Protein 8Q5X (pdb70)

Solvent-accessible surface area: 39820 Å² total; per-residue (Å²): 68,61,29,0,0,4,1,1,15,9,35,2,13,10,25,30,2,2,4,1,2,0,0,0,0,16,85,55,43,130,59,112,2,0,0,0,0,0,18,41,49,28,28,0,1,25,22,0,14,85,15,144,102,16,92,17,4,34,47,8,47,163,125,121,22,29,33,75,8,12,14,111,80,2,36,86,95,21,33,46,48,0,54,0,0,1,0,8,22,39,99,20,3,58,27,34,12,1,49,0,2,41,40,0,0,31,17,0,25,20,19,2,16,3,55,35,68,20,59,5,0,2,0,0,0,10,2,33,9,9,16,22,0,4,0,18,0,0,59,68,29,42,2,63,10,0,0,0,0,0,0,0,16,14,35,0,0,32,6,0,4,18,0,0,72,0,0,89,118,44,0,138,141,26,42,0,64,0,0,0,0,1,0,11,7,4,120,15,117,28,3,79,89,0,0,69,30,0,0,92,113,0,44,14,51,30,14,16,71,0,34,89,42,119,41,15,23,99,0,58,123,81,87,62,1,2,2,33,60,52,51,101,21,93,2,0,81,41,1,81,55,0,0,83,61,2,38,110,20,162,67,65,38,58,3,93,34,9,77,58,114,81,1,77,123,5,4,55,134,46,47,2,111,19,25,35,1,14,109,61,72,60,29,0,0,4,0,0,12,10,33,0,15,10,26,32,3,2,4,1,2,0,0,0,0,16,80,58,43,127,60,114,2,0,0,0,0,0,18,47,46,16,31,0,1,58,21,1,18,95,21,99,118,6,86,15,4,15,73,8,7,85,122,78,0,128,67,101,3,43,16,110,115,3,37,49,94,21,37,45,48,0,50,0,0,2,1,8,32,29,90,22,0,33,15,17,14,1,32,0,2,35,30,0,0,44,18,0,61,142,98,32,13,4,121,85,98,18,56,7,0,1,0,0,0,13,1,32,6,8,16,25,0,4,4,22,0,0,102,74,25,43,2,61,9,0,0,1,0,0,0,0,18,15,30,0,0,23,3,0,1,14,2,2,62,0,0,74,121,36,0,124,152,24,41,0,69,2,0,0,0,1,0,13,8,9,118,17,126,19,3,54,77,0,0,76,32,0,2,106,113,1,44,16,53,37,12,14,74,1,34,84,44,96,20,14,31,94,0,61,167,93,112,65,0,1,2,29,85,50,52,103,22,95,2,0,83,41,2,79,59,0,0,85,60,2,36,105,16,158,71,61,35,63,4,90,40,9,78,40,73,84,0,74,126,5,4,38,133,53,34,4,81,16,30,44,1,30,105,63,76,62,24,0,0,4,0,1,11,9,34,2,14,10,28,32,4,2,5,1,3,0,0,0,0,14,83,56,44,128,56,106,2,0,0,0,0,0,17,41,44,16,37,1,1,60,25,1,18,92,33,101,118,10,80,18,5,40,51,10,63,177,135,92,28,143,136,92,3,40,9,120,115,0,38,42,92,22,36,43,46,0,46,0,0,2,0,4,25,44,104,23,0,72,26,58,13,1,103,0,2,47,36,0,0,48,25,0,58,137,99,29,12,2,118,83,90,21,58,7,0,2,0,0,0,12,1,30,7,8,17,34,0,4,4,14,0,0,102,77,35,43,2,63,8,0,0,1,0,0,0,0,10,25,31,0,0,29,5,1,3,15,2,2,67,0,0,79,116,32,0,129,153,21,40,0,68,1,0,0,1,1,0,14,7,4,104,12,139,28,3,78,86,0,0,76,32,0,0,95,101,1,47,14,56,24,13,17,66,0,36,64,47,110,32,12,30,113,0,61,171,90,114,70,1,1,2,30,73,50,55,102,23,93,2,0,84,39,3,80,57,0,0,93,62,1,35,108,18,159,71,64,32,63,4,90,34,8,83,40,67,73,1,58,122,4,5,41,135,65,48,9,79,18,28,40,4,8,152,70,62,31,0,0,4,2,1,14,9,34,2,14,8,25,32,3,2,4,1,2,0,0,0,0,15,84,54,42,129,56,73,1,0,0,0,0,1,17,47,39,26,28,1,2,41,18,0,4,92,12,108,130,13,96,18,7,50,53,5,48,154,141,101,24,134,121,88,1,38,21,108,82,2,36,65,96,20,34,40,24,0,38,0,0,0,1,10,21,14,101,22,3,51,16,23,12,0,116,2,2,70,54,1,0,48,19,0,60,140,91,34,11,3,115,86,102,18,58,6,0,1,0,0,0,11,4,35,10,10,13,5,0,4,0,18,0,0,54,75,29,38,2,62,9,0,0,0,0,0,0,0,20,13,35,0,0,39,6,0,4,19,1,0,60,0,0,61,112,24,0,138,101,32,45,0,56,0,0,0,0,1,0,11,4,11,112,26,137,30,3,80,85,0,0,72,40,0,0,94,88,0,42,15,52,31,12,14,71,0,36,67,45,121,32,14,21,97,0,59,120,82,88,62,1,2,2,33,59,51,51,105,20,95,2,0,82,42,2,80,59,0,0,98,60,2,29,111,22,158,64,69,33,64,4,85,46,6,77,55,113,68,1,75,128,5,4,50,137,49,59,20,110,22,27,42,0,72

Structure (mmCIF, N/CA/C/O backbone):
data_8Q5X
#
_entry.id   8Q5X
#
_cell.length_a   68.546
_cell.length_b   111.094
_cell.length_c   78.820
_cell.angle_alpha   90.00
_cell.angle_beta   90.01
_cell.angle_gamma   90.00
#
_symmetry.space_group_name_H-M   'P 1 21 1'
#
loop_
_entity.id
_entity.type
_entity.pdbx_description
1 polymer 'Nitrogenase iron protein'
2 non-polymer "ADENOSINE-5'-DIPHOSPHATE"
3 non-polymer 'MAGNESIUM ION'
4 non-polymer 'IRON/SULFUR CLUSTER'
5 non-polymer 'ACETATE ION'
6 non-polymer 1,2-ETHANEDIOL
7 non-polymer 'CALCIUM ION'
8 non-polymer GLYCEROL
9 non-polymer DI(HYDROXYETHYL)ETHER
10 water water
#
loop_
_atom_site.group_PDB
_atom_site.id
_atom_site.type_symbol
_atom_site.label_atom_id
_atom_site.label_alt_id
_atom_site.label_comp_id
_atom_site.label_asym_id
_atom_site.label_entity_id
_atom_site.label_seq_id
_atom_site.pdbx_PDB_ins_code
_atom_site.Cartn_x
_atom_site.Cartn_y
_atom_site.Cartn_z
_atom_site.occupancy
_atom_site.B_iso_or_equiv
_atom_site.auth_seq_id
_atom_site.auth_comp_id
_atom_site.auth_asym_id
_atom_site.auth_atom_id
_atom_site.pdbx_PDB_model_num
ATOM 1 N N . VAL A 1 2 ? 27.817 29.575 47.829 1.00 17.44 2 VAL A N 1
ATOM 2 C CA . VAL A 1 2 ? 28.064 30.914 48.368 1.00 19.78 2 VAL A CA 1
ATOM 3 C C . VAL A 1 2 ? 28.886 31.723 47.360 1.00 19.51 2 VAL A C 1
ATOM 4 O O . VAL A 1 2 ? 29.746 31.180 46.670 1.00 17.45 2 VAL A O 1
ATOM 8 N N . ARG A 1 3 ? 28.607 33.016 47.266 1.00 15.45 3 ARG A N 1
ATOM 9 C CA . ARG A 1 3 ? 29.373 33.939 46.437 1.00 13.44 3 ARG A CA 1
ATOM 10 C C . ARG A 1 3 ? 30.241 34.811 47.337 1.00 11.10 3 ARG A C 1
ATOM 11 O O . ARG A 1 3 ? 29.734 35.510 48.219 1.00 13.43 3 ARG A O 1
ATOM 19 N N . LYS A 1 4 ? 31.546 34.763 47.112 1.00 11.40 4 LYS A N 1
ATOM 20 C CA . LYS A 1 4 ? 32.520 35.486 47.916 1.00 10.21 4 LYS A CA 1
ATOM 21 C C . LYS A 1 4 ? 32.919 36.742 47.164 1.00 10.72 4 LYS A C 1
ATOM 22 O O . LYS A 1 4 ? 33.429 36.661 46.046 1.00 13.83 4 LYS A O 1
ATOM 28 N N . ILE A 1 5 ? 32.656 37.898 47.763 1.00 13.66 5 ILE A N 1
ATOM 29 C CA . ILE A 1 5 ? 32.801 39.178 47.089 1.00 11.06 5 ILE A CA 1
ATOM 30 C C . ILE A 1 5 ? 33.795 40.017 47.873 1.00 8.48 5 ILE A C 1
ATOM 31 O O . ILE A 1 5 ? 33.643 40.194 49.087 1.00 10.78 5 ILE A O 1
ATOM 36 N N . ALA A 1 6 ? 34.815 40.518 47.188 1.00 7.41 6 ALA A N 1
ATOM 37 C CA . ALA A 1 6 ? 35.787 41.421 47.785 1.00 10.68 6 ALA A CA 1
ATOM 38 C C . ALA A 1 6 ? 35.502 42.843 47.312 1.00 10.81 6 ALA A C 1
ATOM 39 O O . ALA A 1 6 ? 35.286 43.084 46.120 1.00 11.20 6 ALA A O 1
ATOM 41 N N . ILE A 1 7 ? 35.524 43.786 48.243 1.00 10.93 7 ILE A N 1
ATOM 42 C CA . ILE A 1 7 ? 35.295 45.197 47.948 1.00 10.20 7 ILE A CA 1
ATOM 43 C C . ILE A 1 7 ? 36.600 45.948 48.142 1.00 11.69 7 ILE A C 1
ATOM 44 O O . ILE A 1 7 ? 37.178 45.929 49.235 1.00 8.48 7 ILE A O 1
ATOM 49 N N . TYR A 1 8 ? 37.061 46.606 47.086 1.00 11.07 8 TYR A N 1
ATOM 50 C CA . TYR A 1 8 ? 38.323 47.337 47.105 1.00 11.44 8 TYR A CA 1
ATOM 51 C C . TYR A 1 8 ? 38.055 48.809 46.845 1.00 9.31 8 TYR A C 1
ATOM 52 O O . TYR A 1 8 ? 36.923 49.216 46.590 1.00 9.37 8 TYR A O 1
ATOM 61 N N . GLY A 1 9 ? 39.115 49.595 46.889 1.00 11.43 9 GLY A N 1
ATOM 62 C CA . GLY A 1 9 ? 39.045 51.032 46.699 1.00 9.47 9 GLY A CA 1
ATOM 63 C C . GLY A 1 9 ? 40.023 51.729 47.622 1.00 11.38 9 GLY A C 1
ATOM 64 O O . GLY A 1 9 ? 40.479 51.172 48.614 1.00 12.64 9 GLY A O 1
ATOM 65 N N . LYS A 1 10 ? 40.335 52.984 47.289 1.00 10.40 10 LYS A N 1
ATOM 66 C CA . LYS A 1 10 ? 41.237 53.793 48.097 1.00 12.58 10 LYS A CA 1
ATOM 67 C C . LYS A 1 10 ? 40.633 54.094 49.471 1.00 12.72 10 LYS A C 1
ATOM 68 O O . LYS A 1 10 ? 39.419 54.100 49.668 1.00 14.68 10 LYS A O 1
ATOM 74 N N . GLY A 1 11 ? 41.515 54.344 50.433 1.00 14.35 11 GLY A N 1
ATOM 75 C CA . GLY A 1 11 ? 41.059 54.649 51.778 1.00 15.78 11 GLY A CA 1
ATOM 76 C C . GLY A 1 11 ? 40.150 55.866 51.799 1.00 12.94 11 GLY A C 1
ATOM 77 O O . GLY A 1 11 ? 40.399 56.863 51.125 1.00 15.01 11 GLY A O 1
ATOM 78 N N . GLY A 1 12 ? 39.083 55.776 52.581 1.00 14.44 12 GLY A N 1
ATOM 79 C CA . GLY A 1 12 ? 38.145 56.871 52.692 1.00 13.00 12 GLY A CA 1
ATOM 80 C C . GLY A 1 12 ? 37.196 56.999 51.528 1.00 11.06 12 GLY A C 1
ATOM 81 O O . GLY A 1 12 ? 36.430 57.965 51.487 1.00 13.65 12 GLY A O 1
ATOM 82 N N . ILE A 1 13 ? 37.211 56.046 50.591 1.00 10.14 13 ILE A N 1
ATOM 83 C CA . ILE A 1 13 ? 36.379 56.159 49.397 1.00 11.10 13 ILE A CA 1
ATOM 84 C C . ILE A 1 13 ? 34.934 55.774 49.654 1.00 9.51 13 ILE A C 1
ATOM 85 O O . ILE A 1 13 ? 34.056 56.227 48.917 1.00 11.57 13 ILE A O 1
ATOM 90 N N . GLY A 1 14 ? 34.666 54.985 50.687 1.00 10.03 14 GLY A N 1
ATOM 91 C CA . GLY A 1 14 ? 33.332 54.543 50.994 1.00 9.96 14 GLY A CA 1
ATOM 92 C C . GLY A 1 14 ? 33.174 53.038 50.991 1.00 10.15 14 GLY A C 1
ATOM 93 O O . GLY A 1 14 ? 32.055 52.557 50.822 1.00 9.98 14 GLY A O 1
ATOM 94 N N . LYS A 1 15 ? 34.264 52.290 51.194 1.00 8.31 15 LYS A N 1
ATOM 95 C CA . LYS A 1 15 ? 34.196 50.830 51.154 1.00 9.48 15 LYS A CA 1
ATOM 96 C C . LYS A 1 15 ? 33.286 50.291 52.252 1.00 9.83 15 LYS A C 1
ATOM 97 O O . LYS A 1 15 ? 32.370 49.502 51.998 1.00 9.89 15 LYS A O 1
ATOM 103 N N . SER A 1 16 ? 33.495 50.741 53.482 1.00 13.74 16 SER A N 1
ATOM 104 C CA . SER A 1 16 ? 32.712 50.208 54.592 1.00 11.44 16 SER A CA 1
ATOM 105 C C . SER A 1 16 ? 31.282 50.725 54.597 1.00 10.30 16 SER A C 1
ATOM 106 O O . SER A 1 16 ? 30.360 49.995 54.981 1.00 15.16 16 SER A O 1
ATOM 109 N N . THR A 1 17 ? 31.072 51.958 54.151 1.00 11.57 17 THR A N 1
ATOM 110 C CA . THR A 1 17 ? 29.711 52.465 53.996 1.00 10.91 17 THR A CA 1
ATOM 111 C C . THR A 1 17 ? 28.948 51.658 52.955 1.00 9.40 17 THR A C 1
ATOM 112 O O . THR A 1 17 ? 27.821 51.213 53.210 1.00 8.85 17 THR A O 1
ATOM 116 N N . THR A 1 18 ? 29.554 51.450 51.777 1.00 8.02 18 THR A N 1
ATOM 117 C CA . THR A 1 18 ? 28.870 50.737 50.702 1.00 8.76 18 THR A CA 1
ATOM 118 C C . THR A 1 18 ? 28.665 49.272 51.062 1.00 10.24 18 THR A C 1
ATOM 119 O O . THR A 1 18 ? 27.624 48.689 50.745 1.00 12.04 18 THR A O 1
ATOM 123 N N . THR A 1 19 ? 29.648 48.665 51.715 1.00 8.85 19 THR A N 1
ATOM 124 C CA . THR A 1 19 ? 29.555 47.255 52.067 1.00 11.09 19 THR A CA 1
ATOM 125 C C . THR A 1 19 ? 28.477 47.019 53.106 1.00 8.07 19 THR A C 1
ATOM 126 O O . THR A 1 19 ? 27.606 46.168 52.911 1.00 8.72 19 THR A O 1
ATOM 130 N N . GLN A 1 20 ? 28.505 47.781 54.205 1.00 7.07 20 GLN A N 1
ATOM 131 C CA . GLN A 1 20 ? 27.553 47.553 55.286 1.00 10.15 20 GLN A CA 1
ATOM 132 C C . GLN A 1 20 ? 26.118 47.823 54.841 1.00 13.25 20 GLN A C 1
ATOM 133 O O . GLN A 1 20 ? 25.200 47.085 55.211 1.00 15.60 20 GLN A O 1
ATOM 139 N N . ASN A 1 21 ? 25.906 48.890 54.073 1.00 8.01 21 ASN A N 1
ATOM 140 C CA . ASN A 1 21 ? 24.576 49.245 53.613 1.00 8.87 21 ASN A CA 1
ATOM 141 C C . ASN A 1 21 ? 24.084 48.326 52.514 1.00 7.52 21 ASN A C 1
ATOM 142 O O . ASN A 1 21 ? 22.907 47.980 52.505 1.00 12.21 21 ASN A O 1
ATOM 147 N N . THR A 1 22 ? 24.952 47.919 51.583 1.00 11.63 22 THR A N 1
ATOM 148 C CA . THR A 1 22 ? 24.561 46.920 50.593 1.00 9.57 22 THR A CA 1
ATOM 149 C C . THR A 1 22 ? 24.259 45.593 51.260 1.00 10.71 22 THR A C 1
ATOM 150 O O . THR A 1 22 ? 23.281 44.933 50.909 1.00 11.16 22 THR A O 1
ATOM 154 N N . VAL A 1 23 ? 25.095 45.180 52.218 1.00 13.57 23 VAL A N 1
ATOM 155 C CA . VAL A 1 23 ? 24.852 43.929 52.929 1.00 9.63 23 VAL A CA 1
ATOM 156 C C . VAL A 1 23 ? 23.568 44.042 53.737 1.00 10.73 23 VAL A C 1
ATOM 157 O O . VAL A 1 23 ? 22.742 43.114 53.773 1.00 9.92 23 VAL A O 1
ATOM 161 N N . ALA A 1 24 ? 23.400 45.177 54.431 1.00 9.53 24 ALA A N 1
ATOM 162 C CA . ALA A 1 24 ? 22.170 45.406 55.175 1.00 8.32 24 ALA A CA 1
ATOM 163 C C . ALA A 1 24 ? 20.962 45.280 54.265 1.00 8.74 24 ALA A C 1
ATOM 164 O O . ALA A 1 24 ? 19.953 44.683 54.642 1.00 9.61 24 ALA A O 1
ATOM 166 N N . ALA A 1 25 ? 21.053 45.817 53.053 1.00 10.94 25 ALA A N 1
ATOM 167 C CA . ALA A 1 25 ? 19.934 45.735 52.124 1.00 10.67 25 ALA A CA 1
ATOM 168 C C . ALA A 1 25 ? 19.704 44.306 51.670 1.00 10.34 25 ALA A C 1
ATOM 169 O O . ALA A 1 25 ? 18.562 43.866 51.577 1.00 11.40 25 ALA A O 1
ATOM 171 N N . MET A 1 26 ? 20.769 43.559 51.396 1.00 13.68 26 MET A N 1
ATOM 172 C CA . MET A 1 26 ? 20.595 42.164 51.006 1.00 14.03 26 MET A CA 1
ATOM 173 C C . MET A 1 26 ? 19.852 41.377 52.079 1.00 13.09 26 MET A C 1
ATOM 174 O O . MET A 1 26 ? 19.027 40.505 51.770 1.00 10.83 26 MET A O 1
ATOM 179 N N . ALA A 1 27 ? 20.167 41.636 53.345 1.00 10.41 27 ALA A N 1
ATOM 180 C CA . ALA A 1 27 ? 19.540 40.871 54.413 1.00 11.35 27 ALA A CA 1
ATOM 181 C C . ALA A 1 27 ? 18.115 41.335 54.668 1.00 12.29 27 ALA A C 1
ATOM 182 O O . ALA A 1 27 ? 17.224 40.514 54.896 1.00 18.68 27 ALA A O 1
ATOM 184 N N . HIS A 1 28 ? 17.877 42.643 54.608 1.00 14.42 28 HIS A N 1
ATOM 185 C CA . HIS A 1 28 ? 16.587 43.210 54.970 1.00 10.84 28 HIS A CA 1
ATOM 186 C C . HIS A 1 28 ? 15.593 43.192 53.821 1.00 12.83 28 HIS A C 1
ATOM 187 O O . HIS A 1 28 ? 14.440 42.827 54.029 1.00 15.25 28 HIS A O 1
ATOM 194 N N . PHE A 1 29 ? 16.020 43.507 52.608 1.00 13.49 29 PHE A N 1
ATOM 195 C CA . PHE A 1 29 ? 15.110 43.595 51.482 1.00 14.89 29 PHE A CA 1
ATOM 196 C C . PHE A 1 29 ? 15.072 42.321 50.661 1.00 18.47 29 PHE A C 1
ATOM 197 O O . PHE A 1 29 ? 14.033 42.020 50.064 1.00 16.82 29 PHE A O 1
ATOM 205 N N . HIS A 1 30 ? 16.194 41.600 50.570 1.00 13.73 30 HIS A N 1
ATOM 206 C CA . HIS A 1 30 ? 16.323 40.485 49.641 1.00 17.33 30 HIS A CA 1
ATOM 207 C C . HIS A 1 30 ? 16.452 39.132 50.335 1.00 16.37 30 HIS A C 1
ATOM 208 O O . HIS A 1 30 ? 16.681 38.122 49.666 1.00 15.14 30 HIS A O 1
ATOM 215 N N . ASP A 1 31 ? 16.287 39.087 51.651 1.00 14.16 31 ASP A N 1
ATOM 216 C CA . ASP A 1 31 ? 16.218 37.835 52.398 1.00 16.78 31 ASP A CA 1
ATOM 217 C C . ASP A 1 31 ? 17.466 36.985 52.177 1.00 16.89 31 ASP A C 1
ATOM 218 O O . ASP A 1 31 ? 17.383 35.773 51.984 1.00 18.87 31 ASP A O 1
ATOM 223 N N . LYS A 1 32 ? 18.634 37.618 52.226 1.00 13.90 32 LYS A N 1
ATOM 224 C CA . LYS A 1 32 ? 19.907 36.932 52.037 1.00 14.70 32 LYS A CA 1
ATOM 225 C C . LYS A 1 32 ? 20.603 36.753 53.377 1.00 11.20 32 LYS A C 1
ATOM 226 O O . LYS A 1 32 ? 20.495 37.596 54.262 1.00 15.64 32 LYS A O 1
ATOM 232 N N . LYS A 1 33 ? 21.333 35.657 53.512 1.00 11.74 33 LYS A N 1
ATOM 233 C CA . LYS A 1 33 ? 22.191 35.411 54.664 1.00 11.23 33 LYS A CA 1
ATOM 234 C C . LYS A 1 33 ? 23.620 35.789 54.283 1.00 13.30 33 LYS A C 1
ATOM 235 O O . LYS A 1 33 ? 24.203 35.184 53.379 1.00 13.35 33 LYS A O 1
ATOM 241 N N . VAL A 1 34 ? 24.193 36.758 54.996 1.00 14.55 34 VAL A N 1
ATOM 242 C CA . VAL A 1 34 ? 25.409 37.440 54.575 1.00 10.40 34 VAL A CA 1
ATOM 243 C C . VAL A 1 34 ? 26.404 37.487 55.728 1.00 9.74 34 VAL A C 1
ATOM 244 O O . VAL A 1 34 ? 26.044 37.432 56.905 1.00 11.71 34 VAL A O 1
ATOM 248 N N . PHE A 1 35 ? 27.678 37.574 55.361 1.00 10.99 35 PHE A N 1
ATOM 249 C CA . PHE A 1 35 ? 28.817 37.578 56.267 1.00 11.57 35 PHE A CA 1
ATOM 250 C C . PHE A 1 35 ? 29.756 38.685 55.801 1.00 13.56 35 PHE A C 1
ATOM 251 O O . PHE A 1 35 ? 30.100 38.752 54.617 1.00 11.77 35 PHE A O 1
ATOM 259 N N . ILE A 1 36 ? 30.159 39.562 56.718 1.00 12.24 36 ILE A N 1
ATOM 260 C CA . ILE A 1 36 ? 31.162 40.583 56.439 1.00 8.74 36 ILE A CA 1
ATOM 261 C C . ILE A 1 36 ? 32.458 40.212 57.148 1.00 8.18 36 ILE A C 1
ATOM 262 O O . ILE A 1 36 ? 32.478 40.005 58.365 1.00 9.84 36 ILE A O 1
ATOM 267 N N . HIS A 1 37 ? 33.533 40.144 56.391 1.00 8.33 37 HIS A N 1
ATOM 268 C CA . HIS A 1 37 ? 34.873 39.943 56.928 1.00 10.71 37 HIS A CA 1
ATOM 269 C C . HIS A 1 37 ? 35.652 41.238 56.701 1.00 7.24 37 HIS A C 1
ATOM 270 O O . HIS A 1 37 ? 35.991 41.573 55.559 1.00 7.90 37 HIS A O 1
ATOM 277 N N . GLY A 1 38 ? 35.895 41.974 57.782 1.00 10.06 38 GLY A N 1
ATOM 278 C CA . GLY A 1 38 ? 36.682 43.194 57.708 1.00 9.96 38 GLY A CA 1
ATOM 279 C C . GLY A 1 38 ? 38.135 42.864 57.441 1.00 9.00 38 GLY A C 1
ATOM 280 O O . GLY A 1 38 ? 38.741 42.082 58.189 1.00 8.65 38 GLY A O 1
ATOM 281 N N . CYS A 1 39 ? 38.708 43.431 56.376 1.00 9.11 39 CYS A N 1
ATOM 282 C CA . CYS A 1 39 ? 40.076 43.163 55.947 1.00 10.63 39 CYS A CA 1
ATOM 283 C C . CYS A 1 39 ? 40.834 44.474 55.760 1.00 10.36 39 CYS A C 1
ATOM 284 O O . CYS A 1 39 ? 41.632 44.629 54.832 1.00 8.81 39 CYS A O 1
ATOM 287 N N . ASP A 1 40 ? 40.550 45.449 56.623 1.00 10.46 40 ASP A N 1
ATOM 288 C CA . ASP A 1 40 ? 41.134 46.783 56.611 1.00 9.96 40 ASP A CA 1
ATOM 289 C C . ASP A 1 40 ? 41.624 47.036 58.031 1.00 15.61 40 ASP A C 1
ATOM 290 O O . ASP A 1 40 ? 40.843 46.855 58.995 1.00 14.31 40 ASP A O 1
ATOM 295 N N . PRO A 1 41 ? 42.897 47.418 58.215 1.00 13.74 41 PRO A N 1
ATOM 296 C CA . PRO A 1 41 ? 43.403 47.658 59.583 1.00 14.45 41 PRO A CA 1
ATOM 297 C C . PRO A 1 41 ? 42.628 48.703 60.356 1.00 13.46 41 PRO A C 1
ATOM 298 O O . PRO A 1 41 ? 42.726 48.716 61.584 1.00 13.11 41 PRO A O 1
ATOM 302 N N . LYS A 1 42 ? 41.883 49.587 59.687 1.00 16.34 42 LYS A N 1
ATOM 303 C CA . LYS A 1 42 ? 41.054 50.561 60.398 1.00 14.27 42 LYS A CA 1
ATOM 304 C C . LYS A 1 42 ? 40.079 49.855 61.337 1.00 18.33 42 LYS A C 1
ATOM 305 O O . LYS A 1 42 ? 39.770 50.348 62.424 1.00 24.69 42 LYS A O 1
ATOM 311 N N . ALA A 1 43 ? 39.575 48.704 60.925 1.00 17.72 43 ALA A N 1
ATOM 312 C CA . ALA A 1 43 ? 38.840 47.788 61.794 1.00 18.75 43 ALA A CA 1
ATOM 313 C C . ALA A 1 43 ? 37.518 48.363 62.293 1.00 17.25 43 ALA A C 1
ATOM 314 O O . ALA A 1 43 ? 37.086 48.059 63.409 1.00 20.01 43 ALA A O 1
ATOM 316 N N . ASP A 1 44 ? 36.855 49.177 61.471 1.00 14.19 44 ASP A N 1
ATOM 317 C CA . ASP A 1 44 ? 35.498 49.624 61.754 1.00 15.21 44 ASP A CA 1
ATOM 318 C C . ASP A 1 44 ? 34.516 49.189 60.676 1.00 12.84 44 ASP A C 1
ATOM 319 O O . ASP A 1 44 ? 33.444 49.770 60.546 1.00 17.51 44 ASP A O 1
ATOM 324 N N . SER A 1 45 ? 34.855 48.153 59.919 1.00 9.79 45 SER A N 1
ATOM 325 C CA . SER A 1 45 ? 34.057 47.719 58.782 1.00 14.67 45 SER A CA 1
ATOM 326 C C . SER A 1 45 ? 32.751 47.066 59.195 1.00 12.80 45 SER A C 1
ATOM 327 O O . SER A 1 45 ? 31.915 46.810 58.330 1.00 13.86 45 SER A O 1
ATOM 330 N N . THR A 1 46 ? 32.548 46.790 60.481 1.00 11.90 46 THR A N 1
ATOM 331 C CA . THR A 1 46 ? 31.350 46.097 60.940 1.00 14.74 46 THR A CA 1
ATOM 332 C C . THR A 1 46 ? 30.626 46.868 62.039 1.00 9.30 46 THR A C 1
ATOM 333 O O . THR A 1 46 ? 29.630 46.381 62.582 1.00 15.60 46 THR A O 1
ATOM 337 N N . ARG A 1 47 ? 31.095 48.058 62.388 1.00 14.91 47 ARG A N 1
ATOM 338 C CA . ARG A 1 47 ? 30.585 48.725 63.583 1.00 14.69 47 ARG A CA 1
ATOM 339 C C . ARG A 1 47 ? 29.113 49.126 63.441 1.00 12.85 47 ARG A C 1
ATOM 340 O O . ARG A 1 47 ? 28.388 49.206 64.438 1.00 13.56 47 ARG A O 1
ATOM 348 N N . LEU A 1 48 ? 28.653 49.424 62.229 1.00 12.74 48 LEU A N 1
ATOM 349 C CA . LEU A 1 48 ? 27.261 49.844 62.075 1.00 12.93 48 LEU A CA 1
ATOM 350 C C . LEU A 1 48 ? 26.314 48.654 62.084 1.00 11.78 48 LEU A C 1
ATOM 351 O O . LEU A 1 48 ? 25.250 48.719 62.706 1.00 12.73 48 LEU A O 1
ATOM 356 N N . ILE A 1 49 ? 26.693 47.555 61.424 1.00 11.04 49 ILE A N 1
ATOM 357 C CA . ILE A 1 49 ? 25.908 46.332 61.518 1.00 13.58 49 ILE A CA 1
ATOM 358 C C . ILE A 1 49 ? 25.793 45.914 62.973 1.00 12.11 49 ILE A C 1
ATOM 359 O O . ILE A 1 49 ? 24.773 45.354 63.392 1.00 14.11 49 ILE A O 1
ATOM 364 N N . LEU A 1 50 ? 26.835 46.164 63.761 1.00 15.29 50 LEU A N 1
ATOM 365 C CA . LEU A 1 50 ? 26.902 45.752 65.157 1.00 14.77 50 LEU A CA 1
ATOM 366 C C . LEU A 1 50 ? 26.512 46.868 66.113 1.00 14.55 50 LEU A C 1
ATOM 367 O O . LEU A 1 50 ? 26.783 46.772 67.311 1.00 14.68 50 LEU A O 1
ATOM 372 N N . HIS A 1 51 ? 25.917 47.935 65.593 1.00 14.78 51 HIS A N 1
ATOM 373 C CA . HIS A 1 51 ? 25.330 49.007 66.392 1.00 15.04 51 HIS A CA 1
ATOM 374 C C . HIS A 1 51 ? 26.351 49.618 67.339 1.00 16.36 51 HIS A C 1
ATOM 375 O O . HIS A 1 51 ? 26.054 49.908 68.498 1.00 15.67 51 HIS A O 1
ATOM 382 N N . GLY A 1 52 ? 27.536 49.929 66.808 1.00 14.36 52 GLY A N 1
ATOM 383 C CA . GLY A 1 52 ? 28.538 50.652 67.617 1.00 17.21 52 GLY A CA 1
ATOM 384 C C . GLY A 1 52 ? 29.605 49.760 68.221 1.00 18.39 52 GLY A C 1
ATOM 385 O O . GLY A 1 52 ? 30.706 50.272 68.483 1.00 15.58 52 GLY A O 1
ATOM 386 N N . LYS A 1 53 ? 29.302 48.480 68.420 1.00 14.11 53 LYS A N 1
ATOM 387 C CA . LYS A 1 53 ? 30.267 47.588 69.114 1.00 15.78 53 LYS A CA 1
ATOM 388 C C . LYS A 1 53 ? 31.574 47.493 68.315 1.00 18.49 53 LYS A C 1
ATOM 389 O O . LYS A 1 53 ? 31.508 47.186 67.113 1.00 21.45 53 LYS A O 1
ATOM 395 N N . GLN A 1 54 ? 32.702 47.824 68.953 1.00 26.23 54 GLN A N 1
ATOM 396 C CA . GLN A 1 54 ? 34.035 47.707 68.298 1.00 22.68 54 GLN A CA 1
ATOM 397 C C . GLN A 1 54 ? 34.476 46.253 68.453 1.00 19.40 54 GLN A C 1
ATOM 398 O O . GLN A 1 54 ? 35.026 45.908 69.511 1.00 22.48 54 GLN A O 1
ATOM 404 N N . GLN A 1 55 ? 34.183 45.414 67.452 1.00 18.33 55 GLN A N 1
ATOM 405 C CA . GLN A 1 55 ? 34.445 43.952 67.528 1.00 14.27 55 GLN A CA 1
ATOM 406 C C . GLN A 1 55 ? 35.891 43.615 67.896 1.00 16.31 55 GLN A C 1
ATOM 407 O O . GLN A 1 55 ? 36.799 44.212 67.300 1.00 21.37 55 GLN A O 1
ATOM 413 N N . VAL A 1 56 ? 36.086 42.677 68.827 1.00 17.34 56 VAL A N 1
ATOM 414 C CA . VAL A 1 56 ? 37.460 42.191 69.131 1.00 22.31 56 VAL A CA 1
ATOM 415 C C . VAL A 1 56 ? 37.965 41.548 67.836 1.00 20.45 56 VAL A C 1
ATOM 416 O O . VAL A 1 56 ? 37.212 40.753 67.242 1.00 16.60 56 VAL A O 1
ATOM 420 N N . THR A 1 57 ? 39.165 41.912 67.396 1.00 16.93 57 THR A N 1
ATOM 421 C CA . THR A 1 57 ? 39.720 41.410 66.147 1.00 13.89 57 THR A CA 1
ATOM 422 C C . THR A 1 57 ? 40.201 39.968 66.331 1.00 17.38 57 THR A C 1
ATOM 423 O O . THR A 1 57 ? 40.437 39.495 67.446 1.00 19.55 57 THR A O 1
ATOM 427 N N . MET A 1 58 ? 40.361 39.267 65.210 1.00 12.91 58 MET A N 1
ATOM 428 C CA . MET A 1 58 ? 40.858 37.869 65.271 1.00 17.27 58 MET A CA 1
ATOM 429 C C . MET A 1 58 ? 42.304 37.871 65.775 1.00 17.56 58 MET A C 1
ATOM 430 O O . MET A 1 58 ? 42.577 37.126 66.730 1.00 20.04 58 MET A O 1
ATOM 435 N N A MET A 1 59 ? 43.071 38.899 65.399 0.65 16.05 59 MET A N 1
ATOM 436 N N B MET A 1 59 ? 43.076 38.891 65.389 0.35 16.10 59 MET A N 1
ATOM 437 C CA A MET A 1 59 ? 44.500 38.971 65.812 0.65 17.66 59 MET A CA 1
ATOM 438 C CA B MET A 1 59 ? 44.502 38.977 65.812 0.35 17.69 59 MET A CA 1
ATOM 439 C C A MET A 1 59 ? 44.588 39.232 67.319 0.65 19.57 59 MET A C 1
ATOM 440 C C B MET A 1 59 ? 44.578 39.220 67.322 0.35 19.55 59 MET A C 1
ATOM 441 O O A MET A 1 59 ? 45.297 38.472 68.003 0.65 18.18 59 MET A O 1
ATOM 442 O O B MET A 1 59 ? 45.239 38.416 68.006 0.35 18.25 59 MET A O 1
ATOM 451 N N . ASP A 1 60 ? 43.703 40.088 67.837 1.00 18.04 60 ASP A N 1
ATOM 452 C CA . ASP A 1 60 ? 43.700 40.397 69.292 1.00 18.56 60 ASP A CA 1
ATOM 453 C C . ASP A 1 60 ? 43.305 39.133 70.063 1.00 20.66 60 ASP A C 1
ATOM 454 O O . ASP A 1 60 ? 43.903 38.881 71.122 1.00 19.78 60 ASP A O 1
ATOM 459 N N . THR A 1 61 ? 42.344 38.367 69.537 1.00 13.82 61 THR A N 1
ATOM 460 C CA . THR A 1 61 ? 41.954 37.130 70.198 1.00 20.48 61 THR A CA 1
ATOM 461 C C . THR A 1 61 ? 43.103 36.132 70.189 1.00 18.16 61 THR A C 1
ATOM 462 O O . THR A 1 61 ? 43.352 35.451 71.186 1.00 18.01 61 THR A O 1
ATOM 466 N N . LEU A 1 62 ? 43.803 36.015 69.061 1.00 18.68 62 LEU A N 1
ATOM 467 C CA . LEU A 1 62 ? 44.977 35.152 69.012 1.00 19.50 62 LEU A CA 1
ATOM 468 C C . LEU A 1 62 ? 46.000 35.565 70.058 1.00 21.13 62 LEU A C 1
ATOM 469 O O . LEU A 1 62 ? 46.567 34.718 70.753 1.00 17.02 62 LEU A O 1
ATOM 474 N N . ARG A 1 63 ? 46.234 36.869 70.196 1.00 19.85 63 ARG A N 1
ATOM 475 C CA . ARG A 1 63 ? 47.226 37.360 71.150 1.00 25.44 63 ARG A CA 1
ATOM 476 C C . ARG A 1 63 ? 46.810 37.051 72.585 1.00 21.21 63 ARG A C 1
ATOM 477 O O . ARG A 1 63 ? 47.594 36.509 73.372 1.00 22.51 63 ARG A O 1
ATOM 485 N N . GLU A 1 64 ? 45.580 37.408 72.949 1.00 21.66 64 GLU A N 1
ATOM 486 C CA . GLU A 1 64 ? 45.171 37.311 74.343 1.00 22.75 64 GLU A CA 1
ATOM 487 C C . GLU A 1 64 ? 44.819 35.889 74.744 1.00 20.99 64 GLU A C 1
ATOM 488 O O . GLU A 1 64 ? 45.145 35.459 75.853 1.00 24.08 64 GLU A O 1
ATOM 494 N N . LYS A 1 65 ? 44.180 35.138 73.858 1.00 21.23 65 LYS A N 1
ATOM 495 C CA . LYS A 1 65 ? 43.641 33.830 74.205 1.00 20.09 65 LYS A CA 1
ATOM 496 C C . LYS A 1 65 ? 44.553 32.668 73.830 1.00 20.03 65 LYS A C 1
ATOM 497 O O . LYS A 1 65 ? 44.501 31.611 74.474 1.00 25.08 65 LYS A O 1
ATOM 503 N N . GLY A 1 66 ? 45.393 32.847 72.829 1.00 16.32 66 GLY A N 1
ATOM 504 C CA . GLY A 1 66 ? 46.336 31.833 72.424 1.00 15.40 66 GLY A CA 1
ATOM 505 C C . GLY A 1 66 ? 45.889 31.088 71.175 1.00 19.27 66 GLY A C 1
ATOM 506 O O . GLY A 1 66 ? 44.712 31.056 70.813 1.00 12.98 66 GLY A O 1
ATOM 507 N N . GLU A 1 67 ? 46.868 30.497 70.490 1.00 17.44 67 GLU A N 1
ATOM 508 C CA . GLU A 1 67 ? 46.564 29.681 69.320 1.00 18.40 67 GLU A CA 1
ATOM 509 C C . GLU A 1 67 ? 45.688 28.489 69.685 1.00 16.84 67 GLU A C 1
ATOM 510 O O . GLU A 1 67 ? 44.833 28.076 68.897 1.00 16.14 67 GLU A O 1
ATOM 516 N N . ASP A 1 68 ? 45.864 27.943 70.883 1.00 15.13 68 ASP A N 1
ATOM 517 C CA . ASP A 1 68 ? 45.094 26.775 71.291 1.00 13.86 68 ASP A CA 1
ATOM 518 C C . ASP A 1 68 ? 43.623 27.096 71.536 1.00 17.66 68 ASP A C 1
ATOM 519 O O . ASP A 1 68 ? 42.788 26.180 71.560 1.00 14.88 68 ASP A O 1
ATOM 524 N N . GLU A 1 69 ? 43.277 28.370 71.701 1.00 17.16 69 GLU A N 1
ATOM 525 C CA . GLU A 1 69 ? 41.918 28.740 72.070 1.00 23.94 69 GLU A CA 1
ATOM 526 C C . GLU A 1 69 ? 41.242 29.666 71.061 1.00 22.02 69 GLU A C 1
ATOM 527 O O . GLU A 1 69 ? 40.110 30.095 71.294 1.00 22.25 69 GLU A O 1
ATOM 533 N N . CYS A 1 70 ? 41.886 29.986 69.949 1.00 19.21 70 CYS A N 1
ATOM 534 C CA . CYS A 1 70 ? 41.315 30.898 68.963 1.00 23.44 70 CYS A CA 1
ATOM 535 C C . CYS A 1 70 ? 40.423 30.117 68.002 1.00 23.00 70 CYS A C 1
ATOM 536 O O . CYS A 1 70 ? 40.920 29.346 67.174 1.00 26.77 70 CYS A O 1
ATOM 539 N N . THR A 1 71 ? 39.112 30.305 68.118 1.00 21.51 71 THR A N 1
ATOM 540 C CA . THR A 1 71 ? 38.129 29.614 67.301 1.00 18.60 71 THR A CA 1
ATOM 541 C C . THR A 1 71 ? 37.201 30.637 66.674 1.00 18.03 71 THR A C 1
ATOM 542 O O . THR A 1 71 ? 37.071 31.764 67.169 1.00 16.11 71 THR A O 1
ATOM 546 N N . PRO A 1 72 ? 36.522 30.265 65.590 1.00 16.09 72 PRO A N 1
ATOM 547 C CA . PRO A 1 72 ? 35.645 31.241 64.914 1.00 17.39 72 PRO A CA 1
ATOM 548 C C . PRO A 1 72 ? 34.537 31.798 65.797 1.00 18.98 72 PRO A C 1
ATOM 549 O O . PRO A 1 72 ? 34.184 32.981 65.684 1.00 16.73 72 PRO A O 1
ATOM 553 N N . ASP A 1 73 ? 33.985 30.975 66.686 1.00 14.28 73 ASP A N 1
ATOM 554 C CA . ASP A 1 73 ? 32.895 31.415 67.540 1.00 18.67 73 ASP A CA 1
ATOM 555 C C . ASP A 1 73 ? 33.320 32.525 68.485 1.00 18.10 73 ASP A C 1
ATOM 556 O O . ASP A 1 73 ? 32.465 33.276 68.956 1.00 25.63 73 ASP A O 1
ATOM 561 N N . LYS A 1 74 ? 34.611 32.653 68.770 1.00 21.37 74 LYS A N 1
ATOM 562 C CA . LYS A 1 74 ? 35.092 33.724 69.629 1.00 24.72 74 LYS A CA 1
ATOM 563 C C . LYS A 1 74 ? 35.359 35.024 68.885 1.00 21.66 74 LYS A C 1
ATOM 564 O O . LYS A 1 74 ? 35.675 36.033 69.530 1.00 23.31 74 LYS A O 1
ATOM 570 N N . VAL A 1 75 ? 35.246 35.029 67.558 1.00 15.50 75 VAL A N 1
ATOM 571 C CA . VAL A 1 75 ? 35.513 36.225 66.764 1.00 20.86 75 VAL A CA 1
ATOM 572 C C . VAL A 1 75 ? 34.344 36.632 65.883 1.00 17.73 75 VAL A C 1
ATOM 573 O O . VAL A 1 75 ? 34.384 37.726 65.294 1.00 16.96 75 VAL A O 1
ATOM 577 N N . ILE A 1 76 ? 33.321 35.807 65.753 1.00 12.75 76 ILE A N 1
ATOM 578 C CA . ILE A 1 76 ? 32.162 36.151 64.946 1.00 13.89 76 ILE A CA 1
ATOM 579 C C . ILE A 1 76 ? 31.106 36.785 65.844 1.00 17.21 76 ILE A C 1
ATOM 580 O O . ILE A 1 76 ? 30.770 36.249 66.906 1.00 19.65 76 ILE A O 1
ATOM 585 N N . GLU A 1 77 ? 30.569 37.916 65.410 1.00 15.07 77 GLU A N 1
ATOM 586 C CA . GLU A 1 77 ? 29.430 38.555 66.055 1.00 15.10 77 GLU A CA 1
ATOM 587 C C . GLU A 1 77 ? 28.302 38.711 65.041 1.00 15.77 77 GLU A C 1
ATOM 588 O O . GLU A 1 77 ? 28.543 38.886 63.846 1.00 13.47 77 GLU A O 1
ATOM 594 N N . VAL A 1 78 ? 27.067 38.639 65.522 1.00 15.71 78 VAL A N 1
ATOM 595 C CA . VAL A 1 78 ? 25.881 38.757 64.684 1.00 15.45 78 VAL A CA 1
ATOM 596 C C . VAL A 1 78 ? 25.225 40.094 64.981 1.00 16.47 78 VAL A C 1
ATOM 597 O O . VAL A 1 78 ? 25.109 40.489 66.144 1.00 18.24 78 VAL A O 1
ATOM 601 N N . GLY A 1 79 ? 24.768 40.774 63.940 1.00 17.05 79 GLY A N 1
ATOM 602 C CA . GLY A 1 79 ? 24.148 42.068 64.112 1.00 16.78 79 GLY A CA 1
ATOM 603 C C . GLY A 1 79 ? 22.897 42.233 63.276 1.00 16.41 79 GLY A C 1
ATOM 604 O O . GLY A 1 79 ? 22.127 41.282 63.097 1.00 16.22 79 GLY A O 1
ATOM 605 N N . PHE A 1 80 ? 22.694 43.445 62.760 1.00 16.70 80 PHE A N 1
ATOM 606 C CA . PHE A 1 80 ? 21.492 43.759 61.999 1.00 19.53 80 PHE A CA 1
ATOM 607 C C . PHE A 1 80 ? 21.230 42.724 60.918 1.00 19.16 80 PHE A C 1
ATOM 608 O O . PHE A 1 80 ? 22.155 42.250 60.250 1.00 16.57 80 PHE A O 1
ATOM 616 N N . GLY A 1 81 ? 19.951 42.382 60.753 1.00 17.57 81 GLY A N 1
ATOM 617 C CA . GLY A 1 81 ? 19.541 41.460 59.711 1.00 18.10 81 GLY A CA 1
ATOM 618 C C . GLY A 1 81 ? 20.122 40.071 59.822 1.00 15.01 81 GLY A C 1
ATOM 619 O O . GLY A 1 81 ? 20.118 39.319 58.839 1.00 16.42 81 GLY A O 1
ATOM 620 N N . GLY A 1 82 ? 20.662 39.724 60.981 1.00 12.69 82 GLY A N 1
ATOM 621 C CA . GLY A 1 82 ? 21.325 38.465 61.145 1.00 13.30 82 GLY A CA 1
ATOM 622 C C . GLY A 1 82 ? 22.683 38.389 60.515 1.00 14.04 82 GLY A C 1
ATOM 623 O O . GLY A 1 82 ? 23.229 37.290 60.410 1.00 13.77 82 GLY A O 1
ATOM 624 N N . VAL A 1 83 ? 23.243 39.524 60.101 1.00 11.13 83 VAL A N 1
ATOM 625 C CA . VAL A 1 83 ? 24.527 39.535 59.418 1.00 10.65 83 VAL A CA 1
ATOM 626 C C . VAL A 1 83 ? 25.626 39.169 60.397 1.00 13.55 83 VAL A C 1
ATOM 627 O O . VAL A 1 83 ? 25.712 39.729 61.496 1.00 10.75 83 VAL A O 1
ATOM 631 N N . LYS A 1 84 ? 26.458 38.212 60.005 1.00 10.40 84 LYS A N 1
ATOM 632 C CA . LYS A 1 84 ? 27.595 37.782 60.801 1.00 10.55 84 LYS A CA 1
ATOM 633 C C . LYS A 1 84 ? 28.791 38.639 60.426 1.00 10.01 84 LYS A C 1
ATOM 634 O O . LYS A 1 84 ? 28.989 38.960 59.246 1.00 12.05 84 LYS A O 1
ATOM 640 N N . CYS A 1 85 ? 29.607 38.971 61.431 1.00 16.72 85 CYS A N 1
ATOM 641 C CA . CYS A 1 85 ? 30.712 39.899 61.274 1.00 10.67 85 CYS A CA 1
ATOM 642 C C . CYS A 1 85 ? 31.980 39.371 61.936 1.00 11.67 85 CYS A C 1
ATOM 643 O O . CYS A 1 85 ? 31.946 38.722 62.988 1.00 11.49 85 CYS A O 1
ATOM 646 N N A VAL A 1 86 ? 33.107 39.672 61.301 0.25 11.60 86 VAL A N 1
ATOM 647 N N B VAL A 1 86 ? 33.103 39.669 61.298 0.75 11.59 86 VAL A N 1
ATOM 648 C CA A VAL A 1 86 ? 34.419 39.415 61.880 0.25 12.65 86 VAL A CA 1
ATOM 649 C CA B VAL A 1 86 ? 34.430 39.396 61.832 0.75 12.70 86 VAL A CA 1
ATOM 650 C C A VAL A 1 86 ? 35.362 40.522 61.425 0.25 11.56 86 VAL A C 1
ATOM 651 C C B VAL A 1 86 ? 35.349 40.541 61.421 0.75 11.55 86 VAL A C 1
ATOM 652 O O A VAL A 1 86 ? 35.256 41.023 60.304 0.25 11.11 86 VAL A O 1
ATOM 653 O O B VAL A 1 86 ? 35.214 41.088 60.323 0.75 11.10 86 VAL A O 1
ATOM 660 N N . GLU A 1 87 ? 36.278 40.909 62.305 1.00 10.07 87 GLU A N 1
ATOM 661 C CA . GLU A 1 87 ? 37.309 41.905 62.018 1.00 11.26 87 GLU A CA 1
ATOM 662 C C . GLU A 1 87 ? 38.653 41.200 62.085 1.00 12.97 87 GLU A C 1
ATOM 663 O O . GLU A 1 87 ? 38.954 40.533 63.082 1.00 10.49 87 GLU A O 1
ATOM 669 N N . SER A 1 88 ? 39.441 41.317 61.013 1.00 11.50 88 SER A N 1
ATOM 670 C CA . SER A 1 88 ? 40.726 40.625 60.953 1.00 12.66 88 SER A CA 1
ATOM 671 C C . SER A 1 88 ? 41.714 41.221 61.953 1.00 13.12 88 SER A C 1
ATOM 672 O O . SER A 1 88 ? 42.411 40.484 62.666 1.00 12.31 88 SER A O 1
ATOM 675 N N . GLY A 1 89 ? 41.785 42.578 62.020 1.00 12.35 89 GLY A N 1
ATOM 676 C CA . GLY A 1 89 ? 42.812 43.219 62.791 1.00 11.30 89 GLY A CA 1
ATOM 677 C C . GLY A 1 89 ? 44.176 43.014 62.156 1.00 15.99 89 GLY A C 1
ATOM 678 O O . GLY A 1 89 ? 44.315 42.554 61.019 1.00 15.65 89 GLY A O 1
ATOM 679 N N . GLY A 1 90 ? 45.203 43.390 62.917 1.00 15.19 90 GLY A N 1
ATOM 680 C CA . GLY A 1 90 ? 46.560 43.264 62.446 1.00 16.31 90 GLY A CA 1
ATOM 681 C C . GLY A 1 90 ? 47.570 43.975 63.321 1.00 18.39 90 GLY A C 1
ATOM 682 O O . GLY A 1 90 ? 47.238 44.532 64.374 1.00 19.56 90 GLY A O 1
ATOM 683 N N . PRO A 1 91 ? 48.840 43.945 62.914 1.00 15.13 91 PRO A N 1
ATOM 684 C CA . PRO A 1 91 ? 49.874 44.590 63.729 1.00 19.45 91 PRO A CA 1
ATOM 685 C C . PRO A 1 91 ? 49.639 46.092 63.830 1.00 18.29 91 PRO A C 1
ATOM 686 O O . PRO A 1 91 ? 49.040 46.722 62.952 1.00 20.29 91 PRO A O 1
ATOM 690 N N . GLU A 1 92 ? 50.123 46.669 64.920 1.00 20.10 92 GLU A N 1
ATOM 691 C CA . GLU A 1 92 ? 50.073 48.110 65.056 1.00 21.44 92 GLU A CA 1
ATOM 692 C C . GLU A 1 92 ? 51.039 48.751 64.057 1.00 17.49 92 GLU A C 1
ATOM 693 O O . GLU A 1 92 ? 51.884 48.071 63.474 1.00 14.01 92 GLU A O 1
ATOM 699 N N . PRO A 1 93 ? 50.912 50.052 63.817 1.00 20.36 93 PRO A N 1
ATOM 700 C CA . PRO A 1 93 ? 51.769 50.694 62.804 1.00 17.72 93 PRO A CA 1
ATOM 701 C C . PRO A 1 93 ? 53.248 50.443 63.072 1.00 18.46 93 PRO A C 1
ATOM 702 O O . PRO A 1 93 ? 53.763 50.696 64.170 1.00 18.46 93 PRO A O 1
ATOM 706 N N . GLY A 1 94 ? 53.939 49.939 62.048 1.00 15.19 94 GLY A N 1
ATOM 707 C CA . GLY A 1 94 ? 55.358 49.700 62.131 1.00 16.27 94 GLY A CA 1
ATOM 708 C C . GLY A 1 94 ? 55.771 48.395 62.759 1.00 18.82 94 GLY A C 1
ATOM 709 O O . GLY A 1 94 ? 56.923 47.984 62.583 1.00 22.46 94 GLY A O 1
ATOM 710 N N . VAL A 1 95 ? 54.861 47.721 63.461 1.00 19.20 95 VAL A N 1
ATOM 711 C CA . VAL A 1 95 ? 55.218 46.503 64.174 1.00 21.30 95 VAL A CA 1
ATOM 712 C C . VAL A 1 95 ? 55.419 45.349 63.211 1.00 25.65 95 VAL A C 1
ATOM 713 O O . VAL A 1 95 ? 56.266 44.479 63.442 1.00 31.95 95 VAL A O 1
ATOM 717 N N . GLY A 1 96 ? 54.663 45.308 62.127 1.00 20.11 96 GLY A N 1
ATOM 718 C CA . GLY A 1 96 ? 54.812 44.214 61.192 1.00 22.42 96 GLY A CA 1
ATOM 719 C C . GLY A 1 96 ? 53.919 44.436 59.995 1.00 20.80 96 GLY A C 1
ATOM 720 O O . GLY A 1 96 ? 53.342 45.512 59.819 1.00 24.18 96 GLY A O 1
ATOM 721 N N . CYS A 1 97 ? 53.799 43.392 59.179 1.00 19.61 97 CYS A N 1
ATOM 722 C CA . CYS A 1 97 ? 53.047 43.481 57.930 1.00 13.22 97 CYS A CA 1
ATOM 723 C C . CYS A 1 97 ? 51.601 43.843 58.218 1.00 16.04 97 CYS A C 1
ATOM 724 O O . CYS A 1 97 ? 50.911 43.117 58.940 1.00 14.79 97 CYS A O 1
ATOM 727 N N . ALA A 1 98 ? 51.151 44.975 57.657 1.00 13.58 98 ALA A N 1
ATOM 728 C CA . ALA A 1 98 ? 49.804 45.464 57.925 1.00 11.84 98 ALA A CA 1
ATOM 729 C C . ALA A 1 98 ? 48.739 44.425 57.585 1.00 15.86 98 ALA A C 1
ATOM 730 O O . ALA A 1 98 ? 47.682 44.389 58.225 1.00 11.23 98 ALA A O 1
ATOM 732 N N . GLY A 1 99 ? 48.999 43.568 56.607 1.00 11.40 99 GLY A N 1
ATOM 733 C CA . GLY A 1 99 ? 48.030 42.617 56.125 1.00 11.06 99 GLY A CA 1
ATOM 734 C C . GLY A 1 99 ? 48.127 41.250 56.740 1.00 11.57 99 GLY A C 1
ATOM 735 O O . GLY A 1 99 ? 47.383 40.359 56.323 1.00 11.23 99 GLY A O 1
ATOM 736 N N . ARG A 1 100 ? 49.026 41.067 57.710 1.00 15.27 100 ARG A N 1
ATOM 737 C CA . ARG A 1 100 ? 49.255 39.732 58.326 1.00 17.46 100 ARG A CA 1
ATOM 738 C C . ARG A 1 100 ? 47.965 39.211 58.964 1.00 17.03 100 ARG A C 1
ATOM 739 O O . ARG A 1 100 ? 47.683 38.008 58.826 1.00 15.84 100 ARG A O 1
ATOM 747 N N . GLY A 1 101 ? 47.232 40.092 59.647 1.00 15.96 101 GLY A N 1
ATOM 748 C CA . GLY A 1 101 ? 46.001 39.666 60.299 1.00 19.37 101 GLY A CA 1
ATOM 749 C C . GLY A 1 101 ? 44.946 39.143 59.342 1.00 16.08 101 GLY A C 1
ATOM 750 O O . GLY A 1 101 ? 44.190 38.221 59.680 1.00 13.53 101 GLY A O 1
ATOM 751 N N . VAL A 1 102 ? 44.871 39.727 58.145 1.00 15.64 102 VAL A N 1
ATOM 752 C CA . VAL A 1 102 ? 43.937 39.250 57.137 1.00 12.95 102 VAL A CA 1
ATOM 753 C C . VAL A 1 102 ? 44.262 37.818 56.756 1.00 11.31 102 VAL A C 1
ATOM 754 O O . VAL A 1 102 ? 43.368 36.977 56.645 1.00 13.77 102 VAL A O 1
ATOM 758 N N . ILE A 1 103 ? 45.544 37.513 56.549 1.00 13.89 103 ILE A N 1
ATOM 759 C CA . ILE A 1 103 ? 45.932 36.149 56.197 1.00 12.13 103 ILE A CA 1
ATOM 760 C C . ILE A 1 103 ? 45.484 35.169 57.278 1.00 11.80 103 ILE A C 1
ATOM 761 O O . ILE A 1 103 ? 44.863 34.137 56.994 1.00 15.43 103 ILE A O 1
ATOM 766 N N . THR A 1 104 ? 45.832 35.473 58.525 1.00 12.73 104 THR A N 1
ATOM 767 C CA . THR A 1 104 ? 45.510 34.532 59.628 1.00 12.11 104 THR A CA 1
ATOM 768 C C . THR A 1 104 ? 43.990 34.389 59.765 1.00 12.66 104 THR A C 1
ATOM 769 O O . THR A 1 104 ? 43.532 33.259 59.994 1.00 14.11 104 THR A O 1
ATOM 773 N N . ALA A 1 105 ? 43.242 35.481 59.589 1.00 13.23 105 ALA A N 1
ATOM 774 C CA . ALA A 1 105 ? 41.798 35.457 59.784 1.00 12.54 105 ALA A CA 1
ATOM 775 C C . ALA A 1 105 ? 41.095 34.646 58.697 1.00 12.49 105 ALA A C 1
ATOM 776 O O . ALA A 1 105 ? 40.238 33.813 59.002 1.00 11.34 105 ALA A O 1
ATOM 778 N N . ILE A 1 106 ? 41.419 34.890 57.422 1.00 10.82 106 ILE A N 1
ATOM 779 C CA . ILE A 1 106 ? 40.801 34.117 56.338 1.00 10.79 106 ILE A CA 1
ATOM 780 C C . ILE A 1 106 ? 41.143 32.634 56.475 1.00 10.94 106 ILE A C 1
ATOM 781 O O . ILE A 1 106 ? 40.303 31.749 56.256 1.00 13.23 106 ILE A O 1
ATOM 786 N N . THR A 1 107 ? 42.385 32.332 56.834 1.00 11.67 107 THR A N 1
ATOM 787 C CA . THR A 1 107 ? 42.767 30.929 56.982 1.00 11.79 107 THR A CA 1
ATOM 788 C C . THR A 1 107 ? 41.905 30.219 58.027 1.00 12.81 107 THR A C 1
ATOM 789 O O . THR A 1 107 ? 41.399 29.108 57.793 1.00 13.90 107 THR A O 1
ATOM 793 N N . LEU A 1 108 ? 41.740 30.843 59.197 1.00 17.20 108 LEU A N 1
ATOM 794 C CA . LEU A 1 108 ? 40.917 30.247 60.243 1.00 12.76 108 LEU A CA 1
ATOM 795 C C . LEU A 1 108 ? 39.471 30.109 59.790 1.00 11.71 108 LEU A C 1
ATOM 796 O O . LEU A 1 108 ? 38.842 29.069 60.010 1.00 13.62 108 LEU A O 1
ATOM 801 N N . MET A 1 109 ? 38.924 31.154 59.164 1.00 11.11 109 MET A N 1
ATOM 802 C CA . MET A 1 109 ? 37.562 31.088 58.638 1.00 10.95 109 MET A CA 1
ATOM 803 C C . MET A 1 109 ? 37.419 29.931 57.661 1.00 11.26 109 MET A C 1
ATOM 804 O O . MET A 1 109 ? 36.418 29.203 57.691 1.00 11.88 109 MET A O 1
ATOM 809 N N . GLU A 1 110 ? 38.420 29.743 56.790 1.00 11.42 110 GLU A N 1
ATOM 810 C CA . GLU A 1 110 ? 38.351 28.690 55.784 1.00 11.81 110 GLU A CA 1
ATOM 811 C C . GLU A 1 110 ? 38.489 27.323 56.422 1.00 13.38 110 GLU A C 1
ATOM 812 O O . GLU A 1 110 ? 37.766 26.390 56.063 1.00 14.67 110 GLU A O 1
ATOM 818 N N . GLN A 1 111 ? 39.405 27.185 57.381 1.00 16.19 111 GLN A N 1
ATOM 819 C CA . GLN A 1 111 ? 39.610 25.887 58.025 1.00 17.00 111 GLN A CA 1
ATOM 820 C C . GLN A 1 111 ? 38.330 25.359 58.643 1.00 14.23 111 GLN A C 1
ATOM 821 O O . GLN A 1 111 ? 38.111 24.148 58.668 1.00 15.16 111 GLN A O 1
ATOM 827 N N . HIS A 1 112 ? 37.469 26.238 59.139 1.00 12.63 112 HIS A N 1
ATOM 828 C CA . HIS A 1 112 ? 36.266 25.831 59.845 1.00 13.12 112 HIS A CA 1
ATOM 829 C C . HIS A 1 112 ? 35.016 25.998 59.009 1.00 14.82 112 HIS A C 1
ATOM 830 O O . HIS A 1 112 ? 33.914 25.918 59.554 1.00 12.77 112 HIS A O 1
ATOM 837 N N . GLY A 1 113 ? 35.162 26.200 57.703 1.00 12.60 113 GLY A N 1
ATOM 838 C CA . GLY A 1 113 ? 34.015 26.243 56.825 1.00 14.59 113 GLY A CA 1
ATOM 839 C C . GLY A 1 113 ? 33.057 27.376 57.060 1.00 13.15 113 GLY A C 1
ATOM 840 O O . GLY A 1 113 ? 31.927 27.306 56.579 1.00 13.13 113 GLY A O 1
ATOM 841 N N . VAL A 1 114 ? 33.480 28.427 57.765 1.00 11.60 114 VAL A N 1
ATOM 842 C CA . VAL A 1 114 ? 32.572 29.510 58.128 1.00 14.25 114 VAL A CA 1
ATOM 843 C C . VAL A 1 114 ? 31.877 30.069 56.885 1.00 13.44 114 VAL A C 1
ATOM 844 O O . VAL A 1 114 ? 30.661 30.289 56.875 1.00 13.67 114 VAL A O 1
ATOM 848 N N . TYR A 1 115 ? 32.644 30.352 55.832 1.00 10.96 115 TYR A N 1
ATOM 849 C CA . TYR A 1 115 ? 32.036 30.920 54.634 1.00 11.21 115 TYR A CA 1
ATOM 850 C C . TYR A 1 115 ? 31.010 30.002 53.993 1.00 13.56 115 TYR A C 1
ATOM 851 O O . TYR A 1 115 ? 30.168 30.485 53.224 1.00 16.08 115 TYR A O 1
ATOM 860 N N . GLU A 1 116 ? 31.074 28.702 54.287 1.00 12.97 116 GLU A N 1
ATOM 861 C CA . GLU A 1 116 ? 30.221 27.675 53.701 1.00 15.82 116 GLU A CA 1
ATOM 862 C C . GLU A 1 116 ? 29.047 27.320 54.601 1.00 17.62 116 GLU A C 1
ATOM 863 O O . GLU A 1 116 ? 28.314 26.379 54.301 1.00 16.83 116 GLU A O 1
ATOM 869 N N . ASP A 1 117 ? 28.854 28.040 55.702 1.00 15.58 117 ASP A N 1
ATOM 870 C CA . ASP A 1 117 ? 27.854 27.678 56.704 1.00 17.99 117 ASP A CA 1
ATOM 871 C C . ASP A 1 117 ? 26.589 28.513 56.520 1.00 19.48 117 ASP A C 1
ATOM 872 O O . ASP A 1 117 ? 26.372 29.521 57.197 1.00 21.15 117 ASP A O 1
ATOM 877 N N . ASP A 1 118 ? 25.739 28.071 55.586 1.00 16.23 118 ASP A N 1
ATOM 878 C CA . ASP A 1 118 ? 24.404 28.647 55.395 1.00 26.74 118 ASP A CA 1
ATOM 879 C C . ASP A 1 118 ? 24.467 30.134 55.047 1.00 20.93 118 ASP A C 1
ATOM 880 O O . ASP A 1 118 ? 23.787 30.968 55.652 1.00 23.25 118 ASP A O 1
ATOM 885 N N . LEU A 1 119 ? 25.272 30.464 54.042 1.00 17.22 119 LEU A N 1
ATOM 886 C CA . LEU A 1 119 ? 25.443 31.842 53.607 1.00 12.19 119 LEU A CA 1
ATOM 887 C C . LEU A 1 119 ? 25.206 31.950 52.114 1.00 12.89 119 LEU A C 1
ATOM 888 O O . LEU A 1 119 ? 25.595 31.069 51.345 1.00 16.39 119 LEU A O 1
ATOM 893 N N . ASP A 1 120 ? 24.556 33.032 51.715 1.00 12.33 120 ASP A N 1
ATOM 894 C CA . ASP A 1 120 ? 24.434 33.369 50.313 1.00 12.81 120 ASP A CA 1
ATOM 895 C C . ASP A 1 120 ? 25.616 34.179 49.821 1.00 11.77 120 ASP A C 1
ATOM 896 O O . ASP A 1 120 ? 26.033 33.984 48.679 1.00 13.16 120 ASP A O 1
ATOM 901 N N . PHE A 1 121 ? 26.165 35.062 50.668 1.00 12.69 121 PHE A N 1
ATOM 902 C CA . PHE A 1 121 ? 27.211 36.007 50.292 1.00 10.99 121 PHE A CA 1
ATOM 903 C C . PHE A 1 121 ? 28.203 36.178 51.438 1.00 10.66 121 PHE A C 1
ATOM 904 O O . PHE A 1 121 ? 27.828 36.180 52.617 1.00 9.91 121 PHE A O 1
ATOM 912 N N . VAL A 1 122 ? 29.475 36.295 51.078 1.00 11.53 122 VAL A N 1
ATOM 913 C CA . VAL A 1 122 ? 30.538 36.739 51.971 1.00 10.35 122 VAL A CA 1
ATOM 914 C C . VAL A 1 122 ? 31.127 37.993 51.350 1.00 10.78 122 VAL A C 1
ATOM 915 O O . VAL A 1 122 ? 31.444 37.995 50.152 1.00 10.61 122 VAL A O 1
ATOM 919 N N . PHE A 1 123 ? 31.241 39.059 52.146 1.00 9.03 123 PHE A N 1
ATOM 920 C CA . PHE A 1 123 ? 31.850 40.306 51.702 1.00 12.99 123 PHE A CA 1
ATOM 921 C C . PHE A 1 123 ? 33.134 40.546 52.471 1.00 12.13 123 PHE A C 1
ATOM 922 O O . PHE A 1 123 ? 33.099 40.611 53.702 1.00 10.46 123 PHE A O 1
ATOM 930 N N . PHE A 1 124 ? 34.250 40.680 51.743 1.00 10.44 124 PHE A N 1
ATOM 931 C CA . PHE A 1 124 ? 35.512 41.137 52.294 1.00 8.68 124 PHE A CA 1
ATOM 932 C C . PHE A 1 124 ? 35.620 42.637 52.039 1.00 10.35 124 PHE A C 1
ATOM 933 O O . PHE A 1 124 ? 35.456 43.094 50.900 1.00 8.53 124 PHE A O 1
ATOM 941 N N . ASP A 1 125 ? 35.896 43.399 53.098 1.00 8.54 125 ASP A N 1
ATOM 942 C CA . ASP A 1 125 ? 36.095 44.848 53.028 1.00 11.03 125 ASP A CA 1
ATOM 943 C C . ASP A 1 125 ? 37.596 45.087 53.197 1.00 9.86 125 ASP A C 1
ATOM 944 O O . ASP A 1 125 ? 38.119 45.023 54.315 1.00 9.36 125 ASP A O 1
ATOM 949 N N . VAL A 1 126 ? 38.293 45.325 52.083 1.00 8.96 126 VAL A N 1
ATOM 950 C CA . VAL A 1 126 ? 39.744 45.178 52.015 1.00 11.50 126 VAL A CA 1
ATOM 951 C C . VAL A 1 126 ? 40.404 46.518 51.727 1.00 14.38 126 VAL A C 1
ATOM 952 O O . VAL A 1 126 ? 39.920 47.302 50.902 1.00 15.96 126 VAL A O 1
ATOM 956 N N . LEU A 1 127 ? 41.516 46.774 52.416 1.00 14.75 127 LEU A N 1
ATOM 957 C CA . LEU A 1 127 ? 42.359 47.913 52.088 1.00 10.96 127 LEU A CA 1
ATOM 958 C C . LEU A 1 127 ? 42.954 47.751 50.696 1.00 14.58 127 LEU A C 1
ATOM 959 O O . LEU A 1 127 ? 43.457 46.680 50.334 1.00 14.44 127 LEU A O 1
ATOM 964 N N . GLY A 1 128 ? 42.911 48.827 49.922 1.00 16.92 128 GLY A N 1
ATOM 965 C CA . GLY A 1 128 ? 43.357 48.757 48.549 1.00 16.36 128 GLY A CA 1
ATOM 966 C C . GLY A 1 128 ? 44.457 49.704 48.147 1.00 16.69 128 GLY A C 1
ATOM 967 O O . GLY A 1 128 ? 44.830 49.732 46.969 1.00 17.30 128 GLY A O 1
ATOM 968 N N . ASP A 1 129 ? 44.983 50.468 49.108 1.00 16.14 129 ASP A N 1
ATOM 969 C CA . ASP A 1 129 ? 46.084 51.380 48.827 1.00 15.08 129 ASP A CA 1
ATOM 970 C C . ASP A 1 129 ? 47.401 50.658 48.561 1.00 15.19 129 ASP A C 1
ATOM 971 O O . ASP A 1 129 ? 48.295 51.235 47.940 1.00 17.92 129 ASP A O 1
ATOM 976 N N . VAL A 1 130 ? 47.547 49.419 49.009 1.00 16.79 130 VAL A N 1
ATOM 977 C CA . VAL A 1 130 ? 48.615 48.536 48.555 1.00 15.58 130 VAL A CA 1
ATOM 978 C C . VAL A 1 130 ? 47.996 47.168 48.263 1.00 17.82 130 VAL A C 1
ATOM 979 O O . VAL A 1 130 ? 47.062 46.724 48.948 1.00 18.06 130 VAL A O 1
ATOM 983 N N . VAL A 1 131 ? 48.531 46.489 47.251 1.00 15.18 131 VAL A N 1
ATOM 984 C CA . VAL A 1 131 ? 48.049 45.156 46.898 1.00 17.72 131 VAL A CA 1
ATOM 985 C C . VAL A 1 131 ? 49.130 44.120 47.187 1.00 20.08 131 VAL A C 1
ATOM 986 O O . VAL A 1 131 ? 49.866 43.691 46.287 1.00 20.09 131 VAL A O 1
ATOM 990 N N . CYS A 1 132 ? 49.249 43.732 48.452 1.00 21.75 132 CYS A N 1
ATOM 991 C CA . CYS A 1 132 ? 50.279 42.799 48.879 1.00 15.00 132 CYS A CA 1
ATOM 992 C C . CYS A 1 132 ? 49.796 42.139 50.159 1.00 15.70 132 CYS A C 1
ATOM 993 O O . CYS A 1 132 ? 48.792 42.539 50.754 1.00 20.72 132 CYS A O 1
ATOM 996 N N . GLY A 1 133 ? 50.538 41.135 50.590 1.00 16.71 133 GLY A N 1
ATOM 997 C CA . GLY A 1 133 ? 50.183 40.499 51.826 1.00 20.33 133 GLY A CA 1
ATOM 998 C C . GLY A 1 133 ? 48.751 40.019 51.816 1.00 15.27 133 GLY A C 1
ATOM 999 O O . GLY A 1 133 ? 48.197 39.626 50.787 1.00 13.43 133 GLY A O 1
ATOM 1000 N N . GLY A 1 134 ? 48.134 40.056 52.994 1.00 14.86 134 GLY A N 1
ATOM 1001 C CA . GLY A 1 134 ? 46.767 39.595 53.103 1.00 16.80 134 GLY A CA 1
ATOM 1002 C C . GLY A 1 134 ? 45.815 40.351 52.209 1.00 14.56 134 GLY A C 1
ATOM 1003 O O . GLY A 1 134 ? 44.796 39.805 51.787 1.00 14.84 134 GLY A O 1
ATOM 1004 N N . PHE A 1 135 ? 46.133 41.605 51.902 1.00 13.59 135 PHE A N 1
ATOM 1005 C CA . PHE A 1 135 ? 45.257 42.431 51.086 1.00 14.03 135 PHE A CA 1
ATOM 1006 C C . PHE A 1 135 ? 45.190 41.956 49.645 1.00 14.10 135 PHE A C 1
ATOM 1007 O O . PHE A 1 135 ? 44.236 42.285 48.936 1.00 17.10 135 PHE A O 1
ATOM 1015 N N . ALA A 1 136 ? 46.158 41.170 49.205 1.00 13.72 136 ALA A N 1
ATOM 1016 C CA . ALA A 1 136 ? 46.127 40.598 47.869 1.00 16.57 136 ALA A CA 1
ATOM 1017 C C . ALA A 1 136 ? 45.540 39.189 47.821 1.00 18.10 136 ALA A C 1
ATOM 1018 O O . ALA A 1 136 ? 45.296 38.678 46.724 1.00 15.34 136 ALA A O 1
ATOM 1020 N N . MET A 1 137 ? 45.289 38.591 48.982 1.00 16.45 137 MET A N 1
ATOM 1021 C CA . MET A 1 137 ? 44.741 37.213 49.013 1.00 15.93 137 MET A CA 1
ATOM 1022 C C . MET A 1 137 ? 43.482 37.138 48.138 1.00 16.68 137 MET A C 1
ATOM 1023 O O . MET A 1 137 ? 43.390 36.191 47.338 1.00 20.33 137 MET A O 1
ATOM 1028 N N . PRO A 1 138 ? 42.491 38.048 48.273 1.00 14.07 138 PRO A N 1
ATOM 1029 C CA . PRO A 1 138 ? 41.262 37.931 47.466 1.00 22.62 138 PRO A CA 1
ATOM 1030 C C . PRO A 1 138 ? 41.498 37.935 45.966 1.00 22.18 138 PRO A C 1
ATOM 1031 O O . PRO A 1 138 ? 40.714 37.332 45.225 1.00 26.73 138 PRO A O 1
ATOM 1035 N N A VAL A 1 139 ? 42.552 38.589 45.491 0.21 21.46 139 VAL A N 1
ATOM 1036 N N B VAL A 1 139 ? 42.563 38.565 45.490 0.79 21.52 139 VAL A N 1
ATOM 1037 C CA A VAL A 1 139 ? 42.824 38.604 44.058 0.21 21.27 139 VAL A CA 1
ATOM 1038 C CA B VAL A 1 139 ? 42.833 38.616 44.063 0.79 21.26 139 VAL A CA 1
ATOM 1039 C C A VAL A 1 139 ? 43.789 37.497 43.661 0.21 22.48 139 VAL A C 1
ATOM 1040 C C B VAL A 1 139 ? 43.779 37.492 43.667 0.79 22.53 139 VAL A C 1
ATOM 1041 O O A VAL A 1 139 ? 43.595 36.833 42.638 0.21 24.83 139 VAL A O 1
ATOM 1042 O O B VAL A 1 139 ? 43.610 36.849 42.631 0.79 25.00 139 VAL A O 1
ATOM 1049 N N . ARG A 1 140 ? 44.820 37.268 44.468 1.00 20.63 140 ARG A N 1
ATOM 1050 C CA . ARG A 1 140 ? 45.906 36.384 44.069 1.00 23.08 140 ARG A CA 1
ATOM 1051 C C . ARG A 1 140 ? 45.637 34.926 44.397 1.00 19.22 140 ARG A C 1
ATOM 1052 O O . ARG A 1 140 ? 45.946 34.049 43.577 1.00 19.30 140 ARG A O 1
ATOM 1060 N N . ASP A 1 141 ? 45.099 34.645 45.581 1.00 14.82 141 ASP A N 1
ATOM 1061 C CA . ASP A 1 141 ? 44.977 33.273 46.052 1.00 19.32 141 ASP A CA 1
ATOM 1062 C C . ASP A 1 141 ? 43.575 32.719 45.902 1.00 24.35 141 ASP A C 1
ATOM 1063 O O . ASP A 1 141 ? 43.289 31.632 46.412 1.00 24.53 141 ASP A O 1
ATOM 1068 N N . GLY A 1 142 ? 42.689 33.446 45.233 1.00 26.49 142 GLY A N 1
ATOM 1069 C CA . GLY A 1 142 ? 41.376 32.906 44.941 1.00 27.19 142 GLY A CA 1
ATOM 1070 C C . GLY A 1 142 ? 40.436 32.835 46.119 1.00 27.59 142 GLY A C 1
ATOM 1071 O O . GLY A 1 142 ? 39.490 32.032 46.112 1.00 24.93 142 GLY A O 1
ATOM 1072 N N . LYS A 1 143 ? 40.664 33.661 47.135 1.00 18.21 143 LYS A N 1
ATOM 1073 C CA . LYS A 1 143 ? 39.799 33.662 48.304 1.00 19.33 143 LYS A CA 1
ATOM 1074 C C . LYS A 1 143 ? 38.461 34.348 48.051 1.00 16.79 143 LYS A C 1
ATOM 1075 O O . LYS A 1 143 ? 37.557 34.247 48.887 1.00 17.01 143 LYS A O 1
ATOM 1081 N N . ALA A 1 144 ? 38.315 35.047 46.934 1.00 16.98 144 ALA A N 1
ATOM 1082 C CA . ALA A 1 144 ? 37.060 35.674 46.548 1.00 13.59 144 ALA A CA 1
ATOM 1083 C C . ALA A 1 144 ? 36.718 35.263 45.126 1.00 16.53 144 ALA A C 1
ATOM 1084 O O . ALA A 1 144 ? 37.611 35.027 44.311 1.00 16.88 144 ALA A O 1
ATOM 1086 N N . ASP A 1 145 ? 35.417 35.174 44.836 1.00 13.00 145 ASP A N 1
ATOM 1087 C CA . ASP A 1 145 ? 34.960 34.887 43.483 1.00 14.33 145 ASP A CA 1
ATOM 1088 C C . ASP A 1 145 ? 34.845 36.156 42.654 1.00 14.24 145 ASP A C 1
ATOM 1089 O O . ASP A 1 145 ? 35.219 36.166 41.479 1.00 13.40 145 ASP A O 1
ATOM 1094 N N . GLU A 1 146 ? 34.328 37.229 43.236 1.00 12.05 146 GLU A N 1
ATOM 1095 C CA . GLU A 1 146 ? 34.018 38.438 42.497 1.00 13.40 146 GLU A CA 1
ATOM 1096 C C . GLU A 1 146 ? 34.615 39.614 43.243 1.00 11.90 146 GLU A C 1
ATOM 1097 O O . GLU A 1 146 ? 34.837 39.568 44.454 1.00 11.11 146 GLU A O 1
ATOM 1103 N N . ILE A 1 147 ? 34.883 40.671 42.499 1.00 11.99 147 ILE A N 1
ATOM 1104 C CA . ILE A 1 147 ? 35.427 41.899 43.054 1.00 9.57 147 ILE A CA 1
ATOM 1105 C C . ILE A 1 147 ? 34.613 43.062 42.519 1.00 9.47 147 ILE A C 1
ATOM 1106 O O . ILE A 1 147 ? 34.259 43.093 41.337 1.00 9.72 147 ILE A O 1
ATOM 1111 N N . TYR A 1 148 ? 34.289 43.995 43.394 1.00 10.68 148 TYR A N 1
ATOM 1112 C CA . TYR A 1 148 ? 33.742 45.291 43.024 1.00 11.67 148 TYR A CA 1
ATOM 1113 C C . TYR A 1 148 ? 34.643 46.336 43.655 1.00 13.18 148 TYR A C 1
ATOM 1114 O O . TYR A 1 148 ? 35.157 46.124 44.759 1.00 12.05 148 TYR A O 1
ATOM 1123 N N . VAL A 1 149 ? 34.875 47.431 42.937 1.00 11.12 149 VAL A N 1
ATOM 1124 C CA . VAL A 1 149 ? 35.729 48.509 43.411 1.00 10.32 149 VAL A CA 1
ATOM 1125 C C . VAL A 1 149 ? 34.880 49.748 43.572 1.00 9.43 149 VAL A C 1
ATOM 1126 O O . VAL A 1 149 ? 34.180 50.135 42.634 1.00 12.25 149 VAL A O 1
ATOM 1130 N N . VAL A 1 150 ? 34.951 50.362 44.752 1.00 8.78 150 VAL A N 1
ATOM 1131 C CA . VAL A 1 150 ? 34.311 51.642 45.027 1.00 9.84 150 VAL A CA 1
ATOM 1132 C C . VAL A 1 150 ? 35.258 52.743 44.579 1.00 9.01 150 VAL A C 1
ATOM 1133 O O . VAL A 1 150 ? 36.434 52.740 44.951 1.00 9.25 150 VAL A O 1
ATOM 1137 N N . ALA A 1 151 ? 34.771 53.663 43.750 1.00 10.05 151 ALA A N 1
ATOM 1138 C CA . ALA A 1 151 ? 35.642 54.682 43.184 1.00 11.09 151 ALA A CA 1
ATOM 1139 C C . ALA A 1 151 ? 34.917 56.016 43.084 1.00 12.45 151 ALA A C 1
ATOM 1140 O O . ALA A 1 151 ? 33.740 56.145 43.410 1.00 14.17 151 ALA A O 1
ATOM 1142 N N . SER A 1 152 ? 35.672 57.030 42.690 1.00 11.52 152 SER A N 1
ATOM 1143 C CA . SER A 1 152 ? 35.169 58.376 42.515 1.00 13.91 152 SER A CA 1
ATOM 1144 C C . SER A 1 152 ? 35.991 59.021 41.406 1.00 16.12 152 SER A C 1
ATOM 1145 O O . SER A 1 152 ? 36.806 58.357 40.753 1.00 15.05 152 SER A O 1
ATOM 1148 N N . GLY A 1 153 ? 35.807 60.335 41.210 1.00 10.62 153 GLY A N 1
ATOM 1149 C CA . GLY A 1 153 ? 36.632 61.034 40.237 1.00 13.96 153 GLY A CA 1
ATOM 1150 C C . GLY A 1 153 ? 38.070 61.296 40.655 1.00 12.52 153 GLY A C 1
ATOM 1151 O O . GLY A 1 153 ? 38.848 61.831 39.861 1.00 12.93 153 GLY A O 1
ATOM 1152 N N . GLU A 1 154 ? 38.442 60.949 41.880 1.00 14.44 154 GLU A N 1
ATOM 1153 C CA . GLU A 1 154 ? 39.776 61.234 42.377 1.00 11.08 154 GLU A CA 1
ATOM 1154 C C . GLU A 1 154 ? 40.808 60.353 41.681 1.00 15.21 154 GLU A C 1
ATOM 1155 O O . GLU A 1 154 ? 40.571 59.165 41.427 1.00 13.23 154 GLU A O 1
ATOM 1161 N N . MET A 1 155 ? 41.969 60.943 41.395 1.00 14.55 155 MET A N 1
ATOM 1162 C CA . MET A 1 155 ? 43.032 60.207 40.726 1.00 13.09 155 MET A CA 1
ATOM 1163 C C . MET A 1 155 ? 43.411 58.969 41.513 1.00 15.17 155 MET A C 1
ATOM 1164 O O . MET A 1 155 ? 43.537 57.882 40.945 1.00 15.67 155 MET A O 1
ATOM 1169 N N . MET A 1 156 ? 43.603 59.117 42.829 1.00 13.70 156 MET A N 1
ATOM 1170 C CA . MET A 1 156 ? 44.030 57.990 43.647 1.00 14.67 156 MET A CA 1
ATOM 1171 C C . MET A 1 156 ? 42.954 56.919 43.711 1.00 14.88 156 MET A C 1
ATOM 1172 O O . MET A 1 156 ? 43.268 55.740 43.921 1.00 10.51 156 MET A O 1
ATOM 1177 N N . ALA A 1 157 ? 41.683 57.309 43.544 1.00 15.36 157 ALA A N 1
ATOM 1178 C CA . ALA A 1 157 ? 40.605 56.325 43.484 1.00 11.44 157 ALA A CA 1
ATOM 1179 C C . ALA A 1 157 ? 40.683 55.509 42.200 1.00 15.27 157 ALA A C 1
ATOM 1180 O O . ALA A 1 157 ? 40.521 54.282 42.225 1.00 13.79 157 ALA A O 1
ATOM 1182 N N . LEU A 1 158 ? 40.941 56.174 41.073 1.00 15.67 158 LEU A N 1
ATOM 1183 C CA . LEU A 1 158 ? 41.189 55.467 39.821 1.00 11.25 158 LEU A CA 1
ATOM 1184 C C . LEU A 1 158 ? 42.473 54.653 39.886 1.00 13.47 158 LEU A C 1
ATOM 1185 O O . LEU A 1 158 ? 42.520 53.516 39.404 1.00 12.48 158 LEU A O 1
ATOM 1190 N N . TYR A 1 159 ? 43.519 55.224 40.490 1.00 12.64 159 TYR A N 1
ATOM 1191 C CA . TYR A 1 159 ? 44.787 54.520 40.662 1.00 14.14 159 TYR A CA 1
ATOM 1192 C C . TYR A 1 159 ? 44.584 53.233 41.454 1.00 13.74 159 TYR A C 1
ATOM 1193 O O . TYR A 1 159 ? 45.007 52.153 41.022 1.00 12.67 159 TYR A O 1
ATOM 1202 N N . ALA A 1 160 ? 43.859 53.317 42.572 1.00 11.95 160 ALA A N 1
ATOM 1203 C CA . ALA A 1 160 ? 43.586 52.132 43.375 1.00 10.16 160 ALA A CA 1
ATOM 1204 C C . ALA A 1 160 ? 42.822 51.089 42.572 1.00 12.52 160 ALA A C 1
ATOM 1205 O O . ALA A 1 160 ? 43.146 49.897 42.617 1.00 11.94 160 ALA A O 1
ATOM 1207 N N . ALA A 1 161 ? 41.799 51.519 41.829 1.00 12.45 161 ALA A N 1
ATOM 1208 C CA . ALA A 1 161 ? 41.035 50.574 41.019 1.00 15.53 161 ALA A CA 1
ATOM 1209 C C . ALA A 1 161 ? 41.899 49.954 39.933 1.00 11.58 161 ALA A C 1
ATOM 1210 O O . ALA A 1 161 ? 41.828 48.747 39.679 1.00 13.36 161 ALA A O 1
ATOM 1212 N N . ASN A 1 162 ? 42.723 50.765 39.281 1.00 10.67 162 ASN A N 1
ATOM 1213 C CA . ASN A 1 162 ? 43.566 50.264 38.204 1.00 13.32 162 ASN A CA 1
ATOM 1214 C C . ASN A 1 162 ? 44.605 49.282 38.727 1.00 15.50 162 ASN A C 1
ATOM 1215 O O . ASN A 1 162 ? 44.989 48.356 38.011 1.00 13.11 162 ASN A O 1
ATOM 1220 N N . ASN A 1 163 ? 45.062 49.454 39.971 1.00 14.28 163 ASN A N 1
ATOM 1221 C CA . ASN A 1 163 ? 46.067 48.545 40.523 1.00 11.84 163 ASN A CA 1
ATOM 1222 C C . ASN A 1 163 ? 45.473 47.172 40.845 1.00 17.39 163 ASN A C 1
ATOM 1223 O O . ASN A 1 163 ? 46.136 46.137 40.690 1.00 13.00 163 ASN A O 1
ATOM 1228 N N . ILE A 1 164 ? 44.226 47.136 41.300 1.00 18.38 164 ILE A N 1
ATOM 1229 C CA . ILE A 1 164 ? 43.557 45.853 41.479 1.00 16.38 164 ILE A CA 1
ATOM 1230 C C . ILE A 1 164 ? 43.358 45.155 40.137 1.00 16.59 164 ILE A C 1
ATOM 1231 O O . ILE A 1 164 ? 43.469 43.928 40.034 1.00 19.84 164 ILE A O 1
ATOM 1236 N N . CYS A 1 165 ? 43.048 45.918 39.092 1.00 19.11 165 CYS A N 1
ATOM 1237 C CA . CYS A 1 165 ? 42.971 45.343 37.753 1.00 19.57 165 CYS A CA 1
ATOM 1238 C C . CYS A 1 165 ? 44.307 44.747 37.338 1.00 19.25 165 CYS A C 1
ATOM 1239 O O . CYS A 1 165 ? 44.354 43.679 36.719 1.00 19.12 165 CYS A O 1
ATOM 1242 N N . LYS A 1 166 ? 45.405 45.427 37.661 1.00 17.60 166 LYS A N 1
ATOM 1243 C CA . LYS A 1 166 ? 46.724 44.889 37.343 1.00 18.12 166 LYS A CA 1
ATOM 1244 C C . LYS A 1 166 ? 46.952 43.566 38.061 1.00 16.68 166 LYS A C 1
ATOM 1245 O O . LYS A 1 166 ? 47.409 42.587 37.459 1.00 20.15 166 LYS A O 1
ATOM 1251 N N . GLY A 1 167 ? 46.608 43.510 39.347 1.00 16.12 167 GLY A N 1
ATOM 1252 C CA . GLY A 1 167 ? 46.719 42.258 40.071 1.00 15.03 167 GLY A CA 1
ATOM 1253 C C . GLY A 1 167 ? 45.889 41.160 39.450 1.00 21.95 167 GLY A C 1
ATOM 1254 O O . GLY A 1 167 ? 46.238 39.985 39.555 1.00 21.87 167 GLY A O 1
ATOM 1255 N N . MET A 1 168 ? 44.787 41.525 38.787 1.00 21.59 168 MET A N 1
ATOM 1256 C CA . MET A 1 168 ? 43.913 40.535 38.173 1.00 18.68 168 MET A CA 1
ATOM 1257 C C . MET A 1 168 ? 44.468 40.031 36.852 1.00 22.66 168 MET A C 1
ATOM 1258 O O . MET A 1 168 ? 44.378 38.830 36.567 1.00 22.40 168 MET A O 1
ATOM 1263 N N . VAL A 1 169 ? 45.018 40.926 36.023 1.00 19.39 169 VAL A N 1
ATOM 1264 C CA . VAL A 1 169 ? 45.660 40.466 34.794 1.00 26.77 169 VAL A CA 1
ATOM 1265 C C . VAL A 1 169 ? 46.664 39.365 35.105 1.00 22.64 169 VAL A C 1
ATOM 1266 O O . VAL A 1 169 ? 46.880 38.459 34.291 1.00 22.70 169 VAL A O 1
ATOM 1270 N N . LYS A 1 170 ? 47.301 39.431 36.278 1.00 24.52 170 LYS A N 1
ATOM 1271 C CA . LYS A 1 170 ? 48.422 38.556 36.594 1.00 21.57 170 LYS A CA 1
ATOM 1272 C C . LYS A 1 170 ? 47.955 37.211 37.125 1.00 19.91 170 LYS A C 1
ATOM 1273 O O . LYS A 1 170 ? 48.573 36.187 36.823 1.00 21.62 170 LYS A O 1
ATOM 1279 N N . TYR A 1 171 ? 46.873 37.186 37.908 1.00 20.33 171 TYR A N 1
ATOM 1280 C CA . TYR A 1 171 ? 46.526 35.999 38.668 1.00 24.39 171 TYR A CA 1
ATOM 1281 C C . TYR A 1 171 ? 45.131 35.453 38.425 1.00 20.03 171 TYR A C 1
ATOM 1282 O O . TYR A 1 171 ? 44.843 34.345 38.884 1.00 27.66 171 TYR A O 1
ATOM 1291 N N . ALA A 1 172 ? 44.265 36.169 37.721 1.00 26.91 172 ALA A N 1
ATOM 1292 C CA . ALA A 1 172 ? 42.856 35.790 37.701 1.00 22.33 172 ALA A CA 1
ATOM 1293 C C . ALA A 1 172 ? 42.614 34.495 36.934 1.00 23.98 172 ALA A C 1
ATOM 1294 O O . ALA A 1 172 ? 41.722 33.717 37.292 1.00 20.34 172 ALA A O 1
ATOM 1296 N N . GLU A 1 173 ? 43.376 34.244 35.875 1.00 29.20 173 GLU A N 1
ATOM 1297 C CA . GLU A 1 173 ? 43.166 33.009 35.127 1.00 26.11 173 GLU A CA 1
ATOM 1298 C C . GLU A 1 173 ? 43.439 31.780 35.985 1.00 28.50 173 GLU A C 1
ATOM 1299 O O . GLU A 1 173 ? 42.811 30.731 35.793 1.00 29.07 173 GLU A O 1
ATOM 1305 N N . GLN A 1 174 ? 44.319 31.929 36.971 1.00 23.84 174 GLN A N 1
ATOM 1306 C CA . GLN A 1 174 ? 44.672 30.785 37.847 1.00 23.62 174 GLN A CA 1
ATOM 1307 C C . GLN A 1 174 ? 43.802 30.801 39.109 1.00 29.49 174 GLN A C 1
ATOM 1308 O O . GLN A 1 174 ? 43.511 29.709 39.626 1.00 31.95 174 GLN A O 1
ATOM 1314 N N . SER A 1 175 ? 43.371 31.980 39.562 1.00 29.60 175 SER A N 1
ATOM 1315 C CA . SER A 1 175 ? 42.635 32.085 40.814 1.00 26.55 175 SER A CA 1
ATOM 1316 C C . SER A 1 175 ? 41.128 32.077 40.629 1.00 23.66 175 SER A C 1
ATOM 1317 O O . SER A 1 175 ? 40.401 31.790 41.588 1.00 24.37 175 SER A O 1
ATOM 1320 N N . GLY A 1 176 ? 40.642 32.379 39.432 1.00 23.00 176 GLY A N 1
ATOM 1321 C CA . GLY A 1 176 ? 39.218 32.374 39.157 1.00 21.54 176 GLY A CA 1
ATOM 1322 C C . GLY A 1 176 ? 38.462 33.634 39.527 1.00 20.99 176 GLY A C 1
ATOM 1323 O O . GLY A 1 176 ? 37.261 33.726 39.234 1.00 16.53 176 GLY A O 1
ATOM 1324 N N . VAL A 1 177 ? 39.118 34.609 40.148 1.00 17.07 177 VAL A N 1
ATOM 1325 C CA . VAL A 1 177 ? 38.436 35.835 40.523 1.00 18.12 177 VAL A CA 1
ATOM 1326 C C . VAL A 1 177 ? 38.098 36.644 39.271 1.00 15.59 177 VAL A C 1
ATOM 1327 O O . VAL A 1 177 ? 38.859 36.677 38.290 1.00 15.43 177 VAL A O 1
ATOM 1331 N N . ARG A 1 178 ? 36.944 37.310 39.303 1.00 13.57 178 ARG A N 1
ATOM 1332 C CA . ARG A 1 178 ? 36.506 38.155 38.200 1.00 15.06 178 ARG A CA 1
ATOM 1333 C C . ARG A 1 178 ? 36.023 39.514 38.719 1.00 14.94 178 ARG A C 1
ATOM 1334 O O . ARG A 1 178 ? 35.691 39.688 39.893 1.00 14.16 178 ARG A O 1
ATOM 1342 N N . LEU A 1 179 ? 35.998 40.493 37.826 1.00 13.67 179 LEU A N 1
ATOM 1343 C CA . LEU A 1 179 ? 35.597 41.854 38.156 1.00 14.81 179 LEU A CA 1
ATOM 1344 C C . LEU A 1 179 ? 34.128 42.028 37.812 1.00 13.88 179 LEU A C 1
ATOM 1345 O O . LEU A 1 179 ? 33.738 41.873 36.652 1.00 13.78 179 LEU A O 1
ATOM 1350 N N . GLY A 1 180 ? 33.325 42.361 38.812 1.00 15.59 180 GLY A N 1
ATOM 1351 C CA . GLY A 1 180 ? 31.900 42.540 38.617 1.00 15.02 180 GLY A CA 1
ATOM 1352 C C . GLY A 1 180 ? 31.523 43.966 38.245 1.00 15.47 180 GLY A C 1
ATOM 1353 O O . GLY A 1 180 ? 30.430 44.228 37.745 1.00 14.60 180 GLY A O 1
ATOM 1354 N N . GLY A 1 181 ? 32.415 44.909 38.499 1.00 12.43 181 GLY A N 1
ATOM 1355 C CA . GLY A 1 181 ? 32.170 46.277 38.107 1.00 12.23 181 GLY A CA 1
ATOM 1356 C C . GLY A 1 181 ? 32.684 47.318 39.078 1.00 9.90 181 GLY A C 1
ATOM 1357 O O . GLY A 1 181 ? 33.212 47.001 40.143 1.00 10.62 181 GLY A O 1
ATOM 1358 N N . ILE A 1 182 ? 32.516 48.576 38.714 1.00 11.05 182 ILE A N 1
ATOM 1359 C CA . ILE A 1 182 ? 32.920 49.711 39.531 1.00 9.60 182 ILE A CA 1
ATOM 1360 C C . ILE A 1 182 ? 31.669 50.351 40.113 1.00 11.60 182 ILE A C 1
ATOM 1361 O O . ILE A 1 182 ? 30.659 50.500 39.416 1.00 10.67 182 ILE A O 1
ATOM 1366 N N . ILE A 1 183 ? 31.746 50.763 41.376 1.00 11.81 183 ILE A N 1
ATOM 1367 C CA . ILE A 1 183 ? 30.676 51.501 42.039 1.00 9.31 183 ILE A CA 1
ATOM 1368 C C . ILE A 1 183 ? 31.134 52.954 42.166 1.00 14.53 183 ILE A C 1
ATOM 1369 O O . ILE A 1 183 ? 32.175 53.248 42.774 1.00 12.97 183 ILE A O 1
ATOM 1374 N N . CYS A 1 184 ? 30.371 53.866 41.591 1.00 11.40 184 CYS A N 1
ATOM 1375 C CA . CYS A 1 184 ? 30.604 55.285 41.815 1.00 12.36 184 CYS A CA 1
ATOM 1376 C C . CYS A 1 184 ? 29.947 55.706 43.122 1.00 12.18 184 CYS A C 1
ATOM 1377 O O . CYS A 1 184 ? 28.726 55.821 43.189 1.00 14.95 184 CYS A O 1
ATOM 1380 N N . ASN A 1 185 ? 30.745 55.957 44.153 1.00 13.41 185 ASN A N 1
ATOM 1381 C CA . ASN A 1 185 ? 30.269 56.521 45.420 1.00 14.65 185 ASN A CA 1
ATOM 1382 C C . ASN A 1 185 ? 30.418 58.033 45.315 1.00 12.19 185 ASN A C 1
ATOM 1383 O O . ASN A 1 185 ? 31.513 58.583 45.498 1.00 14.71 185 ASN A O 1
ATOM 1388 N N . SER A 1 186 ? 29.314 58.698 44.996 1.00 10.37 186 SER A N 1
ATOM 1389 C CA . SER A 1 186 ? 29.361 60.102 44.625 1.00 10.75 186 SER A CA 1
ATOM 1390 C C . SER A 1 186 ? 29.865 61.008 45.744 1.00 10.96 186 SER A C 1
ATOM 1391 O O . SER A 1 186 ? 29.495 60.875 46.913 1.00 11.30 186 SER A O 1
ATOM 1394 N N . ARG A 1 187 ? 30.704 61.963 45.359 1.00 13.85 187 ARG A N 1
ATOM 1395 C CA . ARG A 1 187 ? 31.082 63.080 46.210 1.00 12.50 187 ARG A CA 1
ATOM 1396 C C . ARG A 1 187 ? 30.355 64.358 45.810 1.00 14.79 187 ARG A C 1
ATOM 1397 O O . ARG A 1 187 ? 30.699 65.437 46.293 1.00 20.04 187 ARG A O 1
ATOM 1405 N N . ASN A 1 188 ? 29.368 64.257 44.920 1.00 18.59 188 ASN A N 1
ATOM 1406 C CA . ASN A 1 188 ? 28.609 65.412 44.430 1.00 18.98 188 ASN A CA 1
ATOM 1407 C C . ASN A 1 188 ? 29.504 66.383 43.663 1.00 21.46 188 ASN A C 1
ATOM 1408 O O . ASN A 1 188 ? 29.356 67.603 43.762 1.00 21.42 188 ASN A O 1
ATOM 1413 N N . VAL A 1 189 ? 30.441 65.841 42.888 1.00 24.79 189 VAL A N 1
ATOM 1414 C CA . VAL A 1 189 ? 31.334 66.641 42.054 1.00 19.20 189 VAL A CA 1
ATOM 1415 C C . VAL A 1 189 ? 30.977 66.366 40.604 1.00 19.78 189 VAL A C 1
ATOM 1416 O O . VAL A 1 189 ? 30.917 65.202 40.196 1.00 16.68 189 VAL A O 1
ATOM 1420 N N . ASP A 1 190 ? 30.749 67.434 39.828 1.00 20.30 190 ASP A N 1
ATOM 1421 C CA . ASP A 1 190 ? 30.265 67.287 38.459 1.00 20.88 190 ASP A CA 1
ATOM 1422 C C . ASP A 1 190 ? 31.258 66.502 37.627 1.00 20.07 190 ASP A C 1
ATOM 1423 O O . ASP A 1 190 ? 32.456 66.782 37.665 1.00 20.87 190 ASP A O 1
ATOM 1428 N N . GLY A 1 191 ? 30.752 65.520 36.872 1.00 21.37 191 GLY A N 1
ATOM 1429 C CA . GLY A 1 191 ? 31.557 64.754 35.944 1.00 17.39 191 GLY A CA 1
ATOM 1430 C C . GLY A 1 191 ? 32.095 63.457 36.486 1.00 19.42 191 GLY A C 1
ATOM 1431 O O . GLY A 1 191 ? 32.758 62.729 35.743 1.00 16.62 191 GLY A O 1
ATOM 1432 N N . GLU A 1 192 ? 31.810 63.132 37.746 1.00 12.53 192 GLU A N 1
ATOM 1433 C CA . GLU A 1 192 ? 32.318 61.900 38.343 1.00 16.24 192 GLU A CA 1
ATOM 1434 C C . GLU A 1 192 ? 31.711 60.670 37.676 1.00 14.08 192 GLU A C 1
ATOM 1435 O O . GLU A 1 192 ? 32.409 59.678 37.432 1.00 12.49 192 GLU A O 1
ATOM 1441 N N . LEU A 1 193 ? 30.407 60.705 37.398 1.00 14.91 193 LEU A N 1
ATOM 1442 C CA . LEU A 1 193 ? 29.752 59.570 36.757 1.00 12.01 193 LEU A CA 1
ATOM 1443 C C . LEU A 1 193 ? 30.271 59.373 35.346 1.00 14.00 193 LEU A C 1
ATOM 1444 O O . LEU A 1 193 ? 30.645 58.260 34.967 1.00 13.06 193 LEU A O 1
ATOM 1449 N N . ASP A 1 194 ? 30.313 60.450 34.560 1.00 11.92 194 ASP A N 1
ATOM 1450 C CA . ASP A 1 194 ? 30.798 60.353 33.188 1.00 12.21 194 ASP A CA 1
ATOM 1451 C C . ASP A 1 194 ? 32.224 59.818 33.136 1.00 14.23 194 ASP A C 1
ATOM 1452 O O . ASP A 1 194 ? 32.555 58.996 32.269 1.00 13.21 194 ASP A O 1
ATOM 1457 N N . LEU A 1 195 ? 33.081 60.290 34.044 1.00 12.21 195 LEU A N 1
ATOM 1458 C CA . LEU A 1 195 ? 34.465 59.833 34.099 1.00 12.60 195 LEU A CA 1
ATOM 1459 C C . LEU A 1 195 ? 34.556 58.342 34.389 1.00 11.43 195 LEU A C 1
ATOM 1460 O O . LEU A 1 195 ? 35.311 57.617 33.732 1.00 12.44 195 LEU A O 1
ATOM 1465 N N . LEU A 1 196 ? 33.800 57.864 35.375 1.00 11.90 196 LEU A N 1
ATOM 1466 C CA . LEU A 1 196 ? 33.908 56.464 35.767 1.00 10.83 196 LEU A CA 1
ATOM 1467 C C . LEU A 1 196 ? 33.243 55.556 34.750 1.00 13.11 196 LEU A C 1
ATOM 1468 O O . LEU A 1 196 ? 33.683 54.417 34.558 1.00 11.77 196 LEU A O 1
ATOM 1473 N N . GLN A 1 197 ? 32.179 56.031 34.098 1.00 14.20 197 GLN A N 1
ATOM 1474 C CA . GLN A 1 197 ? 31.629 55.281 32.980 1.00 15.61 197 GLN A CA 1
ATOM 1475 C C . GLN A 1 197 ? 32.683 55.115 31.895 1.00 15.37 197 GLN A C 1
ATOM 1476 O O . GLN A 1 197 ? 32.859 54.018 31.359 1.00 12.44 197 GLN A O 1
ATOM 1482 N N . GLU A 1 198 ? 33.400 56.195 31.565 1.00 12.06 198 GLU A N 1
ATOM 1483 C CA . GLU A 1 198 ? 34.467 56.095 30.578 1.00 14.04 198 GLU A CA 1
ATOM 1484 C C . GLU A 1 198 ? 35.576 55.176 31.071 1.00 15.04 198 GLU A C 1
ATOM 1485 O O . GLU A 1 198 ? 36.106 54.373 30.301 1.00 16.30 198 GLU A O 1
ATOM 1491 N N . PHE A 1 199 ? 35.957 55.298 32.346 1.00 16.67 199 PHE A N 1
ATOM 1492 C CA . PHE A 1 199 ? 36.970 54.415 32.926 1.00 11.65 199 PHE A CA 1
ATOM 1493 C C . PHE A 1 199 ? 36.561 52.950 32.797 1.00 14.81 199 PHE A C 1
ATOM 1494 O O . PHE A 1 199 ? 37.347 52.095 32.357 1.00 11.88 199 PHE A O 1
ATOM 1502 N N . CYS A 1 200 ? 35.311 52.657 33.129 1.00 11.43 200 CYS A N 1
ATOM 1503 C CA . CYS A 1 200 ? 34.823 51.288 33.039 1.00 17.31 200 CYS A CA 1
ATOM 1504 C C . CYS A 1 200 ? 34.915 50.759 31.611 1.00 16.55 200 CYS A C 1
ATOM 1505 O O . CYS A 1 200 ? 35.230 49.581 31.384 1.00 15.86 200 CYS A O 1
ATOM 1508 N N . ASP A 1 201 ? 34.629 51.611 30.636 1.00 15.63 201 ASP A N 1
ATOM 1509 C CA . ASP A 1 201 ? 34.636 51.161 29.251 1.00 15.56 201 ASP A CA 1
ATOM 1510 C C . ASP A 1 201 ? 36.049 50.882 28.765 1.00 16.34 201 ASP A C 1
ATOM 1511 O O . ASP A 1 201 ? 36.260 49.952 27.982 1.00 28.40 201 ASP A O 1
ATOM 1516 N N . LYS A 1 202 ? 37.029 51.671 29.212 1.00 14.60 202 LYS A N 1
ATOM 1517 C CA . LYS A 1 202 ? 38.412 51.442 28.803 1.00 17.91 202 LYS A CA 1
ATOM 1518 C C . LYS A 1 202 ? 38.952 50.139 29.382 1.00 16.93 202 LYS A C 1
ATOM 1519 O O . LYS A 1 202 ? 39.674 49.399 28.701 1.00 17.30 202 LYS A O 1
ATOM 1525 N N . ILE A 1 203 ? 38.603 49.822 30.634 1.00 15.79 203 ILE A N 1
ATOM 1526 C CA . ILE A 1 203 ? 39.148 48.615 31.262 1.00 16.38 203 ILE A CA 1
ATOM 1527 C C . ILE A 1 203 ? 38.292 47.385 31.001 1.00 20.28 203 ILE A C 1
ATOM 1528 O O . ILE A 1 203 ? 38.697 46.273 31.372 1.00 19.46 203 ILE A O 1
ATOM 1533 N N . GLY A 1 204 ? 37.135 47.545 30.368 1.00 19.87 204 GLY A N 1
ATOM 1534 C CA . GLY A 1 204 ? 36.341 46.410 29.950 1.00 14.49 204 GLY A CA 1
ATOM 1535 C C . GLY A 1 204 ? 35.342 45.916 30.966 1.00 16.39 204 GLY A C 1
ATOM 1536 O O . GLY A 1 204 ? 34.977 44.737 30.941 1.00 13.96 204 GLY A O 1
ATOM 1537 N N . THR A 1 205 ? 34.899 46.770 31.873 1.00 14.57 205 THR A N 1
ATOM 1538 C CA . THR A 1 205 ? 33.913 46.370 32.865 1.00 15.30 205 THR A CA 1
ATOM 1539 C C . THR A 1 205 ? 32.666 47.233 32.746 1.00 11.71 205 THR A C 1
ATOM 1540 O O . THR A 1 205 ? 32.449 47.888 31.719 1.00 16.65 205 THR A O 1
ATOM 1544 N N . GLN A 1 206 ? 31.833 47.222 33.784 1.00 13.89 206 GLN A N 1
ATOM 1545 C CA . GLN A 1 206 ? 30.619 48.020 33.832 1.00 13.56 206 GLN A CA 1
ATOM 1546 C C . GLN A 1 206 ? 30.657 48.958 35.035 1.00 13.40 206 GLN A C 1
ATOM 1547 O O . GLN A 1 206 ? 31.319 48.693 36.042 1.00 11.95 206 GLN A O 1
ATOM 1553 N N . LEU A 1 207 ? 29.944 50.069 34.921 1.00 15.83 207 LEU A N 1
ATOM 1554 C CA . LEU A 1 207 ? 29.671 50.938 36.062 1.00 12.93 207 LEU A CA 1
ATOM 1555 C C . LEU A 1 207 ? 28.358 50.453 36.642 1.00 13.54 207 LEU A C 1
ATOM 1556 O O . LEU A 1 207 ? 27.291 50.783 36.134 1.00 14.38 207 LEU A O 1
ATOM 1561 N N . ILE A 1 208 ? 28.430 49.662 37.708 1.00 12.21 208 ILE A N 1
ATOM 1562 C CA . ILE A 1 208 ? 27.258 48.897 38.121 1.00 13.60 208 ILE A CA 1
ATOM 1563 C C . ILE A 1 208 ? 26.219 49.795 38.773 1.00 12.81 208 ILE A C 1
ATOM 1564 O O . ILE A 1 208 ? 25.018 49.600 38.565 1.00 11.32 208 ILE A O 1
ATOM 1569 N N . HIS A 1 209 ? 26.645 50.788 39.558 1.00 10.49 209 HIS A N 1
ATOM 1570 C CA . HIS A 1 209 ? 25.678 51.665 40.208 1.00 11.26 209 HIS A CA 1
ATOM 1571 C C . HIS A 1 209 ? 26.299 52.999 40.596 1.00 10.16 209 HIS A C 1
ATOM 1572 O O . HIS A 1 209 ? 27.492 53.097 40.875 1.00 14.11 209 HIS A O 1
ATOM 1579 N N . PHE A 1 210 ? 25.449 54.011 40.641 1.00 11.99 210 PHE A N 1
ATOM 1580 C CA . PHE A 1 210 ? 25.782 55.357 41.096 1.00 12.59 210 PHE A CA 1
ATOM 1581 C C . PHE A 1 210 ? 25.152 55.541 42.468 1.00 13.44 210 PHE A C 1
ATOM 1582 O O . PHE A 1 210 ? 23.931 55.679 42.578 1.00 13.27 210 PHE A O 1
ATOM 1590 N N . VAL A 1 211 ? 25.970 55.502 43.514 1.00 11.97 211 VAL A N 1
ATOM 1591 C CA . VAL A 1 211 ? 25.502 55.737 44.879 1.00 12.28 211 VAL A CA 1
ATOM 1592 C C . VAL A 1 211 ? 25.560 57.238 45.138 1.00 10.24 211 VAL A C 1
ATOM 1593 O O . VAL A 1 211 ? 26.663 57.809 45.155 1.00 11.26 211 VAL A O 1
ATOM 1597 N N . PRO A 1 212 ? 24.435 57.907 45.359 1.00 12.28 212 PRO A N 1
ATOM 1598 C CA . PRO A 1 212 ? 24.488 59.355 45.592 1.00 12.35 212 PRO A CA 1
ATOM 1599 C C . PRO A 1 212 ? 25.117 59.721 46.935 1.00 16.34 212 PRO A C 1
ATOM 1600 O O . PRO A 1 212 ? 25.164 58.934 47.887 1.00 13.30 212 PRO A O 1
ATOM 1604 N N . ARG A 1 213 ? 25.545 60.979 47.023 1.00 9.95 213 ARG A N 1
ATOM 1605 C CA . ARG A 1 213 ? 25.966 61.544 48.298 1.00 14.52 213 ARG A CA 1
ATOM 1606 C C . ARG A 1 213 ? 24.732 61.960 49.082 1.00 13.88 213 ARG A C 1
ATOM 1607 O O . ARG A 1 213 ? 23.939 62.754 48.589 1.00 12.28 213 ARG A O 1
ATOM 1615 N N . ASP A 1 214 ? 24.576 61.453 50.299 1.00 12.46 214 ASP A N 1
ATOM 1616 C CA . ASP A 1 214 ? 23.399 61.729 51.112 1.00 13.05 214 ASP A CA 1
ATOM 1617 C C . ASP A 1 214 ? 23.828 61.799 52.562 1.00 11.10 214 ASP A C 1
ATOM 1618 O O . ASP A 1 214 ? 24.328 60.819 53.110 1.00 9.76 214 ASP A O 1
ATOM 1623 N N . ASN A 1 215 ? 23.645 62.956 53.178 1.00 11.65 215 ASN A N 1
ATOM 1624 C CA . ASN A 1 215 ? 24.056 63.113 54.564 1.00 16.26 215 ASN A CA 1
ATOM 1625 C C . ASN A 1 215 ? 23.177 62.343 55.529 1.00 11.45 215 ASN A C 1
ATOM 1626 O O . ASN A 1 215 ? 23.440 62.379 56.734 1.00 12.47 215 ASN A O 1
ATOM 1631 N N . ILE A 1 216 ? 22.156 61.637 55.041 1.00 10.21 216 ILE A N 1
ATOM 1632 C CA . ILE A 1 216 ? 21.478 60.668 55.891 1.00 12.46 216 ILE A CA 1
ATOM 1633 C C . ILE A 1 216 ? 22.464 59.607 56.375 1.00 10.99 216 ILE A C 1
ATOM 1634 O O . ILE A 1 216 ? 22.259 58.980 57.419 1.00 11.81 216 ILE A O 1
ATOM 1639 N N . VAL A 1 217 ? 23.520 59.356 55.609 1.00 12.74 217 VAL A N 1
ATOM 1640 C CA . VAL A 1 217 ? 24.537 58.400 56.036 1.00 10.72 217 VAL A CA 1
ATOM 1641 C C . VAL A 1 217 ? 25.091 58.798 57.401 1.00 10.16 217 VAL A C 1
ATOM 1642 O O . VAL A 1 217 ? 25.252 57.965 58.300 1.00 10.75 217 VAL A O 1
ATOM 1646 N N . GLN A 1 218 ? 25.392 60.081 57.579 1.00 10.82 218 GLN A N 1
ATOM 1647 C CA . GLN A 1 218 ? 25.928 60.530 58.862 1.00 14.39 218 GLN A CA 1
ATOM 1648 C C . GLN A 1 218 ? 24.844 60.593 59.936 1.00 13.89 218 GLN A C 1
ATOM 1649 O O . GLN A 1 218 ? 25.111 60.356 61.121 1.00 11.67 218 GLN A O 1
ATOM 1655 N N . LYS A 1 219 ? 23.617 60.908 59.551 1.00 14.55 219 LYS A N 1
ATOM 1656 C CA . LYS A 1 219 ? 22.533 60.864 60.521 1.00 15.60 219 LYS A CA 1
ATOM 1657 C C . LYS A 1 219 ? 22.410 59.463 61.121 1.00 14.26 219 LYS A C 1
ATOM 1658 O O . LYS A 1 219 ? 22.274 59.298 62.340 1.00 15.27 219 LYS A O 1
ATOM 1664 N N . ALA A 1 220 ? 22.427 58.437 60.271 1.00 15.23 220 ALA A N 1
ATOM 1665 C CA . ALA A 1 220 ? 22.352 57.066 60.760 1.00 10.22 220 ALA A CA 1
ATOM 1666 C C . ALA A 1 220 ? 23.599 56.707 61.551 1.00 10.93 220 ALA A C 1
ATOM 1667 O O . ALA A 1 220 ? 23.507 56.054 62.590 1.00 11.05 220 ALA A O 1
ATOM 1669 N N . GLU A 1 221 ? 24.773 57.137 61.089 1.00 12.20 221 GLU A N 1
ATOM 1670 C CA . GLU A 1 221 ? 25.995 56.873 61.839 1.00 12.74 221 GLU A CA 1
ATOM 1671 C C . GLU A 1 221 ? 25.908 57.441 63.248 1.00 13.08 221 GLU A C 1
ATOM 1672 O O . GLU A 1 221 ? 26.369 56.814 64.205 1.00 13.23 221 GLU A O 1
ATOM 1678 N N . PHE A 1 222 ? 25.361 58.647 63.392 1.00 13.66 222 PHE A N 1
ATOM 1679 C CA . PHE A 1 222 ? 25.193 59.240 64.713 1.00 13.18 222 PHE A CA 1
ATOM 1680 C C . PHE A 1 222 ? 24.306 58.399 65.614 1.00 13.47 222 PHE A C 1
ATOM 1681 O O . PHE A 1 222 ? 24.389 58.527 66.835 1.00 16.62 222 PHE A O 1
ATOM 1689 N N . GLN A 1 223 ? 23.501 57.510 65.022 1.00 13.00 223 GLN A N 1
ATOM 1690 C CA . GLN A 1 223 ? 22.616 56.601 65.805 1.00 14.73 223 GLN A CA 1
ATOM 1691 C C . GLN A 1 223 ? 23.158 55.168 65.756 1.00 13.44 223 GLN A C 1
ATOM 1692 O O . GLN A 1 223 ? 22.404 54.244 66.106 1.00 13.85 223 GLN A O 1
ATOM 1698 N N . LYS A 1 224 ? 24.400 54.991 65.311 1.00 14.76 224 LYS A N 1
ATOM 1699 C CA . LYS A 1 224 ? 25.049 53.689 65.290 1.00 14.25 224 LYS A CA 1
ATOM 1700 C C . LYS A 1 224 ? 24.265 52.690 64.442 1.00 14.55 224 LYS A C 1
ATOM 1701 O O . LYS A 1 224 ? 24.028 51.538 64.830 1.00 15.88 224 LYS A O 1
ATOM 1707 N N . LYS A 1 225 ? 23.866 53.134 63.259 1.00 11.62 225 LYS A N 1
ATOM 1708 C CA . LYS A 1 225 ? 23.066 52.296 62.381 1.00 10.61 225 LYS A CA 1
ATOM 1709 C C . LYS A 1 225 ? 23.492 52.492 60.941 1.00 11.82 225 LYS A C 1
ATOM 1710 O O . LYS A 1 225 ? 23.881 53.592 60.547 1.00 11.86 225 LYS A O 1
ATOM 1716 N N . ALA A 1 226 ? 23.413 51.412 60.161 1.00 9.96 226 ALA A N 1
ATOM 1717 C CA . ALA A 1 226 ? 23.422 51.530 58.710 1.00 13.10 226 ALA A CA 1
ATOM 1718 C C . ALA A 1 226 ? 22.149 52.241 58.240 1.00 11.94 226 ALA A C 1
ATOM 1719 O O . ALA A 1 226 ? 21.120 52.251 58.929 1.00 11.00 226 ALA A O 1
ATOM 1721 N N . VAL A 1 227 ? 22.242 52.879 57.064 1.00 11.36 227 VAL A N 1
ATOM 1722 C CA . VAL A 1 227 ? 21.107 53.632 56.526 1.00 8.74 227 VAL A CA 1
ATOM 1723 C C . VAL A 1 227 ? 19.877 52.742 56.435 1.00 14.85 227 VAL A C 1
ATOM 1724 O O . VAL A 1 227 ? 18.760 53.163 56.764 1.00 11.96 227 VAL A O 1
ATOM 1728 N N . VAL A 1 228 ? 20.061 51.501 55.971 1.00 14.60 228 VAL A N 1
ATOM 1729 C CA . VAL A 1 228 ? 18.933 50.601 55.781 1.00 12.83 228 VAL A CA 1
ATOM 1730 C C . VAL A 1 228 ? 18.308 50.264 57.123 1.00 14.50 228 VAL A C 1
ATOM 1731 O O . VAL A 1 228 ? 17.091 50.070 57.217 1.00 14.33 228 VAL A O 1
ATOM 1735 N N . ASP A 1 229 ? 19.127 50.185 58.176 1.00 11.55 229 ASP A N 1
ATOM 1736 C CA . ASP A 1 229 ? 18.616 49.989 59.524 1.00 12.23 229 ASP A CA 1
ATOM 1737 C C . ASP A 1 229 ? 17.924 51.238 60.033 1.00 10.99 229 ASP A C 1
ATOM 1738 O O . ASP A 1 229 ? 16.834 51.144 60.597 1.00 14.25 229 ASP A O 1
ATOM 1743 N N . TYR A 1 230 ? 18.530 52.412 59.812 1.00 9.67 230 TYR A N 1
ATOM 1744 C CA . TYR A 1 230 ? 18.014 53.663 60.355 1.00 13.85 230 TYR A CA 1
ATOM 1745 C C . TYR A 1 230 ? 16.645 53.990 59.779 1.00 15.00 230 TYR A C 1
ATOM 1746 O O . TYR A 1 230 ? 15.698 54.235 60.526 1.00 17.67 230 TYR A O 1
ATOM 1755 N N . ASP A 1 231 ? 16.523 54.019 58.454 1.00 14.24 231 ASP A N 1
ATOM 1756 C CA . ASP A 1 231 ? 15.243 54.290 57.795 1.00 13.82 231 ASP A CA 1
ATOM 1757 C C . ASP A 1 231 ? 15.226 53.514 56.483 1.00 13.51 231 ASP A C 1
ATOM 1758 O O . ASP A 1 231 ? 15.873 53.930 55.517 1.00 13.82 231 ASP A O 1
ATOM 1763 N N . ASP A 1 232 ? 14.482 52.404 56.449 1.00 16.90 232 ASP A N 1
ATOM 1764 C CA . ASP A 1 232 ? 14.460 51.540 55.272 1.00 17.88 232 ASP A CA 1
ATOM 1765 C C . ASP A 1 232 ? 13.546 52.055 54.166 1.00 14.68 232 ASP A C 1
ATOM 1766 O O . ASP A 1 232 ? 13.399 51.380 53.131 1.00 12.13 232 ASP A O 1
ATOM 1771 N N . THR A 1 233 ? 12.959 53.236 54.349 1.00 14.84 233 THR A N 1
ATOM 1772 C CA . THR A 1 233 ? 12.126 53.846 53.321 1.00 16.87 233 THR A CA 1
ATOM 1773 C C . THR A 1 233 ? 12.728 55.109 52.718 1.00 13.72 233 THR A C 1
ATOM 1774 O O . THR A 1 233 ? 12.140 55.671 51.787 1.00 13.04 233 THR A O 1
ATOM 1778 N N . CYS A 1 234 ? 13.876 55.567 53.211 1.00 12.89 234 CYS A N 1
ATOM 1779 C CA . CYS A 1 234 ? 14.508 56.777 52.695 1.00 18.83 234 CYS A CA 1
ATOM 1780 C C . CYS A 1 234 ? 15.186 56.495 51.358 1.00 16.32 234 CYS A C 1
ATOM 1781 O O . CYS A 1 234 ? 15.455 55.348 50.997 1.00 13.01 234 CYS A O 1
ATOM 1784 N N . ASN A 1 235 ? 15.437 57.567 50.607 1.00 14.81 235 ASN A N 1
ATOM 1785 C CA . ASN A 1 235 ? 15.965 57.406 49.257 1.00 10.74 235 ASN A CA 1
ATOM 1786 C C . ASN A 1 235 ? 17.250 56.601 49.261 1.00 9.23 235 ASN A C 1
ATOM 1787 O O . ASN A 1 235 ? 17.406 55.669 48.472 1.00 11.96 235 ASN A O 1
ATOM 1792 N N . GLN A 1 236 ? 18.177 56.929 50.163 1.00 12.07 236 GLN A N 1
ATOM 1793 C CA . GLN A 1 236 ? 19.478 56.260 50.168 1.00 9.29 236 GLN A CA 1
ATOM 1794 C C . GLN A 1 236 ? 19.333 54.772 50.445 1.00 12.39 236 GLN A C 1
ATOM 1795 O O . GLN A 1 236 ? 20.031 53.954 49.841 1.00 11.01 236 GLN A O 1
ATOM 1801 N N . ALA A 1 237 ? 18.422 54.399 51.344 1.00 10.89 237 ALA A N 1
ATOM 1802 C CA . ALA A 1 237 ? 18.200 52.985 51.614 1.00 11.40 237 ALA A CA 1
ATOM 1803 C C . ALA A 1 237 ? 17.695 52.267 50.373 1.00 11.09 237 ALA A C 1
ATOM 1804 O O . ALA A 1 237 ? 18.061 51.118 50.118 1.00 9.41 237 ALA A O 1
ATOM 1806 N N . LEU A 1 238 ? 16.869 52.934 49.572 1.00 14.24 238 LEU A N 1
ATOM 1807 C CA . LEU A 1 238 ? 16.381 52.323 48.335 1.00 14.50 238 LEU A CA 1
ATOM 1808 C C . LEU A 1 238 ? 17.466 52.292 47.259 1.00 13.38 238 LEU A C 1
ATOM 1809 O O . LEU A 1 238 ? 17.469 51.408 46.391 1.00 11.78 238 LEU A O 1
ATOM 1814 N N . GLU A 1 239 ? 18.385 53.257 47.290 1.00 12.05 239 GLU A N 1
ATOM 1815 C CA . GLU A 1 239 ? 19.564 53.183 46.428 1.00 13.06 239 GLU A CA 1
ATOM 1816 C C . GLU A 1 239 ? 20.401 51.942 46.738 1.00 10.66 239 GLU A C 1
ATOM 1817 O O . GLU A 1 239 ? 20.833 51.233 45.823 1.00 13.78 239 GLU A O 1
ATOM 1823 N N . TYR A 1 240 ? 20.614 51.642 48.024 1.00 9.55 240 TYR A N 1
ATOM 1824 C CA . TYR A 1 240 ? 21.335 50.425 48.399 1.00 6.71 240 TYR A CA 1
ATOM 1825 C C . TYR A 1 240 ? 20.518 49.163 48.117 1.00 10.64 240 TYR A C 1
ATOM 1826 O O . TYR A 1 240 ? 21.084 48.087 47.859 1.00 7.13 240 TYR A O 1
ATOM 1835 N N . LYS A 1 241 ? 19.192 49.264 48.188 1.00 10.17 241 LYS A N 1
ATOM 1836 C CA . LYS A 1 241 ? 18.351 48.143 47.788 1.00 12.45 241 LYS A CA 1
ATOM 1837 C C . LYS A 1 241 ? 18.575 47.780 46.321 1.00 10.91 241 LYS A C 1
ATOM 1838 O O . LYS A 1 241 ? 18.622 46.597 45.961 1.00 9.08 241 LYS A O 1
ATOM 1844 N N . GLU A 1 242 ? 18.739 48.791 45.467 1.00 12.60 242 GLU A N 1
ATOM 1845 C CA . GLU A 1 242 ? 18.979 48.568 44.045 1.00 11.52 242 GLU A CA 1
ATOM 1846 C C . GLU A 1 242 ? 20.397 48.060 43.809 1.00 10.70 242 GLU A C 1
ATOM 1847 O O . GLU A 1 242 ? 20.604 47.097 43.069 1.00 12.77 242 GLU A O 1
ATOM 1853 N N . LEU A 1 243 ? 21.389 48.672 44.458 1.00 11.27 243 LEU A N 1
ATOM 1854 C CA . LEU A 1 243 ? 22.760 48.176 44.327 1.00 12.10 243 LEU A CA 1
ATOM 1855 C C . LEU A 1 243 ? 22.852 46.709 44.760 1.00 8.42 243 LEU A C 1
ATOM 1856 O O . LEU A 1 243 ? 23.508 45.896 44.101 1.00 9.92 243 LEU A O 1
ATOM 1861 N N . ALA A 1 244 ? 22.167 46.342 45.845 1.00 9.86 244 ALA A N 1
ATOM 1862 C CA . ALA A 1 244 ? 22.147 44.941 46.272 1.00 9.77 244 ALA A CA 1
ATOM 1863 C C . ALA A 1 244 ? 21.485 44.048 45.224 1.00 10.55 244 ALA A C 1
ATOM 1864 O O . ALA A 1 244 ? 21.979 42.952 44.920 1.00 12.51 244 ALA A O 1
ATOM 1866 N N . ARG A 1 245 ? 20.366 44.500 44.657 1.00 9.86 245 ARG A N 1
ATOM 1867 C CA . ARG A 1 245 ? 19.711 43.726 43.610 1.00 9.11 245 ARG A CA 1
ATOM 1868 C C . ARG A 1 245 ? 20.635 43.536 42.411 1.00 10.07 245 ARG A C 1
ATOM 1869 O O . ARG A 1 245 ? 20.694 42.455 41.829 1.00 10.06 245 ARG A O 1
ATOM 1877 N N . LYS A 1 246 ? 21.345 44.580 42.011 1.00 11.61 246 LYS A N 1
ATOM 1878 C CA . LYS A 1 246 ? 22.238 44.467 40.865 1.00 10.40 246 LYS A CA 1
ATOM 1879 C C . LYS A 1 246 ? 23.361 43.476 41.125 1.00 15.04 246 LYS A C 1
ATOM 1880 O O . LYS A 1 246 ? 23.701 42.671 40.254 1.00 12.91 246 LYS A O 1
ATOM 1886 N N . ILE A 1 247 ? 23.945 43.503 42.318 1.00 11.02 247 ILE A N 1
ATOM 1887 C CA . ILE A 1 247 ? 24.975 42.520 42.630 1.00 13.75 247 ILE A CA 1
ATOM 1888 C C . ILE A 1 247 ? 24.388 41.112 42.596 1.00 13.38 247 ILE A C 1
ATOM 1889 O O . ILE A 1 247 ? 24.955 40.197 41.984 1.00 14.74 247 ILE A O 1
ATOM 1894 N N . ILE A 1 248 ? 23.235 40.919 43.245 1.00 11.90 248 ILE A N 1
ATOM 1895 C CA . ILE A 1 248 ? 22.619 39.600 43.285 1.00 13.68 248 ILE A CA 1
ATOM 1896 C C . ILE A 1 248 ? 22.383 39.078 41.881 1.00 14.36 248 ILE A C 1
ATOM 1897 O O . ILE A 1 248 ? 22.610 37.896 41.605 1.00 13.60 248 ILE A O 1
ATOM 1902 N N . GLU A 1 249 ? 21.926 39.948 40.978 1.00 17.10 249 GLU A N 1
ATOM 1903 C CA . GLU A 1 249 ? 21.547 39.590 39.621 1.00 17.67 249 GLU A CA 1
ATOM 1904 C C . GLU A 1 249 ? 22.696 39.690 38.636 1.00 17.05 249 GLU A C 1
ATOM 1905 O O . GLU A 1 249 ? 22.493 39.414 37.449 1.00 23.07 249 GLU A O 1
ATOM 1911 N N . ASN A 1 250 ? 23.895 40.038 39.101 1.00 14.91 250 ASN A N 1
ATOM 1912 C CA . ASN A 1 250 ? 24.979 40.347 38.183 1.00 14.43 250 ASN A CA 1
ATOM 1913 C C . ASN A 1 250 ? 25.543 39.082 37.565 1.00 18.64 250 ASN A C 1
ATOM 1914 O O . ASN A 1 250 ? 25.910 38.143 38.276 1.00 13.91 250 ASN A O 1
ATOM 1919 N N . GLU A 1 251 ? 25.655 39.084 36.239 1.00 19.63 251 GLU A N 1
ATOM 1920 C CA . GLU A 1 251 ? 26.336 38.031 35.502 1.00 24.85 251 GLU A CA 1
ATOM 1921 C C . GLU A 1 251 ? 27.540 38.550 34.726 1.00 23.87 251 GLU A C 1
ATOM 1922 O O . GLU A 1 251 ? 28.215 37.757 34.064 1.00 27.28 251 GLU A O 1
ATOM 1928 N N . ASN A 1 252 ? 27.831 39.850 34.789 1.00 19.96 252 ASN A N 1
ATOM 1929 C CA . ASN A 1 252 ? 28.941 40.455 34.051 1.00 20.98 252 ASN A CA 1
ATOM 1930 C C . ASN A 1 252 ? 30.205 40.366 34.895 1.00 18.80 252 ASN A C 1
ATOM 1931 O O . ASN A 1 252 ? 30.376 41.109 35.862 1.00 15.72 252 ASN A O 1
ATOM 1936 N N . LEU A 1 253 ? 31.095 39.453 34.526 1.00 15.31 253 LEU A N 1
ATOM 1937 C CA . LEU A 1 253 ? 32.295 39.165 35.300 1.00 16.03 253 LEU A CA 1
ATOM 1938 C C . LEU A 1 253 ? 33.437 38.969 34.324 1.00 15.42 253 LEU A C 1
ATOM 1939 O O . LEU A 1 253 ? 33.386 38.075 33.476 1.00 18.16 253 LEU A O 1
ATOM 1944 N N . VAL A 1 254 ? 34.471 39.790 34.445 1.00 15.06 254 VAL A N 1
ATOM 1945 C CA . VAL A 1 254 ? 35.483 39.892 33.407 1.00 13.87 254 VAL A CA 1
ATOM 1946 C C . VAL A 1 254 ? 36.862 39.850 34.039 1.00 13.37 254 VAL A C 1
ATOM 1947 O O . VAL A 1 254 ? 37.025 40.030 35.243 1.00 12.03 254 VAL A O 1
ATOM 1951 N N . ILE A 1 255 ? 37.862 39.656 33.190 1.00 18.39 255 ILE A N 1
ATOM 1952 C CA . ILE A 1 255 ? 39.251 39.982 33.498 1.00 17.88 255 ILE A CA 1
ATOM 1953 C C . ILE A 1 255 ? 39.547 41.321 32.831 1.00 16.03 255 ILE A C 1
ATOM 1954 O O . ILE A 1 255 ? 39.485 41.410 31.593 1.00 14.45 255 ILE A O 1
ATOM 1959 N N . PRO A 1 256 ? 39.850 42.369 33.585 1.00 18.16 256 PRO A N 1
ATOM 1960 C CA . PRO A 1 256 ? 39.931 43.705 32.986 1.00 19.67 256 PRO A CA 1
ATOM 1961 C C . PRO A 1 256 ? 41.250 43.926 32.251 1.00 15.95 256 PRO A C 1
ATOM 1962 O O . PRO A 1 256 ? 42.204 43.167 32.380 1.00 18.27 256 PRO A O 1
ATOM 1966 N N . THR A 1 257 ? 41.284 45.010 31.477 1.00 16.41 257 THR A N 1
ATOM 1967 C CA . THR A 1 257 ? 42.479 45.471 30.777 1.00 15.99 257 THR A CA 1
ATOM 1968 C C . THR A 1 257 ? 42.921 46.800 31.375 1.00 19.80 257 THR A C 1
ATOM 1969 O O . THR A 1 257 ? 42.384 47.850 31.003 1.00 16.21 257 THR A O 1
ATOM 1973 N N . PRO A 1 258 ? 43.896 46.822 32.284 1.00 21.55 258 PRO A N 1
ATOM 1974 C CA . PRO A 1 258 ? 44.226 48.081 32.971 1.00 14.94 258 PRO A CA 1
ATOM 1975 C C . PRO A 1 258 ? 44.641 49.189 32.005 1.00 16.02 258 PRO A C 1
ATOM 1976 O O . PRO A 1 258 ? 45.005 48.967 30.848 1.00 18.35 258 PRO A O 1
ATOM 1980 N N . MET A 1 259 ? 44.586 50.406 32.535 1.00 17.31 259 MET A N 1
ATOM 1981 C CA . MET A 1 259 ? 45.035 51.563 31.733 1.00 15.79 259 MET A CA 1
ATOM 1982 C C . MET A 1 259 ? 46.446 51.932 32.176 1.00 21.40 259 MET A C 1
ATOM 1983 O O . MET A 1 259 ? 46.874 51.477 33.253 1.00 19.39 259 MET A O 1
ATOM 1988 N N . THR A 1 260 ? 47.152 52.680 31.344 1.00 25.49 260 THR A N 1
ATOM 1989 C CA . THR A 1 260 ? 48.459 53.199 31.702 1.00 20.88 260 THR A CA 1
ATOM 1990 C C . THR A 1 260 ? 48.283 54.443 32.564 1.00 23.18 260 THR A C 1
ATOM 1991 O O . THR A 1 260 ? 47.213 55.066 32.587 1.00 21.85 260 THR A O 1
ATOM 1995 N N . MET A 1 261 ? 49.348 54.812 33.280 1.00 23.55 261 MET A N 1
ATOM 1996 C CA . MET A 1 261 ? 49.294 56.038 34.075 1.00 21.48 261 MET A CA 1
ATOM 1997 C C . MET A 1 261 ? 49.027 57.250 33.183 1.00 19.61 261 MET A C 1
ATOM 1998 O O . MET A 1 261 ? 48.186 58.099 33.496 1.00 27.22 261 MET A O 1
ATOM 2003 N N . ASP A 1 262 ? 49.727 57.342 32.051 1.00 26.71 262 ASP A N 1
ATOM 2004 C CA . ASP A 1 262 ? 49.449 58.418 31.103 1.00 24.29 262 ASP A CA 1
ATOM 2005 C C . ASP A 1 262 ? 47.966 58.455 30.730 1.00 25.31 262 ASP A C 1
ATOM 2006 O O . ASP A 1 262 ? 47.345 59.527 30.686 1.00 22.29 262 ASP A O 1
ATOM 2011 N N . GLU A 1 263 ? 47.373 57.286 30.479 1.00 23.82 263 GLU A N 1
ATOM 2012 C CA . GLU A 1 263 ? 45.954 57.247 30.148 1.00 20.86 263 GLU A CA 1
ATOM 2013 C C . GLU A 1 263 ? 45.136 57.765 31.325 1.00 25.09 263 GLU A C 1
ATOM 2014 O O . GLU A 1 263 ? 44.176 58.517 31.129 1.00 21.52 263 GLU A O 1
ATOM 2020 N N . LEU A 1 264 ? 45.516 57.401 32.555 1.00 20.64 264 LEU A N 1
ATOM 2021 C CA . LEU A 1 264 ? 44.810 57.904 33.732 1.00 18.72 264 LEU A CA 1
ATOM 2022 C C . LEU A 1 264 ? 44.899 59.419 33.888 1.00 21.37 264 LEU A C 1
ATOM 2023 O O . LEU A 1 264 ? 43.895 60.070 34.194 1.00 20.40 264 LEU A O 1
ATOM 2028 N N A GLU A 1 265 ? 46.090 59.998 33.684 0.58 21.80 265 GLU A N 1
ATOM 2029 N N B GLU A 1 265 ? 46.190 59.998 33.684 0.42 21.85 265 GLU A N 1
ATOM 2030 C CA A GLU A 1 265 ? 46.232 61.453 33.720 0.58 23.63 265 GLU A CA 1
ATOM 2031 C CA B GLU A 1 265 ? 46.332 61.453 33.720 0.42 23.68 265 GLU A CA 1
ATOM 2032 C C A GLU A 1 265 ? 45.361 62.108 32.656 0.58 20.58 265 GLU A C 1
ATOM 2033 C C B GLU A 1 265 ? 45.461 62.108 32.656 0.42 20.62 265 GLU A C 1
ATOM 2034 O O A GLU A 1 265 ? 44.679 63.098 32.920 0.58 20.48 265 GLU A O 1
ATOM 2035 O O B GLU A 1 265 ? 44.779 63.098 32.920 0.42 20.49 265 GLU A O 1
ATOM 2046 N N . GLU A 1 266 ? 45.383 61.574 31.435 1.00 22.22 266 GLU A N 1
ATOM 2047 C CA . GLU A 1 266 ? 44.558 62.124 30.363 1.00 23.48 266 GLU A CA 1
ATOM 2048 C C . GLU A 1 266 ? 43.080 62.108 30.728 1.00 24.59 266 GLU A C 1
ATOM 2049 O O . GLU A 1 266 ? 42.360 63.073 30.450 1.00 21.51 266 GLU A O 1
ATOM 2055 N N . LEU A 1 267 ? 42.616 61.033 31.374 1.00 20.20 267 LEU A N 1
ATOM 2056 C CA . LEU A 1 267 ? 41.199 60.900 31.710 1.00 18.39 267 LEU A CA 1
ATOM 2057 C C . LEU A 1 267 ? 40.774 61.914 32.767 1.00 20.01 267 LEU A C 1
ATOM 2058 O O . LEU A 1 267 ? 39.709 62.526 32.652 1.00 20.38 267 LEU A O 1
ATOM 2063 N N . THR A 1 268 ? 41.591 62.123 33.799 1.00 19.41 268 THR A N 1
ATOM 2064 C CA . THR A 1 268 ? 41.236 63.111 34.819 1.00 16.90 268 THR A CA 1
ATOM 2065 C C . THR A 1 268 ? 41.347 64.541 34.288 1.00 20.98 268 THR A C 1
ATOM 2066 O O . THR A 1 268 ? 40.536 65.410 34.644 1.00 19.09 268 THR A O 1
ATOM 2070 N N . SER A 1 269 ? 42.358 64.809 33.463 1.00 16.87 269 SER A N 1
ATOM 2071 C CA . SER A 1 269 ? 42.470 66.123 32.845 1.00 20.07 269 SER A CA 1
ATOM 2072 C C . SER A 1 269 ? 41.276 66.403 31.939 1.00 22.12 269 SER A C 1
ATOM 2073 O O . SER A 1 269 ? 40.792 67.536 31.877 1.00 24.38 269 SER A O 1
ATOM 2076 N N . LYS A 1 270 ? 40.765 65.375 31.254 1.00 24.58 270 LYS A N 1
ATOM 2077 C CA . LYS A 1 270 ? 39.627 65.559 30.355 1.00 22.94 270 LYS A CA 1
ATOM 2078 C C . LYS A 1 270 ? 38.417 66.130 31.092 1.00 22.75 270 LYS A C 1
ATOM 2079 O O . LYS A 1 270 ? 37.653 66.923 30.532 1.00 20.48 270 LYS A O 1
ATOM 2085 N N . TYR A 1 271 ? 38.214 65.727 32.341 1.00 25.33 271 TYR A N 1
ATOM 2086 C CA . TYR A 1 271 ? 37.023 66.095 33.091 1.00 26.91 271 TYR A CA 1
ATOM 2087 C C . TYR A 1 271 ? 37.270 67.224 34.074 1.00 20.15 271 TYR A C 1
ATOM 2088 O O . TYR A 1 271 ? 36.421 67.471 34.933 1.00 24.14 271 TYR A O 1
ATOM 2097 N N . GLY A 1 272 ? 38.402 67.918 33.961 1.00 24.87 272 GLY A N 1
ATOM 2098 C CA . GLY A 1 272 ? 38.680 69.087 34.767 1.00 19.54 272 GLY A CA 1
ATOM 2099 C C . GLY A 1 272 ? 39.370 68.809 36.078 1.00 18.92 272 GLY A C 1
ATOM 2100 O O . GLY A 1 272 ? 39.486 69.723 36.904 1.00 22.84 272 GLY A O 1
ATOM 2101 N N . PHE A 1 273 ? 39.850 67.580 36.254 1.00 22.82 273 PHE A N 1
ATOM 2102 C CA . PHE A 1 273 ? 40.508 67.195 37.528 1.00 18.30 273 PHE A CA 1
ATOM 2103 C C . PHE A 1 273 ? 42.028 67.247 37.352 1.00 16.29 273 PHE A C 1
ATOM 2104 O O . PHE A 1 273 ? 42.693 66.250 37.673 1.00 21.14 273 PHE A O 1
ATOM 2112 N N . LEU A 1 274 ? 42.550 68.371 36.849 1.00 22.78 274 LEU A N 1
ATOM 2113 C CA . LEU A 1 274 ? 44.025 68.534 36.754 1.00 21.92 274 LEU A CA 1
ATOM 2114 C C . LEU A 1 274 ? 44.547 68.370 38.179 1.00 18.46 274 LEU A C 1
ATOM 2115 O O . LEU A 1 274 ? 45.580 67.702 38.360 1.00 20.42 274 LEU A O 1
ATOM 2120 N N . ASP A 1 275 ? 43.850 68.969 39.145 1.00 17.66 275 ASP A N 1
ATOM 2121 C CA . ASP A 1 275 ? 44.195 68.731 40.569 1.00 18.37 275 ASP A CA 1
ATOM 2122 C C . ASP A 1 275 ? 43.577 67.369 40.894 1.00 21.44 275 ASP A C 1
ATOM 2123 O O . ASP A 1 275 ? 42.346 67.321 41.066 1.00 18.02 275 ASP A O 1
ATOM 2128 N N . GLY A 1 276 ? 44.383 66.306 40.905 1.00 16.97 276 GLY A N 1
ATOM 2129 C CA . GLY A 1 276 ? 43.873 64.935 41.107 1.00 14.81 276 GLY A CA 1
ATOM 2130 C C . GLY A 1 276 ? 42.846 64.810 42.217 1.00 16.09 276 GLY A C 1
ATOM 2131 O O . GLY A 1 276 ? 42.057 63.852 42.168 1.00 13.56 276 GLY A O 1
ATOM 2132 N N . ARG A 1 277 ? 42.869 65.713 43.201 1.00 16.10 277 ARG A N 1
ATOM 2133 C CA . ARG A 1 277 ? 41.934 65.552 44.308 1.00 14.86 277 ARG A CA 1
ATOM 2134 C C . ARG A 1 277 ? 40.480 65.729 43.886 1.00 15.56 277 ARG A C 1
ATOM 2135 O O . ARG A 1 277 ? 39.583 65.354 44.653 1.00 16.64 277 ARG A O 1
ATOM 2143 N N . ALA A 1 278 ? 40.231 66.256 42.685 1.00 15.21 278 ALA A N 1
ATOM 2144 C CA . ALA A 1 278 ? 38.886 66.381 42.124 1.00 21.00 278 ALA A CA 1
ATOM 2145 C C . ALA A 1 278 ? 37.924 67.063 43.102 1.00 20.44 278 ALA A C 1
ATOM 2146 O O . ALA A 1 278 ? 36.893 66.516 43.507 1.00 18.87 278 ALA A O 1
ATOM 2148 N N . ILE A 1 279 ? 38.264 68.299 43.455 1.00 23.37 279 ILE A N 1
ATOM 2149 C CA . ILE A 1 279 ? 37.441 69.024 44.406 1.00 18.03 279 ILE A CA 1
ATOM 2150 C C . ILE A 1 279 ? 36.293 69.751 43.715 1.00 20.86 279 ILE A C 1
ATOM 2151 O O . ILE A 1 279 ? 35.244 69.959 44.325 1.00 31.29 279 ILE A O 1
ATOM 2156 N N . GLU A 1 280 ? 36.502 70.124 42.454 1.00 30.49 280 GLU A N 1
ATOM 2157 C CA . GLU A 1 280 ? 35.449 70.842 41.692 1.00 26.53 280 GLU A CA 1
ATOM 2158 C C . GLU A 1 280 ? 35.433 70.321 40.253 1.00 25.85 280 GLU A C 1
ATOM 2159 O O . GLU A 1 280 ? 36.524 70.139 39.680 1.00 29.23 280 GLU A O 1
ATOM 2165 N N . GLY A 1 281 ? 34.242 70.080 39.704 1.00 31.45 281 GLY A N 1
ATOM 2166 C CA . GLY A 1 281 ? 34.123 69.616 38.332 1.00 31.74 281 GLY A CA 1
ATOM 2167 C C . GLY A 1 281 ? 34.217 70.722 37.298 1.00 38.33 281 GLY A C 1
ATOM 2168 O O . GLY A 1 281 ? 33.812 71.855 37.560 1.00 31.32 281 GLY A O 1
ATOM 2169 N N . VAL B 1 2 ? 28.840 1.599 76.091 1.00 27.85 2 VAL B N 1
ATOM 2170 C CA . VAL B 1 2 ? 30.008 1.706 75.218 1.00 19.22 2 VAL B CA 1
ATOM 2171 C C . VAL B 1 2 ? 31.247 2.013 76.054 1.00 16.48 2 VAL B C 1
ATOM 2172 O O . VAL B 1 2 ? 31.184 2.799 77.000 1.00 20.20 2 VAL B O 1
ATOM 2176 N N . ARG B 1 3 ? 32.370 1.390 75.709 1.00 17.93 3 ARG B N 1
ATOM 2177 C CA . ARG B 1 3 ? 33.650 1.656 76.354 1.00 15.08 3 ARG B CA 1
ATOM 2178 C C . ARG B 1 3 ? 34.504 2.483 75.404 1.00 10.46 3 ARG B C 1
ATOM 2179 O O . ARG B 1 3 ? 34.823 2.032 74.303 1.00 13.52 3 ARG B O 1
ATOM 2187 N N . LYS B 1 4 ? 34.867 3.681 75.839 1.00 10.04 4 LYS B N 1
ATOM 2188 C CA . LYS B 1 4 ? 35.659 4.620 75.059 1.00 13.26 4 LYS B CA 1
ATOM 2189 C C . LYS B 1 4 ? 37.121 4.482 75.475 1.00 11.66 4 LYS B C 1
ATOM 2190 O O . LYS B 1 4 ? 37.484 4.828 76.608 1.00 12.78 4 LYS B O 1
ATOM 2196 N N . ILE B 1 5 ? 37.956 4.008 74.550 1.00 10.22 5 ILE B N 1
ATOM 2197 C CA . ILE B 1 5 ? 39.363 3.722 74.804 1.00 10.59 5 ILE B CA 1
ATOM 2198 C C . ILE B 1 5 ? 40.230 4.672 73.976 1.00 10.73 5 ILE B C 1
ATOM 2199 O O . ILE B 1 5 ? 40.006 4.840 72.775 1.00 12.21 5 ILE B O 1
ATOM 2204 N N . ALA B 1 6 ? 41.235 5.268 74.611 1.00 8.85 6 ALA B N 1
ATOM 2205 C CA . ALA B 1 6 ? 42.230 6.096 73.936 1.00 7.58 6 ALA B CA 1
ATOM 2206 C C . ALA B 1 6 ? 43.566 5.368 73.922 1.00 9.37 6 ALA B C 1
ATOM 2207 O O . ALA B 1 6 ? 44.007 4.842 74.947 1.00 13.21 6 ALA B O 1
ATOM 2209 N N . ILE B 1 7 ? 44.188 5.309 72.751 1.00 12.95 7 ILE B N 1
ATOM 2210 C CA . ILE B 1 7 ? 45.491 4.682 72.567 1.00 9.95 7 ILE B CA 1
ATOM 2211 C C . ILE B 1 7 ? 46.513 5.795 72.374 1.00 13.27 7 ILE B C 1
ATOM 2212 O O . ILE B 1 7 ? 46.442 6.545 71.393 1.00 11.74 7 ILE B O 1
ATOM 2217 N N . TYR B 1 8 ? 47.463 5.889 73.294 1.00 9.03 8 TYR B N 1
ATOM 2218 C CA . TYR B 1 8 ? 48.501 6.905 73.308 1.00 10.87 8 TYR B CA 1
ATOM 2219 C C . TYR B 1 8 ? 49.855 6.255 73.059 1.00 9.49 8 TYR B C 1
ATOM 2220 O O . TYR B 1 8 ? 49.986 5.034 73.008 1.00 13.37 8 TYR B O 1
ATOM 2229 N N . GLY B 1 9 ? 50.866 7.090 72.913 1.00 14.88 9 GLY B N 1
ATOM 2230 C CA . GLY B 1 9 ? 52.222 6.649 72.632 1.00 13.95 9 GLY B CA 1
ATOM 2231 C C . GLY B 1 9 ? 52.940 7.583 71.666 1.00 12.13 9 GLY B C 1
ATOM 2232 O O . GLY B 1 9 ? 52.334 8.340 70.907 1.00 12.32 9 GLY B O 1
ATOM 2233 N N . LYS B 1 10 ? 54.273 7.511 71.674 1.00 11.98 10 LYS B N 1
ATOM 2234 C CA . LYS B 1 10 ? 55.053 8.420 70.842 1.00 15.89 10 LYS B CA 1
ATOM 2235 C C . LYS B 1 10 ? 54.836 8.102 69.363 1.00 16.93 10 LYS B C 1
ATOM 2236 O O . LYS B 1 10 ? 54.355 7.025 68.989 1.00 11.12 10 LYS B O 1
ATOM 2242 N N . GLY B 1 11 ? 55.177 9.070 68.518 1.00 13.45 11 GLY B N 1
ATOM 2243 C CA . GLY B 1 11 ? 54.984 8.879 67.094 1.00 12.98 11 GLY B CA 1
ATOM 2244 C C . GLY B 1 11 ? 55.864 7.762 66.572 1.00 10.73 11 GLY B C 1
ATOM 2245 O O . GLY B 1 11 ? 57.033 7.645 66.932 1.00 11.88 11 GLY B O 1
ATOM 2246 N N . GLY B 1 12 ? 55.301 6.952 65.691 1.00 11.82 12 GLY B N 1
ATOM 2247 C CA . GLY B 1 12 ? 56.033 5.850 65.114 1.00 10.78 12 GLY B CA 1
ATOM 2248 C C . GLY B 1 12 ? 56.136 4.628 65.995 1.00 14.44 12 GLY B C 1
ATOM 2249 O O . GLY B 1 12 ? 56.844 3.678 65.636 1.00 14.50 12 GLY B O 1
ATOM 2250 N N . ILE B 1 13 ? 55.466 4.629 67.147 1.00 11.55 13 ILE B N 1
ATOM 2251 C CA . ILE B 1 13 ? 55.592 3.523 68.087 1.00 13.93 13 ILE B CA 1
ATOM 2252 C C . ILE B 1 13 ? 54.753 2.327 67.675 1.00 11.71 13 ILE B C 1
ATOM 2253 O O . ILE B 1 13 ? 55.065 1.203 68.076 1.00 10.98 13 ILE B O 1
ATOM 2258 N N . GLY B 1 14 ? 53.701 2.542 66.894 1.00 9.65 14 GLY B N 1
ATOM 2259 C CA . GLY B 1 14 ? 52.815 1.484 66.461 1.00 12.78 14 GLY B CA 1
ATOM 2260 C C . GLY B 1 14 ? 51.368 1.637 66.901 1.00 11.80 14 GLY B C 1
ATOM 2261 O O . GLY B 1 14 ? 50.631 0.650 66.945 1.00 10.71 14 GLY B O 1
ATOM 2262 N N . LYS B 1 15 ? 50.931 2.865 67.190 1.00 11.48 15 LYS B N 1
ATOM 2263 C CA . LYS B 1 15 ? 49.564 3.080 67.659 1.00 12.09 15 LYS B CA 1
ATOM 2264 C C . LYS B 1 15 ? 48.545 2.673 66.598 1.00 11.01 15 LYS B C 1
ATOM 2265 O O . LYS B 1 15 ? 47.586 1.948 66.889 1.00 11.91 15 LYS B O 1
ATOM 2271 N N . SER B 1 16 ? 48.710 3.168 65.366 1.00 11.34 16 SER B N 1
ATOM 2272 C CA . SER B 1 16 ? 47.722 2.881 64.329 1.00 9.33 16 SER B CA 1
ATOM 2273 C C . SER B 1 16 ? 47.745 1.411 63.911 1.00 9.68 16 SER B C 1
ATOM 2274 O O . SER B 1 16 ? 46.696 0.823 63.639 1.00 9.43 16 SER B O 1
ATOM 2277 N N . THR B 1 17 ? 48.924 0.797 63.861 1.00 11.72 17 THR B N 1
ATOM 2278 C CA . THR B 1 17 ? 48.998 -0.634 63.574 1.00 10.63 17 THR B CA 1
ATOM 2279 C C . THR B 1 17 ? 48.302 -1.448 64.656 1.00 8.97 17 THR B C 1
ATOM 2280 O O . THR B 1 17 ? 47.441 -2.281 64.364 1.00 12.59 17 THR B O 1
ATOM 2284 N N . THR B 1 18 ? 48.672 -1.222 65.914 1.00 13.58 18 THR B N 1
ATOM 2285 C CA . THR B 1 18 ? 48.063 -1.957 67.020 1.00 11.37 18 THR B CA 1
ATOM 2286 C C . THR B 1 18 ? 46.572 -1.707 67.104 1.00 11.12 18 THR B C 1
ATOM 2287 O O . THR B 1 18 ? 45.790 -2.657 67.254 1.00 10.57 18 THR B O 1
ATOM 2291 N N . THR B 1 19 ? 46.151 -0.444 66.969 1.00 9.51 19 THR B N 1
ATOM 2292 C CA . THR B 1 19 ? 44.728 -0.128 67.070 1.00 10.64 19 THR B CA 1
ATOM 2293 C C . THR B 1 19 ? 43.933 -0.797 65.949 1.00 9.97 19 THR B C 1
ATOM 2294 O O . THR B 1 19 ? 42.962 -1.516 66.202 1.00 10.96 19 THR B O 1
ATOM 2298 N N . GLN B 1 20 ? 44.341 -0.600 64.696 1.00 8.86 20 GLN B N 1
ATOM 2299 C CA . GLN B 1 20 ? 43.564 -1.174 63.602 1.00 9.55 20 GLN B CA 1
ATOM 2300 C C . GLN B 1 20 ? 43.540 -2.697 63.685 1.00 12.72 20 GLN B C 1
ATOM 2301 O O . GLN B 1 20 ? 42.527 -3.327 63.371 1.00 13.56 20 GLN B O 1
ATOM 2307 N N . ASN B 1 21 ? 44.643 -3.309 64.105 1.00 9.51 21 ASN B N 1
ATOM 2308 C CA . ASN B 1 21 ? 44.690 -4.766 64.148 1.00 12.54 21 ASN B CA 1
ATOM 2309 C C . ASN B 1 21 ? 43.958 -5.345 65.350 1.00 14.47 21 ASN B C 1
ATOM 2310 O O . ASN B 1 21 ? 43.411 -6.458 65.262 1.00 10.78 21 ASN B O 1
ATOM 2315 N N . THR B 1 22 ? 43.984 -4.640 66.485 1.00 14.73 22 THR B N 1
ATOM 2316 C CA . THR B 1 22 ? 43.212 -5.089 67.636 1.00 15.02 22 THR B CA 1
ATOM 2317 C C . THR B 1 22 ? 41.723 -4.909 67.393 1.00 12.68 22 THR B C 1
ATOM 2318 O O . THR B 1 22 ? 40.928 -5.801 67.695 1.00 14.72 22 THR B O 1
ATOM 2322 N N . VAL B 1 23 ? 41.328 -3.762 66.848 1.00 13.20 23 VAL B N 1
ATOM 2323 C CA . VAL B 1 23 ? 39.924 -3.522 66.531 1.00 11.71 23 VAL B CA 1
ATOM 2324 C C . VAL B 1 23 ? 39.431 -4.532 65.504 1.00 11.81 23 VAL B C 1
ATOM 2325 O O . VAL B 1 23 ? 38.343 -5.101 65.644 1.00 9.98 23 VAL B O 1
ATOM 2329 N N . ALA B 1 24 ? 40.215 -4.751 64.444 1.00 14.21 24 ALA B N 1
ATOM 2330 C CA . ALA B 1 24 ? 39.864 -5.765 63.459 1.00 14.32 24 ALA B CA 1
ATOM 2331 C C . ALA B 1 24 ? 39.642 -7.114 64.122 1.00 16.11 24 ALA B C 1
ATOM 2332 O O . ALA B 1 24 ? 38.716 -7.842 63.753 1.00 13.13 24 ALA B O 1
ATOM 2334 N N . ALA B 1 25 ? 40.479 -7.462 65.105 1.00 16.95 25 ALA B N 1
ATOM 2335 C CA . ALA B 1 25 ? 40.307 -8.729 65.809 1.00 13.10 25 ALA B CA 1
ATOM 2336 C C . ALA B 1 25 ? 39.034 -8.731 66.645 1.00 14.70 25 ALA B C 1
ATOM 2337 O O . ALA B 1 25 ? 38.327 -9.740 66.703 1.00 14.83 25 ALA B O 1
ATOM 2339 N N . MET B 1 26 ? 38.733 -7.618 67.320 1.00 17.60 26 MET B N 1
ATOM 2340 C CA . MET B 1 26 ? 37.490 -7.543 68.085 1.00 14.90 26 MET B CA 1
ATOM 2341 C C . MET B 1 26 ? 36.277 -7.768 67.190 1.00 14.13 26 MET B C 1
ATOM 2342 O O . MET B 1 26 ? 35.344 -8.476 67.575 1.00 13.97 26 MET B O 1
ATOM 2347 N N . ALA B 1 27 ? 36.252 -7.137 66.012 1.00 15.29 27 ALA B N 1
ATOM 2348 C CA . ALA B 1 27 ? 35.118 -7.296 65.100 1.00 15.55 27 ALA B CA 1
ATOM 2349 C C . ALA B 1 27 ? 35.075 -8.689 64.475 1.00 14.02 27 ALA B C 1
ATOM 2350 O O . ALA B 1 27 ? 33.994 -9.247 64.256 1.00 16.13 27 ALA B O 1
ATOM 2352 N N . HIS B 1 28 ? 36.234 -9.262 64.175 1.00 16.54 28 HIS B N 1
ATOM 2353 C CA . HIS B 1 28 ? 36.300 -10.515 63.435 1.00 15.10 28 HIS B CA 1
ATOM 2354 C C . HIS B 1 28 ? 36.196 -11.741 64.335 1.00 14.53 28 HIS B C 1
ATOM 2355 O O . HIS B 1 28 ? 35.394 -12.642 64.070 1.00 17.80 28 HIS B O 1
ATOM 2362 N N . PHE B 1 29 ? 36.982 -11.785 65.406 1.00 14.17 29 PHE B N 1
ATOM 2363 C CA . PHE B 1 29 ? 36.980 -12.942 66.287 1.00 14.93 29 PHE B CA 1
ATOM 2364 C C . PHE B 1 29 ? 35.999 -12.819 67.432 1.00 16.91 29 PHE B C 1
ATOM 2365 O O . PHE B 1 29 ? 35.547 -13.844 67.939 1.00 18.24 29 PHE B O 1
ATOM 2373 N N . HIS B 1 30 ? 35.704 -11.597 67.890 1.00 17.23 30 HIS B N 1
ATOM 2374 C CA . HIS B 1 30 ? 34.957 -11.375 69.125 1.00 20.15 30 HIS B CA 1
ATOM 2375 C C . HIS B 1 30 ? 33.602 -10.719 68.900 1.00 19.86 30 HIS B C 1
ATOM 2376 O O . HIS B 1 30 ? 32.887 -10.454 69.868 1.00 18.93 30 HIS B O 1
ATOM 2383 N N . ASP B 1 31 ? 33.225 -10.464 67.655 1.00 17.99 31 ASP B N 1
ATOM 2384 C CA . ASP B 1 31 ? 31.871 -10.035 67.313 1.00 21.39 31 ASP B CA 1
ATOM 2385 C C . ASP B 1 31 ? 31.514 -8.730 68.022 1.00 18.63 31 ASP B C 1
ATOM 2386 O O . ASP B 1 31 ? 30.388 -8.536 68.476 1.00 18.54 31 ASP B O 1
ATOM 2391 N N . LYS B 1 32 ? 32.474 -7.820 68.102 1.00 13.86 32 LYS B N 1
ATOM 2392 C CA . LYS B 1 32 ? 32.253 -6.508 68.694 1.00 13.21 32 LYS B CA 1
ATOM 2393 C C . LYS B 1 32 ? 32.027 -5.467 67.605 1.00 15.31 32 LYS B C 1
ATOM 2394 O O . LYS B 1 32 ? 32.681 -5.502 66.555 1.00 14.68 32 LYS B O 1
ATOM 2400 N N . LYS B 1 33 ? 31.121 -4.522 67.885 1.00 12.69 33 LYS B N 1
ATOM 2401 C CA . LYS B 1 33 ? 30.884 -3.360 67.029 1.00 14.16 33 LYS B CA 1
ATOM 2402 C C . LYS B 1 33 ? 31.785 -2.217 67.491 1.00 13.13 33 LYS B C 1
ATOM 2403 O O . LYS B 1 33 ? 31.674 -1.748 68.630 1.00 11.19 33 LYS B O 1
ATOM 2409 N N . VAL B 1 34 ? 32.705 -1.797 66.627 1.00 11.57 34 VAL B N 1
ATOM 2410 C CA . VAL B 1 34 ? 33.766 -0.887 67.025 1.00 10.32 34 VAL B CA 1
ATOM 2411 C C . VAL B 1 34 ? 33.796 0.333 66.111 1.00 9.85 34 VAL B C 1
ATOM 2412 O O . VAL B 1 34 ? 33.305 0.319 64.983 1.00 11.61 34 VAL B O 1
ATOM 2416 N N . PHE B 1 35 ? 34.359 1.410 66.650 1.00 13.33 35 PHE B N 1
ATOM 2417 C CA . PHE B 1 35 ? 34.489 2.708 66.005 1.00 10.78 35 PHE B CA 1
ATOM 2418 C C . PHE B 1 35 ? 35.933 3.149 66.238 1.00 8.86 35 PHE B C 1
ATOM 2419 O O . PHE B 1 35 ? 36.427 3.121 67.376 1.00 8.73 35 PHE B O 1
ATOM 2427 N N . ILE B 1 36 ? 36.620 3.514 65.162 1.00 7.94 36 ILE B N 1
ATOM 2428 C CA . ILE B 1 36 ? 37.950 4.099 65.247 1.00 10.07 36 ILE B CA 1
ATOM 2429 C C . ILE B 1 36 ? 37.851 5.591 64.907 1.00 8.08 36 ILE B C 1
ATOM 2430 O O . ILE B 1 36 ? 37.377 5.985 63.828 1.00 8.54 36 ILE B O 1
ATOM 2435 N N . HIS B 1 37 ? 38.352 6.417 65.810 1.00 9.67 37 HIS B N 1
ATOM 2436 C CA . HIS B 1 37 ? 38.394 7.869 65.641 1.00 11.63 37 HIS B CA 1
ATOM 2437 C C . HIS B 1 37 ? 39.858 8.303 65.628 1.00 7.69 37 HIS B C 1
ATOM 2438 O O . HIS B 1 37 ? 40.529 8.291 66.665 1.00 11.21 37 HIS B O 1
ATOM 2445 N N . GLY B 1 38 ? 40.381 8.601 64.443 1.00 9.82 38 GLY B N 1
ATOM 2446 C CA . GLY B 1 38 ? 41.764 9.018 64.321 1.00 7.62 38 GLY B CA 1
ATOM 2447 C C . GLY B 1 38 ? 41.947 10.397 64.901 1.00 9.41 38 GLY B C 1
ATOM 2448 O O . GLY B 1 38 ? 41.251 11.340 64.496 1.00 9.60 38 GLY B O 1
ATOM 2449 N N . CYS B 1 39 ? 42.862 10.536 65.855 1.00 8.45 39 CYS B N 1
ATOM 2450 C CA . CYS B 1 39 ? 43.178 11.796 66.521 1.00 6.91 39 CYS B CA 1
ATOM 2451 C C . CYS B 1 39 ? 44.669 12.108 66.416 1.00 8.58 39 CYS B C 1
ATOM 2452 O O . CYS B 1 39 ? 45.303 12.547 67.373 1.00 11.82 39 CYS B O 1
ATOM 2455 N N . ASP B 1 40 ? 45.236 11.881 65.239 1.00 10.17 40 ASP B N 1
ATOM 2456 C CA . ASP B 1 40 ? 46.644 12.047 64.957 1.00 9.58 40 ASP B CA 1
ATOM 2457 C C . ASP B 1 40 ? 46.735 12.814 63.646 1.00 11.97 40 ASP B C 1
ATOM 2458 O O . ASP B 1 40 ? 46.113 12.402 62.647 1.00 14.19 40 ASP B O 1
ATOM 2463 N N . PRO B 1 41 ? 47.471 13.929 63.606 1.00 15.20 41 PRO B N 1
ATOM 2464 C CA . PRO B 1 41 ? 47.540 14.713 62.360 1.00 14.74 41 PRO B CA 1
ATOM 2465 C C . PRO B 1 41 ? 48.021 13.922 61.153 1.00 18.29 41 PRO B C 1
ATOM 2466 O O . PRO B 1 41 ? 47.696 14.284 60.012 1.00 15.00 41 PRO B O 1
ATOM 2470 N N . LYS B 1 42 ? 48.808 12.865 61.362 1.00 14.84 42 LYS B N 1
ATOM 2471 C CA . LYS B 1 42 ? 49.276 12.061 60.235 1.00 15.66 42 LYS B CA 1
ATOM 2472 C C . LYS B 1 42 ? 48.111 11.443 59.463 1.00 14.35 42 LYS B C 1
ATOM 2473 O O . LYS B 1 42 ? 48.212 11.217 58.261 1.00 22.04 42 LYS B O 1
ATOM 2479 N N . ALA B 1 43 ? 46.994 11.197 60.127 1.00 14.36 43 ALA B N 1
ATOM 2480 C CA . ALA B 1 43 ? 45.713 10.902 59.482 1.00 14.81 43 ALA B CA 1
ATOM 2481 C C . ALA B 1 43 ? 45.765 9.689 58.555 1.00 12.91 43 ALA B C 1
ATOM 2482 O O . ALA B 1 43 ? 45.217 9.705 57.458 1.00 21.69 43 ALA B O 1
ATOM 2484 N N . ASP B 1 44 ? 46.340 8.591 59.053 1.00 12.01 44 ASP B N 1
ATOM 2485 C CA . ASP B 1 44 ? 46.320 7.304 58.301 1.00 16.02 44 ASP B CA 1
ATOM 2486 C C . ASP B 1 44 ? 45.925 6.222 59.308 1.00 13.50 44 ASP B C 1
ATOM 2487 O O . ASP B 1 44 ? 46.329 5.067 59.115 1.00 20.07 44 ASP B O 1
ATOM 2492 N N . SER B 1 45 ? 45.146 6.587 60.332 1.00 10.86 45 SER B N 1
ATOM 2493 C CA . SER B 1 45 ? 44.803 5.676 61.413 1.00 12.17 45 SER B CA 1
ATOM 2494 C C . SER B 1 45 ? 43.726 4.687 61.020 1.00 10.79 45 SER B C 1
ATOM 2495 O O . SER B 1 45 ? 43.495 3.721 61.751 1.00 11.47 45 SER B O 1
ATOM 2498 N N . THR B 1 46 ? 43.110 4.872 59.848 1.00 12.04 46 THR B N 1
ATOM 2499 C CA . THR B 1 46 ? 41.984 3.991 59.431 1.00 12.56 46 THR B CA 1
ATOM 2500 C C . THR B 1 46 ? 42.179 3.454 58.004 1.00 16.44 46 THR B C 1
ATOM 2501 O O . THR B 1 46 ? 41.256 2.778 57.516 1.00 9.69 46 THR B O 1
ATOM 2505 N N . ARG B 1 47 ? 43.329 3.709 57.374 1.00 10.18 47 ARG B N 1
ATOM 2506 C CA . ARG B 1 47 ? 43.523 3.326 55.945 1.00 11.35 47 ARG B CA 1
ATOM 2507 C C . ARG B 1 47 ? 43.350 1.817 55.719 1.00 15.78 47 ARG B C 1
ATOM 2508 O O . ARG B 1 47 ? 42.731 1.452 54.704 1.00 17.24 47 ARG B O 1
ATOM 2516 N N . LEU B 1 48 ? 43.888 0.972 56.601 1.00 14.51 48 LEU B N 1
ATOM 2517 C CA . LEU B 1 48 ? 43.833 -0.499 56.373 1.00 13.62 48 LEU B CA 1
ATOM 2518 C C . LEU B 1 48 ? 42.394 -0.998 56.556 1.00 11.61 48 LEU B C 1
ATOM 2519 O O . LEU B 1 48 ? 41.941 -1.787 55.714 1.00 12.13 48 LEU B O 1
ATOM 2524 N N . ILE B 1 49 ? 41.715 -0.569 57.623 1.00 13.16 49 ILE B N 1
ATOM 2525 C CA . ILE B 1 49 ? 40.311 -0.934 57.797 1.00 15.60 49 ILE B CA 1
ATOM 2526 C C . ILE B 1 49 ? 39.529 -0.600 56.549 1.00 12.29 49 ILE B C 1
ATOM 2527 O O . ILE B 1 49 ? 38.656 -1.367 56.124 1.00 10.93 49 ILE B O 1
ATOM 2532 N N . LEU B 1 50 ? 39.834 0.550 55.943 1.00 11.25 50 LEU B N 1
ATOM 2533 C CA . LEU B 1 50 ? 39.169 1.025 54.738 1.00 15.03 50 LEU B CA 1
ATOM 2534 C C . LEU B 1 50 ? 39.840 0.546 53.446 1.00 14.94 50 LEU B C 1
ATOM 2535 O O . LEU B 1 50 ? 39.532 1.068 52.372 1.00 13.04 50 LEU B O 1
ATOM 2540 N N . HIS B 1 51 ? 40.756 -0.419 53.533 1.00 16.85 51 HIS B N 1
ATOM 2541 C CA . HIS B 1 51 ? 41.364 -1.062 52.364 1.00 15.66 51 HIS B CA 1
ATOM 2542 C C . HIS B 1 51 ? 42.115 -0.057 51.494 1.00 16.81 51 HIS B C 1
ATOM 2543 O O . HIS B 1 51 ? 42.027 -0.081 50.269 1.00 13.48 51 HIS B O 1
ATOM 2550 N N . GLY B 1 52 ? 42.898 0.802 52.140 1.00 16.91 52 GLY B N 1
ATOM 2551 C CA . GLY B 1 52 ? 43.766 1.721 51.442 1.00 16.80 52 GLY B CA 1
ATOM 2552 C C . GLY B 1 52 ? 43.159 3.071 51.149 1.00 19.80 52 GLY B C 1
ATOM 2553 O O . GLY B 1 52 ? 43.889 3.981 50.750 1.00 20.93 52 GLY B O 1
ATOM 2554 N N . LYS B 1 53 ? 41.849 3.221 51.308 1.00 17.30 53 LYS B N 1
ATOM 2555 C CA . LYS B 1 53 ? 41.194 4.503 51.093 1.00 20.08 53 LYS B CA 1
ATOM 2556 C C . LYS B 1 53 ? 41.794 5.560 52.016 1.00 17.61 53 LYS B C 1
ATOM 2557 O O . LYS B 1 53 ? 41.878 5.371 53.233 1.00 13.96 53 LYS B O 1
ATOM 2563 N N . GLN B 1 54 ? 42.212 6.679 51.431 1.00 21.92 54 GLN B N 1
ATOM 2564 C CA . GLN B 1 54 ? 42.640 7.841 52.205 1.00 22.12 54 GLN B CA 1
ATOM 2565 C C . GLN B 1 54 ? 41.385 8.615 52.598 1.00 21.52 54 GLN B C 1
ATOM 2566 O O . GLN B 1 54 ? 40.767 9.281 51.762 1.00 17.91 54 GLN B O 1
ATOM 2572 N N . GLN B 1 55 ? 40.999 8.524 53.864 1.00 19.05 55 GLN B N 1
ATOM 2573 C CA . GLN B 1 55 ? 39.712 9.050 54.297 1.00 19.38 55 GLN B CA 1
ATOM 2574 C C . GLN B 1 55 ? 39.752 10.567 54.351 1.00 18.28 55 GLN B C 1
ATOM 2575 O O . GLN B 1 55 ? 40.691 11.153 54.903 1.00 22.85 55 GLN B O 1
ATOM 2581 N N . VAL B 1 56 ? 38.732 11.203 53.771 1.00 16.55 56 VAL B N 1
ATOM 2582 C CA . VAL B 1 56 ? 38.598 12.646 53.909 1.00 16.47 56 VAL B CA 1
ATOM 2583 C C . VAL B 1 56 ? 38.319 12.965 55.368 1.00 17.57 56 VAL B C 1
ATOM 2584 O O . VAL B 1 56 ? 37.411 12.385 55.984 1.00 13.50 56 VAL B O 1
ATOM 2588 N N . THR B 1 57 ? 39.091 13.897 55.922 1.00 13.43 57 THR B N 1
ATOM 2589 C CA . THR B 1 57 ? 39.009 14.179 57.343 1.00 13.36 57 THR B CA 1
ATOM 2590 C C . THR B 1 57 ? 37.748 14.980 57.662 1.00 13.90 57 THR B C 1
ATOM 2591 O O . THR B 1 57 ? 37.158 15.651 56.809 1.00 14.41 57 THR B O 1
ATOM 2595 N N . MET B 1 58 ? 37.364 14.935 58.937 1.00 9.37 58 MET B N 1
ATOM 2596 C CA . MET B 1 58 ? 36.204 15.746 59.383 1.00 12.82 58 MET B CA 1
ATOM 2597 C C . MET B 1 58 ? 36.508 17.225 59.114 1.00 11.40 58 MET B C 1
ATOM 2598 O O . MET B 1 58 ? 35.589 17.935 58.683 1.00 11.35 58 MET B O 1
ATOM 2603 N N . MET B 1 59 ? 37.754 17.662 59.342 1.00 13.49 59 MET B N 1
ATOM 2604 C CA . MET B 1 59 ? 38.060 19.079 59.157 1.00 9.18 59 MET B CA 1
ATOM 2605 C C . MET B 1 59 ? 38.027 19.480 57.689 1.00 13.63 59 MET B C 1
ATOM 2606 O O . MET B 1 59 ? 37.637 20.605 57.344 1.00 13.80 59 MET B O 1
ATOM 2611 N N . ASP B 1 60 ? 38.471 18.594 56.814 1.00 9.84 60 ASP B N 1
ATOM 2612 C CA . ASP B 1 60 ? 38.380 18.877 55.388 1.00 13.76 60 ASP B CA 1
ATOM 2613 C C . ASP B 1 60 ? 36.934 18.871 54.905 1.00 10.66 60 ASP B C 1
ATOM 2614 O O . ASP B 1 60 ? 36.589 19.627 53.993 1.00 14.18 60 ASP B O 1
ATOM 2619 N N . THR B 1 61 ? 36.082 18.027 55.494 1.00 11.27 61 THR B N 1
ATOM 2620 C CA . THR B 1 61 ? 34.657 18.052 55.164 1.00 10.99 61 THR B CA 1
ATOM 2621 C C . THR B 1 61 ? 33.996 19.313 55.702 1.00 10.58 61 THR B C 1
ATOM 2622 O O . THR B 1 61 ? 33.093 19.869 55.069 1.00 12.78 61 THR B O 1
ATOM 2626 N N . LEU B 1 62 ? 34.411 19.760 56.889 1.00 11.54 62 LEU B N 1
ATOM 2627 C CA . LEU B 1 62 ? 33.894 21.013 57.424 1.00 12.31 62 LEU B CA 1
ATOM 2628 C C . LEU B 1 62 ? 34.295 22.179 56.531 1.00 11.07 62 LEU B C 1
ATOM 2629 O O . LEU B 1 62 ? 33.487 23.070 56.252 1.00 15.78 62 LEU B O 1
ATOM 2634 N N A ARG B 1 63 ? 35.535 22.185 56.051 0.63 14.18 63 ARG B N 1
ATOM 2635 N N B ARG B 1 63 ? 35.524 22.141 56.015 0.37 14.19 63 ARG B N 1
ATOM 2636 C CA A ARG B 1 63 ? 35.995 23.283 55.209 0.63 15.18 63 ARG B CA 1
ATOM 2637 C CA B ARG B 1 63 ? 36.034 23.274 55.197 0.37 15.23 63 ARG B CA 1
ATOM 2638 C C A ARG B 1 63 ? 35.122 23.426 53.964 0.63 15.67 63 ARG B C 1
ATOM 2639 C C B ARG B 1 63 ? 35.200 23.428 53.920 0.37 15.73 63 ARG B C 1
ATOM 2640 O O A ARG B 1 63 ? 34.765 24.540 53.567 0.63 17.74 63 ARG B O 1
ATOM 2641 O O B ARG B 1 63 ? 34.703 24.546 53.701 0.37 17.88 63 ARG B O 1
ATOM 2656 N N . GLU B 1 64 ? 34.773 22.312 53.325 1.00 18.84 64 GLU B N 1
ATOM 2657 C CA . GLU B 1 64 ? 34.055 22.379 52.061 1.00 17.14 64 GLU B CA 1
ATOM 2658 C C . GLU B 1 64 ? 32.551 22.487 52.216 1.00 15.64 64 GLU B C 1
ATOM 2659 O O . GLU B 1 64 ? 31.892 23.116 51.386 1.00 21.06 64 GLU B O 1
ATOM 2665 N N . LYS B 1 65 ? 31.982 21.923 53.264 1.00 14.28 65 LYS B N 1
ATOM 2666 C CA . LYS B 1 65 ? 30.533 21.874 53.396 1.00 16.42 65 LYS B CA 1
ATOM 2667 C C . LYS B 1 65 ? 29.981 22.858 54.417 1.00 16.27 65 LYS B C 1
ATOM 2668 O O . LYS B 1 65 ? 28.828 23.277 54.287 1.00 15.41 65 LYS B O 1
ATOM 2674 N N . GLY B 1 66 ? 30.766 23.266 55.407 1.00 18.31 66 GLY B N 1
ATOM 2675 C CA . GLY B 1 66 ? 30.271 24.136 56.454 1.00 18.37 66 GLY B CA 1
ATOM 2676 C C . GLY B 1 66 ? 29.638 23.355 57.595 1.00 17.67 66 GLY B C 1
ATOM 2677 O O . GLY B 1 66 ? 29.315 22.173 57.477 1.00 16.19 66 GLY B O 1
ATOM 2678 N N . GLU B 1 67 ? 29.476 24.034 58.739 1.00 17.79 67 GLU B N 1
ATOM 2679 C CA . GLU B 1 67 ? 28.937 23.355 59.919 1.00 18.97 67 GLU B CA 1
ATOM 2680 C C . GLU B 1 67 ? 27.517 22.849 59.677 1.00 16.92 67 GLU B C 1
ATOM 2681 O O . GLU B 1 67 ? 27.138 21.770 60.151 1.00 17.18 67 GLU B O 1
ATOM 2687 N N . ASP B 1 68 ? 26.728 23.596 58.911 1.00 17.30 68 ASP B N 1
ATOM 2688 C CA . ASP B 1 68 ? 25.347 23.203 58.685 1.00 22.77 68 ASP B CA 1
ATOM 2689 C C . ASP B 1 68 ? 25.267 21.843 58.012 1.00 17.44 68 ASP B C 1
ATOM 2690 O O . ASP B 1 68 ? 24.325 21.089 58.263 1.00 22.06 68 ASP B O 1
ATOM 2695 N N . GLU B 1 69 ? 26.231 21.515 57.147 1.00 16.17 69 GLU B N 1
ATOM 2696 C CA . GLU B 1 69 ? 26.177 20.311 56.320 1.00 19.21 69 GLU B CA 1
ATOM 2697 C C . GLU B 1 69 ? 27.259 19.294 56.647 1.00 19.48 69 GLU B C 1
ATOM 2698 O O . GLU B 1 69 ? 27.290 18.220 56.033 1.00 15.29 69 GLU B O 1
ATOM 2704 N N . CYS B 1 70 ? 28.152 19.600 57.587 1.00 16.67 70 CYS B N 1
ATOM 2705 C CA . CYS B 1 70 ? 29.174 18.645 58.016 1.00 18.73 70 CYS B CA 1
ATOM 2706 C C . CYS B 1 70 ? 28.576 17.780 59.123 1.00 15.45 70 CYS B C 1
ATOM 2707 O O . CYS B 1 70 ? 28.753 18.028 60.318 1.00 18.39 70 CYS B O 1
ATOM 2710 N N . THR B 1 71 ? 27.838 16.764 58.711 1.00 13.78 71 THR B N 1
ATOM 2711 C CA . THR B 1 71 ? 27.187 15.838 59.620 1.00 17.02 71 THR B CA 1
ATOM 2712 C C . THR B 1 71 ? 27.962 14.537 59.703 1.00 15.27 71 THR B C 1
ATOM 2713 O O . THR B 1 71 ? 28.789 14.242 58.840 1.00 14.70 71 THR B O 1
ATOM 2717 N N . PRO B 1 72 ? 27.733 13.738 60.752 1.00 17.15 72 PRO B N 1
ATOM 2718 C CA . PRO B 1 72 ? 28.549 12.518 60.931 1.00 19.25 72 PRO B CA 1
ATOM 2719 C C . PRO B 1 72 ? 28.502 11.556 59.755 1.00 15.58 72 PRO B C 1
ATOM 2720 O O . PRO B 1 72 ? 29.503 10.905 59.449 1.00 16.73 72 PRO B O 1
ATOM 2724 N N . ASP B 1 73 ? 27.366 11.432 59.083 1.00 15.27 73 ASP B N 1
ATOM 2725 C CA . ASP B 1 73 ? 27.283 10.485 57.982 1.00 22.37 73 ASP B CA 1
ATOM 2726 C C . ASP B 1 73 ? 28.065 10.933 56.761 1.00 19.57 73 ASP B C 1
ATOM 2727 O O . ASP B 1 73 ? 28.303 10.114 55.869 1.00 21.86 73 ASP B O 1
ATOM 2732 N N . LYS B 1 74 ? 28.495 12.193 56.706 1.00 18.39 74 LYS B N 1
ATOM 2733 C CA . LYS B 1 74 ? 29.391 12.633 55.640 1.00 20.46 74 LYS B CA 1
ATOM 2734 C C . LYS B 1 74 ? 30.859 12.332 55.949 1.00 20.58 74 LYS B C 1
ATOM 2735 O O . LYS B 1 74 ? 31.700 12.419 55.051 1.00 19.27 74 LYS B O 1
ATOM 2741 N N . VAL B 1 75 ? 31.198 11.975 57.186 1.00 22.10 75 VAL B N 1
ATOM 2742 C CA . VAL B 1 75 ? 32.593 11.784 57.567 1.00 18.35 75 VAL B CA 1
ATOM 2743 C C . VAL B 1 75 ? 32.891 10.389 58.083 1.00 17.41 75 VAL B C 1
ATOM 2744 O O . VAL B 1 75 ? 34.073 10.025 58.164 1.00 16.73 75 VAL B O 1
ATOM 2748 N N . ILE B 1 76 ? 31.893 9.603 58.447 1.00 14.74 76 ILE B N 1
ATOM 2749 C CA . ILE B 1 76 ? 32.099 8.233 58.895 1.00 16.47 76 ILE B CA 1
ATOM 2750 C C . ILE B 1 76 ? 32.058 7.308 57.685 1.00 19.18 76 ILE B C 1
ATOM 2751 O O . ILE B 1 76 ? 31.189 7.444 56.817 1.00 16.84 76 ILE B O 1
ATOM 2756 N N . GLU B 1 77 ? 33.001 6.373 57.624 1.00 14.06 77 GLU B N 1
ATOM 2757 C CA . GLU B 1 77 ? 33.027 5.337 56.606 1.00 16.91 77 GLU B CA 1
ATOM 2758 C C . GLU B 1 77 ? 33.172 3.987 57.288 1.00 11.74 77 GLU B C 1
ATOM 2759 O O . GLU B 1 77 ? 33.771 3.878 58.352 1.00 13.81 77 GLU B O 1
ATOM 2765 N N . VAL B 1 78 ? 32.582 2.973 56.689 1.00 16.83 78 VAL B N 1
ATOM 2766 C CA . VAL B 1 78 ? 32.606 1.623 57.224 1.00 12.41 78 VAL B CA 1
ATOM 2767 C C . VAL B 1 78 ? 33.619 0.828 56.442 1.00 15.86 78 VAL B C 1
ATOM 2768 O O . VAL B 1 78 ? 33.729 0.974 55.212 1.00 12.82 78 VAL B O 1
ATOM 2772 N N . GLY B 1 79 ? 34.361 -0.016 57.153 1.00 10.69 79 GLY B N 1
ATOM 2773 C CA . GLY B 1 79 ? 35.307 -0.887 56.491 1.00 12.37 79 GLY B CA 1
ATOM 2774 C C . GLY B 1 79 ? 35.313 -2.309 57.004 1.00 14.58 79 GLY B C 1
ATOM 2775 O O . GLY B 1 79 ? 34.254 -2.822 57.355 1.00 13.75 79 GLY B O 1
ATOM 2776 N N . PHE B 1 80 ? 36.481 -2.945 57.056 1.00 12.44 80 PHE B N 1
ATOM 2777 C CA . PHE B 1 80 ? 36.557 -4.340 57.443 1.00 15.91 80 PHE B CA 1
ATOM 2778 C C . PHE B 1 80 ? 35.828 -4.573 58.756 1.00 19.58 80 PHE B C 1
ATOM 2779 O O . PHE B 1 80 ? 35.882 -3.748 59.676 1.00 14.41 80 PHE B O 1
ATOM 2787 N N . GLY B 1 81 ? 35.121 -5.703 58.813 1.00 13.55 81 GLY B N 1
ATOM 2788 C CA . GLY B 1 81 ? 34.430 -6.115 60.017 1.00 16.94 81 GLY B CA 1
ATOM 2789 C C . GLY B 1 81 ? 33.269 -5.241 60.416 1.00 17.43 81 GLY B C 1
ATOM 2790 O O . GLY B 1 81 ? 32.795 -5.335 61.545 1.00 19.18 81 GLY B O 1
ATOM 2791 N N . GLY B 1 82 ? 32.808 -4.372 59.531 1.00 17.08 82 GLY B N 1
ATOM 2792 C CA . GLY B 1 82 ? 31.804 -3.397 59.910 1.00 16.82 82 GLY B CA 1
ATOM 2793 C C . GLY B 1 82 ? 32.297 -2.277 60.785 1.00 14.66 82 GLY B C 1
ATOM 2794 O O . GLY B 1 82 ? 31.486 -1.525 61.328 1.00 16.78 82 GLY B O 1
ATOM 2795 N N . VAL B 1 83 ? 33.607 -2.149 60.941 1.00 14.80 83 VAL B N 1
ATOM 2796 C CA . VAL B 1 83 ? 34.176 -1.114 61.787 1.00 12.01 83 VAL B CA 1
ATOM 2797 C C . VAL B 1 83 ? 33.933 0.242 61.154 1.00 13.42 83 VAL B C 1
ATOM 2798 O O . VAL B 1 83 ? 34.131 0.419 59.943 1.00 13.07 83 VAL B O 1
ATOM 2802 N N . LYS B 1 84 ? 33.491 1.193 61.977 1.00 10.56 84 LYS B N 1
ATOM 2803 C CA . LYS B 1 84 ? 33.258 2.562 61.567 1.00 11.41 84 LYS B CA 1
ATOM 2804 C C . LYS B 1 84 ? 34.515 3.368 61.821 1.00 14.39 84 LYS B C 1
ATOM 2805 O O . LYS B 1 84 ? 35.211 3.139 62.814 1.00 15.43 84 LYS B O 1
ATOM 2811 N N . CYS B 1 85 ? 34.823 4.283 60.904 1.00 9.48 85 CYS B N 1
ATOM 2812 C CA . CYS B 1 85 ? 36.071 5.025 60.951 1.00 11.71 85 CYS B CA 1
ATOM 2813 C C . CYS B 1 85 ? 35.812 6.498 60.701 1.00 10.62 85 CYS B C 1
ATOM 2814 O O . CYS B 1 85 ? 34.974 6.857 59.861 1.00 13.23 85 CYS B O 1
ATOM 2817 N N . VAL B 1 86 ? 36.553 7.340 61.427 1.00 9.85 86 VAL B N 1
ATOM 2818 C CA . VAL B 1 86 ? 36.604 8.779 61.183 1.00 8.08 86 VAL B CA 1
ATOM 2819 C C . VAL B 1 86 ? 38.041 9.246 61.378 1.00 7.82 86 VAL B C 1
ATOM 2820 O O . VAL B 1 86 ? 38.765 8.725 62.227 1.00 8.82 86 VAL B O 1
ATOM 2824 N N . GLU B 1 87 ? 38.457 10.246 60.601 1.00 11.33 87 GLU B N 1
ATOM 2825 C CA . GLU B 1 87 ? 39.734 10.930 60.797 1.00 8.59 87 GLU B CA 1
ATOM 2826 C C . GLU B 1 87 ? 39.441 12.382 61.163 1.00 10.17 87 GLU B C 1
ATOM 2827 O O . GLU B 1 87 ? 38.752 13.085 60.415 1.00 11.06 87 GLU B O 1
ATOM 2833 N N . SER B 1 88 ? 39.980 12.830 62.299 1.00 8.21 88 SER B N 1
ATOM 2834 C CA . SER B 1 88 ? 39.730 14.184 62.775 1.00 11.45 88 SER B CA 1
ATOM 2835 C C . SER B 1 88 ? 40.240 15.211 61.779 1.00 12.09 88 SER B C 1
ATOM 2836 O O . SER B 1 88 ? 39.502 16.105 61.360 1.00 7.28 88 SER B O 1
ATOM 2839 N N . GLY B 1 89 ? 41.494 15.088 61.379 1.00 11.63 89 GLY B N 1
ATOM 2840 C CA . GLY B 1 89 ? 42.130 16.111 60.596 1.00 10.27 89 GLY B CA 1
ATOM 2841 C C . GLY B 1 89 ? 42.674 17.212 61.479 1.00 15.52 89 GLY B C 1
ATOM 2842 O O . GLY B 1 89 ? 42.772 17.083 62.701 1.00 12.27 89 GLY B O 1
ATOM 2843 N N . GLY B 1 90 ? 42.991 18.335 60.838 1.00 12.99 90 GLY B N 1
ATOM 2844 C CA . GLY B 1 90 ? 43.502 19.477 61.542 1.00 12.42 90 GLY B CA 1
ATOM 2845 C C . GLY B 1 90 ? 44.309 20.369 60.630 1.00 14.66 90 GLY B C 1
ATOM 2846 O O . GLY B 1 90 ? 44.368 20.171 59.415 1.00 18.82 90 GLY B O 1
ATOM 2847 N N . PRO B 1 91 ? 44.952 21.377 61.203 1.00 17.84 91 PRO B N 1
ATOM 2848 C CA . PRO B 1 91 ? 45.638 22.377 60.377 1.00 14.41 91 PRO B CA 1
ATOM 2849 C C . PRO B 1 91 ? 46.962 21.860 59.822 1.00 14.80 91 PRO B C 1
ATOM 2850 O O . PRO B 1 91 ? 47.581 20.939 60.350 1.00 15.17 91 PRO B O 1
ATOM 2854 N N . GLU B 1 92 ? 47.400 22.482 58.729 1.00 17.25 92 GLU B N 1
ATOM 2855 C CA . GLU B 1 92 ? 48.728 22.230 58.201 1.00 19.06 92 GLU B CA 1
ATOM 2856 C C . GLU B 1 92 ? 49.764 22.746 59.192 1.00 16.52 92 GLU B C 1
ATOM 2857 O O . GLU B 1 92 ? 49.428 23.477 60.130 1.00 14.26 92 GLU B O 1
ATOM 2863 N N . PRO B 1 93 ? 51.028 22.352 59.030 1.00 12.38 93 PRO B N 1
ATOM 2864 C CA . PRO B 1 93 ? 52.062 22.808 59.965 1.00 14.16 93 PRO B CA 1
ATOM 2865 C C . PRO B 1 93 ? 52.161 24.323 59.956 1.00 10.84 93 PRO B C 1
ATOM 2866 O O . PRO B 1 93 ? 52.198 24.941 58.895 1.00 11.41 93 PRO B O 1
ATOM 2870 N N . GLY B 1 94 ? 52.185 24.933 61.146 1.00 10.75 94 GLY B N 1
ATOM 2871 C CA . GLY B 1 94 ? 52.409 26.389 61.242 1.00 13.10 94 GLY B CA 1
ATOM 2872 C C . GLY B 1 94 ? 51.167 27.246 61.066 1.00 15.51 94 GLY B C 1
ATOM 2873 O O . GLY B 1 94 ? 51.288 28.471 61.229 1.00 16.99 94 GLY B O 1
ATOM 2874 N N . VAL B 1 95 ? 50.016 26.646 60.756 1.00 13.89 95 VAL B N 1
ATOM 2875 C CA . VAL B 1 95 ? 48.819 27.500 60.487 1.00 13.34 95 VAL B CA 1
ATOM 2876 C C . VAL B 1 95 ? 47.687 27.154 61.461 1.00 20.16 95 VAL B C 1
ATOM 2877 O O . VAL B 1 95 ? 46.519 27.355 61.085 1.00 14.35 95 VAL B O 1
ATOM 2881 N N . GLY B 1 96 ? 48.010 26.629 62.647 1.00 13.29 96 GLY B N 1
ATOM 2882 C CA . GLY B 1 96 ? 46.972 26.439 63.640 1.00 14.19 96 GLY B CA 1
ATOM 2883 C C . GLY B 1 96 ? 47.371 25.418 64.678 1.00 14.93 96 GLY B C 1
ATOM 2884 O O . GLY B 1 96 ? 48.352 24.687 64.529 1.00 9.13 96 GLY B O 1
ATOM 2885 N N . CYS B 1 97 ? 46.576 25.385 65.752 1.00 12.15 97 CYS B N 1
ATOM 2886 C CA . CYS B 1 97 ? 46.753 24.402 66.813 1.00 9.24 97 CYS B CA 1
ATOM 2887 C C . CYS B 1 97 ? 46.528 23.009 66.249 1.00 11.02 97 CYS B C 1
ATOM 2888 O O . CYS B 1 97 ? 45.477 22.733 65.670 1.00 9.17 97 CYS B O 1
ATOM 2891 N N . ALA B 1 98 ? 47.537 22.147 66.383 1.00 7.99 98 ALA B N 1
ATOM 2892 C CA . ALA B 1 98 ? 47.511 20.841 65.745 1.00 9.87 98 ALA B CA 1
ATOM 2893 C C . ALA B 1 98 ? 46.409 19.959 66.300 1.00 8.00 98 ALA B C 1
ATOM 2894 O O . ALA B 1 98 ? 45.975 19.024 65.615 1.00 11.65 98 ALA B O 1
ATOM 2896 N N . GLY B 1 99 ? 45.926 20.248 67.506 1.00 8.01 99 GLY B N 1
ATOM 2897 C CA . GLY B 1 99 ? 44.867 19.476 68.118 1.00 8.17 99 GLY B CA 1
ATOM 2898 C C . GLY B 1 99 ? 43.472 20.024 67.979 1.00 8.23 99 GLY B C 1
ATOM 2899 O O . GLY B 1 99 ? 42.528 19.390 68.460 1.00 11.96 99 GLY B O 1
ATOM 2900 N N . ARG B 1 100 ? 43.309 21.171 67.321 1.00 8.74 100 ARG B N 1
ATOM 2901 C CA . ARG B 1 100 ? 41.995 21.787 67.208 1.00 13.12 100 ARG B CA 1
ATOM 2902 C C . ARG B 1 100 ? 41.047 20.948 66.367 1.00 9.46 100 ARG B C 1
ATOM 2903 O O . ARG B 1 100 ? 39.839 20.988 66.596 1.00 10.11 100 ARG B O 1
ATOM 2911 N N . GLY B 1 101 ? 41.563 20.181 65.403 1.00 12.44 101 GLY B N 1
ATOM 2912 C CA . GLY B 1 101 ? 40.713 19.297 64.625 1.00 9.69 101 GLY B CA 1
ATOM 2913 C C . GLY B 1 101 ? 40.173 18.151 65.444 1.00 11.08 101 GLY B C 1
ATOM 2914 O O . GLY B 1 101 ? 39.052 17.694 65.214 1.00 9.36 101 GLY B O 1
ATOM 2915 N N . VAL B 1 102 ? 40.940 17.688 66.428 1.00 11.22 102 VAL B N 1
ATOM 2916 C CA . VAL B 1 102 ? 40.430 16.644 67.309 1.00 9.37 102 VAL B CA 1
ATOM 2917 C C . VAL B 1 102 ? 39.281 17.176 68.154 1.00 9.42 102 VAL B C 1
ATOM 2918 O O . VAL B 1 102 ? 38.261 16.504 68.330 1.00 10.14 102 VAL B O 1
ATOM 2922 N N . ILE B 1 103 ? 39.424 18.378 68.705 1.00 9.77 103 ILE B N 1
ATOM 2923 C CA . ILE B 1 103 ? 38.341 18.962 69.494 1.00 10.86 103 ILE B CA 1
ATOM 2924 C C . ILE B 1 103 ? 37.064 19.069 68.656 1.00 10.67 103 ILE B C 1
ATOM 2925 O O . ILE B 1 103 ? 35.979 18.637 69.079 1.00 11.06 103 ILE B O 1
ATOM 2930 N N . THR B 1 104 ? 37.172 19.668 67.459 1.00 8.07 104 THR B N 1
ATOM 2931 C CA . THR B 1 104 ? 35.998 19.861 66.621 1.00 8.53 104 THR B CA 1
ATOM 2932 C C . THR B 1 104 ? 35.352 18.540 66.254 1.00 9.30 104 THR B C 1
ATOM 2933 O O . THR B 1 104 ? 34.124 18.445 66.227 1.00 9.33 104 THR B O 1
ATOM 2937 N N . ALA B 1 105 ? 36.157 17.513 65.968 1.00 13.70 105 ALA B N 1
ATOM 2938 C CA . ALA B 1 105 ? 35.628 16.239 65.490 1.00 8.26 105 ALA B CA 1
ATOM 2939 C C . ALA B 1 105 ? 34.999 15.426 66.612 1.00 11.80 105 ALA B C 1
ATOM 2940 O O . ALA B 1 105 ? 33.928 14.835 66.430 1.00 12.50 105 ALA B O 1
ATOM 2942 N N . ILE B 1 106 ? 35.676 15.330 67.758 1.00 11.58 106 ILE B N 1
ATOM 2943 C CA . ILE B 1 106 ? 35.071 14.650 68.895 1.00 11.99 106 ILE B CA 1
ATOM 2944 C C . ILE B 1 106 ? 33.784 15.353 69.295 1.00 13.44 106 ILE B C 1
ATOM 2945 O O . ILE B 1 106 ? 32.757 14.710 69.535 1.00 11.06 106 ILE B O 1
ATOM 2950 N N . THR B 1 107 ? 33.807 16.684 69.336 1.00 11.59 107 THR B N 1
ATOM 2951 C CA . THR B 1 107 ? 32.600 17.445 69.633 1.00 12.41 107 THR B CA 1
ATOM 2952 C C . THR B 1 107 ? 31.461 17.073 68.691 1.00 15.44 107 THR B C 1
ATOM 2953 O O . THR B 1 107 ? 30.343 16.815 69.135 1.00 13.70 107 THR B O 1
ATOM 2957 N N . LEU B 1 108 ? 31.734 17.014 67.384 1.00 12.56 108 LEU B N 1
ATOM 2958 C CA . LEU B 1 108 ? 30.688 16.689 66.423 1.00 11.58 108 LEU B CA 1
ATOM 2959 C C . LEU B 1 108 ? 30.106 15.317 66.696 1.00 14.88 108 LEU B C 1
ATOM 2960 O O . LEU B 1 108 ? 28.891 15.125 66.569 1.00 13.48 108 LEU B O 1
ATOM 2965 N N . MET B 1 109 ? 30.965 14.344 67.034 1.00 10.93 109 MET B N 1
ATOM 2966 C CA . MET B 1 109 ? 30.493 12.989 67.267 1.00 10.88 109 MET B CA 1
ATOM 2967 C C . MET B 1 109 ? 29.607 12.948 68.500 1.00 15.05 109 MET B C 1
ATOM 2968 O O . MET B 1 109 ? 28.578 12.267 68.517 1.00 10.96 109 MET B O 1
ATOM 2973 N N . GLU B 1 110 ? 29.9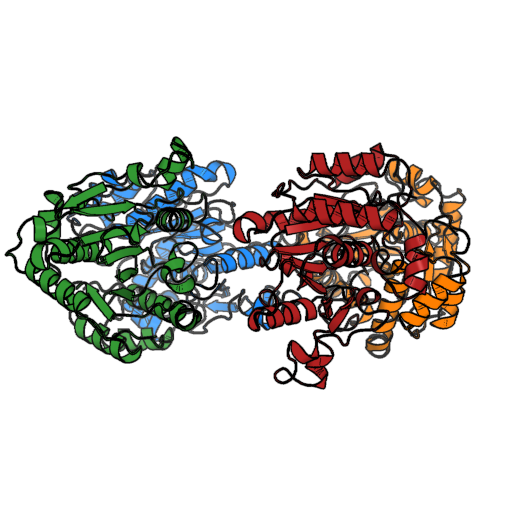78 13.700 69.534 1.00 14.67 110 GLU B N 1
ATOM 2974 C CA . GLU B 1 110 ? 29.202 13.694 70.770 1.00 18.57 110 GLU B CA 1
ATOM 2975 C C . GLU B 1 110 ? 27.859 14.405 70.602 1.00 14.81 110 GLU B C 1
ATOM 2976 O O . GLU B 1 110 ? 26.828 13.913 71.082 1.00 13.73 110 GLU B O 1
ATOM 2982 N N . GLN B 1 111 ? 27.858 15.546 69.909 1.00 16.33 111 GLN B N 1
ATOM 2983 C CA . GLN B 1 111 ? 26.604 16.338 69.755 1.00 16.01 111 GLN B CA 1
ATOM 2984 C C . GLN B 1 111 ? 25.566 15.526 68.966 1.00 14.91 111 GLN B C 1
ATOM 2985 O O . GLN B 1 111 ? 24.367 15.792 69.132 1.00 14.13 111 GLN B O 1
ATOM 2991 N N . HIS B 1 112 ? 26.011 14.572 68.148 1.00 15.47 112 HIS B N 1
ATOM 2992 C CA . HIS B 1 112 ? 25.117 13.739 67.353 1.00 16.78 112 HIS B CA 1
ATOM 2993 C C . HIS B 1 112 ? 24.955 12.329 67.912 1.00 13.24 112 HIS B C 1
ATOM 2994 O O . HIS B 1 112 ? 24.354 11.479 67.251 1.00 17.57 112 HIS B O 1
ATOM 3001 N N . GLY B 1 113 ? 25.441 12.067 69.119 1.00 16.19 113 GLY B N 1
ATOM 3002 C CA . GLY B 1 113 ? 25.227 10.767 69.732 1.00 13.74 113 GLY B CA 1
ATOM 3003 C C . GLY B 1 113 ? 25.861 9.610 68.997 1.00 14.31 113 GLY B C 1
ATOM 3004 O O . GLY B 1 113 ? 25.372 8.478 69.090 1.00 15.59 113 GLY B O 1
ATOM 3005 N N . VAL B 1 114 ? 26.940 9.866 68.259 1.00 13.21 114 VAL B N 1
ATOM 3006 C CA . VAL B 1 114 ? 27.542 8.823 67.434 1.00 14.98 114 VAL B CA 1
ATOM 3007 C C . VAL B 1 114 ? 28.058 7.676 68.298 1.00 12.10 114 VAL B C 1
ATOM 3008 O O . VAL B 1 114 ? 27.871 6.503 67.967 1.00 13.52 114 VAL B O 1
ATOM 3012 N N . TYR B 1 115 ? 28.743 7.986 69.400 1.00 15.79 115 TYR B N 1
ATOM 3013 C CA . TYR B 1 115 ? 29.375 6.924 70.177 1.00 15.03 115 TYR B CA 1
ATOM 3014 C C . TYR B 1 115 ? 28.363 6.053 70.902 1.00 15.54 115 TYR B C 1
ATOM 3015 O O . TYR B 1 115 ? 28.729 4.976 71.366 1.00 20.41 115 TYR B O 1
ATOM 3024 N N . GLU B 1 116 ? 27.116 6.493 71.029 1.00 20.87 116 GLU B N 1
ATOM 3025 C CA . GLU B 1 116 ? 26.073 5.665 71.619 1.00 20.86 116 GLU B CA 1
ATOM 3026 C C . GLU B 1 116 ? 25.362 4.807 70.586 1.00 28.64 116 GLU B C 1
ATOM 3027 O O . GLU B 1 116 ? 24.574 3.934 70.963 1.00 27.94 116 GLU B O 1
ATOM 3033 N N . ASP B 1 117 ? 25.633 5.019 69.297 1.00 23.38 117 ASP B N 1
ATOM 3034 C CA . ASP B 1 117 ? 24.865 4.385 68.227 1.00 23.07 117 ASP B CA 1
ATOM 3035 C C . ASP B 1 117 ? 25.349 2.954 68.009 1.00 17.77 117 ASP B C 1
ATOM 3036 O O . ASP B 1 117 ? 26.112 2.644 67.092 1.00 27.49 117 ASP B O 1
ATOM 3041 N N . ASP B 1 118 ? 24.873 2.060 68.870 1.00 22.57 118 ASP B N 1
ATOM 3042 C CA . ASP B 1 118 ? 25.030 0.620 68.670 1.00 23.65 118 ASP B CA 1
ATOM 3043 C C . ASP B 1 118 ? 26.505 0.237 68.562 1.00 20.49 118 ASP B C 1
ATOM 3044 O O . ASP B 1 118 ? 26.930 -0.434 67.617 1.00 25.59 118 ASP B O 1
ATOM 3049 N N . LEU B 1 119 ? 27.284 0.653 69.555 1.00 20.58 119 LEU B N 1
ATOM 3050 C CA . LEU B 1 119 ? 28.714 0.387 69.593 1.00 16.23 119 LEU B CA 1
ATOM 3051 C C . LEU B 1 119 ? 29.105 -0.233 70.925 1.00 19.22 119 LEU B C 1
ATOM 3052 O O . LEU B 1 119 ? 28.566 0.140 71.970 1.00 21.29 119 LEU B O 1
ATOM 3057 N N . ASP B 1 120 ? 30.038 -1.189 70.869 1.00 15.87 120 ASP B N 1
ATOM 3058 C CA . ASP B 1 120 ? 30.635 -1.766 72.060 1.00 13.05 120 ASP B CA 1
ATOM 3059 C C . ASP B 1 120 ? 31.892 -1.037 72.484 1.00 16.05 120 ASP B C 1
ATOM 3060 O O . ASP B 1 120 ? 32.158 -0.968 73.683 1.00 13.63 120 ASP B O 1
ATOM 3065 N N . PHE B 1 121 ? 32.671 -0.509 71.533 1.00 16.53 121 PHE B N 1
ATOM 3066 C CA . PHE B 1 121 ? 33.950 0.121 71.829 1.00 11.08 121 PHE B CA 1
ATOM 3067 C C . PHE B 1 121 ? 34.179 1.266 70.862 1.00 12.84 121 PHE B C 1
ATOM 3068 O O . PHE B 1 121 ? 33.872 1.141 69.677 1.00 13.02 121 PHE B O 1
ATOM 3076 N N . VAL B 1 122 ? 34.708 2.375 71.377 1.00 11.01 122 VAL B N 1
ATOM 3077 C CA . VAL B 1 122 ? 35.268 3.460 70.578 1.00 15.68 122 VAL B CA 1
ATOM 3078 C C . VAL B 1 122 ? 36.761 3.535 70.884 1.00 11.52 122 VAL B C 1
ATOM 3079 O O . VAL B 1 122 ? 37.151 3.568 72.055 1.00 14.61 122 VAL B O 1
ATOM 3083 N N . PHE B 1 123 ? 37.595 3.529 69.846 1.00 12.53 123 PHE B N 1
ATOM 3084 C CA . PHE B 1 123 ? 39.040 3.663 70.002 1.00 9.29 123 PHE B CA 1
ATOM 3085 C C . PHE B 1 123 ? 39.480 4.995 69.418 1.00 8.69 123 PHE B C 1
ATOM 3086 O O . PHE B 1 123 ? 39.230 5.262 68.239 1.00 8.82 123 PHE B O 1
ATOM 3094 N N . PHE B 1 124 ? 40.128 5.822 70.231 1.00 11.45 124 PHE B N 1
ATOM 3095 C CA . PHE B 1 124 ? 40.776 7.041 69.757 1.00 9.94 124 PHE B CA 1
ATOM 3096 C C . PHE B 1 124 ? 42.260 6.755 69.555 1.00 10.71 124 PHE B C 1
ATOM 3097 O O . PHE B 1 124 ? 42.919 6.230 70.459 1.00 13.14 124 PHE B O 1
ATOM 3105 N N . ASP B 1 125 ? 42.772 7.076 68.365 1.00 11.20 125 ASP B N 1
ATOM 3106 C CA . ASP B 1 125 ? 44.187 6.909 68.018 1.00 11.44 125 ASP B CA 1
ATOM 3107 C C . ASP B 1 125 ? 44.817 8.294 68.107 1.00 9.84 125 ASP B C 1
ATOM 3108 O O . ASP B 1 125 ? 44.615 9.138 67.230 1.00 10.22 125 ASP B O 1
ATOM 3113 N N . VAL B 1 126 ? 45.556 8.543 69.182 1.00 11.52 126 VAL B N 1
ATOM 3114 C CA . VAL B 1 126 ? 45.865 9.905 69.609 1.00 10.85 126 VAL B CA 1
ATOM 3115 C C . VAL B 1 126 ? 47.373 10.135 69.589 1.00 13.69 126 VAL B C 1
ATOM 3116 O O . VAL B 1 126 ? 48.135 9.357 70.171 1.00 10.58 126 VAL B O 1
ATOM 3120 N N . LEU B 1 127 ? 47.794 11.230 68.955 1.00 9.52 127 LEU B N 1
ATOM 3121 C CA . LEU B 1 127 ? 49.156 11.723 69.130 1.00 13.88 127 LEU B CA 1
ATOM 3122 C C . LEU B 1 127 ? 49.435 12.050 70.596 1.00 11.85 127 LEU B C 1
ATOM 3123 O O . LEU B 1 127 ? 48.627 12.696 71.277 1.00 14.99 127 LEU B O 1
ATOM 3128 N N . GLY B 1 128 ? 50.609 11.629 71.070 1.00 12.70 128 GLY B N 1
ATOM 3129 C CA . GLY B 1 128 ? 50.940 11.816 72.465 1.00 14.53 128 GLY B CA 1
ATOM 3130 C C . GLY B 1 128 ? 52.250 12.515 72.746 1.00 18.45 128 GLY B C 1
ATOM 3131 O O . GLY B 1 128 ? 52.668 12.570 73.903 1.00 17.53 128 GLY B O 1
ATOM 3132 N N . ASP B 1 129 ? 52.897 13.073 71.717 1.00 14.30 129 ASP B N 1
ATOM 3133 C CA . ASP B 1 129 ? 54.190 13.728 71.918 1.00 15.87 129 ASP B CA 1
ATOM 3134 C C . ASP B 1 129 ? 54.039 15.034 72.688 1.00 20.13 129 ASP B C 1
ATOM 3135 O O . ASP B 1 129 ? 54.977 15.476 73.373 1.00 14.90 129 ASP B O 1
ATOM 3140 N N . VAL B 1 130 ? 52.886 15.678 72.550 1.00 18.85 130 VAL B N 1
ATOM 3141 C CA . VAL B 1 130 ? 52.451 16.745 73.437 1.00 17.16 130 VAL B CA 1
ATOM 3142 C C . VAL B 1 130 ? 51.094 16.344 73.999 1.00 16.55 130 VAL B C 1
ATOM 3143 O O . VAL B 1 130 ? 50.289 15.714 73.310 1.00 18.83 130 VAL B O 1
ATOM 3147 N N . VAL B 1 131 ? 50.849 16.684 75.255 1.00 12.08 131 VAL B N 1
ATOM 3148 C CA . VAL B 1 131 ? 49.555 16.416 75.872 1.00 11.47 131 VAL B CA 1
ATOM 3149 C C . VAL B 1 131 ? 48.847 17.744 76.130 1.00 16.72 131 VAL B C 1
ATOM 3150 O O . VAL B 1 131 ? 48.948 18.325 77.216 1.00 16.02 131 VAL B O 1
ATOM 3154 N N . CYS B 1 132 ? 48.111 18.223 75.132 1.00 15.67 132 CYS B N 1
ATOM 3155 C CA . CYS B 1 132 ? 47.543 19.560 75.146 1.00 12.67 132 CYS B CA 1
ATOM 3156 C C . CYS B 1 132 ? 46.527 19.673 74.020 1.00 12.23 132 CYS B C 1
ATOM 3157 O O . CYS B 1 132 ? 46.532 18.902 73.062 1.00 13.83 132 CYS B O 1
ATOM 3160 N N . GLY B 1 133 ? 45.646 20.640 74.167 1.00 13.11 133 GLY B N 1
ATOM 3161 C CA . GLY B 1 133 ? 44.638 20.838 73.156 1.00 15.63 133 GLY B CA 1
ATOM 3162 C C . GLY B 1 133 ? 43.754 19.627 73.016 1.00 10.50 133 GLY B C 1
ATOM 3163 O O . GLY B 1 133 ? 43.406 18.956 73.992 1.00 11.08 133 GLY B O 1
ATOM 3164 N N . GLY B 1 134 ? 43.369 19.348 71.775 1.00 9.11 134 GLY B N 1
ATOM 3165 C CA . GLY B 1 134 ? 42.531 18.191 71.523 1.00 10.98 134 GLY B CA 1
ATOM 3166 C C . GLY B 1 134 ? 43.162 16.883 71.954 1.00 12.55 134 GLY B C 1
ATOM 3167 O O . GLY B 1 134 ? 42.456 15.944 72.330 1.00 13.89 134 GLY B O 1
ATOM 3168 N N . PHE B 1 135 ? 44.490 16.795 71.903 1.00 7.85 135 PHE B N 1
ATOM 3169 C CA . PHE B 1 135 ? 45.165 15.561 72.287 1.00 12.08 135 PHE B CA 1
ATOM 3170 C C . PHE B 1 135 ? 45.028 15.267 73.768 1.00 12.01 135 PHE B C 1
ATOM 3171 O O . PHE B 1 135 ? 45.250 14.124 74.175 1.00 11.10 135 PHE B O 1
ATOM 3179 N N . ALA B 1 136 ? 44.686 16.263 74.581 1.00 11.03 136 ALA B N 1
ATOM 3180 C CA . ALA B 1 136 ? 44.486 16.039 76.002 1.00 14.49 136 ALA B CA 1
ATOM 3181 C C . ALA B 1 136 ? 43.044 15.721 76.355 1.00 14.33 136 ALA B C 1
ATOM 3182 O O . ALA B 1 136 ? 42.792 15.273 77.473 1.00 17.50 136 ALA B O 1
ATOM 3184 N N . MET B 1 137 ? 42.102 15.956 75.448 1.00 12.71 137 MET B N 1
ATOM 3185 C CA . MET B 1 137 ? 40.692 15.754 75.763 1.00 16.44 137 MET B CA 1
ATOM 3186 C C . MET B 1 137 ? 40.413 14.387 76.369 1.00 16.01 137 MET B C 1
ATOM 3187 O O . MET B 1 137 ? 39.640 14.320 77.339 1.00 16.31 137 MET B O 1
ATOM 3192 N N . PRO B 1 138 ? 40.995 13.288 75.882 1.00 13.80 138 PRO B N 1
ATOM 3193 C CA . PRO B 1 138 ? 40.725 11.980 76.521 1.00 14.04 138 PRO B CA 1
ATOM 3194 C C . PRO B 1 138 ? 41.150 11.912 77.978 1.00 18.65 138 PRO B C 1
ATOM 3195 O O . PRO B 1 138 ? 40.589 11.119 78.751 1.00 24.52 138 PRO B O 1
ATOM 3199 N N . VAL B 1 139 ? 42.129 12.714 78.381 1.00 18.17 139 VAL B N 1
ATOM 3200 C CA . VAL B 1 139 ? 42.610 12.688 79.756 1.00 16.25 139 VAL B CA 1
ATOM 3201 C C . VAL B 1 139 ? 41.893 13.716 80.608 1.00 24.07 139 VAL B C 1
ATOM 3202 O O . VAL B 1 139 ? 41.395 13.400 81.691 1.00 28.87 139 VAL B O 1
ATOM 3206 N N . ARG B 1 140 ? 41.853 14.956 80.131 1.00 16.14 140 ARG B N 1
ATOM 3207 C CA . ARG B 1 140 ? 41.370 16.068 80.934 1.00 17.26 140 ARG B CA 1
ATOM 3208 C C . ARG B 1 140 ? 39.845 16.146 80.988 1.00 19.83 140 ARG B C 1
ATOM 3209 O O . ARG B 1 140 ? 39.272 16.438 82.048 1.00 20.24 140 ARG B O 1
ATOM 3217 N N . ASP B 1 141 ? 39.175 15.948 79.855 1.00 18.22 141 ASP B N 1
ATOM 3218 C CA . ASP B 1 141 ? 37.741 16.179 79.743 1.00 19.99 141 ASP B CA 1
ATOM 3219 C C . ASP B 1 141 ? 36.929 14.905 79.736 1.00 17.96 141 ASP B C 1
ATOM 3220 O O . ASP B 1 141 ? 35.733 14.950 79.451 1.00 22.27 141 ASP B O 1
ATOM 3225 N N . GLY B 1 142 ? 37.552 13.774 80.031 1.00 17.81 142 GLY B N 1
ATOM 3226 C CA . GLY B 1 142 ? 36.815 12.538 80.178 1.00 22.41 142 GLY B CA 1
ATOM 3227 C C . GLY B 1 142 ? 36.200 11.992 78.913 1.00 20.68 142 GLY B C 1
ATOM 3228 O O . GLY B 1 142 ? 35.223 11.242 78.982 1.00 18.57 142 GLY B O 1
ATOM 3229 N N . LYS B 1 143 ? 36.747 12.347 77.753 1.00 19.07 143 LYS B N 1
ATOM 3230 C CA . LYS B 1 143 ? 36.209 11.857 76.500 1.00 21.61 143 LYS B CA 1
ATOM 3231 C C . LYS B 1 143 ? 36.547 10.398 76.292 1.00 17.23 143 LYS B C 1
ATOM 3232 O O . LYS B 1 143 ? 35.975 9.775 75.402 1.00 21.41 143 LYS B O 1
ATOM 3238 N N . ALA B 1 144 ? 37.439 9.839 77.102 1.00 13.71 144 ALA B N 1
ATOM 3239 C CA . ALA B 1 144 ? 37.712 8.415 77.108 1.00 17.82 144 ALA B CA 1
ATOM 3240 C C . ALA B 1 144 ? 37.510 7.876 78.518 1.00 16.06 144 ALA B C 1
ATOM 3241 O O . ALA B 1 144 ? 37.639 8.597 79.509 1.00 14.83 144 ALA B O 1
ATOM 3243 N N . ASP B 1 145 ? 37.174 6.600 78.593 1.00 11.12 145 ASP B N 1
ATOM 3244 C CA . ASP B 1 145 ? 37.058 5.897 79.858 1.00 15.78 145 ASP B CA 1
ATOM 3245 C C . ASP B 1 145 ? 38.348 5.182 80.219 1.00 11.29 145 ASP B C 1
ATOM 3246 O O . ASP B 1 145 ? 38.708 5.118 81.394 1.00 13.86 145 ASP B O 1
ATOM 3251 N N . GLU B 1 146 ? 39.052 4.647 79.231 1.00 11.70 146 GLU B N 1
ATOM 3252 C CA . GLU B 1 146 ? 40.215 3.797 79.434 1.00 12.33 146 GLU B CA 1
ATOM 3253 C C . GLU B 1 146 ? 41.324 4.267 78.516 1.00 12.02 146 GLU B C 1
ATOM 3254 O O . GLU B 1 146 ? 41.061 4.701 77.392 1.00 13.83 146 GLU B O 1
ATOM 3260 N N . ILE B 1 147 ? 42.553 4.198 79.007 1.00 10.89 147 ILE B N 1
ATOM 3261 C CA . ILE B 1 147 ? 43.734 4.525 78.228 1.00 10.16 147 ILE B CA 1
ATOM 3262 C C . ILE B 1 147 ? 44.647 3.315 78.200 1.00 8.89 147 ILE B C 1
ATOM 3263 O O . ILE B 1 147 ? 44.838 2.661 79.226 1.00 13.42 147 ILE B O 1
ATOM 3268 N N . TYR B 1 148 ? 45.201 3.021 77.021 1.00 10.46 148 TYR B N 1
ATOM 3269 C CA . TYR B 1 148 ? 46.320 2.103 76.848 1.00 12.58 148 TYR B CA 1
ATOM 3270 C C . TYR B 1 148 ? 47.424 2.833 76.095 1.00 9.12 148 TYR B C 1
ATOM 3271 O O . TYR B 1 148 ? 47.154 3.590 75.161 1.00 9.07 148 TYR B O 1
ATOM 3280 N N . VAL B 1 149 ? 48.664 2.657 76.536 1.00 8.95 149 VAL B N 1
ATOM 3281 C CA . VAL B 1 149 ? 49.807 3.323 75.922 1.00 10.48 149 VAL B CA 1
ATOM 3282 C C . VAL B 1 149 ? 50.627 2.259 75.220 1.00 10.29 149 VAL B C 1
ATOM 3283 O O . VAL B 1 149 ? 51.021 1.263 75.839 1.00 10.62 149 VAL B O 1
ATOM 3287 N N . VAL B 1 150 ? 50.863 2.460 73.927 1.00 11.37 150 VAL B N 1
ATOM 3288 C CA . VAL B 1 150 ? 51.810 1.635 73.193 1.00 10.92 150 VAL B CA 1
ATOM 3289 C C . VAL B 1 150 ? 53.204 2.186 73.448 1.00 9.45 150 VAL B C 1
ATOM 3290 O O . VAL B 1 150 ? 53.438 3.404 73.367 1.00 11.74 150 VAL B O 1
ATOM 3294 N N . ALA B 1 151 ? 54.125 1.299 73.806 1.00 8.75 151 ALA B N 1
ATOM 3295 C CA . ALA B 1 151 ? 55.462 1.728 74.177 1.00 11.67 151 ALA B CA 1
ATOM 3296 C C . ALA B 1 151 ? 56.464 0.681 73.731 1.00 17.26 151 ALA B C 1
ATOM 3297 O O . ALA B 1 151 ? 56.093 -0.407 73.276 1.00 12.42 151 ALA B O 1
ATOM 3299 N N . SER B 1 152 ? 57.741 1.025 73.899 1.00 13.65 152 SER B N 1
ATOM 3300 C CA . SER B 1 152 ? 58.863 0.147 73.597 1.00 15.74 152 SER B CA 1
ATOM 3301 C C . SER B 1 152 ? 59.981 0.487 74.571 1.00 14.78 152 SER B C 1
ATOM 3302 O O . SER B 1 152 ? 59.801 1.305 75.480 1.00 15.64 152 SER B O 1
ATOM 3305 N N . GLY B 1 153 ? 61.151 -0.115 74.358 1.00 12.19 153 GLY B N 1
ATOM 3306 C CA . GLY B 1 153 ? 62.302 0.240 75.165 1.00 13.49 153 GLY B CA 1
ATOM 3307 C C . GLY B 1 153 ? 62.830 1.652 74.951 1.00 12.45 153 GLY B C 1
ATOM 3308 O O . GLY B 1 153 ? 63.677 2.099 75.727 1.00 20.16 153 GLY B O 1
ATOM 3309 N N . GLU B 1 154 ? 62.367 2.361 73.933 1.00 12.03 154 GLU B N 1
ATOM 3310 C CA . GLU B 1 154 ? 62.883 3.698 73.684 1.00 14.08 154 GLU B CA 1
ATOM 3311 C C . GLU B 1 154 ? 62.535 4.625 74.839 1.00 16.33 154 GLU B C 1
ATOM 3312 O O . GLU B 1 154 ? 61.417 4.591 75.361 1.00 14.59 154 GLU B O 1
ATOM 3318 N N . MET B 1 155 ? 63.492 5.487 75.206 1.00 17.08 155 MET B N 1
ATOM 3319 C CA . MET B 1 155 ? 63.262 6.472 76.260 1.00 12.57 155 MET B CA 1
ATOM 3320 C C . MET B 1 155 ? 62.026 7.309 75.973 1.00 14.93 155 MET B C 1
ATOM 3321 O O . MET B 1 155 ? 61.141 7.427 76.822 1.00 16.14 155 MET B O 1
ATOM 3326 N N . MET B 1 156 ? 61.967 7.943 74.799 1.00 16.18 156 MET B N 1
ATOM 3327 C CA . MET B 1 156 ? 60.805 8.767 74.458 1.00 18.78 156 MET B CA 1
ATOM 3328 C C . MET B 1 156 ? 59.495 8.006 74.481 1.00 12.23 156 MET B C 1
ATOM 3329 O O . MET B 1 156 ? 58.432 8.636 74.611 1.00 11.94 156 MET B O 1
ATOM 3334 N N . ALA B 1 157 ? 59.542 6.677 74.338 1.00 11.35 157 ALA B N 1
ATOM 3335 C CA . ALA B 1 157 ? 58.328 5.874 74.475 1.00 12.38 157 ALA B CA 1
ATOM 3336 C C . ALA B 1 157 ? 57.869 5.826 75.930 1.00 14.64 157 ALA B C 1
ATOM 3337 O O . ALA B 1 157 ? 56.678 5.991 76.228 1.00 11.73 157 ALA B O 1
ATOM 3339 N N . LEU B 1 158 ? 58.818 5.622 76.848 1.00 13.25 158 LEU B N 1
ATOM 3340 C CA . LEU B 1 158 ? 58.475 5.653 78.296 1.00 13.47 158 LEU B CA 1
ATOM 3341 C C . LEU B 1 158 ? 58.113 7.089 78.689 1.00 11.65 158 LEU B C 1
ATOM 3342 O O . LEU B 1 158 ? 57.193 7.259 79.504 1.00 12.97 158 LEU B O 1
ATOM 3347 N N . TYR B 1 159 ? 58.811 8.077 78.121 1.00 11.28 159 TYR B N 1
ATOM 3348 C CA . TYR B 1 159 ? 58.540 9.475 78.430 1.00 13.98 159 TYR B CA 1
ATOM 3349 C C . TYR B 1 159 ? 57.110 9.843 78.076 1.00 14.70 159 TYR B C 1
ATOM 3350 O O . TYR B 1 159 ? 56.437 10.525 78.852 1.00 12.94 159 TYR B O 1
ATOM 3359 N N . ALA B 1 160 ? 56.620 9.391 76.916 1.00 12.36 160 ALA B N 1
ATOM 3360 C CA . ALA B 1 160 ? 55.240 9.683 76.534 1.00 12.53 160 ALA B CA 1
ATOM 3361 C C . ALA B 1 160 ? 54.258 8.975 77.451 1.00 12.49 160 ALA B C 1
ATOM 3362 O O . ALA B 1 160 ? 53.253 9.561 77.860 1.00 14.49 160 ALA B O 1
ATOM 3364 N N . ALA B 1 161 ? 54.533 7.716 77.794 1.00 11.74 161 ALA B N 1
ATOM 3365 C CA . ALA B 1 161 ? 53.711 7.029 78.785 1.00 11.80 161 ALA B CA 1
ATOM 3366 C C . ALA B 1 161 ? 53.690 7.798 80.101 1.00 9.99 161 ALA B C 1
ATOM 3367 O O . ALA B 1 161 ? 52.629 8.005 80.697 1.00 10.44 161 ALA B O 1
ATOM 3369 N N . ASN B 1 162 ? 54.859 8.234 80.568 1.00 13.63 162 ASN B N 1
ATOM 3370 C CA . ASN B 1 162 ? 54.923 8.928 81.845 1.00 16.09 162 ASN B CA 1
ATOM 3371 C C . ASN B 1 162 ? 54.153 10.236 81.801 1.00 10.03 162 ASN B C 1
ATOM 3372 O O . ASN B 1 162 ? 53.555 10.623 82.799 1.00 14.93 162 ASN B O 1
ATOM 3377 N N . ASN B 1 163 ? 54.151 10.927 80.663 1.00 12.22 163 ASN B N 1
ATOM 3378 C CA . ASN B 1 163 ? 53.450 12.203 80.581 1.00 9.80 163 ASN B CA 1
ATOM 3379 C C . ASN B 1 163 ? 51.943 12.007 80.666 1.00 12.19 163 ASN B C 1
ATOM 3380 O O . ASN B 1 163 ? 51.239 12.827 81.261 1.00 11.67 163 ASN B O 1
ATOM 3385 N N . ILE B 1 164 ? 51.424 10.935 80.069 1.00 11.11 164 ILE B N 1
ATOM 3386 C CA . ILE B 1 164 ? 50.013 10.616 80.249 1.00 12.69 164 ILE B CA 1
ATOM 3387 C C . ILE B 1 164 ? 49.715 10.361 81.715 1.00 10.57 164 ILE B C 1
ATOM 3388 O O . ILE B 1 164 ? 48.644 10.717 82.208 1.00 16.73 164 ILE B O 1
ATOM 3393 N N . CYS B 1 165 ? 50.649 9.726 82.432 1.00 11.81 165 CYS B N 1
ATOM 3394 C CA . CYS B 1 165 ? 50.452 9.472 83.859 1.00 15.49 165 CYS B CA 1
ATOM 3395 C C . CYS B 1 165 ? 50.368 10.782 84.642 1.00 13.94 165 CYS B C 1
ATOM 3396 O O . CYS B 1 165 ? 49.595 10.897 85.603 1.00 15.44 165 CYS B O 1
ATOM 3399 N N . LYS B 1 166 ? 51.169 11.775 84.252 1.00 11.72 166 LYS B N 1
ATOM 3400 C CA . LYS B 1 166 ? 51.148 13.070 84.924 1.00 13.22 166 LYS B CA 1
ATOM 3401 C C . LYS B 1 166 ? 49.821 13.791 84.691 1.00 13.45 166 LYS B C 1
ATOM 3402 O O . LYS B 1 166 ? 49.247 14.393 85.612 1.00 13.87 166 LYS B O 1
ATOM 3408 N N . GLY B 1 167 ? 49.334 13.776 83.456 1.00 15.59 167 GLY B N 1
ATOM 3409 C CA . GLY B 1 167 ? 48.047 14.386 83.194 1.00 14.49 167 GLY B CA 1
ATOM 3410 C C . GLY B 1 167 ? 46.931 13.643 83.891 1.00 13.26 167 GLY B C 1
ATOM 3411 O O . GLY B 1 167 ? 45.949 14.244 84.319 1.00 13.19 167 GLY B O 1
ATOM 3412 N N . MET B 1 168 ? 47.090 12.328 84.051 1.00 12.26 168 MET B N 1
ATOM 3413 C CA . MET B 1 168 ? 46.070 11.520 84.775 1.00 14.82 168 MET B CA 1
ATOM 3414 C C . MET B 1 168 ? 46.077 11.912 86.256 1.00 14.35 168 MET B C 1
ATOM 3415 O O . MET B 1 168 ? 44.992 12.099 86.827 1.00 15.58 168 MET B O 1
ATOM 3420 N N . VAL B 1 169 ? 47.264 12.054 86.844 1.00 12.22 169 VAL B N 1
ATOM 3421 C CA . VAL B 1 169 ? 47.338 12.480 88.234 1.00 14.49 169 VAL B CA 1
ATOM 3422 C C . VAL B 1 169 ? 46.568 13.777 88.408 1.00 18.11 169 VAL B C 1
ATOM 3423 O O . VAL B 1 169 ? 45.824 13.947 89.378 1.00 14.54 169 VAL B O 1
ATOM 3427 N N . LYS B 1 170 ? 46.723 14.700 87.454 1.00 15.75 170 LYS B N 1
ATOM 3428 C CA . LYS B 1 170 ? 46.105 16.015 87.557 1.00 15.16 170 LYS B CA 1
ATOM 3429 C C . LYS B 1 170 ? 44.596 15.937 87.404 1.00 16.99 170 LYS B C 1
ATOM 3430 O O . LYS B 1 170 ? 43.863 16.616 88.128 1.00 17.16 170 LYS B O 1
ATOM 3436 N N . TYR B 1 171 ? 44.112 15.127 86.464 1.00 14.64 171 TYR B N 1
ATOM 3437 C CA . TYR B 1 171 ? 42.733 15.223 86.019 1.00 14.42 171 TYR B CA 1
ATOM 3438 C C . TYR B 1 171 ? 41.901 13.957 86.142 1.00 14.01 171 TYR B C 1
ATOM 3439 O O . TYR B 1 171 ? 40.674 14.061 86.121 1.00 12.76 171 TYR B O 1
ATOM 3448 N N . ALA B 1 172 ? 42.508 12.786 86.301 1.00 12.41 172 ALA B N 1
ATOM 3449 C CA . ALA B 1 172 ? 41.749 11.542 86.218 1.00 11.65 172 ALA B CA 1
ATOM 3450 C C . ALA B 1 172 ? 40.713 11.408 87.334 1.00 13.78 172 ALA B C 1
ATOM 3451 O O . ALA B 1 172 ? 39.664 10.797 87.132 1.00 12.55 172 ALA B O 1
ATOM 3453 N N . GLU B 1 173 ? 40.968 11.967 88.510 1.00 13.67 173 GLU B N 1
ATOM 3454 C CA . GLU B 1 173 ? 39.964 11.874 89.568 1.00 15.39 173 GLU B CA 1
ATOM 3455 C C . GLU B 1 173 ? 38.684 12.619 89.194 1.00 15.43 173 GLU B C 1
ATOM 3456 O O . GLU B 1 173 ? 37.585 12.184 89.555 1.00 16.33 173 GLU B O 1
ATOM 3462 N N . GLN B 1 174 ? 38.795 13.740 88.479 1.00 14.24 174 GLN B N 1
ATOM 3463 C CA . GLN B 1 174 ? 37.613 14.485 88.057 1.00 18.18 174 GLN B CA 1
ATOM 3464 C C . GLN B 1 174 ? 37.052 14.000 86.735 1.00 16.29 174 GLN B C 1
ATOM 3465 O O . GLN B 1 174 ? 35.836 14.058 86.537 1.00 19.05 174 GLN B O 1
ATOM 3471 N N . SER B 1 175 ? 37.902 13.516 85.824 1.00 18.02 175 SER B N 1
ATOM 3472 C CA . SER B 1 175 ? 37.444 13.159 84.485 1.00 14.68 175 SER B CA 1
ATOM 3473 C C . SER B 1 175 ? 36.991 11.707 84.355 1.00 15.79 175 SER B C 1
ATOM 3474 O O . SER B 1 175 ? 36.299 11.371 83.385 1.00 13.62 175 SER B O 1
ATOM 3477 N N . GLY B 1 176 ? 37.405 10.835 85.269 1.00 13.22 176 GLY B N 1
ATOM 3478 C CA . GLY B 1 176 ? 36.971 9.464 85.281 1.00 13.32 176 GLY B CA 1
ATOM 3479 C C . GLY B 1 176 ? 37.806 8.525 84.455 1.00 14.15 176 GLY B C 1
ATOM 3480 O O . GLY B 1 176 ? 37.577 7.315 84.531 1.00 14.51 176 GLY B O 1
ATOM 3481 N N . VAL B 1 177 ? 38.771 9.041 83.683 1.00 16.05 177 VAL B N 1
ATOM 3482 C CA . VAL B 1 177 ? 39.616 8.193 82.853 1.00 12.35 177 VAL B CA 1
ATOM 3483 C C . VAL B 1 177 ? 40.517 7.343 83.736 1.00 12.94 177 VAL B C 1
ATOM 3484 O O . VAL B 1 177 ? 40.943 7.766 84.816 1.00 14.36 177 VAL B O 1
ATOM 3488 N N . ARG B 1 178 ? 40.772 6.120 83.264 1.00 11.01 178 ARG B N 1
ATOM 3489 C CA . ARG B 1 178 ? 41.635 5.177 84.020 1.00 13.54 178 ARG B CA 1
ATOM 3490 C C . ARG B 1 178 ? 42.630 4.522 83.055 1.00 17.81 178 ARG B C 1
ATOM 3491 O O . ARG B 1 178 ? 42.312 4.413 81.861 1.00 11.90 178 ARG B O 1
ATOM 3499 N N . LEU B 1 179 ? 43.778 4.085 83.573 1.00 14.46 179 LEU B N 1
ATOM 3500 C CA . LEU B 1 179 ? 44.831 3.471 82.730 1.00 14.73 179 LEU B CA 1
ATOM 3501 C C . LEU B 1 179 ? 44.646 1.957 82.759 1.00 10.07 179 LEU B C 1
ATOM 3502 O O . LEU B 1 179 ? 44.617 1.379 83.860 1.00 13.44 179 LEU B O 1
ATOM 3507 N N . GLY B 1 180 ? 44.535 1.359 81.580 1.00 11.25 180 GLY B N 1
ATOM 3508 C CA . GLY B 1 180 ? 44.318 -0.067 81.464 1.00 11.68 180 GLY B CA 1
ATOM 3509 C C . GLY B 1 180 ? 45.589 -0.883 81.347 1.00 10.39 180 GLY B C 1
ATOM 3510 O O . GLY B 1 180 ? 45.580 -2.091 81.581 1.00 13.61 180 GLY B O 1
ATOM 3511 N N . GLY B 1 181 ? 46.682 -0.249 80.975 1.00 12.41 181 GLY B N 1
ATOM 3512 C CA . GLY B 1 181 ? 47.949 -0.944 80.879 1.00 15.50 181 GLY B CA 1
ATOM 3513 C C . GLY B 1 181 ? 48.805 -0.419 79.743 1.00 13.32 181 GLY B C 1
ATOM 3514 O O . GLY B 1 181 ? 48.410 0.452 78.969 1.00 11.70 181 GLY B O 1
ATOM 3515 N N . ILE B 1 182 ? 50.019 -0.959 79.691 1.00 12.91 182 ILE B N 1
ATOM 3516 C CA . ILE B 1 182 ? 50.992 -0.660 78.651 1.00 13.68 182 ILE B CA 1
ATOM 3517 C C . ILE B 1 182 ? 51.048 -1.841 77.701 1.00 11.17 182 ILE B C 1
ATOM 3518 O O . ILE B 1 182 ? 51.032 -3.001 78.132 1.00 12.10 182 ILE B O 1
ATOM 3523 N N . ILE B 1 183 ? 51.100 -1.544 76.407 1.00 10.12 183 ILE B N 1
ATOM 3524 C CA . ILE B 1 183 ? 51.309 -2.547 75.366 1.00 12.93 183 ILE B CA 1
ATOM 3525 C C . ILE B 1 183 ? 52.743 -2.410 74.861 1.00 9.63 183 ILE B C 1
ATOM 3526 O O . ILE B 1 183 ? 53.171 -1.314 74.478 1.00 11.45 183 ILE B O 1
ATOM 3531 N N . CYS B 1 184 ? 53.502 -3.507 74.897 1.00 10.15 184 CYS B N 1
ATOM 3532 C CA . CYS B 1 184 ? 54.866 -3.504 74.369 1.00 10.46 184 CYS B CA 1
ATOM 3533 C C . CYS B 1 184 ? 54.827 -3.856 72.893 1.00 10.64 184 CYS B C 1
ATOM 3534 O O . CYS B 1 184 ? 54.614 -5.008 72.529 1.00 13.19 184 CYS B O 1
ATOM 3537 N N . ASN B 1 185 ? 55.039 -2.846 72.045 1.00 12.86 185 ASN B N 1
ATOM 3538 C CA . ASN B 1 185 ? 55.154 -3.107 70.585 1.00 11.95 185 ASN B CA 1
ATOM 3539 C C . ASN B 1 185 ? 56.626 -3.439 70.331 1.00 13.51 185 ASN B C 1
ATOM 3540 O O . ASN B 1 185 ? 57.426 -2.490 70.215 1.00 14.82 185 ASN B O 1
ATOM 3545 N N . SER B 1 186 ? 56.967 -4.725 70.251 1.00 14.97 186 SER B N 1
ATOM 3546 C CA . SER B 1 186 ? 58.392 -5.143 70.160 1.00 19.17 186 SER B CA 1
ATOM 3547 C C . SER B 1 186 ? 59.155 -4.525 68.983 1.00 17.52 186 SER B C 1
ATOM 3548 O O . SER B 1 186 ? 58.574 -4.405 67.893 1.00 15.31 186 SER B O 1
ATOM 3551 N N . ARG B 1 187 ? 60.418 -4.168 69.213 1.00 17.28 187 ARG B N 1
ATOM 3552 C CA . ARG B 1 187 ? 61.292 -3.686 68.113 1.00 18.66 187 ARG B CA 1
ATOM 3553 C C . ARG B 1 187 ? 62.405 -4.729 67.957 1.00 21.08 187 ARG B C 1
ATOM 3554 O O . ARG B 1 187 ? 63.426 -4.412 67.326 1.00 20.10 187 ARG B O 1
ATOM 3562 N N . ASN B 1 188 ? 62.204 -5.920 68.533 1.00 20.54 188 ASN B N 1
ATOM 3563 C CA . ASN B 1 188 ? 63.188 -7.036 68.428 1.00 25.28 188 ASN B CA 1
ATOM 3564 C C . ASN B 1 188 ? 64.493 -6.656 69.138 1.00 26.78 188 ASN B C 1
ATOM 3565 O O . ASN B 1 188 ? 65.559 -7.085 68.666 1.00 23.31 188 ASN B O 1
ATOM 3570 N N . VAL B 1 189 ? 64.409 -5.880 70.221 1.00 21.66 189 VAL B N 1
ATOM 3571 C CA . VAL B 1 189 ? 65.580 -5.510 71.008 1.00 18.96 189 VAL B CA 1
ATOM 3572 C C . VAL B 1 189 ? 65.505 -6.239 72.343 1.00 23.27 189 VAL B C 1
ATOM 3573 O O . VAL B 1 189 ? 64.501 -6.148 73.053 1.00 27.09 189 VAL B O 1
ATOM 3577 N N . ASP B 1 190 ? 66.566 -6.948 72.689 1.00 24.43 190 ASP B N 1
ATOM 3578 C CA . ASP B 1 190 ? 66.573 -7.728 73.918 1.00 32.01 190 ASP B CA 1
ATOM 3579 C C . ASP B 1 190 ? 66.478 -6.812 75.127 1.00 27.97 190 ASP B C 1
ATOM 3580 O O . ASP B 1 190 ? 67.185 -5.803 75.220 1.00 24.58 190 ASP B O 1
ATOM 3585 N N . GLY B 1 191 ? 65.606 -7.179 76.061 1.00 26.54 191 GLY B N 1
ATOM 3586 C CA . GLY B 1 191 ? 65.412 -6.430 77.279 1.00 24.84 191 GLY B CA 1
ATOM 3587 C C . GLY B 1 191 ? 64.227 -5.496 77.266 1.00 27.24 191 GLY B C 1
ATOM 3588 O O . GLY B 1 191 ? 63.902 -4.924 78.315 1.00 21.99 191 GLY B O 1
ATOM 3589 N N . GLU B 1 192 ? 63.583 -5.312 76.115 1.00 21.64 192 GLU B N 1
ATOM 3590 C CA . GLU B 1 192 ? 62.468 -4.378 76.033 1.00 23.89 192 GLU B CA 1
ATOM 3591 C C . GLU B 1 192 ? 61.345 -4.778 76.975 1.00 20.80 192 GLU B C 1
ATOM 3592 O O . GLU B 1 192 ? 60.863 -3.961 77.763 1.00 16.81 192 GLU B O 1
ATOM 3598 N N . LEU B 1 193 ? 60.901 -6.030 76.900 1.00 17.72 193 LEU B N 1
ATOM 3599 C CA . LEU B 1 193 ? 59.804 -6.468 77.752 1.00 19.78 193 LEU B CA 1
ATOM 3600 C C . LEU B 1 193 ? 60.155 -6.286 79.223 1.00 19.31 193 LEU B C 1
ATOM 3601 O O . LEU B 1 193 ? 59.357 -5.749 79.999 1.00 18.26 193 LEU B O 1
ATOM 3606 N N . ASP B 1 194 ? 61.355 -6.727 79.621 1.00 16.89 194 ASP B N 1
ATOM 3607 C CA . ASP B 1 194 ? 61.762 -6.627 81.016 1.00 15.93 194 ASP B CA 1
ATOM 3608 C C . ASP B 1 194 ? 61.727 -5.184 81.482 1.00 20.14 194 ASP B C 1
ATOM 3609 O O . ASP B 1 194 ? 61.254 -4.897 82.585 1.00 17.48 194 ASP B O 1
ATOM 3614 N N . LEU B 1 195 ? 62.238 -4.265 80.658 1.00 14.87 195 LEU B N 1
ATOM 3615 C CA . LEU B 1 195 ? 62.221 -2.852 81.016 1.00 18.33 195 LEU B CA 1
ATOM 3616 C C . LEU B 1 195 ? 60.801 -2.371 81.239 1.00 13.35 195 LEU B C 1
ATOM 3617 O O . LEU B 1 195 ? 60.495 -1.758 82.261 1.00 14.22 195 LEU B O 1
ATOM 3622 N N A LEU B 1 196 ? 59.922 -2.632 80.277 0.52 14.36 196 LEU B N 1
ATOM 3623 N N B LEU B 1 196 ? 59.930 -2.611 80.256 0.48 14.37 196 LEU B N 1
ATOM 3624 C CA A LEU B 1 196 ? 58.548 -2.164 80.383 0.52 14.37 196 LEU B CA 1
ATOM 3625 C CA B LEU B 1 196 ? 58.523 -2.135 80.353 0.48 14.36 196 LEU B CA 1
ATOM 3626 C C A LEU B 1 196 ? 57.828 -2.821 81.544 0.52 13.72 196 LEU B C 1
ATOM 3627 C C B LEU B 1 196 ? 57.853 -2.757 81.581 0.48 13.71 196 LEU B C 1
ATOM 3628 O O A LEU B 1 196 ? 57.054 -2.153 82.233 0.52 12.01 196 LEU B O 1
ATOM 3629 O O B LEU B 1 196 ? 56.977 -2.094 82.163 0.48 12.05 196 LEU B O 1
ATOM 3638 N N . GLN B 1 197 ? 58.082 -4.051 81.803 1.00 12.93 197 GLN B N 1
ATOM 3639 C CA . GLN B 1 197 ? 57.439 -4.771 82.936 1.00 13.34 197 GLN B CA 1
ATOM 3640 C C . GLN B 1 197 ? 57.770 -4.045 84.245 1.00 13.50 197 GLN B C 1
ATOM 3641 O O . GLN B 1 197 ? 56.833 -3.742 85.006 1.00 13.25 197 GLN B O 1
ATOM 3647 N N . GLU B 1 198 ? 59.054 -3.767 84.480 1.00 13.99 198 GLU B N 1
ATOM 3648 C CA . GLU B 1 198 ? 59.425 -3.038 85.689 1.00 14.22 198 GLU B CA 1
ATOM 3649 C C . GLU B 1 198 ? 58.861 -1.620 85.660 1.00 13.33 198 GLU B C 1
ATOM 3650 O O . GLU B 1 198 ? 58.397 -1.106 86.683 1.00 13.56 198 GLU B O 1
ATOM 3656 N N . PHE B 1 199 ? 58.863 -0.984 84.486 1.00 14.37 199 PHE B N 1
ATOM 3657 C CA . PHE B 1 199 ? 58.208 0.311 84.334 1.00 11.97 199 PHE B CA 1
ATOM 3658 C C . PHE B 1 199 ? 56.764 0.252 84.812 1.00 12.74 199 PHE B C 1
ATOM 3659 O O . PHE B 1 199 ? 56.319 1.086 85.608 1.00 11.75 199 PHE B O 1
ATOM 3667 N N . CYS B 1 200 ? 56.025 -0.761 84.365 1.00 12.97 200 CYS B N 1
ATOM 3668 C CA . CYS B 1 200 ? 54.626 -0.875 84.764 1.00 14.84 200 CYS B CA 1
ATOM 3669 C C . CYS B 1 200 ? 54.482 -1.087 86.263 1.00 13.88 200 CYS B C 1
ATOM 3670 O O . CYS B 1 200 ? 53.550 -0.560 86.882 1.00 13.60 200 CYS B O 1
ATOM 3673 N N . ASP B 1 201 ? 55.397 -1.847 86.867 1.00 14.46 201 ASP B N 1
ATOM 3674 C CA . ASP B 1 201 ? 55.330 -2.070 88.307 1.00 17.66 201 ASP B CA 1
ATOM 3675 C C . ASP B 1 201 ? 55.514 -0.772 89.087 1.00 18.87 201 ASP B C 1
ATOM 3676 O O . ASP B 1 201 ? 54.832 -0.549 90.090 1.00 23.87 201 ASP B O 1
ATOM 3681 N N . LYS B 1 202 ? 56.429 0.100 88.649 1.00 17.20 202 LYS B N 1
ATOM 3682 C CA . LYS B 1 202 ? 56.711 1.312 89.416 1.00 17.91 202 LYS B CA 1
ATOM 3683 C C . LYS B 1 202 ? 55.536 2.291 89.369 1.00 18.46 202 LYS B C 1
ATOM 3684 O O . LYS B 1 202 ? 55.210 2.933 90.376 1.00 21.68 202 LYS B O 1
ATOM 3690 N N . ILE B 1 203 ? 54.901 2.440 88.203 1.00 16.11 203 ILE B N 1
ATOM 3691 C CA . ILE B 1 203 ? 53.823 3.414 88.056 1.00 16.21 203 ILE B CA 1
ATOM 3692 C C . ILE B 1 203 ? 52.473 2.860 88.473 1.00 17.63 203 ILE B C 1
ATOM 3693 O O . ILE B 1 203 ? 51.504 3.629 88.582 1.00 13.24 203 ILE B O 1
ATOM 3698 N N . GLY B 1 204 ? 52.376 1.562 88.707 1.00 16.11 204 GLY B N 1
ATOM 3699 C CA . GLY B 1 204 ? 51.177 0.974 89.251 1.00 14.30 204 GLY B CA 1
ATOM 3700 C C . GLY B 1 204 ? 50.205 0.402 88.257 1.00 19.05 204 GLY B C 1
ATOM 3701 O O . GLY B 1 204 ? 49.031 0.256 88.598 1.00 19.02 204 GLY B O 1
ATOM 3702 N N . THR B 1 205 ? 50.647 0.071 87.050 1.00 18.27 205 THR B N 1
ATOM 3703 C CA . THR B 1 205 ? 49.763 -0.529 86.061 1.00 16.12 205 THR B CA 1
ATOM 3704 C C . THR B 1 205 ? 50.252 -1.935 85.701 1.00 14.82 205 THR B C 1
ATOM 3705 O O . THR B 1 205 ? 50.960 -2.583 86.480 1.00 15.64 205 THR B O 1
ATOM 3709 N N . GLN B 1 206 ? 49.860 -2.427 84.534 1.00 18.29 206 GLN B N 1
ATOM 3710 C CA . GLN B 1 206 ? 50.229 -3.756 84.075 1.00 14.38 206 GLN B CA 1
ATOM 3711 C C . GLN B 1 206 ? 50.788 -3.684 82.658 1.00 14.68 206 GLN B C 1
ATOM 3712 O O . GLN B 1 206 ? 50.439 -2.794 81.870 1.00 13.18 206 GLN B O 1
ATOM 3718 N N . LEU B 1 207 ? 51.668 -4.635 82.340 1.00 14.87 207 LEU B N 1
ATOM 3719 C CA . LEU B 1 207 ? 52.088 -4.865 80.956 1.00 14.49 207 LEU B CA 1
ATOM 3720 C C . LEU B 1 207 ? 51.053 -5.821 80.369 1.00 12.37 207 LEU B C 1
ATOM 3721 O O . LEU B 1 207 ? 51.104 -7.025 80.610 1.00 17.35 207 LEU B O 1
ATOM 3726 N N . ILE B 1 208 ? 50.101 -5.285 79.603 1.00 13.51 208 ILE B N 1
ATOM 3727 C CA . ILE B 1 208 ? 48.918 -6.058 79.257 1.00 14.04 208 ILE B CA 1
ATOM 3728 C C . ILE B 1 208 ? 49.255 -7.079 78.188 1.00 15.34 208 ILE B C 1
ATOM 3729 O O . ILE B 1 208 ? 48.731 -8.198 78.206 1.00 15.04 208 ILE B O 1
ATOM 3734 N N . HIS B 1 209 ? 50.084 -6.706 77.209 1.00 13.80 209 HIS B N 1
ATOM 3735 C CA . HIS B 1 209 ? 50.431 -7.669 76.168 1.00 15.92 209 HIS B CA 1
ATOM 3736 C C . HIS B 1 209 ? 51.750 -7.305 75.514 1.00 16.01 209 HIS B C 1
ATOM 3737 O O . HIS B 1 209 ? 52.102 -6.129 75.430 1.00 11.02 209 HIS B O 1
ATOM 3744 N N . PHE B 1 210 ? 52.463 -8.344 75.052 1.00 20.43 210 PHE B N 1
ATOM 3745 C CA . PHE B 1 210 ? 53.671 -8.217 74.238 1.00 18.36 210 PHE B CA 1
ATOM 3746 C C . PHE B 1 210 ? 53.305 -8.496 72.783 1.00 14.45 210 PHE B C 1
ATOM 3747 O O . PHE B 1 210 ? 52.924 -9.616 72.434 1.00 12.80 210 PHE B O 1
ATOM 3755 N N . VAL B 1 211 ? 53.430 -7.482 71.932 1.00 13.14 211 VAL B N 1
ATOM 3756 C CA . VAL B 1 211 ? 53.125 -7.609 70.512 1.00 15.66 211 VAL B CA 1
ATOM 3757 C C . VAL B 1 211 ? 54.439 -7.866 69.783 1.00 14.19 211 VAL B C 1
ATOM 3758 O O . VAL B 1 211 ? 55.312 -6.981 69.771 1.00 12.92 211 VAL B O 1
ATOM 3762 N N . PRO B 1 212 ? 54.627 -9.035 69.174 1.00 16.71 212 PRO B N 1
ATOM 3763 C CA . PRO B 1 212 ? 55.884 -9.297 68.471 1.00 13.44 212 PRO B CA 1
ATOM 3764 C C . PRO B 1 212 ? 56.051 -8.416 67.239 1.00 16.72 212 PRO B C 1
ATOM 3765 O O . PRO B 1 212 ? 55.090 -7.903 66.663 1.00 12.85 212 PRO B O 1
ATOM 3769 N N . ARG B 1 213 ? 57.315 -8.243 66.852 1.00 16.67 213 ARG B N 1
ATOM 3770 C CA . ARG B 1 213 ? 57.677 -7.651 65.568 1.00 16.50 213 ARG B CA 1
ATOM 3771 C C . ARG B 1 213 ? 57.573 -8.737 64.503 1.00 18.83 213 ARG B C 1
ATOM 3772 O O . ARG B 1 213 ? 58.267 -9.756 64.579 1.00 15.32 213 ARG B O 1
ATOM 3780 N N . ASP B 1 214 ? 56.705 -8.531 63.521 1.00 24.32 214 ASP B N 1
ATOM 3781 C CA . ASP B 1 214 ? 56.442 -9.532 62.495 1.00 17.42 214 ASP B CA 1
ATOM 3782 C C . ASP B 1 214 ? 56.258 -8.804 61.176 1.00 18.58 214 ASP B C 1
ATOM 3783 O O . ASP B 1 214 ? 55.372 -7.955 61.068 1.00 13.77 214 ASP B O 1
ATOM 3788 N N . ASN B 1 215 ? 57.082 -9.130 60.176 1.00 18.42 215 ASN B N 1
ATOM 3789 C CA . ASN B 1 215 ? 56.956 -8.455 58.890 1.00 16.38 215 ASN B CA 1
ATOM 3790 C C . ASN B 1 215 ? 55.712 -8.860 58.108 1.00 16.44 215 ASN B C 1
ATOM 3791 O O . ASN B 1 215 ? 55.470 -8.285 57.042 1.00 16.96 215 ASN B O 1
ATOM 3796 N N . ILE B 1 216 ? 54.909 -9.806 58.603 1.00 18.18 216 ILE B N 1
ATOM 3797 C CA . ILE B 1 216 ? 53.567 -10.003 58.052 1.00 21.95 216 ILE B CA 1
ATOM 3798 C C . ILE B 1 216 ? 52.786 -8.693 58.057 1.00 16.82 216 ILE B C 1
ATOM 3799 O O . ILE B 1 216 ? 51.904 -8.472 57.217 1.00 20.08 216 ILE B O 1
ATOM 3804 N N . VAL B 1 217 ? 53.085 -7.807 59.007 1.00 15.44 217 VAL B N 1
ATOM 3805 C CA . VAL B 1 217 ? 52.428 -6.506 59.040 1.00 16.73 217 VAL B CA 1
ATOM 3806 C C . VAL B 1 217 ? 52.652 -5.771 57.727 1.00 18.81 217 VAL B C 1
ATOM 3807 O O . VAL B 1 217 ? 51.720 -5.184 57.161 1.00 16.04 217 VAL B O 1
ATOM 3811 N N . GLN B 1 218 ? 53.888 -5.798 57.215 1.00 17.29 218 GLN B N 1
ATOM 3812 C CA . GLN B 1 218 ? 54.171 -5.098 55.964 1.00 19.95 218 GLN B CA 1
ATOM 3813 C C . GLN B 1 218 ? 53.603 -5.861 54.777 1.00 17.33 218 GLN B C 1
ATOM 3814 O O . GLN B 1 218 ? 53.088 -5.260 53.832 1.00 15.28 218 GLN B O 1
ATOM 3820 N N . LYS B 1 219 ? 53.700 -7.186 54.791 1.00 18.50 219 LYS B N 1
ATOM 3821 C CA . LYS B 1 219 ? 53.068 -7.960 53.722 1.00 18.39 219 LYS B CA 1
ATOM 3822 C C . LYS B 1 219 ? 51.572 -7.665 53.641 1.00 25.20 219 LYS B C 1
ATOM 3823 O O . LYS B 1 219 ? 51.003 -7.557 52.542 1.00 18.73 219 LYS B O 1
ATOM 3829 N N . ALA B 1 220 ? 50.922 -7.519 54.802 1.00 23.77 220 ALA B N 1
ATOM 3830 C CA . ALA B 1 220 ? 49.499 -7.205 54.833 1.00 16.13 220 ALA B CA 1
ATOM 3831 C C . ALA B 1 220 ? 49.250 -5.774 54.389 1.00 18.73 220 ALA B C 1
ATOM 3832 O O . ALA B 1 220 ? 48.305 -5.521 53.635 1.00 14.80 220 ALA B O 1
ATOM 3834 N N . GLU B 1 221 ? 50.111 -4.835 54.816 1.00 14.16 221 GLU B N 1
ATOM 3835 C CA . GLU B 1 221 ? 49.942 -3.437 54.429 1.00 17.45 221 GLU B CA 1
ATOM 3836 C C . GLU B 1 221 ? 50.054 -3.274 52.922 1.00 17.46 221 GLU B C 1
ATOM 3837 O O . GLU B 1 221 ? 49.401 -2.398 52.351 1.00 17.55 221 GLU B O 1
ATOM 3843 N N . PHE B 1 222 ? 50.897 -4.083 52.265 1.00 15.13 222 PHE B N 1
ATOM 3844 C CA . PHE B 1 222 ? 51.047 -3.982 50.816 1.00 19.42 222 PHE B CA 1
ATOM 3845 C C . PHE B 1 222 ? 49.748 -4.340 50.112 1.00 23.23 222 PHE B C 1
ATOM 3846 O O . PHE B 1 222 ? 49.440 -3.778 49.054 1.00 22.04 222 PHE B O 1
ATOM 3854 N N . GLN B 1 223 ? 48.978 -5.263 50.691 1.00 22.30 223 GLN B N 1
ATOM 3855 C CA . GLN B 1 223 ? 47.631 -5.570 50.208 1.00 19.53 223 GLN B CA 1
ATOM 3856 C C . GLN B 1 223 ? 46.595 -4.576 50.738 1.00 20.54 223 GLN B C 1
ATOM 3857 O O . GLN B 1 223 ? 45.400 -4.747 50.475 1.00 21.86 223 GLN B O 1
ATOM 3863 N N . LYS B 1 224 ? 47.016 -3.566 51.492 1.00 18.64 224 LYS B N 1
ATOM 3864 C CA . LYS B 1 224 ? 46.113 -2.564 52.049 1.00 20.71 224 LYS B CA 1
ATOM 3865 C C . LYS B 1 224 ? 45.105 -3.190 53.005 1.00 19.83 224 LYS B C 1
ATOM 3866 O O . LYS B 1 224 ? 43.919 -2.854 52.979 1.00 18.45 224 LYS B O 1
ATOM 3872 N N . LYS B 1 225 ? 45.577 -4.100 53.863 1.00 19.09 225 LYS B N 1
ATOM 3873 C CA . LYS B 1 225 ? 44.707 -4.795 54.802 1.00 15.01 225 LYS B CA 1
ATOM 3874 C C . LYS B 1 225 ? 45.371 -4.901 56.160 1.00 16.43 225 LYS B C 1
ATOM 3875 O O . LYS B 1 225 ? 46.596 -5.013 56.254 1.00 16.56 225 LYS B O 1
ATOM 3881 N N . ALA B 1 226 ? 44.543 -4.874 57.207 1.00 14.43 226 ALA B N 1
ATOM 3882 C CA . ALA B 1 226 ? 44.991 -5.281 58.529 1.00 14.60 226 ALA B CA 1
ATOM 3883 C C . ALA B 1 226 ? 45.372 -6.763 58.519 1.00 16.79 226 ALA B C 1
ATOM 3884 O O . ALA B 1 226 ? 44.916 -7.546 57.684 1.00 13.57 226 ALA B O 1
ATOM 3886 N N . VAL B 1 227 ? 46.213 -7.148 59.482 1.00 15.17 227 VAL B N 1
ATOM 3887 C CA . VAL B 1 227 ? 46.761 -8.503 59.499 1.00 17.39 227 VAL B CA 1
ATOM 3888 C C . VAL B 1 227 ? 45.636 -9.526 59.608 1.00 16.32 227 VAL B C 1
ATOM 3889 O O . VAL B 1 227 ? 45.611 -10.534 58.892 1.00 15.25 227 VAL B O 1
ATOM 3893 N N . VAL B 1 228 ? 44.689 -9.281 60.511 1.00 15.72 228 VAL B N 1
ATOM 3894 C CA . VAL B 1 228 ? 43.583 -10.211 60.698 1.00 19.76 228 VAL B CA 1
ATOM 3895 C C . VAL B 1 228 ? 42.795 -10.359 59.401 1.00 15.72 228 VAL B C 1
ATOM 3896 O O . VAL B 1 228 ? 42.334 -11.454 59.060 1.00 17.41 228 VAL B O 1
ATOM 3900 N N . ASP B 1 229 ? 42.617 -9.256 58.669 1.00 18.05 229 ASP B N 1
ATOM 3901 C CA . ASP B 1 229 ? 41.932 -9.299 57.380 1.00 19.29 229 ASP B CA 1
ATOM 3902 C C . ASP B 1 229 ? 42.754 -10.064 56.358 1.00 21.45 229 ASP B C 1
ATOM 3903 O O . ASP B 1 229 ? 42.211 -10.877 55.596 1.00 16.09 229 ASP B O 1
ATOM 3908 N N . TYR B 1 230 ? 44.071 -9.839 56.359 1.00 18.79 230 TYR B N 1
ATOM 3909 C CA . TYR B 1 230 ? 44.955 -10.491 55.401 1.00 16.97 230 TYR B CA 1
ATOM 3910 C C . TYR B 1 230 ? 45.010 -11.999 55.631 1.00 16.16 230 TYR B C 1
ATOM 3911 O O . TYR B 1 230 ? 44.886 -12.783 54.687 1.00 18.29 230 TYR B O 1
ATOM 3920 N N . ASP B 1 231 ? 45.230 -12.427 56.871 1.00 18.12 231 ASP B N 1
ATOM 3921 C CA . ASP B 1 231 ? 45.345 -13.857 57.179 1.00 17.24 231 ASP B CA 1
ATOM 3922 C C . ASP B 1 231 ? 44.986 -14.063 58.648 1.00 17.10 231 ASP B C 1
ATOM 3923 O O . ASP B 1 231 ? 45.850 -13.922 59.514 1.00 17.36 231 ASP B O 1
ATOM 3928 N N . ASP B 1 232 ? 43.732 -14.431 58.913 1.00 20.80 232 ASP B N 1
ATOM 3929 C CA . ASP B 1 232 ? 43.262 -14.559 60.290 1.00 22.51 232 ASP B CA 1
ATOM 3930 C C . ASP B 1 232 ? 43.753 -15.835 60.978 1.00 23.33 232 ASP B C 1
ATOM 3931 O O . ASP B 1 232 ? 43.383 -16.090 62.131 1.00 20.07 232 ASP B O 1
ATOM 3936 N N . THR B 1 233 ? 44.591 -16.634 60.320 1.00 21.65 233 THR B N 1
ATOM 3937 C CA . THR B 1 233 ? 45.166 -17.814 60.955 1.00 19.14 233 THR B CA 1
ATOM 3938 C C . THR B 1 233 ? 46.644 -17.661 61.309 1.00 22.44 233 THR B C 1
ATOM 3939 O O . THR B 1 233 ? 47.180 -18.504 62.042 1.00 25.94 233 THR B O 1
ATOM 3943 N N . CYS B 1 234 ? 47.318 -16.627 60.811 1.00 24.06 234 CYS B N 1
ATOM 3944 C CA . CYS B 1 234 ? 48.740 -16.458 61.062 1.00 24.21 234 CYS B CA 1
ATOM 3945 C C . CYS B 1 234 ? 48.987 -16.131 62.526 1.00 18.00 234 CYS B C 1
ATOM 3946 O O . CYS B 1 234 ? 48.076 -15.786 63.277 1.00 20.97 234 CYS B O 1
ATOM 3949 N N . ASN B 1 235 ? 50.249 -16.257 62.929 1.00 17.24 235 ASN B N 1
ATOM 3950 C CA . ASN B 1 235 ? 50.592 -16.076 64.333 1.00 23.34 235 ASN B CA 1
ATOM 3951 C C . ASN B 1 235 ? 50.279 -14.661 64.818 1.00 20.06 235 ASN B C 1
ATOM 3952 O O . ASN B 1 235 ? 49.756 -14.481 65.926 1.00 15.54 235 ASN B O 1
ATOM 3957 N N . GLN B 1 236 ? 50.597 -13.646 64.012 1.00 16.18 236 GLN B N 1
ATOM 3958 C CA . GLN B 1 236 ? 50.379 -12.269 64.448 1.00 20.07 236 GLN B CA 1
ATOM 3959 C C . GLN B 1 236 ? 48.887 -11.949 64.579 1.00 15.69 236 GLN B C 1
ATOM 3960 O O . GLN B 1 236 ? 48.486 -11.163 65.444 1.00 14.72 236 GLN B O 1
ATOM 3966 N N . ALA B 1 237 ? 48.056 -12.497 63.698 1.00 15.23 237 ALA B N 1
ATOM 3967 C CA . ALA B 1 237 ? 46.618 -12.327 63.852 1.00 15.11 237 ALA B CA 1
ATOM 3968 C C . ALA B 1 237 ? 46.156 -12.892 65.184 1.00 15.18 237 ALA B C 1
ATOM 3969 O O . ALA B 1 237 ? 45.316 -12.287 65.858 1.00 17.07 237 ALA B O 1
ATOM 3971 N N . LEU B 1 238 ? 46.686 -14.061 65.578 1.00 20.43 238 LEU B N 1
ATOM 3972 C CA . LEU B 1 238 ? 46.355 -14.629 66.883 1.00 15.50 238 LEU B CA 1
ATOM 3973 C C . LEU B 1 238 ? 46.916 -13.793 68.032 1.00 14.85 238 LEU B C 1
ATOM 3974 O O . LEU B 1 238 ? 46.338 -13.780 69.124 1.00 14.86 238 LEU B O 1
ATOM 3979 N N . GLU B 1 239 ? 48.037 -13.096 67.819 1.00 14.81 239 GLU B N 1
ATOM 3980 C CA . GLU B 1 239 ? 48.527 -12.165 68.833 1.00 15.25 239 GLU B CA 1
ATOM 3981 C C . GLU B 1 239 ? 47.531 -11.024 69.039 1.00 12.99 239 GLU B C 1
ATOM 3982 O O . GLU B 1 239 ? 47.185 -10.683 70.174 1.00 12.79 239 GLU B O 1
ATOM 3988 N N . TYR B 1 240 ? 47.042 -10.428 67.945 1.00 12.68 240 TYR B N 1
ATOM 3989 C CA . TYR B 1 240 ? 46.021 -9.389 68.068 1.00 14.23 240 TYR B CA 1
ATOM 3990 C C . TYR B 1 240 ? 44.693 -9.943 68.584 1.00 12.69 240 TYR B C 1
ATOM 3991 O O . TYR B 1 240 ? 43.956 -9.242 69.278 1.00 15.62 240 TYR B O 1
ATOM 4000 N N . LYS B 1 241 ? 44.374 -11.191 68.268 1.00 13.34 241 LYS B N 1
ATOM 4001 C CA . LYS B 1 241 ? 43.204 -11.832 68.857 1.00 13.92 241 LYS B CA 1
ATOM 4002 C C . LYS B 1 241 ? 43.312 -11.909 70.378 1.00 15.61 241 LYS B C 1
ATOM 4003 O O . LYS B 1 241 ? 42.331 -11.661 71.089 1.00 15.30 241 LYS B O 1
ATOM 4009 N N . GLU B 1 242 ? 44.511 -12.191 70.901 1.00 19.09 242 GLU B N 1
ATOM 4010 C CA . GLU B 1 242 ? 44.700 -12.264 72.350 1.00 14.59 242 GLU B CA 1
ATOM 4011 C C . GLU B 1 242 ? 44.670 -10.862 72.978 1.00 16.87 242 GLU B C 1
ATOM 4012 O O . GLU B 1 242 ? 43.988 -10.637 73.986 1.00 15.12 242 GLU B O 1
ATOM 4018 N N . LEU B 1 243 ? 45.378 -9.895 72.381 1.00 14.36 243 LEU B N 1
ATOM 4019 C CA . LEU B 1 243 ? 45.330 -8.527 72.900 1.00 13.68 243 LEU B CA 1
ATOM 4020 C C . LEU B 1 243 ? 43.899 -8.005 72.947 1.00 11.76 243 LEU B C 1
ATOM 4021 O O . LEU B 1 243 ? 43.466 -7.415 73.942 1.00 12.46 243 LEU B O 1
ATOM 4026 N N . ALA B 1 244 ? 43.143 -8.218 71.874 1.00 13.59 244 ALA B N 1
ATOM 4027 C CA . ALA B 1 244 ? 41.737 -7.827 71.887 1.00 16.65 244 ALA B CA 1
ATOM 4028 C C . ALA B 1 244 ? 40.987 -8.481 73.046 1.00 16.01 244 ALA B C 1
ATOM 4029 O O . ALA B 1 244 ? 40.209 -7.818 73.744 1.00 13.67 244 ALA B O 1
ATOM 4031 N N . ARG B 1 245 ? 41.177 -9.788 73.248 1.00 16.56 245 ARG B N 1
ATOM 4032 C CA . ARG B 1 245 ? 40.504 -10.471 74.355 1.00 15.73 245 ARG B CA 1
ATOM 4033 C C . ARG B 1 245 ? 40.885 -9.860 75.704 1.00 15.46 245 ARG B C 1
ATOM 4034 O O . ARG B 1 245 ? 40.025 -9.635 76.564 1.00 15.51 245 ARG B O 1
ATOM 4042 N N . LYS B 1 246 ? 42.166 -9.557 75.895 1.00 15.67 246 LYS B N 1
ATOM 4043 C CA . LYS B 1 246 ? 42.613 -8.983 77.159 1.00 18.72 246 LYS B CA 1
ATOM 4044 C C . LYS B 1 246 ? 41.987 -7.617 77.407 1.00 16.78 246 LYS B C 1
ATOM 4045 O O . LYS B 1 246 ? 41.625 -7.291 78.544 1.00 19.59 246 LYS B O 1
ATOM 4051 N N . ILE B 1 247 ? 41.838 -6.804 76.358 1.00 14.10 247 ILE B N 1
ATOM 4052 C CA . ILE B 1 247 ? 41.211 -5.503 76.543 1.00 14.17 247 ILE B CA 1
ATOM 4053 C C . ILE B 1 247 ? 39.725 -5.655 76.841 1.00 14.09 247 ILE B C 1
ATOM 4054 O O . ILE B 1 247 ? 39.187 -4.977 77.725 1.00 14.95 247 ILE B O 1
ATOM 4059 N N . ILE B 1 248 ? 39.044 -6.559 76.131 1.00 16.04 248 ILE B N 1
ATOM 4060 C CA . ILE B 1 248 ? 37.627 -6.800 76.397 1.00 18.24 248 ILE B CA 1
ATOM 4061 C C . ILE B 1 248 ? 37.417 -7.171 77.862 1.00 15.29 248 ILE B C 1
ATOM 4062 O O . ILE B 1 248 ? 36.494 -6.681 78.522 1.00 17.27 248 ILE B O 1
ATOM 4067 N N . GLU B 1 249 ? 38.260 -8.044 78.389 1.00 17.42 249 GLU B N 1
ATOM 4068 C CA . GLU B 1 249 ? 38.108 -8.571 79.740 1.00 18.86 249 GLU B CA 1
ATOM 4069 C C . GLU B 1 249 ? 38.789 -7.724 80.807 1.00 16.30 249 GLU B C 1
ATOM 4070 O O . GLU B 1 249 ? 38.685 -8.037 81.995 1.00 17.92 249 GLU B O 1
ATOM 4076 N N . ASN B 1 250 ? 39.474 -6.659 80.429 1.00 19.48 250 ASN B N 1
ATOM 4077 C CA . ASN B 1 250 ? 40.280 -5.932 81.401 1.00 21.59 250 ASN B CA 1
ATOM 4078 C C . ASN B 1 250 ? 39.420 -5.136 82.378 1.00 13.67 250 ASN B C 1
ATOM 4079 O O . ASN B 1 250 ? 38.467 -4.455 81.994 1.00 16.55 250 ASN B O 1
ATOM 4084 N N . GLU B 1 251 ? 39.732 -5.283 83.663 1.00 19.29 251 GLU B N 1
ATOM 4085 C CA . GLU B 1 251 ? 39.155 -4.468 84.720 1.00 18.71 251 GLU B CA 1
ATOM 4086 C C . GLU B 1 251 ? 40.224 -3.878 85.628 1.00 19.41 251 GLU B C 1
ATOM 4087 O O . GLU B 1 251 ? 39.882 -3.271 86.662 1.00 13.65 251 GLU B O 1
ATOM 4093 N N . ASN B 1 252 ? 41.505 -4.074 85.285 1.00 14.71 252 ASN B N 1
ATOM 4094 C CA . ASN B 1 252 ? 42.625 -3.459 85.996 1.00 15.57 252 ASN B CA 1
ATOM 4095 C C . ASN B 1 252 ? 42.785 -2.044 85.471 1.00 15.42 252 ASN B C 1
ATOM 4096 O O . ASN B 1 252 ? 43.560 -1.786 84.560 1.00 14.13 252 ASN B O 1
ATOM 4101 N N . LEU B 1 253 ? 42.041 -1.117 86.064 1.00 15.70 253 LEU B N 1
ATOM 4102 C CA . LEU B 1 253 ? 41.963 0.270 85.622 1.00 11.29 253 LEU B CA 1
ATOM 4103 C C . LEU B 1 253 ? 42.363 1.145 86.793 1.00 12.57 253 LEU B C 1
ATOM 4104 O O . LEU B 1 253 ? 41.715 1.099 87.842 1.00 11.59 253 LEU B O 1
ATOM 4109 N N . VAL B 1 254 ? 43.445 1.906 86.636 1.00 12.21 254 VAL B N 1
ATOM 4110 C CA . VAL B 1 254 ? 44.080 2.581 87.756 1.00 13.08 254 VAL B CA 1
ATOM 4111 C C . VAL B 1 254 ? 44.343 4.043 87.411 1.00 12.55 254 VAL B C 1
ATOM 4112 O O . VAL B 1 254 ? 44.255 4.473 86.259 1.00 10.76 254 VAL B O 1
ATOM 4116 N N . ILE B 1 255 ? 44.667 4.810 88.448 1.00 12.77 255 ILE B N 1
ATOM 4117 C CA . ILE B 1 255 ? 45.344 6.093 88.300 1.00 13.16 255 ILE B CA 1
ATOM 4118 C C . ILE B 1 255 ? 46.815 5.861 88.649 1.00 20.74 255 ILE B C 1
ATOM 4119 O O . ILE B 1 255 ? 47.122 5.584 89.821 1.00 13.44 255 ILE B O 1
ATOM 4124 N N . PRO B 1 256 ? 47.738 5.963 87.695 1.00 16.02 256 PRO B N 1
ATOM 4125 C CA . PRO B 1 256 ? 49.124 5.564 87.975 1.00 16.47 256 PRO B CA 1
ATOM 4126 C C . PRO B 1 256 ? 49.874 6.636 88.765 1.00 13.23 256 PRO B C 1
ATOM 4127 O O . PRO B 1 256 ? 49.375 7.732 89.019 1.00 17.02 256 PRO B O 1
ATOM 4131 N N . THR B 1 257 ? 51.111 6.296 89.134 1.00 14.47 257 THR B N 1
ATOM 4132 C CA . THR B 1 257 ? 52.037 7.197 89.812 1.00 14.47 257 THR B CA 1
ATOM 4133 C C . THR B 1 257 ? 53.187 7.485 88.865 1.00 17.26 257 THR B C 1
ATOM 4134 O O . THR B 1 257 ? 53.971 6.570 88.567 1.00 13.84 257 THR B O 1
ATOM 4138 N N . PRO B 1 258 ? 53.329 8.705 88.355 1.00 14.85 258 PRO B N 1
ATOM 4139 C CA . PRO B 1 258 ? 54.396 8.969 87.388 1.00 13.74 258 PRO B CA 1
ATOM 4140 C C . PRO B 1 258 ? 55.780 8.875 88.022 1.00 14.63 258 PRO B C 1
ATOM 4141 O O . PRO B 1 258 ? 55.968 9.010 89.238 1.00 13.33 258 PRO B O 1
ATOM 4145 N N . MET B 1 259 ? 56.759 8.633 87.150 1.00 14.25 259 MET B N 1
ATOM 4146 C CA . MET B 1 259 ? 58.166 8.521 87.507 1.00 15.20 259 MET B CA 1
ATOM 4147 C C . MET B 1 259 ? 58.813 9.885 87.321 1.00 15.47 259 MET B C 1
ATOM 4148 O O . MET B 1 259 ? 58.368 10.695 86.502 1.00 18.69 259 MET B O 1
ATOM 4153 N N . THR B 1 260 ? 59.855 10.150 88.100 1.00 23.28 260 THR B N 1
ATOM 4154 C CA . THR B 1 260 ? 60.683 11.312 87.815 1.00 18.30 260 THR B CA 1
ATOM 4155 C C . THR B 1 260 ? 61.576 11.024 86.608 1.00 18.53 260 THR B C 1
ATOM 4156 O O . THR B 1 260 ? 61.780 9.876 86.211 1.00 20.67 260 THR B O 1
ATOM 4160 N N . MET B 1 261 ? 62.124 12.086 86.026 1.00 21.16 261 MET B N 1
ATOM 4161 C CA . MET B 1 261 ? 63.015 11.906 84.885 1.00 25.46 261 MET B CA 1
ATOM 4162 C C . MET B 1 261 ? 64.289 11.160 85.286 1.00 21.47 261 MET B C 1
ATOM 4163 O O . MET B 1 261 ? 64.786 10.325 84.526 1.00 19.17 261 MET B O 1
ATOM 4168 N N . ASP B 1 262 ? 64.859 11.477 86.451 1.00 21.89 262 ASP B N 1
ATOM 4169 C CA . ASP B 1 262 ? 66.044 10.757 86.915 1.00 25.21 262 ASP B CA 1
ATOM 4170 C C . ASP B 1 262 ? 65.743 9.281 87.109 1.00 23.75 262 ASP B C 1
ATOM 4171 O O . ASP B 1 262 ? 66.534 8.421 86.707 1.00 22.37 262 ASP B O 1
ATOM 4176 N N . GLU B 1 263 ? 64.598 8.967 87.719 1.00 25.61 263 GLU B N 1
ATOM 4177 C CA . GLU B 1 263 ? 64.192 7.573 87.849 1.00 19.60 263 GLU B CA 1
ATOM 4178 C C . GLU B 1 263 ? 64.046 6.915 86.488 1.00 19.98 263 GLU B C 1
ATOM 4179 O O . GLU B 1 263 ? 64.367 5.732 86.327 1.00 17.89 263 GLU B O 1
ATOM 4185 N N . LEU B 1 264 ? 63.560 7.659 85.494 1.00 17.70 264 LEU B N 1
ATOM 4186 C CA . LEU B 1 264 ? 63.437 7.102 84.150 1.00 21.96 264 LEU B CA 1
ATOM 4187 C C . LEU B 1 264 ? 64.812 6.768 83.575 1.00 20.24 264 LEU B C 1
ATOM 4188 O O . LEU B 1 264 ? 65.016 5.691 82.996 1.00 19.33 264 LEU B O 1
ATOM 4193 N N . GLU B 1 265 ? 65.757 7.699 83.729 1.00 18.30 265 GLU B N 1
ATOM 4194 C C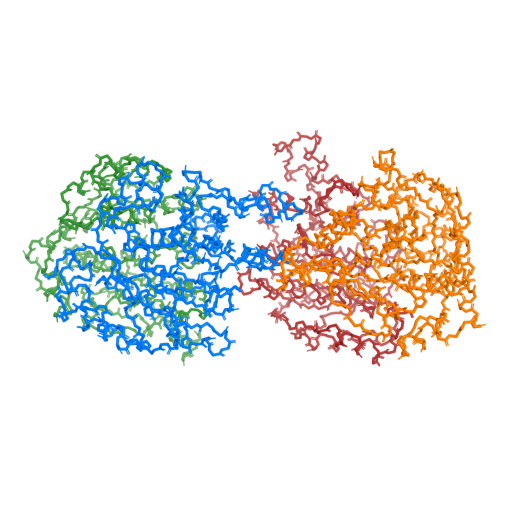A . GLU B 1 265 ? 67.136 7.467 83.223 1.00 19.97 265 GLU B CA 1
ATOM 4195 C C . GLU B 1 265 ? 67.745 6.265 83.952 1.00 19.66 265 GLU B C 1
ATOM 4196 O O . GLU B 1 265 ? 68.354 5.416 83.280 1.00 16.83 265 GLU B O 1
ATOM 4202 N N . GLU B 1 266 ? 67.583 6.209 85.275 1.00 17.05 266 GLU B N 1
ATOM 4203 C CA . GLU B 1 266 ? 68.122 5.103 86.056 1.00 18.21 266 GLU B CA 1
ATOM 4204 C C . GLU B 1 266 ? 67.528 3.776 85.617 1.00 19.23 266 GLU B C 1
ATOM 4205 O O . GLU B 1 266 ? 68.233 2.765 85.576 1.00 19.59 266 GLU B O 1
ATOM 4211 N N . LEU B 1 267 ? 66.238 3.764 85.267 1.00 20.21 267 LEU B N 1
ATOM 4212 C CA . LEU B 1 267 ? 65.569 2.526 84.872 1.00 18.84 267 LEU B CA 1
ATOM 4213 C C . LEU B 1 267 ? 66.048 2.052 83.506 1.00 17.81 267 LEU B C 1
ATOM 4214 O O . LEU B 1 267 ? 66.355 0.872 83.327 1.00 20.16 267 LEU B O 1
ATOM 4219 N N . THR B 1 268 ? 66.140 2.961 82.532 1.00 18.62 268 THR B N 1
ATOM 4220 C CA . THR B 1 268 ? 66.631 2.573 81.212 1.00 18.83 268 THR B CA 1
ATOM 4221 C C . THR B 1 268 ? 68.099 2.159 81.243 1.00 20.76 268 THR B C 1
ATOM 4222 O O . THR B 1 268 ? 68.500 1.253 80.499 1.00 17.60 268 THR B O 1
ATOM 4226 N N . SER B 1 269 ? 68.907 2.798 82.094 1.00 18.50 269 SER B N 1
ATOM 4227 C CA . SER B 1 269 ? 70.300 2.392 82.245 1.00 18.76 269 SER B CA 1
ATOM 4228 C C . SER B 1 269 ? 70.385 1.007 82.862 1.00 19.36 269 SER B C 1
ATOM 4229 O O . SER B 1 269 ? 71.241 0.200 82.485 1.00 20.64 269 SER B O 1
ATOM 4232 N N . LYS B 1 270 ? 69.474 0.698 83.783 1.00 19.10 270 LYS B N 1
ATOM 4233 C CA . LYS B 1 270 ? 69.514 -0.596 84.455 1.00 21.60 270 LYS B CA 1
ATOM 4234 C C . LYS B 1 270 ? 69.395 -1.758 83.475 1.00 24.51 270 LYS B C 1
ATOM 4235 O O . LYS B 1 270 ? 69.988 -2.825 83.699 1.00 22.45 270 LYS B O 1
ATOM 4241 N N . TYR B 1 271 ? 68.629 -1.580 82.398 1.00 20.17 271 TYR B N 1
ATOM 4242 C CA . TYR B 1 271 ? 68.370 -2.649 81.446 1.00 19.53 271 TYR B CA 1
ATOM 4243 C C . TYR B 1 271 ? 69.197 -2.524 80.178 1.00 19.89 271 TYR B C 1
ATOM 4244 O O . TYR B 1 271 ? 68.877 -3.167 79.174 1.00 27.86 271 TYR B O 1
ATOM 4253 N N . GLY B 1 272 ? 70.266 -1.736 80.216 1.00 23.51 272 GLY B N 1
ATOM 4254 C CA . GLY B 1 272 ? 71.197 -1.643 79.119 1.00 20.92 272 GLY B CA 1
ATOM 4255 C C . GLY B 1 272 ? 70.863 -0.612 78.073 1.00 20.90 272 GLY B C 1
ATOM 4256 O O . GLY B 1 272 ? 71.656 -0.417 77.146 1.00 22.27 272 GLY B O 1
ATOM 4257 N N . PHE B 1 273 ? 69.712 0.045 78.214 1.00 24.80 273 PHE B N 1
ATOM 4258 C CA . PHE B 1 273 ? 69.286 1.037 77.192 1.00 24.19 273 PHE B CA 1
ATOM 4259 C C . PHE B 1 273 ? 69.919 2.389 77.529 1.00 23.54 273 PHE B C 1
ATOM 4260 O O . PHE B 1 273 ? 69.191 3.340 77.865 1.00 26.81 273 PHE B O 1
ATOM 4268 N N . LEU B 1 274 ? 71.248 2.453 77.446 1.00 25.54 274 LEU B N 1
ATOM 4269 C CA . LEU B 1 274 ? 71.968 3.685 77.744 1.00 26.84 274 LEU B CA 1
ATOM 4270 C C . LEU B 1 274 ? 71.720 4.734 76.660 1.00 28.57 274 LEU B C 1
ATOM 4271 O O . LEU B 1 274 ? 71.464 5.910 76.953 1.00 22.16 274 LEU B O 1
ATOM 4276 N N . ASP B 1 275 ? 71.834 4.332 75.397 1.00 24.31 275 ASP B N 1
ATOM 4277 C CA . ASP B 1 275 ? 71.421 5.168 74.276 1.00 20.69 275 ASP B CA 1
ATOM 4278 C C . ASP B 1 275 ? 69.904 5.084 74.187 1.00 19.25 275 ASP B C 1
ATOM 4279 O O . ASP B 1 275 ? 69.350 4.035 73.855 1.00 22.13 275 ASP B O 1
ATOM 4284 N N . GLY B 1 276 ? 69.230 6.191 74.478 1.00 15.77 276 GLY B N 1
ATOM 4285 C CA . GLY B 1 276 ? 67.796 6.172 74.630 1.00 16.23 276 GLY B CA 1
ATOM 4286 C C . GLY B 1 276 ? 67.050 5.789 73.393 1.00 15.63 276 GLY B C 1
ATOM 4287 O O . GLY B 1 276 ? 65.831 5.632 73.465 1.00 20.54 276 GLY B O 1
ATOM 4288 N N . ARG B 1 277 ? 67.754 5.612 72.277 1.00 14.56 277 ARG B N 1
ATOM 4289 C CA . ARG B 1 277 ? 67.095 5.246 70.995 1.00 18.24 277 ARG B CA 1
ATOM 4290 C C . ARG B 1 277 ? 66.832 3.732 70.969 1.00 20.55 277 ARG B C 1
ATOM 4291 O O . ARG B 1 277 ? 66.255 3.258 69.975 1.00 20.44 277 ARG B O 1
ATOM 4299 N N . ALA B 1 278 ? 67.239 3.011 72.019 1.00 19.61 278 ALA B N 1
ATOM 4300 C CA . ALA B 1 278 ? 66.969 1.556 72.126 1.00 27.75 278 ALA B CA 1
ATOM 4301 C C . ALA B 1 278 ? 67.248 0.864 70.787 1.00 30.49 278 ALA B C 1
ATOM 4302 O O . ALA B 1 278 ? 66.333 0.201 70.267 1.00 27.13 278 ALA B O 1
ATOM 4304 N N . ILE B 1 279 ? 68.462 1.030 70.255 1.00 25.24 279 ILE B N 1
ATOM 4305 C CA . ILE B 1 279 ? 68.844 0.392 68.962 1.00 32.38 279 ILE B CA 1
ATOM 4306 C C . ILE B 1 279 ? 69.397 -1.006 69.253 1.00 38.80 279 ILE B C 1
ATOM 4307 O O . ILE B 1 279 ? 69.212 -1.901 68.409 1.00 34.68 279 ILE B O 1
ATOM 4312 N N . GLU B 1 280 ? 70.040 -1.180 70.411 1.00 40.94 280 GLU B N 1
ATOM 4313 C CA . GLU B 1 280 ? 70.661 -2.491 70.740 1.00 49.17 280 GLU B CA 1
ATOM 4314 C C . GLU B 1 280 ? 70.516 -2.777 72.235 1.00 47.66 280 GLU B C 1
ATOM 4315 O O . GLU B 1 280 ? 70.488 -1.811 73.021 1.00 49.22 280 GLU B O 1
ATOM 4321 N N . GLY B 1 281 ? 70.444 -4.057 72.604 1.00 47.44 281 GLY B N 1
ATOM 4322 C CA . GLY B 1 281 ? 70.272 -4.434 73.988 1.00 50.40 281 GLY B CA 1
ATOM 4323 C C . GLY B 1 281 ? 71.545 -4.311 74.799 1.00 46.71 281 GLY B C 1
ATOM 4324 O O . GLY B 1 281 ? 71.548 -4.545 76.010 1.00 47.31 281 GLY B O 1
ATOM 4325 N N . VAL C 1 2 ? 73.974 66.196 58.058 1.00 19.48 2 VAL C N 1
ATOM 4326 C CA . VAL C 1 2 ? 72.824 66.106 57.172 1.00 17.47 2 VAL C CA 1
ATOM 4327 C C . VAL C 1 2 ? 71.553 65.804 57.972 1.00 15.72 2 VAL C C 1
ATOM 4328 O O . VAL C 1 2 ? 71.568 65.018 58.912 1.00 18.36 2 VAL C O 1
ATOM 4332 N N . ARG C 1 3 ? 70.447 66.424 57.577 1.00 14.99 3 ARG C N 1
ATOM 4333 C CA . ARG C 1 3 ? 69.152 66.217 58.213 1.00 12.53 3 ARG C CA 1
ATOM 4334 C C . ARG C 1 3 ? 68.287 65.369 57.290 1.00 11.53 3 ARG C C 1
ATOM 4335 O O . ARG C 1 3 ? 67.987 65.776 56.164 1.00 12.23 3 ARG C O 1
ATOM 4343 N N . LYS C 1 4 ? 67.892 64.198 57.765 1.00 12.08 4 LYS C N 1
ATOM 4344 C CA . LYS C 1 4 ? 67.087 63.268 56.984 1.00 13.17 4 LYS C CA 1
ATOM 4345 C C . LYS C 1 4 ? 65.629 63.411 57.400 1.00 10.42 4 LYS C C 1
ATOM 4346 O O . LYS C 1 4 ? 65.282 63.163 58.556 1.00 13.49 4 LYS C O 1
ATOM 4352 N N . ILE C 1 5 ? 64.784 63.806 56.455 1.00 11.78 5 ILE C N 1
ATOM 4353 C CA . ILE C 1 5 ? 63.387 64.134 56.705 1.00 11.54 5 ILE C CA 1
ATOM 4354 C C . ILE C 1 5 ? 62.524 63.164 55.913 1.00 9.67 5 ILE C C 1
ATOM 4355 O O . ILE C 1 5 ? 62.714 63.014 54.704 1.00 10.57 5 ILE C O 1
ATOM 4360 N N . ALA C 1 6 ? 61.577 62.517 56.587 1.00 11.73 6 ALA C N 1
ATOM 4361 C CA . ALA C 1 6 ? 60.560 61.701 55.938 1.00 10.27 6 ALA C CA 1
ATOM 4362 C C . ALA C 1 6 ? 59.244 62.478 55.886 1.00 9.82 6 ALA C C 1
ATOM 4363 O O . ALA C 1 6 ? 58.837 63.094 56.878 1.00 12.75 6 ALA C O 1
ATOM 4365 N N . ILE C 1 7 ? 58.587 62.442 54.729 1.00 13.12 7 ILE C N 1
ATOM 4366 C CA . ILE C 1 7 ? 57.307 63.100 54.502 1.00 10.28 7 ILE C CA 1
ATOM 4367 C C . ILE C 1 7 ? 56.254 62.018 54.356 1.00 10.72 7 ILE C C 1
ATOM 4368 O O . ILE C 1 7 ? 56.323 61.194 53.431 1.00 14.95 7 ILE C O 1
ATOM 4373 N N . TYR C 1 8 ? 55.297 62.007 55.283 1.00 10.13 8 TYR C N 1
ATOM 4374 C CA . TYR C 1 8 ? 54.221 61.025 55.293 1.00 9.85 8 TYR C CA 1
ATOM 4375 C C . TYR C 1 8 ? 52.866 61.698 55.030 1.00 13.73 8 TYR C C 1
ATOM 4376 O O . TYR C 1 8 ? 52.747 62.922 54.935 1.00 13.91 8 TYR C O 1
ATOM 4385 N N . GLY C 1 9 ? 51.830 60.878 54.952 1.00 15.26 9 GLY C N 1
ATOM 4386 C CA . GLY C 1 9 ? 50.482 61.326 54.651 1.00 15.86 9 GLY C CA 1
ATOM 4387 C C . GLY C 1 9 ? 49.799 60.361 53.702 1.00 15.45 9 GLY C C 1
ATOM 4388 O O . GLY C 1 9 ? 50.425 59.530 53.051 1.00 20.15 9 GLY C O 1
ATOM 4389 N N . LYS C 1 10 ? 48.479 60.465 53.628 1.00 18.29 10 LYS C N 1
ATOM 4390 C CA . LYS C 1 10 ? 47.719 59.531 52.811 1.00 16.94 10 LYS C CA 1
ATOM 4391 C C . LYS C 1 10 ? 47.876 59.875 51.343 1.00 16.11 10 LYS C C 1
ATOM 4392 O O . LYS C 1 10 ? 48.270 60.982 50.980 1.00 11.48 10 LYS C O 1
ATOM 4398 N N . GLY C 1 11 ? 47.581 58.895 50.494 1.00 19.12 11 GLY C N 1
ATOM 4399 C CA . GLY C 1 11 ? 47.763 59.094 49.069 1.00 17.27 11 GLY C CA 1
ATOM 4400 C C . GLY C 1 11 ? 46.854 60.191 48.547 1.00 13.08 11 GLY C C 1
ATOM 4401 O O . GLY C 1 11 ? 45.689 60.292 48.928 1.00 16.52 11 GLY C O 1
ATOM 4402 N N . GLY C 1 12 ? 47.395 61.006 47.650 1.00 12.56 12 GLY C N 1
ATOM 4403 C CA . GLY C 1 12 ? 46.691 62.141 47.105 1.00 15.46 12 GLY C CA 1
ATOM 4404 C C . GLY C 1 12 ? 46.643 63.364 47.990 1.00 16.50 12 GLY C C 1
ATOM 4405 O O . GLY C 1 12 ? 46.061 64.374 47.577 1.00 13.67 12 GLY C O 1
ATOM 4406 N N . ILE C 1 13 ? 47.261 63.325 49.172 1.00 14.93 13 ILE C N 1
ATOM 4407 C CA . ILE C 1 13 ? 47.179 64.451 50.093 1.00 11.59 13 ILE C CA 1
ATOM 4408 C C . ILE C 1 13 ? 48.025 65.610 49.611 1.00 12.94 13 ILE C C 1
ATOM 4409 O O . ILE C 1 13 ? 47.723 66.765 49.917 1.00 13.63 13 ILE C O 1
ATOM 4414 N N . GLY C 1 14 ? 49.074 65.332 48.843 1.00 12.13 14 GLY C N 1
ATOM 4415 C CA . GLY C 1 14 ? 49.974 66.348 48.353 1.00 11.15 14 GLY C CA 1
ATOM 4416 C C . GLY C 1 14 ? 51.388 66.210 48.867 1.00 10.88 14 GLY C C 1
ATOM 4417 O O . GLY C 1 14 ? 52.085 67.215 49.021 1.00 10.16 14 GLY C O 1
ATOM 4418 N N . LYS C 1 15 ? 51.839 64.971 49.076 1.00 9.35 15 LYS C N 1
ATOM 4419 C CA . LYS C 1 15 ? 53.192 64.739 49.565 1.00 12.88 15 LYS C CA 1
ATOM 4420 C C . LYS C 1 15 ? 54.234 65.128 48.524 1.00 11.34 15 LYS C C 1
ATOM 4421 O O . LYS C 1 15 ? 55.174 65.865 48.824 1.00 12.54 15 LYS C O 1
ATOM 4427 N N . SER C 1 16 ? 54.107 64.608 47.302 1.00 12.52 16 SER C N 1
ATOM 4428 C CA . SER C 1 16 ? 55.111 64.869 46.274 1.00 13.53 16 SER C CA 1
ATOM 4429 C C . SER C 1 16 ? 55.108 66.328 45.835 1.00 12.73 16 SER C C 1
ATOM 4430 O O . SER C 1 16 ? 56.165 66.875 45.502 1.00 13.11 16 SER C O 1
ATOM 4433 N N . THR C 1 17 ? 53.938 66.965 45.810 1.00 13.10 17 THR C N 1
ATOM 4434 C CA . THR C 1 17 ? 53.871 68.386 45.488 1.00 13.16 17 THR C CA 1
ATOM 4435 C C . THR C 1 17 ? 54.544 69.209 46.582 1.00 11.96 17 THR C C 1
ATOM 4436 O O . THR C 1 17 ? 55.394 70.064 46.309 1.00 10.75 17 THR C O 1
ATOM 4440 N N . THR C 1 18 ? 54.164 68.970 47.836 1.00 15.02 18 THR C N 1
ATOM 4441 C CA . THR C 1 18 ? 54.745 69.736 48.932 1.00 11.14 18 THR C CA 1
ATOM 4442 C C . THR C 1 18 ? 56.241 69.502 49.027 1.00 11.35 18 THR C C 1
ATOM 4443 O O . THR C 1 18 ? 56.992 70.431 49.327 1.00 10.62 18 THR C O 1
ATOM 4447 N N . THR C 1 19 ? 56.693 68.265 48.787 1.00 9.90 19 THR C N 1
ATOM 4448 C CA . THR C 1 19 ? 58.120 67.958 48.916 1.00 12.33 19 THR C CA 1
ATOM 4449 C C . THR C 1 19 ? 58.918 68.613 47.797 1.00 11.08 19 THR C C 1
ATOM 4450 O O . THR C 1 19 ? 59.906 69.311 48.047 1.00 13.41 19 THR C O 1
ATOM 4454 N N . GLN C 1 20 ? 58.499 68.421 46.552 1.00 8.79 20 GLN C N 1
ATOM 4455 C CA . GLN C 1 20 ? 59.275 68.968 45.448 1.00 9.36 20 GLN C CA 1
ATOM 4456 C C . GLN C 1 20 ? 59.319 70.487 45.501 1.00 14.54 20 GLN C C 1
ATOM 4457 O O . GLN C 1 20 ? 60.358 71.098 45.229 1.00 14.72 20 GLN C O 1
ATOM 4463 N N . ASN C 1 21 ? 58.204 71.119 45.850 1.00 13.07 21 ASN C N 1
ATOM 4464 C CA . ASN C 1 21 ? 58.179 72.576 45.868 1.00 10.75 21 ASN C CA 1
ATOM 4465 C C . ASN C 1 21 ? 58.926 73.119 47.075 1.00 11.30 21 ASN C C 1
ATOM 4466 O O . ASN C 1 21 ? 59.621 74.134 46.978 1.00 12.87 21 ASN C O 1
ATOM 4471 N N . THR C 1 22 ? 58.797 72.456 48.223 1.00 11.42 22 THR C N 1
ATOM 4472 C CA . THR C 1 22 ? 59.563 72.873 49.390 1.00 11.27 22 THR C CA 1
ATOM 4473 C C . THR C 1 22 ? 61.057 72.683 49.160 1.00 12.82 22 THR C C 1
ATOM 4474 O O . THR C 1 22 ? 61.865 73.549 49.517 1.00 13.22 22 THR C O 1
ATOM 4478 N N . VAL C 1 23 ? 61.445 71.556 48.568 1.00 14.35 23 VAL C N 1
ATOM 4479 C CA . VAL C 1 23 ? 62.858 71.317 48.297 1.00 12.74 23 VAL C CA 1
ATOM 4480 C C . VAL C 1 23 ? 63.373 72.299 47.252 1.00 11.72 23 VAL C C 1
ATOM 4481 O O . VAL C 1 23 ? 64.492 72.813 47.357 1.00 16.65 23 VAL C O 1
ATOM 4485 N N . ALA C 1 24 ? 62.571 72.572 46.225 1.00 12.81 24 ALA C N 1
ATOM 4486 C CA . ALA C 1 24 ? 62.950 73.577 45.239 1.00 10.58 24 ALA C CA 1
ATOM 4487 C C . ALA C 1 24 ? 63.160 74.934 45.896 1.00 12.63 24 ALA C C 1
ATOM 4488 O O . ALA C 1 24 ? 64.058 75.686 45.509 1.00 12.22 24 ALA C O 1
ATOM 4490 N N . ALA C 1 25 ? 62.340 75.265 46.894 1.00 12.15 25 ALA C N 1
ATOM 4491 C CA . ALA C 1 25 ? 62.517 76.520 47.614 1.00 13.41 25 ALA C CA 1
ATOM 4492 C C . ALA C 1 25 ? 63.782 76.493 48.448 1.00 12.38 25 ALA C C 1
ATOM 4493 O O . ALA C 1 25 ? 64.475 77.506 48.564 1.00 16.94 25 ALA C O 1
ATOM 4495 N N . MET C 1 26 ? 64.115 75.336 49.014 1.00 14.14 26 MET C N 1
ATOM 4496 C CA . MET C 1 26 ? 65.319 75.241 49.834 1.00 17.74 26 MET C CA 1
ATOM 4497 C C . MET C 1 26 ? 66.569 75.476 49.001 1.00 14.78 26 MET C C 1
ATOM 4498 O O . MET C 1 26 ? 67.505 76.154 49.445 1.00 13.63 26 MET C O 1
ATOM 4503 N N . ALA C 1 27 ? 66.606 74.908 47.795 1.00 16.98 27 ALA C N 1
ATOM 4504 C CA . ALA C 1 27 ? 67.780 75.024 46.942 1.00 12.98 27 ALA C CA 1
ATOM 4505 C C . ALA C 1 27 ? 67.853 76.391 46.284 1.00 18.10 27 ALA C C 1
ATOM 4506 O O . ALA C 1 27 ? 68.940 76.964 46.163 1.00 17.93 27 ALA C O 1
ATOM 4508 N N . HIS C 1 28 ? 66.706 76.941 45.889 1.00 16.81 28 HIS C N 1
ATOM 4509 C CA . HIS C 1 28 ? 66.689 78.188 45.138 1.00 17.18 28 HIS C CA 1
ATOM 4510 C C . HIS C 1 28 ? 66.785 79.408 46.047 1.00 18.12 28 HIS C C 1
ATOM 4511 O O . HIS C 1 28 ? 67.574 80.317 45.778 1.00 22.31 28 HIS C O 1
ATOM 4518 N N . PHE C 1 29 ? 65.986 79.459 47.115 1.00 16.64 29 PHE C N 1
ATOM 4519 C CA . PHE C 1 29 ? 65.965 80.629 47.990 1.00 17.05 29 PHE C CA 1
ATOM 4520 C C . PHE C 1 29 ? 66.998 80.535 49.106 1.00 21.70 29 PHE C C 1
ATOM 4521 O O . PHE C 1 29 ? 67.606 81.546 49.467 1.00 18.75 29 PHE C O 1
ATOM 4529 N N . HIS C 1 30 ? 67.229 79.341 49.652 1.00 17.69 30 HIS C N 1
ATOM 4530 C CA . HIS C 1 30 ? 68.036 79.189 50.855 1.00 19.62 30 HIS C CA 1
ATOM 4531 C C . HIS C 1 30 ? 69.356 78.483 50.607 1.00 18.73 30 HIS C C 1
ATOM 4532 O O . HIS C 1 30 ? 70.020 78.094 51.572 1.00 18.65 30 HIS C O 1
ATOM 4539 N N . ASP C 1 31 ? 69.745 78.307 49.347 1.00 16.53 31 ASP C N 1
ATOM 4540 C CA . ASP C 1 31 ? 71.064 77.793 48.984 1.00 25.57 31 ASP C CA 1
ATOM 4541 C C . ASP C 1 31 ? 71.379 76.484 49.715 1.00 17.76 31 ASP C C 1
ATOM 4542 O O . ASP C 1 31 ? 72.477 76.270 50.234 1.00 23.38 31 ASP C O 1
ATOM 4547 N N . LYS C 1 32 ? 70.412 75.582 49.731 1.00 18.44 32 LYS C N 1
ATOM 4548 C CA . LYS C 1 32 ? 70.599 74.282 50.362 1.00 15.60 32 LYS C CA 1
ATOM 4549 C C . LYS C 1 32 ? 70.788 73.189 49.312 1.00 15.11 32 LYS C C 1
ATOM 4550 O O . LYS C 1 32 ? 70.166 73.210 48.246 1.00 18.24 32 LYS C O 1
ATOM 4556 N N . LYS C 1 33 ? 71.657 72.232 49.627 1.00 16.18 33 LYS C N 1
ATOM 4557 C CA . LYS C 1 33 ? 71.912 71.063 48.790 1.00 14.39 33 LYS C CA 1
ATOM 4558 C C . LYS C 1 33 ? 71.037 69.927 49.303 1.00 16.51 33 LYS C C 1
ATOM 4559 O O . LYS C 1 33 ? 71.183 69.493 50.450 1.00 12.37 33 LYS C O 1
ATOM 4565 N N . VAL C 1 34 ? 70.134 69.450 48.459 1.00 14.83 34 VAL C N 1
ATOM 4566 C CA . VAL C 1 34 ? 69.086 68.535 48.875 1.00 12.32 34 VAL C CA 1
ATOM 4567 C C . VAL C 1 34 ? 69.036 67.314 47.970 1.00 10.68 34 VAL C C 1
ATOM 4568 O O . VAL C 1 34 ? 69.411 67.357 46.793 1.00 11.01 34 VAL C O 1
ATOM 4572 N N . PHE C 1 35 ? 68.572 66.216 48.557 1.00 10.53 35 PHE C N 1
ATOM 4573 C CA . PHE C 1 35 ? 68.393 64.928 47.908 1.00 13.86 35 PHE C CA 1
ATOM 4574 C C . PHE C 1 35 ? 66.948 64.516 48.150 1.00 10.76 35 PHE C C 1
ATOM 4575 O O . PHE C 1 35 ? 66.446 64.647 49.269 1.00 12.16 35 PHE C O 1
ATOM 4583 N N . ILE C 1 36 ? 66.257 64.085 47.102 1.00 12.09 36 ILE C N 1
ATOM 4584 C CA . ILE C 1 36 ? 64.905 63.549 47.218 1.00 13.60 36 ILE C CA 1
ATOM 4585 C C . ILE C 1 36 ? 64.952 62.065 46.901 1.00 11.45 36 ILE C C 1
ATOM 4586 O O . ILE C 1 36 ? 65.372 61.676 45.805 1.00 13.92 36 ILE C O 1
ATOM 4591 N N . HIS C 1 37 ? 64.488 61.243 47.845 1.00 13.39 37 HIS C N 1
ATOM 4592 C CA . HIS C 1 37 ? 64.387 59.800 47.672 1.00 12.30 37 HIS C CA 1
ATOM 4593 C C . HIS C 1 37 ? 62.911 59.412 47.624 1.00 10.39 37 HIS C C 1
ATOM 4594 O O . HIS C 1 37 ? 62.198 59.505 48.628 1.00 12.76 37 HIS C O 1
ATOM 4601 N N . GLY C 1 38 ? 62.451 58.964 46.462 1.00 10.16 38 GLY C N 1
ATOM 4602 C CA . GLY C 1 38 ? 61.055 58.622 46.300 1.00 11.26 38 GLY C CA 1
ATOM 4603 C C . GLY C 1 38 ? 60.807 57.260 46.898 1.00 9.66 38 GLY C C 1
ATOM 4604 O O . GLY C 1 38 ? 61.430 56.266 46.482 1.00 14.14 38 GLY C O 1
ATOM 4605 N N . CYS C 1 39 ? 59.895 57.177 47.865 1.00 12.22 39 CYS C N 1
ATOM 4606 C CA . CYS C 1 39 ? 59.560 55.953 48.577 1.00 13.36 39 CYS C CA 1
ATOM 4607 C C . CYS C 1 39 ? 58.076 55.631 48.457 1.00 10.19 39 CYS C C 1
ATOM 4608 O O . CYS C 1 39 ? 57.433 55.167 49.395 1.00 12.21 39 CYS C O 1
ATOM 4611 N N . ASP C 1 40 ? 57.520 55.867 47.281 1.00 12.23 40 ASP C N 1
ATOM 4612 C CA . ASP C 1 40 ? 56.109 55.670 46.995 1.00 12.45 40 ASP C CA 1
ATOM 4613 C C . ASP C 1 40 ? 56.056 54.871 45.703 1.00 11.77 40 ASP C C 1
ATOM 4614 O O . ASP C 1 40 ? 56.683 55.274 44.722 1.00 15.64 40 ASP C O 1
ATOM 4619 N N . PRO C 1 41 ? 55.353 53.739 45.663 1.00 17.32 41 PRO C N 1
ATOM 4620 C CA . PRO C 1 41 ? 55.330 52.941 44.426 1.00 21.47 41 PRO C CA 1
ATOM 4621 C C . PRO C 1 41 ? 54.781 53.684 43.219 1.00 16.78 41 PRO C C 1
ATOM 4622 O O . PRO C 1 41 ? 54.999 53.231 42.082 1.00 16.55 41 PRO C O 1
ATOM 4626 N N . LYS C 1 42 ? 54.047 54.782 43.419 1.00 15.31 42 LYS C N 1
ATOM 4627 C CA . LYS C 1 42 ? 53.541 55.537 42.274 1.00 16.86 42 LYS C CA 1
ATOM 4628 C C . LYS C 1 42 ? 54.683 56.127 41.446 1.00 20.19 42 LYS C C 1
ATOM 4629 O O . LYS C 1 42 ? 54.555 56.291 40.228 1.00 27.68 42 LYS C O 1
ATOM 4635 N N . ALA C 1 43 ? 55.804 56.441 42.086 1.00 21.75 43 ALA C N 1
ATOM 4636 C CA . ALA C 1 43 ? 57.085 56.646 41.407 1.00 14.45 43 ALA C CA 1
ATOM 4637 C C . ALA C 1 43 ? 57.073 57.852 40.474 1.00 18.13 43 ALA C C 1
ATOM 4638 O O . ALA C 1 43 ? 57.641 57.822 39.380 1.00 14.85 43 ALA C O 1
ATOM 4640 N N . ASP C 1 44 ? 56.454 58.935 40.926 1.00 14.84 44 ASP C N 1
ATOM 4641 C CA . ASP C 1 44 ? 56.514 60.209 40.230 1.00 21.73 44 ASP C CA 1
ATOM 4642 C C . ASP C 1 44 ? 56.875 61.323 41.192 1.00 16.87 44 ASP C C 1
ATOM 4643 O O . ASP C 1 44 ? 56.475 62.469 41.002 1.00 16.86 44 ASP C O 1
ATOM 4648 N N . SER C 1 45 ? 57.633 60.995 42.230 1.00 11.62 45 SER C N 1
ATOM 4649 C CA . SER C 1 45 ? 57.965 61.935 43.285 1.00 13.54 45 SER C CA 1
ATOM 4650 C C . SER C 1 45 ? 59.022 62.948 42.877 1.00 12.50 45 SER C C 1
ATOM 4651 O O . SER C 1 45 ? 59.306 63.868 43.652 1.00 15.78 45 SER C O 1
ATOM 4654 N N . THR C 1 46 ? 59.597 62.817 41.686 1.00 17.76 46 THR C N 1
ATOM 4655 C CA . THR C 1 46 ? 60.729 63.648 41.296 1.00 16.71 46 THR C CA 1
ATOM 4656 C C . THR C 1 46 ? 60.655 64.228 39.892 1.00 17.27 46 THR C C 1
ATOM 4657 O O . THR C 1 46 ? 61.624 64.868 39.469 1.00 12.94 46 THR C O 1
ATOM 4661 N N . ARG C 1 47 ? 59.561 64.025 39.155 1.00 15.93 47 ARG C N 1
ATOM 4662 C CA . ARG C 1 47 ? 59.549 64.388 37.742 1.00 13.84 47 ARG C CA 1
ATOM 4663 C C . ARG C 1 47 ? 59.526 65.902 37.540 1.00 13.87 47 ARG C C 1
ATOM 4664 O O . ARG C 1 47 ? 59.947 66.400 36.492 1.00 14.08 47 ARG C O 1
ATOM 4672 N N . LEU C 1 48 ? 59.048 66.656 38.522 1.00 17.46 48 LEU C N 1
ATOM 4673 C CA . LEU C 1 48 ? 59.042 68.112 38.381 1.00 14.12 48 LEU C CA 1
ATOM 4674 C C . LEU C 1 48 ? 60.421 68.710 38.596 1.00 15.28 48 LEU C C 1
ATOM 4675 O O . LEU C 1 48 ? 60.820 69.635 37.880 1.00 13.76 48 LEU C O 1
ATOM 4680 N N . ILE C 1 49 ? 61.162 68.187 39.565 1.00 13.07 49 ILE C N 1
ATOM 4681 C CA . ILE C 1 49 ? 62.551 68.578 39.722 1.00 12.16 49 ILE C CA 1
ATOM 4682 C C . ILE C 1 49 ? 63.344 68.224 38.479 1.00 14.34 49 ILE C C 1
ATOM 4683 O O . ILE C 1 49 ? 64.253 68.958 38.103 1.00 17.99 49 ILE C O 1
ATOM 4688 N N . LEU C 1 50 ? 63.024 67.103 37.822 1.00 15.97 50 LEU C N 1
ATOM 4689 C CA . LEU C 1 50 ? 63.735 66.623 36.643 1.00 16.06 50 LEU C CA 1
ATOM 4690 C C . LEU C 1 50 ? 63.073 67.061 35.339 1.00 18.26 50 LEU C C 1
ATOM 4691 O O . LEU C 1 50 ? 63.395 66.519 34.275 1.00 18.82 50 LEU C O 1
ATOM 4696 N N . HIS C 1 51 ? 62.156 68.032 35.402 1.00 17.57 51 HIS C N 1
ATOM 4697 C CA . HIS C 1 51 ? 61.519 68.616 34.222 1.00 17.81 51 HIS C CA 1
ATOM 4698 C C . HIS C 1 51 ? 60.841 67.544 33.366 1.00 16.70 51 HIS C C 1
ATOM 4699 O O . HIS C 1 51 ? 60.990 67.497 32.142 1.00 18.77 51 HIS C O 1
ATOM 4706 N N . GLY C 1 52 ? 60.060 66.697 34.025 1.00 17.69 52 GLY C N 1
ATOM 4707 C CA . GLY C 1 52 ? 59.239 65.717 33.355 1.00 18.00 52 GLY C CA 1
ATOM 4708 C C . GLY C 1 52 ? 59.886 64.373 33.142 1.00 22.16 52 GLY C C 1
ATOM 4709 O O . GLY C 1 52 ? 59.184 63.419 32.789 1.00 25.41 52 GLY C O 1
ATOM 4710 N N . LYS C 1 53 ? 61.199 64.274 33.308 1.00 22.37 53 LYS C N 1
ATOM 4711 C CA . LYS C 1 53 ? 61.902 63.007 33.151 1.00 22.67 53 LYS C CA 1
ATOM 4712 C C . LYS C 1 53 ? 61.262 61.920 34.008 1.00 21.62 53 LYS C C 1
ATOM 4713 O O . LYS C 1 53 ? 61.040 62.101 35.201 1.00 21.01 53 LYS C O 1
ATOM 4719 N N . GLN C 1 54 ? 60.963 60.790 33.388 1.00 26.45 54 GLN C N 1
ATOM 4720 C CA . GLN C 1 54 ? 60.493 59.607 34.100 1.00 26.44 54 GLN C CA 1
ATOM 4721 C C . GLN C 1 54 ? 61.719 58.811 34.524 1.00 20.90 54 GLN C C 1
ATOM 4722 O O . GLN C 1 54 ? 62.413 58.231 33.687 1.00 31.21 54 GLN C O 1
ATOM 4728 N N . GLN C 1 55 ? 61.993 58.795 35.818 1.00 19.33 55 GLN C N 1
ATOM 4729 C CA . GLN C 1 55 ? 63.207 58.174 36.327 1.00 21.27 55 GLN C CA 1
ATOM 4730 C C . GLN C 1 55 ? 63.108 56.657 36.231 1.00 24.74 55 GLN C C 1
ATOM 4731 O O . GLN C 1 55 ? 62.029 56.075 36.388 1.00 32.34 55 GLN C O 1
ATOM 4737 N N . VAL C 1 56 ? 64.241 56.014 35.961 1.00 23.21 56 VAL C N 1
ATOM 4738 C CA . VAL C 1 56 ? 64.334 54.562 36.104 1.00 28.34 56 VAL C CA 1
ATOM 4739 C C . VAL C 1 56 ? 64.454 54.228 37.590 1.00 28.54 56 VAL C C 1
ATOM 4740 O O . VAL C 1 56 ? 65.313 54.772 38.296 1.00 25.48 56 VAL C O 1
ATOM 4744 N N . THR C 1 57 ? 63.565 53.347 38.053 1.00 22.34 57 THR C N 1
ATOM 4745 C CA . THR C 1 57 ? 63.550 52.956 39.485 1.00 19.96 57 THR C CA 1
ATOM 4746 C C . THR C 1 57 ? 64.736 52.037 39.774 1.00 24.94 57 THR C C 1
ATOM 4747 O O . THR C 1 57 ? 65.157 51.304 38.867 1.00 23.51 57 THR C O 1
ATOM 4751 N N . MET C 1 58 ? 65.237 52.080 41.002 1.00 23.49 58 MET C N 1
ATOM 4752 C CA . MET C 1 58 ? 66.427 51.267 41.349 1.00 27.73 58 MET C CA 1
ATOM 4753 C C . MET C 1 58 ? 66.092 49.777 41.254 1.00 26.36 58 MET C C 1
ATOM 4754 O O . MET C 1 58 ? 66.954 49.009 40.810 1.00 28.14 58 MET C O 1
ATOM 4759 N N . MET C 1 59 ? 64.874 49.406 41.642 1.00 20.22 59 MET C N 1
ATOM 4760 C CA . MET C 1 59 ? 64.462 47.983 41.559 1.00 29.72 59 MET C CA 1
ATOM 4761 C C . MET C 1 59 ? 64.436 47.559 40.086 1.00 28.64 59 MET C C 1
ATOM 4762 O O . MET C 1 59 ? 64.876 46.437 39.799 1.00 31.29 59 MET C O 1
ATOM 4767 N N . ASP C 1 60 ? 63.979 48.436 39.188 1.00 27.87 60 ASP C N 1
ATOM 4768 C CA . ASP C 1 60 ? 64.032 48.110 37.739 1.00 32.08 60 ASP C CA 1
ATOM 4769 C C . ASP C 1 60 ? 65.498 48.006 37.307 1.00 37.32 60 ASP C C 1
ATOM 4770 O O . ASP C 1 60 ? 65.822 47.076 36.546 1.00 36.90 60 ASP C O 1
ATOM 4775 N N . THR C 1 61 ? 66.342 48.928 37.775 1.00 25.79 61 THR C N 1
ATOM 4776 C CA . THR C 1 61 ? 67.753 48.878 37.422 1.00 35.81 61 THR C CA 1
ATOM 4777 C C . THR C 1 61 ? 68.391 47.593 37.935 1.00 35.78 61 THR C C 1
ATOM 4778 O O . THR C 1 61 ? 69.068 46.886 37.187 1.00 46.56 61 THR C O 1
ATOM 4782 N N . LEU C 1 62 ? 68.208 47.287 39.222 1.00 39.03 62 LEU C N 1
ATOM 4783 C CA . LEU C 1 62 ? 68.730 46.041 39.772 1.00 38.96 62 LEU C CA 1
ATOM 4784 C C . LEU C 1 62 ? 68.297 44.846 38.948 1.00 47.80 62 LEU C C 1
ATOM 4785 O O . LEU C 1 62 ? 69.070 43.898 38.762 1.00 50.70 62 LEU C O 1
ATOM 4790 N N . ARG C 1 63 ? 67.071 44.874 38.430 1.00 42.03 63 ARG C N 1
ATOM 4791 C CA . ARG C 1 63 ? 66.566 43.711 37.709 1.00 47.64 63 ARG C CA 1
ATOM 4792 C C . ARG C 1 63 ? 67.252 43.556 36.354 1.00 49.80 63 ARG C C 1
ATOM 4793 O O . ARG C 1 63 ? 67.491 42.434 35.896 1.00 60.70 63 ARG C O 1
ATOM 4801 N N . GLU C 1 64 ? 67.577 44.668 35.696 1.00 54.19 64 GLU C N 1
ATOM 4802 C CA . GLU C 1 64 ? 68.150 44.625 34.358 1.00 58.49 64 GLU C CA 1
ATOM 4803 C C . GLU C 1 64 ? 69.669 44.680 34.340 1.00 60.06 64 GLU C C 1
ATOM 4804 O O . GLU C 1 64 ? 70.272 44.191 33.382 1.00 71.64 64 GLU C O 1
ATOM 4810 N N . LYS C 1 65 ? 70.300 45.235 35.369 1.00 48.70 65 LYS C N 1
ATOM 4811 C CA . LYS C 1 65 ? 71.741 45.439 35.367 1.00 51.25 65 LYS C CA 1
ATOM 4812 C C . LYS C 1 65 ? 72.488 44.563 36.358 1.00 53.07 65 LYS C C 1
ATOM 4813 O O . LYS C 1 65 ? 73.618 44.160 36.072 1.00 57.07 65 LYS C O 1
ATOM 4819 N N . GLY C 1 66 ? 71.901 44.266 37.511 1.00 48.46 66 GLY C N 1
ATOM 4820 C CA . GLY C 1 66 ? 72.578 43.472 38.513 1.00 51.24 66 GLY C CA 1
ATOM 4821 C C . GLY C 1 66 ? 73.096 44.318 39.667 1.00 59.24 66 GLY C C 1
ATOM 4822 O O . GLY C 1 66 ? 73.255 45.538 39.567 1.00 59.80 66 GLY C O 1
ATOM 4823 N N . GLU C 1 67 ? 73.380 43.643 40.788 1.00 57.20 67 GLU C N 1
ATOM 4824 C CA . GLU C 1 67 ? 73.783 44.361 41.996 1.00 60.60 67 GLU C CA 1
ATOM 4825 C C . GLU C 1 67 ? 75.176 44.967 41.850 1.00 64.03 67 GLU C C 1
ATOM 4826 O O . GLU C 1 67 ? 75.430 46.078 42.334 1.00 65.69 67 GLU C O 1
ATOM 4832 N N . ASP C 1 68 ? 76.090 44.258 41.181 1.00 67.38 68 ASP C N 1
ATOM 4833 C CA . ASP C 1 68 ? 77.412 44.820 40.927 1.00 69.40 68 ASP C CA 1
ATOM 4834 C C . ASP C 1 68 ? 77.340 46.075 40.063 1.00 72.79 68 ASP C C 1
ATOM 4835 O O . ASP C 1 68 ? 78.254 46.908 40.114 1.00 63.35 68 ASP C O 1
ATOM 4840 N N . GLU C 1 69 ? 76.277 46.222 39.265 1.00 78.68 69 GLU C N 1
ATOM 4841 C CA . GLU C 1 69 ? 76.130 47.343 38.348 1.00 80.18 69 GLU C CA 1
ATOM 4842 C C . GLU C 1 69 ? 75.061 48.336 38.776 1.00 75.05 69 GLU C C 1
ATOM 4843 O O . GLU C 1 69 ? 75.056 49.466 38.277 1.00 73.84 69 GLU C O 1
ATOM 4849 N N . CYS C 1 70 ? 74.160 47.946 39.678 1.00 73.99 70 CYS C N 1
ATOM 4850 C CA . CYS C 1 70 ? 73.167 48.873 40.210 1.00 68.22 70 CYS C CA 1
ATOM 4851 C C . CYS C 1 70 ? 73.809 49.836 41.201 1.00 61.90 70 CYS C C 1
ATOM 4852 O O . CYS C 1 70 ? 73.573 49.747 42.410 1.00 59.61 70 CYS C O 1
ATOM 4855 N N . THR C 1 71 ? 74.621 50.754 40.699 1.00 49.43 71 THR C N 1
ATOM 4856 C CA . THR C 1 71 ? 75.316 51.711 41.539 1.00 44.89 71 THR C CA 1
ATOM 4857 C C . THR C 1 71 ? 74.553 53.026 41.586 1.00 39.42 71 THR C C 1
ATOM 4858 O O . THR C 1 71 ? 73.771 53.324 40.680 1.00 34.74 71 THR C O 1
ATOM 4862 N N . PRO C 1 72 ? 74.727 53.813 42.655 1.00 35.48 72 PRO C N 1
ATOM 4863 C CA . PRO C 1 72 ? 74.024 55.106 42.724 1.00 31.20 72 PRO C CA 1
ATOM 4864 C C . PRO C 1 72 ? 74.280 55.995 41.517 1.00 33.09 72 PRO C C 1
ATOM 4865 O O . PRO C 1 72 ? 73.448 56.847 41.200 1.00 29.65 72 PRO C O 1
ATOM 4869 N N . ASP C 1 73 ? 75.384 55.793 40.796 1.00 35.71 73 ASP C N 1
ATOM 4870 C CA . ASP C 1 73 ? 75.683 56.708 39.659 1.00 40.95 73 ASP C CA 1
ATOM 4871 C C . ASP C 1 73 ? 74.651 56.500 38.554 1.00 38.12 73 ASP C C 1
ATOM 4872 O O . ASP C 1 73 ? 74.374 57.462 37.817 1.00 38.82 73 ASP C O 1
ATOM 4877 N N . LYS C 1 74 ? 74.112 55.288 38.447 1.00 31.94 74 LYS C N 1
ATOM 4878 C CA . LYS C 1 74 ? 73.183 54.986 37.370 1.00 41.72 74 LYS C CA 1
ATOM 4879 C C . LYS C 1 74 ? 71.736 55.321 37.704 1.00 32.82 74 LYS C C 1
ATOM 4880 O O . LYS C 1 74 ? 70.888 55.278 36.802 1.00 38.16 74 LYS C O 1
ATOM 4886 N N . VAL C 1 75 ? 71.426 55.643 38.962 1.00 32.28 75 VAL C N 1
ATOM 4887 C CA . VAL C 1 75 ? 70.036 55.852 39.355 1.00 26.03 75 VAL C CA 1
ATOM 4888 C C . VAL C 1 75 ? 69.796 57.282 39.827 1.00 24.19 75 VAL C C 1
ATOM 4889 O O . VAL C 1 75 ? 68.683 57.802 39.718 1.00 21.04 75 VAL C O 1
ATOM 4893 N N . ILE C 1 76 ? 70.817 57.928 40.363 1.00 22.87 76 ILE C N 1
ATOM 4894 C CA . ILE C 1 76 ? 70.665 59.297 40.848 1.00 21.64 76 ILE C CA 1
ATOM 4895 C C . ILE C 1 76 ? 70.644 60.247 39.661 1.00 16.82 76 ILE C C 1
ATOM 4896 O O . ILE C 1 76 ? 71.466 60.137 38.751 1.00 19.07 76 ILE C O 1
ATOM 4901 N N . GLU C 1 77 ? 69.720 61.194 39.677 1.00 15.29 77 GLU C N 1
ATOM 4902 C CA . GLU C 1 77 ? 69.673 62.248 38.678 1.00 19.68 77 GLU C CA 1
ATOM 4903 C C . GLU C 1 77 ? 69.566 63.593 39.378 1.00 16.27 77 GLU C C 1
ATOM 4904 O O . GLU C 1 77 ? 69.042 63.689 40.485 1.00 16.46 77 GLU C O 1
ATOM 4910 N N . VAL C 1 78 ? 70.101 64.623 38.728 1.00 19.79 78 VAL C N 1
ATOM 4911 C CA . VAL C 1 78 ? 70.143 65.983 39.249 1.00 16.41 78 VAL C CA 1
ATOM 4912 C C . VAL C 1 78 ? 69.211 66.822 38.393 1.00 16.79 78 VAL C C 1
ATOM 4913 O O . VAL C 1 78 ? 69.208 66.693 37.162 1.00 19.72 78 VAL C O 1
ATOM 4917 N N . GLY C 1 79 ? 68.444 67.698 39.040 1.00 14.29 79 GLY C N 1
ATOM 4918 C CA . GLY C 1 79 ? 67.523 68.582 38.352 1.00 15.76 79 GLY C CA 1
ATOM 4919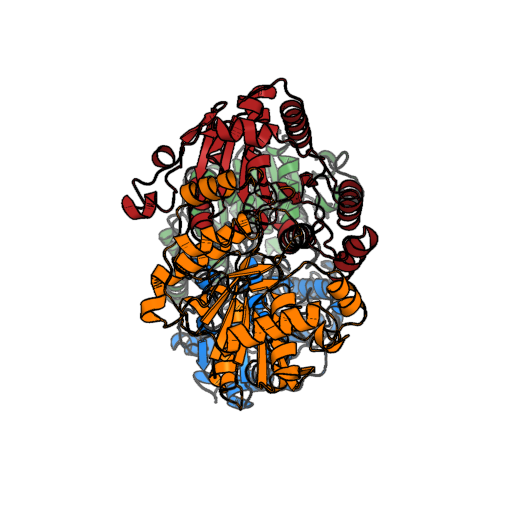 C C . GLY C 1 79 ? 67.616 70.001 38.880 1.00 16.35 79 GLY C C 1
ATOM 4920 O O . GLY C 1 79 ? 68.697 70.520 39.188 1.00 15.37 79 GLY C O 1
ATOM 4921 N N . PHE C 1 80 ? 66.453 70.633 38.984 1.00 19.28 80 PHE C N 1
ATOM 4922 C CA . PHE C 1 80 ? 66.394 72.030 39.382 1.00 17.11 80 PHE C CA 1
ATOM 4923 C C . PHE C 1 80 ? 67.157 72.256 40.678 1.00 18.21 80 PHE C C 1
ATOM 4924 O O . PHE C 1 80 ? 67.044 71.472 41.618 1.00 13.12 80 PHE C O 1
ATOM 4932 N N . GLY C 1 81 ? 67.926 73.342 40.717 1.00 15.83 81 GLY C N 1
ATOM 4933 C CA . GLY C 1 81 ? 68.655 73.736 41.902 1.00 16.79 81 GLY C CA 1
ATOM 4934 C C . GLY C 1 81 ? 69.679 72.733 42.363 1.00 18.12 81 GLY C C 1
ATOM 4935 O O . GLY C 1 81 ? 70.046 72.738 43.536 1.00 17.68 81 GLY C O 1
ATOM 4936 N N . GLY C 1 82 ? 70.150 71.866 41.477 1.00 13.90 82 GLY C N 1
ATOM 4937 C CA . GLY C 1 82 ? 71.122 70.891 41.891 1.00 13.88 82 GLY C CA 1
ATOM 4938 C C . GLY C 1 82 ? 70.585 69.767 42.734 1.00 13.39 82 GLY C C 1
ATOM 4939 O O . GLY C 1 82 ? 71.374 68.955 43.226 1.00 13.40 82 GLY C O 1
ATOM 4940 N N . VAL C 1 83 ? 69.264 69.645 42.841 1.00 13.03 83 VAL C N 1
ATOM 4941 C CA . VAL C 1 83 ? 68.663 68.629 43.693 1.00 13.60 83 VAL C CA 1
ATOM 4942 C C . VAL C 1 83 ? 68.885 67.260 43.075 1.00 12.62 83 VAL C C 1
ATOM 4943 O O . VAL C 1 83 ? 68.591 67.042 41.896 1.00 15.84 83 VAL C O 1
ATOM 4947 N N . LYS C 1 84 ? 69.424 66.342 43.866 1.00 14.80 84 LYS C N 1
ATOM 4948 C CA . LYS C 1 84 ? 69.609 64.961 43.453 1.00 13.55 84 LYS C CA 1
ATOM 4949 C C . LYS C 1 84 ? 68.351 64.167 43.727 1.00 12.19 84 LYS C C 1
ATOM 4950 O O . LYS C 1 84 ? 67.732 64.328 44.782 1.00 13.82 84 LYS C O 1
ATOM 4956 N N . CYS C 1 85 ? 67.991 63.287 42.786 1.00 12.28 85 CYS C N 1
ATOM 4957 C CA . CYS C 1 85 ? 66.740 62.544 42.864 1.00 12.50 85 CYS C CA 1
ATOM 4958 C C . CYS C 1 85 ? 66.937 61.066 42.581 1.00 13.10 85 CYS C C 1
ATOM 4959 O O . CYS C 1 85 ? 67.714 60.685 41.705 1.00 12.94 85 CYS C O 1
ATOM 4962 N N . VAL C 1 86 ? 66.192 60.233 43.299 1.00 16.62 86 VAL C N 1
ATOM 4963 C CA . VAL C 1 86 ? 66.141 58.811 43.003 1.00 12.04 86 VAL C CA 1
ATOM 4964 C C . VAL C 1 86 ? 64.733 58.313 43.312 1.00 14.85 86 VAL C C 1
ATOM 4965 O O . VAL C 1 86 ? 64.039 58.868 44.165 1.00 14.10 86 VAL C O 1
ATOM 4969 N N . GLU C 1 87 ? 64.314 57.253 42.617 1.00 11.95 87 GLU C N 1
ATOM 4970 C CA . GLU C 1 87 ? 63.051 56.565 42.883 1.00 12.58 87 GLU C CA 1
ATOM 4971 C C . GLU C 1 87 ? 63.347 55.123 43.282 1.00 15.58 87 GLU C C 1
ATOM 4972 O O . GLU C 1 87 ? 64.120 54.438 42.605 1.00 14.29 87 GLU C O 1
ATOM 4978 N N . SER C 1 88 ? 62.750 54.671 44.387 1.00 11.72 88 SER C N 1
ATOM 4979 C CA . SER C 1 88 ? 62.982 53.307 44.851 1.00 13.99 88 SER C CA 1
ATOM 4980 C C . SER C 1 88 ? 62.320 52.296 43.923 1.00 14.28 88 SER C C 1
ATOM 4981 O O . SER C 1 88 ? 62.918 51.271 43.566 1.00 15.03 88 SER C O 1
ATOM 4984 N N . GLY C 1 89 ? 61.078 52.566 43.527 1.00 16.06 89 GLY C N 1
ATOM 4985 C CA . GLY C 1 89 ? 60.296 51.603 42.790 1.00 12.40 89 GLY C CA 1
ATOM 4986 C C . GLY C 1 89 ? 59.689 50.559 43.711 1.00 19.40 89 GLY C C 1
ATOM 4987 O O . GLY C 1 89 ? 59.944 50.496 44.916 1.00 15.83 89 GLY C O 1
ATOM 4988 N N . GLY C 1 90 ? 58.840 49.738 43.126 1.00 23.45 90 GLY C N 1
ATOM 4989 C CA . GLY C 1 90 ? 58.222 48.660 43.852 1.00 21.39 90 GLY C CA 1
ATOM 4990 C C . GLY C 1 90 ? 57.826 47.528 42.929 1.00 22.43 90 GLY C C 1
ATOM 4991 O O . GLY C 1 90 ? 57.914 47.643 41.703 1.00 26.22 90 GLY C O 1
ATOM 4992 N N . PRO C 1 91 ? 57.417 46.398 43.499 1.00 18.13 91 PRO C N 1
ATOM 4993 C CA . PRO C 1 91 ? 56.882 45.312 42.669 1.00 18.11 91 PRO C CA 1
ATOM 4994 C C . PRO C 1 91 ? 55.513 45.690 42.107 1.00 26.63 91 PRO C C 1
ATOM 4995 O O . PRO C 1 91 ? 54.841 46.618 42.575 1.00 17.47 91 PRO C O 1
ATOM 4999 N N . GLU C 1 92 ? 55.098 44.946 41.081 1.00 22.14 92 GLU C N 1
ATOM 5000 C CA . GLU C 1 92 ? 53.790 45.163 40.500 1.00 16.29 92 GLU C CA 1
ATOM 5001 C C . GLU C 1 92 ? 52.720 44.673 41.468 1.00 15.79 92 GLU C C 1
ATOM 5002 O O . GLU C 1 92 ? 53.002 43.856 42.357 1.00 17.91 92 GLU C O 1
ATOM 5008 N N . PRO C 1 93 ? 51.488 45.177 41.330 1.00 18.94 93 PRO C N 1
ATOM 5009 C CA . PRO C 1 93 ? 50.450 44.851 42.320 1.00 18.76 93 PRO C CA 1
ATOM 5010 C C . PRO C 1 93 ? 50.231 43.350 42.460 1.00 16.48 93 PRO C C 1
ATOM 5011 O O . PRO C 1 93 ? 50.045 42.633 41.478 1.00 15.27 93 PRO C O 1
ATOM 5015 N N . GLY C 1 94 ? 50.245 42.881 43.704 1.00 14.60 94 GLY C N 1
ATOM 5016 C CA . GLY C 1 94 ? 50.023 41.488 44.011 1.00 17.03 94 GLY C CA 1
ATOM 5017 C C . GLY C 1 94 ? 51.221 40.588 43.858 1.00 21.16 94 GLY C C 1
ATOM 5018 O O . GLY C 1 94 ? 51.128 39.412 44.191 1.00 23.34 94 GLY C O 1
ATOM 5019 N N . VAL C 1 95 ? 52.342 41.095 43.368 1.00 19.66 95 VAL C N 1
ATOM 5020 C CA . VAL C 1 95 ? 53.514 40.263 43.119 1.00 22.88 95 VAL C CA 1
ATOM 5021 C C . VAL C 1 95 ? 54.369 40.096 44.367 1.00 25.26 95 VAL C C 1
ATOM 5022 O O . VAL C 1 95 ? 54.892 39.005 44.618 1.00 35.73 95 VAL C O 1
ATOM 5026 N N . GLY C 1 96 ? 54.516 41.147 45.163 1.00 20.39 96 GLY C N 1
ATOM 5027 C CA . GLY C 1 96 ? 55.281 41.029 46.385 1.00 25.67 96 GLY C CA 1
ATOM 5028 C C . GLY C 1 96 ? 55.048 42.219 47.287 1.00 19.66 96 GLY C C 1
ATOM 5029 O O . GLY C 1 96 ? 54.204 43.073 47.012 1.00 24.87 96 GLY C O 1
ATOM 5030 N N . CYS C 1 97 ? 55.836 42.270 48.365 1.00 19.15 97 CYS C N 1
ATOM 5031 C CA . CYS C 1 97 ? 55.739 43.354 49.334 1.00 19.36 97 CYS C CA 1
ATOM 5032 C C . CYS C 1 97 ? 55.932 44.686 48.622 1.00 13.93 97 CYS C C 1
ATOM 5033 O O . CYS C 1 97 ? 56.934 44.893 47.940 1.00 14.54 97 CYS C O 1
ATOM 5036 N N . ALA C 1 98 ? 54.953 45.579 48.755 1.00 15.00 98 ALA C N 1
ATOM 5037 C CA . ALA C 1 98 ? 54.982 46.845 48.019 1.00 16.50 98 ALA C CA 1
ATOM 5038 C C . ALA C 1 98 ? 56.122 47.747 48.471 1.00 12.09 98 ALA C C 1
ATOM 5039 O O . ALA C 1 98 ? 56.618 48.565 47.687 1.00 11.97 98 ALA C O 1
ATOM 5041 N N . GLY C 1 99 ? 56.568 47.592 49.705 1.00 12.05 99 GLY C N 1
ATOM 5042 C CA . GLY C 1 99 ? 57.648 48.391 50.242 1.00 14.78 99 GLY C CA 1
ATOM 5043 C C . GLY C 1 99 ? 59.041 47.807 50.120 1.00 12.18 99 GLY C C 1
ATOM 5044 O O . GLY C 1 99 ? 59.995 48.390 50.647 1.00 14.29 99 GLY C O 1
ATOM 5045 N N . ARG C 1 100 ? 59.164 46.675 49.425 1.00 13.52 100 ARG C N 1
ATOM 5046 C CA . ARG C 1 100 ? 60.467 45.965 49.318 1.00 17.45 100 ARG C CA 1
ATOM 5047 C C . ARG C 1 100 ? 61.497 46.845 48.599 1.00 15.26 100 ARG C C 1
ATOM 5048 O O . ARG C 1 100 ? 62.652 46.887 49.055 1.00 15.89 100 ARG C O 1
ATOM 5056 N N . GLY C 1 101 ? 61.096 47.506 47.513 1.00 17.01 101 GLY C N 1
ATOM 5057 C CA . GLY C 1 101 ? 62.003 48.403 46.818 1.00 13.87 101 GLY C CA 1
ATOM 5058 C C . GLY C 1 101 ? 62.569 49.490 47.710 1.00 15.25 101 GLY C C 1
ATOM 5059 O O . GLY C 1 101 ? 63.730 49.885 47.557 1.00 13.38 101 GLY C O 1
ATOM 5060 N N . VAL C 1 102 ? 61.767 49.977 48.661 1.00 15.50 102 VAL C N 1
ATOM 5061 C CA . VAL C 1 102 ? 62.229 51.030 49.559 1.00 11.74 102 VAL C CA 1
ATOM 5062 C C . VAL C 1 102 ? 63.348 50.507 50.452 1.00 14.21 102 VAL C C 1
ATOM 5063 O O . VAL C 1 102 ? 64.329 51.212 50.711 1.00 12.00 102 VAL C O 1
ATOM 5067 N N . ILE C 1 103 ? 63.209 49.281 50.964 1.00 12.31 103 ILE C N 1
ATOM 5068 C CA . ILE C 1 103 ? 64.261 48.706 51.800 1.00 14.64 103 ILE C CA 1
ATOM 5069 C C . ILE C 1 103 ? 65.559 48.592 51.010 1.00 13.82 103 ILE C C 1
ATOM 5070 O O . ILE C 1 103 ? 66.633 49.006 51.471 1.00 15.55 103 ILE C O 1
ATOM 5075 N N . THR C 1 104 ? 65.482 48.001 49.817 1.00 13.24 104 THR C N 1
ATOM 5076 C CA . THR C 1 104 ? 66.679 47.818 49.011 1.00 13.64 104 THR C CA 1
ATOM 5077 C C . THR C 1 104 ? 67.274 49.156 48.604 1.00 13.50 104 THR C C 1
ATOM 5078 O O . THR C 1 104 ? 68.498 49.330 48.605 1.00 14.17 104 THR C O 1
ATOM 5082 N N . ALA C 1 105 ? 66.421 50.117 48.269 1.00 13.57 105 ALA C N 1
ATOM 5083 C CA . ALA C 1 105 ? 66.901 51.408 47.814 1.00 12.74 105 ALA C CA 1
ATOM 5084 C C . ALA C 1 105 ? 67.647 52.127 48.922 1.00 14.41 105 ALA C C 1
ATOM 5085 O O . ALA C 1 105 ? 68.784 52.566 48.722 1.00 13.44 105 ALA C O 1
ATOM 5087 N N . ILE C 1 106 ? 67.019 52.279 50.097 1.00 12.37 106 ILE C N 1
ATOM 5088 C CA . ILE C 1 106 ? 67.676 53.017 51.175 1.00 16.57 106 ILE C CA 1
ATOM 5089 C C . ILE C 1 106 ? 68.948 52.294 51.590 1.00 13.88 106 ILE C C 1
ATOM 5090 O O . ILE C 1 106 ? 69.973 52.915 51.878 1.00 15.30 106 ILE C O 1
ATOM 5095 N N . THR C 1 107 ? 68.899 50.969 51.648 1.00 14.71 107 THR C N 1
ATOM 5096 C CA . THR C 1 107 ? 70.095 50.205 51.989 1.00 15.08 107 THR C CA 1
ATOM 5097 C C . THR C 1 107 ? 71.242 50.535 51.042 1.00 15.86 107 THR C C 1
ATOM 5098 O O . THR C 1 107 ? 72.343 50.872 51.481 1.00 18.35 107 THR C O 1
ATOM 5102 N N . LEU C 1 108 ? 70.980 50.461 49.737 1.00 17.56 108 LEU C N 1
ATOM 5103 C CA . LEU C 1 108 ? 72.049 50.744 48.742 1.00 21.00 108 LEU C CA 1
ATOM 5104 C C . LEU C 1 108 ? 72.562 52.178 48.923 1.00 16.92 108 LEU C C 1
ATOM 5105 O O . LEU C 1 108 ? 73.787 52.375 48.847 1.00 16.67 108 LEU C O 1
ATOM 5110 N N . MET C 1 109 ? 71.660 53.139 49.142 1.00 14.50 109 MET C N 1
ATOM 5111 C CA . MET C 1 109 ? 72.090 54.532 49.248 1.00 17.90 109 MET C CA 1
ATOM 5112 C C . MET C 1 109 ? 72.941 54.737 50.499 1.00 16.65 109 MET C C 1
ATOM 5113 O O . MET C 1 109 ? 73.929 55.483 50.483 1.00 17.01 109 MET C O 1
ATOM 5118 N N . GLU C 1 110 ? 72.598 54.054 51.586 1.00 13.55 110 GLU C N 1
ATOM 5119 C CA . GLU C 1 110 ? 73.385 54.180 52.807 1.00 16.63 110 GLU C CA 1
ATOM 5120 C C . GLU C 1 110 ? 74.760 53.524 52.650 1.00 16.81 110 GLU C C 1
ATOM 5121 O O . GLU C 1 110 ? 75.782 54.090 53.063 1.00 16.14 110 GLU C O 1
ATOM 5127 N N A GLN C 1 111 ? 74.808 52.330 52.058 0.60 14.92 111 GLN C N 1
ATOM 5128 N N B GLN C 1 111 ? 74.807 52.333 52.044 0.40 14.97 111 GLN C N 1
ATOM 5129 C CA A GLN C 1 111 ? 76.073 51.614 51.954 0.60 19.15 111 GLN C CA 1
ATOM 5130 C CA B GLN C 1 111 ? 76.075 51.616 51.958 0.40 19.10 111 GLN C CA 1
ATOM 5131 C C A GLN C 1 111 ? 77.060 52.323 51.044 0.60 16.00 111 GLN C C 1
ATOM 5132 C C B GLN C 1 111 ? 77.071 52.362 51.075 0.40 16.03 111 GLN C C 1
ATOM 5133 O O A GLN C 1 111 ? 78.270 52.111 51.176 0.60 17.61 111 GLN C O 1
ATOM 5134 O O B GLN C 1 111 ? 78.290 52.200 51.227 0.40 17.57 111 GLN C O 1
ATOM 5145 N N . HIS C 1 112 ? 76.579 53.162 50.132 1.00 15.26 112 HIS C N 1
ATOM 5146 C CA . HIS C 1 112 ? 77.444 53.936 49.253 1.00 17.64 112 HIS C CA 1
ATOM 5147 C C . HIS C 1 112 ? 77.691 55.367 49.739 1.00 16.89 112 HIS C C 1
ATOM 5148 O O . HIS C 1 112 ? 78.348 56.150 49.036 1.00 15.44 112 HIS C O 1
ATOM 5155 N N . GLY C 1 113 ? 77.193 55.721 50.921 1.00 14.96 113 GLY C N 1
ATOM 5156 C CA . GLY C 1 113 ? 77.466 57.031 51.473 1.00 14.85 113 GLY C CA 1
ATOM 5157 C C . GLY C 1 113 ? 76.789 58.163 50.747 1.00 16.57 113 GLY C C 1
ATOM 5158 O O . GLY C 1 113 ? 77.222 59.307 50.863 1.00 15.47 113 GLY C O 1
ATOM 5159 N N . VAL C 1 114 ? 75.731 57.875 49.995 1.00 14.72 114 VAL C N 1
ATOM 5160 C CA . VAL C 1 114 ? 75.083 58.903 49.185 1.00 15.04 114 VAL C CA 1
ATOM 5161 C C . VAL C 1 114 ? 74.554 60.032 50.064 1.00 13.86 114 VAL C C 1
ATOM 5162 O O . VAL C 1 114 ? 74.727 61.217 49.752 1.00 18.84 114 VAL C O 1
ATOM 5166 N N . TYR C 1 115 ? 73.878 59.690 51.167 1.00 16.29 115 TYR C N 1
ATOM 5167 C CA . TYR C 1 115 ? 73.259 60.736 51.980 1.00 15.96 115 TYR C CA 1
ATOM 5168 C C . TYR C 1 115 ? 74.295 61.625 52.661 1.00 15.68 115 TYR C C 1
ATOM 5169 O O . TYR C 1 115 ? 73.951 62.716 53.123 1.00 15.41 115 TYR C O 1
ATOM 5178 N N . GLU C 1 116 ? 75.539 61.175 52.759 1.00 16.92 116 GLU C N 1
ATOM 5179 C CA . GLU C 1 116 ? 76.595 61.940 53.404 1.00 22.49 116 GLU C CA 1
ATOM 5180 C C . GLU C 1 116 ? 77.404 62.767 52.417 1.00 23.15 116 GLU C C 1
ATOM 5181 O O . GLU C 1 116 ? 78.268 63.544 52.843 1.00 26.16 116 GLU C O 1
ATOM 5187 N N . ASP C 1 117 ? 77.117 62.646 51.121 1.00 19.76 117 ASP C N 1
ATOM 5188 C CA . ASP C 1 117 ? 77.922 63.257 50.067 1.00 20.88 117 ASP C CA 1
ATOM 5189 C C . ASP C 1 117 ? 77.414 64.664 49.803 1.00 24.27 117 ASP C C 1
ATOM 5190 O O . ASP C 1 117 ? 76.562 64.892 48.941 1.00 23.65 117 ASP C O 1
ATOM 5195 N N . ASP C 1 118 ? 77.967 65.621 50.545 1.00 25.85 118 ASP C N 1
ATOM 5196 C CA . ASP C 1 118 ? 77.750 67.045 50.301 1.00 25.23 118 ASP C CA 1
ATOM 5197 C C . ASP C 1 118 ? 76.253 67.348 50.194 1.00 24.71 118 ASP C C 1
ATOM 5198 O O . ASP C 1 118 ? 75.736 67.769 49.153 1.00 27.36 118 ASP C O 1
ATOM 5203 N N . LEU C 1 119 ? 75.560 67.143 51.313 1.00 21.00 119 LEU C N 1
ATOM 5204 C CA . LEU C 1 119 ? 74.120 67.340 51.367 1.00 18.41 119 LEU C CA 1
ATOM 5205 C C . LEU C 1 119 ? 73.742 67.961 52.692 1.00 23.67 119 LEU C C 1
ATOM 5206 O O . LEU C 1 119 ? 74.258 67.546 53.734 1.00 18.35 119 LEU C O 1
ATOM 5211 N N . ASP C 1 120 ? 72.842 68.955 52.632 1.00 16.26 120 ASP C N 1
ATOM 5212 C CA . ASP C 1 120 ? 72.226 69.518 53.822 1.00 18.18 120 ASP C CA 1
ATOM 5213 C C . ASP C 1 120 ? 70.998 68.731 54.235 1.00 15.79 120 ASP C C 1
ATOM 5214 O O . ASP C 1 120 ? 70.788 68.512 55.428 1.00 17.73 120 ASP C O 1
ATOM 5219 N N . PHE C 1 121 ? 70.190 68.285 53.274 1.00 13.23 121 PHE C N 1
ATOM 5220 C CA . PHE C 1 121 ? 68.921 67.640 53.577 1.00 13.21 121 PHE C CA 1
ATOM 5221 C C . PHE C 1 121 ? 68.697 66.438 52.675 1.00 11.57 121 PHE C C 1
ATOM 5222 O O . PHE C 1 121 ? 69.038 66.474 51.494 1.00 12.91 121 PHE C O 1
ATOM 5230 N N . VAL C 1 122 ? 68.085 65.396 53.227 1.00 11.36 122 VAL C N 1
ATOM 5231 C CA . VAL C 1 122 ? 67.520 64.286 52.466 1.00 11.17 122 VAL C CA 1
ATOM 5232 C C . VAL C 1 122 ? 66.041 64.230 52.791 1.00 11.27 122 VAL C C 1
ATOM 5233 O O . VAL C 1 122 ? 65.666 64.206 53.969 1.00 13.69 122 VAL C O 1
ATOM 5237 N N . PHE C 1 123 ? 65.204 64.220 51.764 1.00 16.21 123 PHE C N 1
ATOM 5238 C CA . PHE C 1 123 ? 63.763 64.102 51.932 1.00 11.94 123 PHE C CA 1
ATOM 5239 C C . PHE C 1 123 ? 63.300 62.772 51.377 1.00 13.57 123 PHE C C 1
ATOM 5240 O O . PHE C 1 123 ? 63.479 62.507 50.181 1.00 15.12 123 PHE C O 1
ATOM 5248 N N . PHE C 1 124 ? 62.692 61.951 52.234 1.00 12.07 124 PHE C N 1
ATOM 5249 C CA . PHE C 1 124 ? 61.998 60.747 51.791 1.00 13.50 124 PHE C CA 1
ATOM 5250 C C . PHE C 1 124 ? 60.516 61.042 51.574 1.00 9.96 124 PHE C C 1
ATOM 5251 O O . PHE C 1 124 ? 59.832 61.501 52.483 1.00 10.08 124 PHE C O 1
ATOM 5259 N N . ASP C 1 125 ? 60.027 60.805 50.370 1.00 11.26 125 ASP C N 1
ATOM 5260 C CA . ASP C 1 125 ? 58.611 60.959 50.025 1.00 12.63 125 ASP C CA 1
ATOM 5261 C C . ASP C 1 125 ? 58.001 59.569 50.136 1.00 9.85 125 ASP C C 1
ATOM 5262 O O . ASP C 1 125 ? 58.175 58.743 49.248 1.00 11.77 125 ASP C O 1
ATOM 5267 N N . VAL C 1 126 ? 57.268 59.316 51.218 1.00 13.10 126 VAL C N 1
ATOM 5268 C CA . VAL C 1 126 ? 56.955 57.959 51.662 1.00 9.81 126 VAL C CA 1
ATOM 5269 C C . VAL C 1 126 ? 55.447 57.730 51.629 1.00 11.59 126 VAL C C 1
ATOM 5270 O O . VAL C 1 126 ? 54.668 58.539 52.149 1.00 12.86 126 VAL C O 1
ATOM 5274 N N . LEU C 1 127 ? 55.042 56.607 51.047 1.00 14.88 127 LEU C N 1
ATOM 5275 C CA . LEU C 1 127 ? 53.661 56.168 51.169 1.00 14.67 127 LEU C CA 1
ATOM 5276 C C . LEU C 1 127 ? 53.339 55.896 52.633 1.00 15.68 127 LEU C C 1
ATOM 5277 O O . LEU C 1 127 ? 54.138 55.289 53.361 1.00 12.40 127 LEU C O 1
ATOM 5282 N N . GLY C 1 128 ? 52.174 56.387 53.070 1.00 14.55 128 GLY C N 1
ATOM 5283 C CA . GLY C 1 128 ? 51.791 56.307 54.468 1.00 17.06 128 GLY C CA 1
ATOM 5284 C C . GLY C 1 128 ? 50.460 55.628 54.759 1.00 24.19 128 GLY C C 1
ATOM 5285 O O . GLY C 1 128 ? 50.030 55.558 55.921 1.00 21.42 128 GLY C O 1
ATOM 5286 N N . ASP C 1 129 ? 49.785 55.126 53.719 1.00 18.53 129 ASP C N 1
ATOM 5287 C CA . ASP C 1 129 ? 48.504 54.461 53.938 1.00 19.44 129 ASP C CA 1
ATOM 5288 C C . ASP C 1 129 ? 48.660 53.154 54.707 1.00 18.88 129 ASP C C 1
ATOM 5289 O O . ASP C 1 129 ? 47.692 52.689 55.317 1.00 19.26 129 ASP C O 1
ATOM 5294 N N . VAL C 1 130 ? 49.851 52.556 54.687 1.00 17.93 130 VAL C N 1
ATOM 5295 C CA . VAL C 1 130 ? 50.225 51.466 55.578 1.00 16.05 130 VAL C CA 1
ATOM 5296 C C . VAL C 1 130 ? 51.611 51.797 56.116 1.00 18.63 130 VAL C C 1
ATOM 5297 O O . VAL C 1 130 ? 52.428 52.405 55.421 1.00 17.60 130 VAL C O 1
ATOM 5301 N N . VAL C 1 131 ? 51.886 51.387 57.351 1.00 18.51 131 VAL C N 1
ATOM 5302 C CA . VAL C 1 131 ? 53.177 51.663 57.976 1.00 15.70 131 VAL C CA 1
ATOM 5303 C C . VAL C 1 131 ? 53.885 50.353 58.283 1.00 16.99 131 VAL C C 1
ATOM 5304 O O . VAL C 1 131 ? 53.814 49.837 59.404 1.00 20.15 131 VAL C O 1
ATOM 5308 N N . CYS C 1 132 ? 54.595 49.823 57.296 1.00 15.24 132 CYS C N 1
ATOM 5309 C CA . CYS C 1 132 ? 55.202 48.504 57.390 1.00 16.40 132 CYS C CA 1
ATOM 5310 C C . CYS C 1 132 ? 56.180 48.370 56.234 1.00 16.24 132 CYS C C 1
ATOM 5311 O O . CYS C 1 132 ? 56.214 49.202 55.320 1.00 11.38 132 CYS C O 1
ATOM 5314 N N . GLY C 1 133 ? 56.966 47.296 56.284 1.00 16.26 133 GLY C N 1
ATOM 5315 C CA . GLY C 1 133 ? 57.964 47.071 55.257 1.00 16.49 133 GLY C CA 1
ATOM 5316 C C . GLY C 1 133 ? 58.905 48.250 55.149 1.00 13.77 133 GLY C C 1
ATOM 5317 O O . GLY C 1 133 ? 59.309 48.855 56.146 1.00 13.73 133 GLY C O 1
ATOM 5318 N N . GLY C 1 134 ? 59.252 48.589 53.913 1.00 11.84 134 GLY C N 1
ATOM 5319 C CA . GLY C 1 134 ? 60.132 49.715 53.682 1.00 14.14 134 GLY C CA 1
ATOM 5320 C C . GLY C 1 134 ? 59.534 51.026 54.129 1.00 13.85 134 GLY C C 1
ATOM 5321 O O . GLY C 1 134 ? 60.263 51.928 54.552 1.00 14.77 134 GLY C O 1
ATOM 5322 N N . PHE C 1 135 ? 58.205 51.146 54.061 1.00 11.33 135 PHE C N 1
ATOM 5323 C CA . PHE C 1 135 ? 57.553 52.389 54.444 1.00 10.67 135 PHE C CA 1
ATOM 5324 C C . PHE C 1 135 ? 57.698 52.697 55.925 1.00 12.59 135 PHE C C 1
ATOM 5325 O O . PHE C 1 135 ? 57.520 53.856 56.317 1.00 13.81 135 PHE C O 1
ATOM 5333 N N . ALA C 1 136 ? 58.041 51.701 56.745 1.00 13.65 136 ALA C N 1
ATOM 5334 C CA . ALA C 1 136 ? 58.230 51.891 58.174 1.00 13.54 136 ALA C CA 1
ATOM 5335 C C . ALA C 1 136 ? 59.678 52.154 58.544 1.00 15.87 136 ALA C C 1
ATOM 5336 O O . ALA C 1 136 ? 59.954 52.485 59.700 1.00 18.63 136 ALA C O 1
ATOM 5338 N N . MET C 1 137 ? 60.599 52.055 57.590 1.00 14.15 137 MET C N 1
ATOM 5339 C CA . MET C 1 137 ? 62.013 52.195 57.926 1.00 16.01 137 MET C CA 1
ATOM 5340 C C . MET C 1 137 ? 62.337 53.561 58.518 1.00 15.09 137 MET C C 1
ATOM 5341 O O . MET C 1 137 ? 63.127 53.631 59.477 1.00 17.79 137 MET C O 1
ATOM 5346 N N . PRO C 1 138 ? 61.828 54.671 57.987 1.00 13.03 138 PRO C N 1
ATOM 5347 C CA . PRO C 1 138 ? 62.125 55.975 58.606 1.00 17.21 138 PRO C CA 1
ATOM 5348 C C . PRO C 1 138 ? 61.554 56.159 59.995 1.00 17.87 138 PRO C C 1
ATOM 5349 O O . PRO C 1 138 ? 61.943 57.102 60.696 1.00 18.73 138 PRO C O 1
ATOM 5353 N N . VAL C 1 139 ? 60.650 55.288 60.424 1.00 19.56 139 VAL C N 1
ATOM 5354 C CA . VAL C 1 139 ? 60.106 55.360 61.775 1.00 17.69 139 VAL C CA 1
ATOM 5355 C C . VAL C 1 139 ? 60.826 54.345 62.645 1.00 23.39 139 VAL C C 1
ATOM 5356 O O . VAL C 1 139 ? 61.348 54.685 63.709 1.00 24.41 139 VAL C O 1
ATOM 5360 N N . ARG C 1 140 ? 60.853 53.089 62.204 1.00 16.55 140 ARG C N 1
ATOM 5361 C CA . ARG C 1 140 ? 61.328 52.001 63.049 1.00 20.66 140 ARG C CA 1
ATOM 5362 C C . ARG C 1 140 ? 62.849 51.892 63.068 1.00 24.54 140 ARG C C 1
ATOM 5363 O O . ARG C 1 140 ? 63.438 51.669 64.131 1.00 19.44 140 ARG C O 1
ATOM 5371 N N . ASP C 1 141 ? 63.503 52.050 61.919 1.00 27.57 141 ASP C N 1
ATOM 5372 C CA . ASP C 1 141 ? 64.885 51.619 61.749 1.00 30.43 141 ASP C CA 1
ATOM 5373 C C . ASP C 1 141 ? 65.890 52.758 61.806 1.00 25.12 141 ASP C C 1
ATOM 5374 O O . ASP C 1 141 ? 67.081 52.525 61.584 1.00 30.97 141 ASP C O 1
ATOM 5379 N N . GLY C 1 142 ? 65.448 53.973 62.102 1.00 21.88 142 GLY C N 1
ATOM 5380 C CA . GLY C 1 142 ? 66.376 55.075 62.251 1.00 26.88 142 GLY C CA 1
ATOM 5381 C C . GLY C 1 142 ? 66.922 55.669 60.970 1.00 25.28 142 GLY C C 1
ATOM 5382 O O . GLY C 1 142 ? 67.986 56.299 60.987 1.00 24.57 142 GLY C O 1
ATOM 5383 N N . LYS C 1 143 ? 66.218 55.519 59.860 1.00 22.91 143 LYS C N 1
ATOM 5384 C CA . LYS C 1 143 ? 66.694 56.043 58.592 1.00 20.13 143 LYS C CA 1
ATOM 5385 C C . LYS C 1 143 ? 66.278 57.487 58.361 1.00 13.55 143 LYS C C 1
ATOM 5386 O O . LYS C 1 143 ? 66.756 58.101 57.411 1.00 15.11 143 LYS C O 1
ATOM 5392 N N . ALA C 1 144 ? 65.439 58.050 59.221 1.00 15.84 144 ALA C N 1
ATOM 5393 C CA . ALA C 1 144 ? 65.095 59.460 59.176 1.00 13.67 144 ALA C CA 1
ATOM 5394 C C . ALA C 1 144 ? 65.321 60.069 60.555 1.00 15.05 144 ALA C C 1
ATOM 5395 O O . ALA C 1 144 ? 65.243 59.392 61.582 1.00 17.46 144 ALA C O 1
ATOM 5397 N N . ASP C 1 145 ? 65.628 61.358 60.568 1.00 14.94 145 ASP C N 1
ATOM 5398 C CA . ASP C 1 145 ? 65.777 62.118 61.801 1.00 16.94 145 ASP C CA 1
ATOM 5399 C C . ASP C 1 145 ? 64.501 62.859 62.172 1.00 15.09 145 ASP C C 1
ATOM 5400 O O . ASP C 1 145 ? 64.161 62.959 63.355 1.00 11.59 145 ASP C O 1
ATOM 5405 N N . GLU C 1 146 ? 63.776 63.374 61.179 1.00 13.27 146 GLU C N 1
ATOM 5406 C CA . GLU C 1 146 ? 62.588 64.183 61.410 1.00 12.51 146 GLU C CA 1
ATOM 5407 C C . GLU C 1 146 ? 61.478 63.714 60.484 1.00 13.72 146 GLU C C 1
ATOM 5408 O O . GLU C 1 146 ? 61.726 63.197 59.388 1.00 15.56 146 GLU C O 1
ATOM 5414 N N . ILE C 1 147 ? 60.252 63.842 60.961 1.00 15.38 147 ILE C N 1
ATOM 5415 C CA . ILE C 1 147 ? 59.075 63.504 60.182 1.00 10.24 147 ILE C CA 1
ATOM 5416 C C . ILE C 1 147 ? 58.189 64.734 60.116 1.00 11.70 147 ILE C C 1
ATOM 5417 O O . ILE C 1 147 ? 58.011 65.428 61.123 1.00 10.52 147 ILE C O 1
ATOM 5422 N N . TYR C 1 148 ? 57.620 64.984 58.936 1.00 10.02 148 TYR C N 1
ATOM 5423 C CA . TYR C 1 148 ? 56.508 65.908 58.769 1.00 11.68 148 TYR C CA 1
ATOM 5424 C C . TYR C 1 148 ? 55.418 65.174 58.010 1.00 10.94 148 TYR C C 1
ATOM 5425 O O . TYR C 1 148 ? 55.712 64.478 57.037 1.00 12.10 148 TYR C O 1
ATOM 5434 N N . VAL C 1 149 ? 54.173 65.305 58.470 1.00 11.77 149 VAL C N 1
ATOM 5435 C CA . VAL C 1 149 ? 53.019 64.689 57.827 1.00 11.02 149 VAL C CA 1
ATOM 5436 C C . VAL C 1 149 ? 52.227 65.782 57.121 1.00 12.56 149 VAL C C 1
ATOM 5437 O O . VAL C 1 149 ? 51.881 66.799 57.729 1.00 10.65 149 VAL C O 1
ATOM 5441 N N . VAL C 1 150 ? 51.976 65.591 55.836 1.00 12.40 150 VAL C N 1
ATOM 5442 C CA . VAL C 1 150 ? 51.024 66.426 55.118 1.00 14.01 150 VAL C CA 1
ATOM 5443 C C . VAL C 1 150 ? 49.632 65.873 55.392 1.00 11.71 150 VAL C C 1
ATOM 5444 O O . VAL C 1 150 ? 49.410 64.653 55.330 1.00 10.77 150 VAL C O 1
ATOM 5448 N N . ALA C 1 151 ? 48.700 66.761 55.750 1.00 13.80 151 ALA C N 1
ATOM 5449 C CA . ALA C 1 151 ? 47.349 66.343 56.098 1.00 13.71 151 ALA C CA 1
ATOM 5450 C C . ALA C 1 151 ? 46.327 67.354 55.596 1.00 15.04 151 ALA C C 1
ATOM 5451 O O . ALA C 1 151 ? 46.659 68.335 54.938 1.00 12.93 151 ALA C O 1
ATOM 5453 N N . SER C 1 152 ? 45.065 67.091 55.898 1.00 13.46 152 SER C N 1
ATOM 5454 C CA . SER C 1 152 ? 43.959 67.977 55.566 1.00 16.77 152 SER C CA 1
ATOM 5455 C C . SER C 1 152 ? 42.829 67.626 56.521 1.00 16.29 152 SER C C 1
ATOM 5456 O O . SER C 1 152 ? 43.009 66.805 57.425 1.00 17.13 152 SER C O 1
ATOM 5459 N N . GLY C 1 153 ? 41.649 68.206 56.293 1.00 15.43 153 GLY C N 1
ATOM 5460 C CA . GLY C 1 153 ? 40.483 67.858 57.073 1.00 16.34 153 GLY C CA 1
ATOM 5461 C C . GLY C 1 153 ? 39.942 66.467 56.824 1.00 16.57 153 GLY C C 1
ATOM 5462 O O . GLY C 1 153 ? 39.080 66.025 57.585 1.00 14.66 153 GLY C O 1
ATOM 5463 N N . GLU C 1 154 ? 40.386 65.783 55.775 1.00 15.44 154 GLU C N 1
ATOM 5464 C CA . GLU C 1 154 ? 39.936 64.419 55.532 1.00 15.30 154 GLU C CA 1
ATOM 5465 C C . GLU C 1 154 ? 40.208 63.547 56.747 1.00 14.08 154 GLU C C 1
ATOM 5466 O O . GLU C 1 154 ? 41.290 63.599 57.334 1.00 15.48 154 GLU C O 1
ATOM 5472 N N . MET C 1 155 ? 39.216 62.735 57.122 1.00 13.40 155 MET C N 1
ATOM 5473 C CA . MET C 1 155 ? 39.397 61.811 58.241 1.00 14.50 155 MET C CA 1
ATOM 5474 C C . MET C 1 155 ? 40.621 60.915 58.021 1.00 12.40 155 MET C C 1
ATOM 5475 O O . MET C 1 155 ? 41.441 60.732 58.929 1.00 11.89 155 MET C O 1
ATOM 5480 N N . MET C 1 156 ? 40.742 60.320 56.829 1.00 13.15 156 MET C N 1
ATOM 5481 C CA . MET C 1 156 ? 41.840 59.396 56.562 1.00 10.90 156 MET C CA 1
ATOM 5482 C C . MET C 1 156 ? 43.180 60.092 56.547 1.00 10.66 156 MET C C 1
ATOM 5483 O O . MET C 1 156 ? 44.192 59.420 56.745 1.00 11.66 156 MET C O 1
ATOM 5488 N N . ALA C 1 157 ? 43.207 61.411 56.303 1.00 14.64 157 ALA C N 1
ATOM 5489 C CA . ALA C 1 157 ? 44.452 62.170 56.398 1.00 15.66 157 ALA C CA 1
ATOM 5490 C C . ALA C 1 157 ? 44.899 62.291 57.845 1.00 12.39 157 ALA C C 1
ATOM 5491 O O . ALA C 1 157 ? 46.082 62.128 58.150 1.00 12.42 157 ALA C O 1
ATOM 5493 N N . LEU C 1 158 ? 43.969 62.605 58.743 1.00 10.39 158 LEU C N 1
ATOM 5494 C CA . LEU C 1 158 ? 44.265 62.612 60.168 1.00 10.62 158 LEU C CA 1
ATOM 5495 C C . LEU C 1 158 ? 44.553 61.204 60.681 1.00 10.47 158 LEU C C 1
ATOM 5496 O O . LEU C 1 158 ? 45.427 61.005 61.532 1.00 10.47 158 LEU C O 1
ATOM 5501 N N . TYR C 1 159 ? 43.828 60.211 60.169 1.00 10.52 159 TYR C N 1
ATOM 5502 C CA . TYR C 1 159 ? 44.081 58.835 60.566 1.00 10.92 159 TYR C CA 1
ATOM 5503 C C . TYR C 1 159 ? 45.497 58.434 60.205 1.00 12.12 159 TYR C C 1
ATOM 5504 O O . TYR C 1 159 ? 46.226 57.895 61.039 1.00 12.28 159 TYR C O 1
ATOM 5513 N N . ALA C 1 160 ? 45.919 58.726 58.974 1.00 11.18 160 ALA C N 1
ATOM 5514 C CA . ALA C 1 160 ? 47.288 58.422 58.562 1.00 12.27 160 ALA C CA 1
ATOM 5515 C C . ALA C 1 160 ? 48.313 59.118 59.450 1.00 13.76 160 ALA C C 1
ATOM 5516 O O . ALA C 1 160 ? 49.313 58.516 59.846 1.00 14.72 160 ALA C O 1
ATOM 5518 N N . ALA C 1 161 ? 48.103 60.400 59.746 1.00 10.55 161 ALA C N 1
ATOM 5519 C CA . ALA C 1 161 ? 49.001 61.099 60.660 1.00 11.69 161 ALA C CA 1
ATOM 5520 C C . ALA C 1 161 ? 49.014 60.444 62.035 1.00 10.25 161 ALA C C 1
ATOM 5521 O O . ALA C 1 161 ? 50.076 60.285 62.651 1.00 13.14 161 ALA C O 1
ATOM 5523 N N . ASN C 1 162 ? 47.842 60.061 62.535 1.00 10.41 162 ASN C N 1
ATOM 5524 C CA . ASN C 1 162 ? 47.777 59.397 63.830 1.00 10.67 162 ASN C CA 1
ATOM 5525 C C . ASN C 1 162 ? 48.487 58.042 63.816 1.00 15.94 162 ASN C C 1
ATOM 5526 O O . ASN C 1 162 ? 49.072 57.643 64.825 1.00 13.39 162 ASN C O 1
ATOM 5531 N N . ASN C 1 163 ? 48.489 57.331 62.689 1.00 12.12 163 ASN C N 1
ATOM 5532 C CA . ASN C 1 163 ? 49.182 56.044 62.665 1.00 14.81 163 ASN C CA 1
ATOM 5533 C C . ASN C 1 163 ? 50.692 56.230 62.738 1.00 13.89 163 ASN C C 1
ATOM 5534 O O . ASN C 1 163 ? 51.397 55.407 63.344 1.00 13.95 163 ASN C O 1
ATOM 5539 N N . ILE C 1 164 ? 51.207 57.299 62.118 1.00 14.61 164 ILE C N 1
ATOM 5540 C CA . ILE C 1 164 ? 52.626 57.617 62.269 1.00 12.99 164 ILE C CA 1
ATOM 5541 C C . ILE C 1 164 ? 52.945 57.881 63.731 1.00 14.03 164 ILE C C 1
ATOM 5542 O O . ILE C 1 164 ? 53.990 57.461 64.243 1.00 12.64 164 ILE C O 1
ATOM 5547 N N . CYS C 1 165 ? 52.044 58.567 64.429 1.00 15.79 165 CYS C N 1
ATOM 5548 C CA . CYS C 1 165 ? 52.255 58.822 65.844 1.00 18.57 165 CYS C CA 1
ATOM 5549 C C . CYS C 1 165 ? 52.354 57.526 66.616 1.00 14.36 165 CYS C C 1
ATOM 5550 O O . CYS C 1 165 ? 53.220 57.388 67.486 1.00 13.44 165 CYS C O 1
ATOM 5553 N N . LYS C 1 166 ? 51.464 56.571 66.319 1.00 11.89 166 LYS C N 1
ATOM 5554 C CA . LYS C 1 166 ? 51.509 55.270 66.972 1.00 14.17 166 LYS C CA 1
ATOM 5555 C C . LYS C 1 166 ? 52.846 54.586 66.716 1.00 11.71 166 LYS C C 1
ATOM 5556 O O . LYS C 1 166 ? 53.446 54.003 67.626 1.00 16.36 166 LYS C O 1
ATOM 5562 N N . GLY C 1 167 ? 53.307 54.601 65.467 1.00 11.41 167 GLY C N 1
ATOM 5563 C CA . GLY C 1 167 ? 54.589 53.991 65.170 1.00 15.16 167 GLY C CA 1
ATOM 5564 C C . GLY C 1 167 ? 55.733 54.638 65.922 1.00 14.42 167 GLY C C 1
ATOM 5565 O O . GLY C 1 167 ? 56.700 53.963 66.298 1.00 13.46 167 GLY C O 1
ATOM 5566 N N . MET C 1 168 ? 55.624 55.942 66.183 1.00 18.11 168 MET C N 1
ATOM 5567 C CA . MET C 1 168 ? 56.669 56.653 66.902 1.00 15.88 168 MET C CA 1
ATOM 5568 C C . MET C 1 168 ? 56.638 56.332 68.397 1.00 13.92 168 MET C C 1
ATOM 5569 O O . MET C 1 168 ? 57.692 56.209 69.029 1.00 13.39 168 MET C O 1
ATOM 5574 N N . VAL C 1 169 ? 55.439 56.222 68.968 1.00 14.40 169 VAL C N 1
ATOM 5575 C CA . VAL C 1 169 ? 55.334 55.850 70.410 1.00 16.97 169 VAL C CA 1
ATOM 5576 C C . VAL C 1 169 ? 56.039 54.505 70.612 1.00 14.93 169 VAL C C 1
ATOM 5577 O O . VAL C 1 169 ? 56.653 54.316 71.677 1.00 22.80 169 VAL C O 1
ATOM 5581 N N . LYS C 1 170 ? 55.996 53.625 69.608 1.00 16.78 170 LYS C N 1
ATOM 5582 C CA . LYS C 1 170 ? 56.569 52.297 69.752 1.00 16.16 170 LYS C CA 1
ATOM 5583 C C . LYS C 1 170 ? 58.064 52.283 69.509 1.00 14.88 170 LYS C C 1
ATOM 5584 O O . LYS C 1 170 ? 58.769 51.507 70.164 1.00 20.01 170 LYS C O 1
ATOM 5590 N N . TYR C 1 171 ? 58.564 53.137 68.606 1.00 12.99 171 TYR C N 1
ATOM 5591 C CA . TYR C 1 171 ? 59.935 53.021 68.128 1.00 16.23 171 TYR C CA 1
ATOM 5592 C C . TYR C 1 171 ? 60.789 54.276 68.206 1.00 17.31 171 TYR C C 1
ATOM 5593 O O . TYR C 1 171 ? 62.021 54.145 68.136 1.00 14.65 171 TYR C O 1
ATOM 5602 N N . ALA C 1 172 ? 60.206 55.464 68.379 1.00 12.75 172 ALA C N 1
ATOM 5603 C CA . ALA C 1 172 ? 60.977 56.699 68.246 1.00 14.90 172 ALA C CA 1
ATOM 5604 C C . ALA C 1 172 ? 62.046 56.849 69.334 1.00 14.15 172 ALA C C 1
ATOM 5605 O O . ALA C 1 172 ? 63.104 57.439 69.088 1.00 14.75 172 ALA C O 1
ATOM 5607 N N . GLU C 1 173 ? 61.808 56.332 70.536 1.00 13.64 173 GLU C N 1
ATOM 5608 C CA . GLU C 1 173 ? 62.838 56.412 71.568 1.00 16.54 173 GLU C CA 1
ATOM 5609 C C . GLU C 1 173 ? 64.113 55.690 71.138 1.00 21.17 173 GLU C C 1
ATOM 5610 O O . GLU C 1 173 ? 65.226 56.182 71.365 1.00 19.40 173 GLU C O 1
ATOM 5616 N N . GLN C 1 174 ? 63.975 54.526 70.512 1.00 18.84 174 GLN C N 1
ATOM 5617 C CA . GLN C 1 174 ? 65.148 53.783 70.074 1.00 17.11 174 GLN C CA 1
ATOM 5618 C C . GLN C 1 174 ? 65.677 54.280 68.735 1.00 15.46 174 GLN C C 1
ATOM 5619 O O . GLN C 1 174 ? 66.893 54.342 68.536 1.00 17.42 174 GLN C O 1
ATOM 5625 N N . SER C 1 175 ? 64.792 54.626 67.800 1.00 17.55 175 SER C N 1
ATOM 5626 C CA . SER C 1 175 ? 65.228 54.992 66.459 1.00 19.06 175 SER C CA 1
ATOM 5627 C C . SER C 1 175 ? 65.706 56.429 66.345 1.00 16.41 175 SER C C 1
ATOM 5628 O O . SER C 1 175 ? 66.373 56.768 65.361 1.00 16.31 175 SER C O 1
ATOM 5631 N N . GLY C 1 176 ? 65.374 57.281 67.306 1.00 15.32 176 GLY C N 1
ATOM 5632 C CA . GLY C 1 176 ? 65.824 58.651 67.284 1.00 16.68 176 GLY C CA 1
ATOM 5633 C C . GLY C 1 176 ? 65.001 59.598 66.445 1.00 13.90 176 GLY C C 1
ATOM 5634 O O . GLY C 1 176 ? 65.263 60.813 66.483 1.00 15.23 176 GLY C O 1
ATOM 5635 N N . VAL C 1 177 ? 64.012 59.096 65.699 1.00 13.74 177 VAL C N 1
ATOM 5636 C CA . VAL C 1 177 ? 63.190 59.956 64.855 1.00 11.82 177 VAL C CA 1
ATOM 5637 C C . VAL C 1 177 ? 62.287 60.833 65.722 1.00 11.84 177 VAL C C 1
ATOM 5638 O O . VAL C 1 177 ? 61.847 60.433 66.807 1.00 12.83 177 VAL C O 1
ATOM 5642 N N . ARG C 1 178 ? 61.992 62.036 65.235 1.00 11.63 178 ARG C N 1
ATOM 5643 C CA . ARG C 1 178 ? 61.139 62.971 65.955 1.00 11.69 178 ARG C CA 1
ATOM 5644 C C . ARG C 1 178 ? 60.174 63.625 64.980 1.00 11.99 178 ARG C C 1
ATOM 5645 O O . ARG C 1 178 ? 60.462 63.742 63.790 1.00 14.90 178 ARG C O 1
ATOM 5653 N N . LEU C 1 179 ? 59.031 64.063 65.500 1.00 12.43 179 LEU C N 1
ATOM 5654 C CA . LEU C 1 179 ? 57.991 64.665 64.685 1.00 13.33 179 LEU C CA 1
ATOM 5655 C C . LEU C 1 179 ? 58.186 66.173 64.678 1.00 11.75 179 LEU C C 1
ATOM 5656 O O . LEU C 1 179 ? 58.176 66.820 65.731 1.00 11.65 179 LEU C O 1
ATOM 5661 N N . GLY C 1 180 ? 58.333 66.726 63.485 1.00 12.54 180 GLY C N 1
ATOM 5662 C CA . GLY C 1 180 ? 58.561 68.144 63.322 1.00 11.68 180 GLY C CA 1
ATOM 5663 C C . GLY C 1 180 ? 57.304 68.980 63.155 1.00 13.86 180 GLY C C 1
ATOM 5664 O O . GLY C 1 180 ? 57.330 70.208 63.301 1.00 13.70 180 GLY C O 1
ATOM 5665 N N . GLY C 1 181 ? 56.193 68.328 62.843 1.00 12.43 181 GLY C N 1
ATOM 5666 C CA . GLY C 1 181 ? 54.937 69.032 62.722 1.00 11.37 181 GLY C CA 1
ATOM 5667 C C . GLY C 1 181 ? 54.034 68.491 61.641 1.00 13.34 181 GLY C C 1
ATOM 5668 O O . GLY C 1 181 ? 54.417 67.564 60.907 1.00 11.02 181 GLY C O 1
ATOM 5669 N N . ILE C 1 182 ? 52.803 69.031 61.579 1.00 12.29 182 ILE C N 1
ATOM 5670 C CA . ILE C 1 182 ? 51.846 68.723 60.520 1.00 12.05 182 ILE C CA 1
ATOM 5671 C C . ILE C 1 182 ? 51.822 69.882 59.540 1.00 11.40 182 ILE C C 1
ATOM 5672 O O . ILE C 1 182 ? 51.847 71.048 59.947 1.00 10.96 182 ILE C O 1
ATOM 5677 N N . ILE C 1 183 ? 51.781 69.561 58.250 1.00 11.47 183 ILE C N 1
ATOM 5678 C CA . ILE C 1 183 ? 51.564 70.525 57.177 1.00 15.37 183 ILE C CA 1
ATOM 5679 C C . ILE C 1 183 ? 50.142 70.328 56.663 1.00 15.64 183 ILE C C 1
ATOM 5680 O O . ILE C 1 183 ? 49.769 69.217 56.266 1.00 11.64 183 ILE C O 1
ATOM 5685 N N . CYS C 1 184 ? 49.365 71.415 56.691 1.00 12.84 184 CYS C N 1
ATOM 5686 C CA . CYS C 1 184 ? 47.971 71.365 56.181 1.00 16.57 184 CYS C CA 1
ATOM 5687 C C . CYS C 1 184 ? 47.944 71.792 54.712 1.00 14.79 184 CYS C C 1
ATOM 5688 O O . CYS C 1 184 ? 48.116 72.993 54.451 1.00 18.94 184 CYS C O 1
ATOM 5691 N N . ASN C 1 185 ? 47.775 70.837 53.797 1.00 14.61 185 ASN C N 1
ATOM 5692 C CA . ASN C 1 185 ? 47.632 71.150 52.378 1.00 15.36 185 ASN C CA 1
ATOM 5693 C C . ASN C 1 185 ? 46.159 71.448 52.130 1.00 14.14 185 ASN C C 1
ATOM 5694 O O . ASN C 1 185 ? 45.339 70.532 52.014 1.00 16.91 185 ASN C O 1
ATOM 5699 N N . SER C 1 186 ? 45.831 72.735 52.028 1.00 16.80 186 SER C N 1
ATOM 5700 C CA . SER C 1 186 ? 44.442 73.164 52.015 1.00 16.49 186 SER C CA 1
ATOM 5701 C C . SER C 1 186 ? 43.637 72.469 50.925 1.00 14.78 186 SER C C 1
ATOM 5702 O O . SER C 1 186 ? 44.083 72.317 49.787 1.00 18.32 186 SER C O 1
ATOM 5705 N N . ARG C 1 187 ? 42.429 72.058 51.289 1.00 14.17 187 ARG C N 1
ATOM 5706 C CA . ARG C 1 187 ? 41.411 71.621 50.345 1.00 19.35 187 ARG C CA 1
ATOM 5707 C C . ARG C 1 187 ? 40.374 72.713 50.101 1.00 22.79 187 ARG C C 1
ATOM 5708 O O . ARG C 1 187 ? 39.335 72.457 49.492 1.00 19.59 187 ARG C O 1
ATOM 5716 N N . ASN C 1 188 ? 40.632 73.906 50.630 1.00 21.27 188 ASN C N 1
ATOM 5717 C CA . ASN C 1 188 ? 39.689 75.032 50.420 1.00 20.97 188 ASN C CA 1
ATOM 5718 C C . ASN C 1 188 ? 38.358 74.701 51.105 1.00 26.68 188 ASN C C 1
ATOM 5719 O O . ASN C 1 188 ? 37.307 75.026 50.529 1.00 27.05 188 ASN C O 1
ATOM 5724 N N . VAL C 1 189 ? 38.408 74.070 52.282 1.00 27.84 189 VAL C N 1
ATOM 5725 C CA . VAL C 1 189 ? 37.221 73.714 53.047 1.00 24.14 189 VAL C CA 1
ATOM 5726 C C . VAL C 1 189 ? 37.245 74.534 54.326 1.00 23.00 189 VAL C C 1
ATOM 5727 O O . VAL C 1 189 ? 38.215 74.470 55.089 1.00 27.03 189 VAL C O 1
ATOM 5731 N N . ASP C 1 190 ? 36.170 75.279 54.574 1.00 27.81 190 ASP C N 1
ATOM 5732 C CA . ASP C 1 190 ? 36.100 76.129 55.756 1.00 29.90 190 ASP C CA 1
ATOM 5733 C C . ASP C 1 190 ? 36.279 75.304 57.020 1.00 25.70 190 ASP C C 1
ATOM 5734 O O . ASP C 1 190 ? 35.641 74.262 57.194 1.00 22.07 190 ASP C O 1
ATOM 5739 N N . GLY C 1 191 ? 37.166 75.767 57.896 1.00 21.98 191 GLY C N 1
ATOM 5740 C CA . GLY C 1 191 ? 37.407 75.119 59.165 1.00 21.44 191 GLY C CA 1
ATOM 5741 C C . GLY C 1 191 ? 38.574 74.164 59.187 1.00 26.36 191 GLY C C 1
ATOM 5742 O O . GLY C 1 191 ? 38.922 73.668 60.271 1.00 18.37 191 GLY C O 1
ATOM 5743 N N . GLU C 1 192 ? 39.179 73.903 58.024 1.00 20.64 192 GLU C N 1
ATOM 5744 C CA . GLU C 1 192 ? 40.288 72.915 57.944 1.00 20.76 192 GLU C CA 1
ATOM 5745 C C . GLU C 1 192 ? 41.435 73.350 58.864 1.00 20.15 192 GLU C C 1
ATOM 5746 O O . GLU C 1 192 ? 41.942 72.499 59.614 1.00 12.36 192 GLU C O 1
ATOM 5752 N N . LEU C 1 193 ? 41.831 74.622 58.789 1.00 17.68 193 LEU C N 1
ATOM 5753 C CA . LEU C 1 193 ? 42.947 75.097 59.598 1.00 21.15 193 LEU C CA 1
ATOM 5754 C C . LEU C 1 193 ? 42.673 74.895 61.083 1.00 16.77 193 LEU C C 1
ATOM 5755 O O . LEU C 1 193 ? 43.530 74.402 61.825 1.00 17.94 193 LEU C O 1
ATOM 5760 N N . ASP C 1 194 ? 41.486 75.294 61.543 1.00 21.73 194 ASP C N 1
ATOM 5761 C CA . ASP C 1 194 ? 41.196 75.210 62.969 1.00 17.18 194 ASP C CA 1
ATOM 5762 C C . ASP C 1 194 ? 41.105 73.768 63.428 1.00 16.73 194 ASP C C 1
ATOM 5763 O O . ASP C 1 194 ? 41.478 73.466 64.564 1.00 15.40 194 ASP C O 1
ATOM 5768 N N . LEU C 1 195 ? 40.615 72.870 62.570 1.00 16.94 195 LEU C N 1
ATOM 5769 C CA . LEU C 1 195 ? 40.562 71.459 62.934 1.00 16.37 195 LEU C CA 1
ATOM 5770 C C . LEU C 1 195 ? 41.966 70.893 63.117 1.00 14.39 195 LEU C C 1
ATOM 5771 O O . LEU C 1 195 ? 42.251 70.215 64.109 1.00 12.36 195 LEU C O 1
ATOM 5776 N N . LEU C 1 196 ? 42.867 71.175 62.172 1.00 15.67 196 LEU C N 1
ATOM 5777 C CA . LEU C 1 196 ? 44.214 70.627 62.266 1.00 14.26 196 LEU C CA 1
ATOM 5778 C C . LEU C 1 196 ? 44.998 71.275 63.386 1.00 12.82 196 LEU C C 1
ATOM 5779 O O . LEU C 1 196 ? 45.783 70.598 64.049 1.00 14.22 196 LEU C O 1
ATOM 5784 N N . GLN C 1 197 ? 44.755 72.558 63.653 1.00 12.41 197 GLN C N 1
ATOM 5785 C CA . GLN C 1 197 ? 45.397 73.205 64.792 1.00 17.13 197 GLN C CA 1
ATOM 5786 C C . GLN C 1 197 ? 45.098 72.452 66.087 1.00 17.31 197 GLN C C 1
ATOM 5787 O O . GLN C 1 197 ? 46.015 72.126 66.852 1.00 16.57 197 GLN C O 1
ATOM 5793 N N . GLU C 1 198 ? 43.817 72.166 66.349 1.00 13.03 198 GLU C N 1
ATOM 5794 C CA . GLU C 1 198 ? 43.467 71.449 67.565 1.00 15.37 198 GLU C CA 1
ATOM 5795 C C . GLU C 1 198 ? 44.012 70.033 67.535 1.00 16.09 198 GLU C C 1
ATOM 5796 O O . GLU C 1 198 ? 44.469 69.527 68.559 1.00 17.84 198 GLU C O 1
ATOM 5802 N N . PHE C 1 199 ? 43.988 69.381 66.372 1.00 15.73 199 PHE C N 1
ATOM 5803 C CA . PHE C 1 199 ? 44.597 68.059 66.246 1.00 15.07 199 PHE C CA 1
ATOM 5804 C C . PHE C 1 199 ? 46.069 68.099 66.647 1.00 12.47 199 PHE C C 1
ATOM 5805 O O . PHE C 1 199 ? 46.546 67.250 67.402 1.00 14.92 199 PHE C O 1
ATOM 5813 N N . CYS C 1 200 ? 46.811 69.085 66.145 1.00 13.76 200 CYS C N 1
ATOM 5814 C CA . CYS C 1 200 ? 48.208 69.220 66.541 1.00 15.79 200 CYS C CA 1
ATOM 5815 C C . CYS C 1 200 ? 48.346 69.431 68.042 1.00 15.11 200 CYS C C 1
ATOM 5816 O O . CYS C 1 200 ? 49.246 68.866 68.672 1.00 16.35 200 CYS C O 1
ATOM 5819 N N . ASP C 1 201 ? 47.474 70.252 68.627 1.00 19.15 201 ASP C N 1
ATOM 5820 C CA . ASP C 1 201 ? 47.519 70.480 70.065 1.00 19.88 201 ASP C CA 1
ATOM 5821 C C . ASP C 1 201 ? 47.249 69.196 70.830 1.00 17.48 201 ASP C C 1
ATOM 5822 O O . ASP C 1 201 ? 47.854 68.955 71.878 1.00 19.00 201 ASP C O 1
ATOM 5827 N N . LYS C 1 202 ? 46.352 68.355 70.316 1.00 19.14 202 LYS C N 1
ATOM 5828 C CA . LYS C 1 202 ? 46.003 67.129 71.020 1.00 15.86 202 LYS C CA 1
ATOM 5829 C C . LYS C 1 202 ? 47.182 66.165 71.079 1.00 21.24 202 LYS C C 1
ATOM 5830 O O . LYS C 1 202 ? 47.447 65.555 72.121 1.00 20.95 202 LYS C O 1
ATOM 5836 N N . ILE C 1 203 ? 47.894 65.999 69.965 1.00 20.53 203 ILE C N 1
ATOM 5837 C CA . ILE C 1 203 ? 48.969 65.016 69.903 1.00 16.59 203 ILE C CA 1
ATOM 5838 C C . ILE C 1 203 ? 50.307 65.592 70.336 1.00 17.21 203 ILE C C 1
ATOM 5839 O O . ILE C 1 203 ? 51.293 64.847 70.415 1.00 19.04 203 ILE C O 1
ATOM 5844 N N . GLY C 1 204 ? 50.387 66.892 70.596 1.00 15.29 204 GLY C N 1
ATOM 5845 C CA . GLY C 1 204 ? 51.596 67.453 71.164 1.00 19.75 204 GLY C CA 1
ATOM 5846 C C . GLY C 1 204 ? 52.595 68.025 70.189 1.00 19.57 204 GLY C C 1
ATOM 5847 O O . GLY C 1 204 ? 53.738 68.302 70.587 1.00 15.45 204 GLY C O 1
ATOM 5848 N N . THR C 1 205 ? 52.194 68.254 68.941 1.00 15.08 205 THR C N 1
ATOM 5849 C CA . THR C 1 205 ? 53.076 68.807 67.934 1.00 14.00 205 THR C CA 1
ATOM 5850 C C . THR C 1 205 ? 52.629 70.222 67.545 1.00 19.40 205 THR C C 1
ATOM 5851 O O . THR C 1 205 ? 51.855 70.863 68.267 1.00 19.05 205 THR C O 1
ATOM 5855 N N . GLN C 1 206 ? 53.103 70.699 66.393 1.00 12.53 206 GLN C N 1
ATOM 5856 C CA . GLN C 1 206 ? 52.743 72.014 65.885 1.00 14.91 206 GLN C CA 1
ATOM 5857 C C . GLN C 1 206 ? 52.227 71.885 64.457 1.00 16.73 206 GLN C C 1
ATOM 5858 O O . GLN C 1 206 ? 52.667 71.017 63.698 1.00 12.35 206 GLN C O 1
ATOM 5864 N N . LEU C 1 207 ? 51.272 72.744 64.107 1.00 11.95 207 LEU C N 1
ATOM 5865 C CA . LEU C 1 207 ? 50.827 72.905 62.728 1.00 12.89 207 LEU C CA 1
ATOM 5866 C C . LEU C 1 207 ? 51.807 73.873 62.083 1.00 16.09 207 LEU C C 1
ATOM 5867 O O . LEU C 1 207 ? 51.684 75.093 62.219 1.00 12.56 207 LEU C O 1
ATOM 5872 N N . ILE C 1 208 ? 52.812 73.327 61.404 1.00 13.60 208 ILE C N 1
ATOM 5873 C CA . ILE C 1 208 ? 53.973 74.137 61.047 1.00 14.27 208 ILE C CA 1
ATOM 5874 C C . ILE C 1 208 ? 53.636 75.132 59.945 1.00 11.84 208 ILE C C 1
ATOM 5875 O O . ILE C 1 208 ? 54.153 76.256 59.927 1.00 17.66 208 ILE C O 1
ATOM 5880 N N . HIS C 1 209 ? 52.802 74.737 58.991 1.00 18.24 209 HIS C N 1
ATOM 5881 C CA . HIS C 1 209 ? 52.450 75.660 57.920 1.00 16.71 209 HIS C CA 1
ATOM 5882 C C . HIS C 1 209 ? 51.122 75.264 57.287 1.00 21.86 209 HIS C C 1
ATOM 5883 O O . HIS C 1 209 ? 50.732 74.094 57.307 1.00 13.42 209 HIS C O 1
ATOM 5890 N N . PHE C 1 210 ? 50.440 76.272 56.716 1.00 21.78 210 PHE C N 1
ATOM 5891 C CA . PHE C 1 210 ? 49.204 76.106 55.959 1.00 12.04 210 PHE C CA 1
ATOM 5892 C C . PHE C 1 210 ? 49.509 76.455 54.503 1.00 14.39 210 PHE C C 1
ATOM 5893 O O . PHE C 1 210 ? 49.732 77.620 54.163 1.00 17.48 210 PHE C O 1
ATOM 5901 N N . VAL C 1 211 ? 49.523 75.445 53.647 1.00 11.78 211 VAL C N 1
ATOM 5902 C CA . VAL C 1 211 ? 49.777 75.627 52.221 1.00 11.85 211 VAL C CA 1
ATOM 5903 C C . VAL C 1 211 ? 48.438 75.862 51.531 1.00 14.08 211 VAL C C 1
ATOM 5904 O O . VAL C 1 211 ? 47.579 74.964 51.558 1.00 16.44 211 VAL C O 1
ATOM 5908 N N . PRO C 1 212 ? 48.210 77.040 50.942 1.00 14.73 212 PRO C N 1
ATOM 5909 C CA . PRO C 1 212 ? 46.952 77.280 50.230 1.00 12.86 212 PRO C CA 1
ATOM 5910 C C . PRO C 1 212 ? 46.821 76.375 49.007 1.00 16.43 212 PRO C C 1
ATOM 5911 O O . PRO C 1 212 ? 47.803 75.890 48.428 1.00 14.74 212 PRO C O 1
ATOM 5915 N N . ARG C 1 213 ? 45.567 76.149 48.620 1.00 18.35 213 ARG C N 1
ATOM 5916 C CA . ARG C 1 213 ? 45.258 75.536 47.330 1.00 20.25 213 ARG C CA 1
ATOM 5917 C C . ARG C 1 213 ? 45.374 76.602 46.245 1.00 13.41 213 ARG C C 1
ATOM 5918 O O . ARG C 1 213 ? 44.665 77.606 46.291 1.00 18.41 213 ARG C O 1
ATOM 5926 N N . ASP C 1 214 ? 46.251 76.391 45.266 1.00 15.68 214 ASP C N 1
ATOM 5927 C CA . ASP C 1 214 ? 46.489 77.370 44.208 1.00 19.57 214 ASP C CA 1
ATOM 5928 C C . ASP C 1 214 ? 46.719 76.623 42.896 1.00 18.97 214 ASP C C 1
ATOM 5929 O O . ASP C 1 214 ? 47.648 75.815 42.790 1.00 14.55 214 ASP C O 1
ATOM 5934 N N . ASN C 1 215 ? 45.885 76.900 41.891 1.00 18.02 215 ASN C N 1
ATOM 5935 C CA . ASN C 1 215 ? 45.965 76.156 40.637 1.00 19.11 215 ASN C CA 1
ATOM 5936 C C . ASN C 1 215 ? 47.173 76.547 39.801 1.00 19.58 215 ASN C C 1
ATOM 5937 O O . ASN C 1 215 ? 47.392 75.948 38.742 1.00 17.81 215 ASN C O 1
ATOM 5942 N N . ILE C 1 216 ? 47.968 77.519 40.254 1.00 17.72 216 ILE C N 1
ATOM 5943 C CA . ILE C 1 216 ? 49.282 77.737 39.661 1.00 19.19 216 ILE C CA 1
ATOM 5944 C C . ILE C 1 216 ? 50.104 76.451 39.711 1.00 16.31 216 ILE C C 1
ATOM 5945 O O . ILE C 1 216 ? 50.991 76.229 38.879 1.00 16.64 216 ILE C O 1
ATOM 5950 N N . VAL C 1 217 ? 49.832 75.587 40.686 1.00 15.39 217 VAL C N 1
ATOM 5951 C CA . VAL C 1 217 ? 50.529 74.307 40.764 1.00 17.44 217 VAL C CA 1
ATOM 5952 C C . VAL C 1 217 ? 50.340 73.503 39.477 1.00 14.42 217 VAL C C 1
ATOM 5953 O O . VAL C 1 217 ? 51.296 72.951 38.927 1.00 15.49 217 VAL C O 1
ATOM 5957 N N . GLN C 1 218 ? 49.098 73.396 38.999 1.00 14.30 218 GLN C N 1
ATOM 5958 C CA . GLN C 1 218 ? 48.834 72.695 37.745 1.00 15.10 218 GLN C CA 1
ATOM 5959 C C . GLN C 1 218 ? 49.392 73.443 36.534 1.00 18.29 218 GLN C C 1
ATOM 5960 O O . GLN C 1 218 ? 49.761 72.807 35.537 1.00 18.91 218 GLN C O 1
ATOM 5966 N N . LYS C 1 219 ? 49.451 74.779 36.580 1.00 15.66 219 LYS C N 1
ATOM 5967 C CA . LYS C 1 219 ? 50.048 75.516 35.468 1.00 15.44 219 LYS C CA 1
ATOM 5968 C C . LYS C 1 219 ? 51.535 75.198 35.357 1.00 17.37 219 LYS C C 1
ATOM 5969 O O . LYS C 1 219 ? 52.054 74.951 34.260 1.00 15.55 219 LYS C O 1
ATOM 5975 N N . ALA C 1 220 ? 52.237 75.200 36.492 1.00 16.00 220 ALA C N 1
ATOM 5976 C CA . ALA C 1 220 ? 53.646 74.841 36.485 1.00 14.72 220 ALA C CA 1
ATOM 5977 C C . ALA C 1 220 ? 53.825 73.384 36.106 1.00 14.28 220 ALA C C 1
ATOM 5978 O O . ALA C 1 220 ? 54.763 73.049 35.379 1.00 15.75 220 ALA C O 1
ATOM 5980 N N . GLU C 1 221 ? 52.936 72.505 36.592 1.00 13.93 221 GLU C N 1
ATOM 5981 C CA . GLU C 1 221 ? 52.998 71.090 36.232 1.00 14.52 221 GLU C CA 1
ATOM 5982 C C . GLU C 1 221 ? 52.928 70.908 34.723 1.00 16.02 221 GLU C C 1
ATOM 5983 O O . GLU C 1 221 ? 53.715 70.163 34.136 1.00 21.53 221 GLU C O 1
ATOM 5989 N N . PHE C 1 222 ? 52.013 71.609 34.064 1.00 20.38 222 PHE C N 1
ATOM 5990 C CA . PHE C 1 222 ? 51.933 71.511 32.608 1.00 16.12 222 PHE C CA 1
ATOM 5991 C C . PHE C 1 222 ? 53.256 71.867 31.944 1.00 21.65 222 PHE C C 1
ATOM 5992 O O . PHE C 1 222 ? 53.586 71.326 30.877 1.00 22.76 222 PHE C O 1
ATOM 6000 N N . GLN C 1 223 ? 54.008 72.786 32.545 1.00 22.41 223 GLN C N 1
ATOM 6001 C CA . GLN C 1 223 ? 55.350 73.121 32.096 1.00 21.89 223 GLN C CA 1
ATOM 6002 C C . GLN C 1 223 ? 56.398 72.160 32.634 1.00 17.59 223 GLN C C 1
ATOM 6003 O O . GLN C 1 223 ? 57.587 72.339 32.351 1.00 17.95 223 GLN C O 1
ATOM 6009 N N . LYS C 1 224 ? 55.990 71.158 33.409 1.00 18.34 224 LYS C N 1
ATOM 6010 C CA . LYS C 1 224 ? 56.897 70.167 33.961 1.00 17.49 224 LYS C CA 1
ATOM 6011 C C . LYS C 1 224 ? 57.850 70.775 34.981 1.00 16.74 224 LYS C C 1
ATOM 6012 O O . LYS C 1 224 ? 59.000 70.348 35.098 1.00 18.27 224 LYS C O 1
ATOM 6018 N N . LYS C 1 225 ? 57.379 71.761 35.739 1.00 14.77 225 LYS C N 1
ATOM 6019 C CA . LYS C 1 225 ? 58.223 72.481 36.679 1.00 13.81 225 LYS C CA 1
ATOM 6020 C C . LYS C 1 225 ? 57.549 72.591 38.041 1.00 14.22 225 LYS C C 1
ATOM 6021 O O . LYS C 1 225 ? 56.324 72.550 38.163 1.00 15.48 225 LYS C O 1
ATOM 6027 N N . ALA C 1 226 ? 58.372 72.698 39.072 1.00 15.23 226 ALA C N 1
ATOM 6028 C CA . ALA C 1 226 ? 57.891 73.104 40.375 1.00 13.22 226 ALA C CA 1
ATOM 6029 C C . ALA C 1 226 ? 57.510 74.581 40.333 1.00 13.16 226 ALA C C 1
ATOM 6030 O O . ALA C 1 226 ? 57.982 75.348 39.485 1.00 15.37 226 ALA C O 1
ATOM 6032 N N . VAL C 1 227 ? 56.617 74.970 41.245 1.00 17.02 227 VAL C N 1
ATOM 6033 C CA . VAL C 1 227 ? 56.106 76.338 41.250 1.00 16.12 227 VAL C CA 1
ATOM 6034 C C . VAL C 1 227 ? 57.253 77.336 41.368 1.00 13.72 227 VAL C C 1
ATOM 6035 O O . VAL C 1 227 ? 57.284 78.361 40.673 1.00 14.26 227 VAL C O 1
ATOM 6039 N N . VAL C 1 228 ? 58.199 77.069 42.274 1.00 15.80 228 VAL C N 1
ATOM 6040 C CA . VAL C 1 228 ? 59.319 77.988 42.462 1.00 18.10 228 VAL C CA 1
ATOM 6041 C C . VAL C 1 228 ? 60.114 78.113 41.167 1.00 20.15 228 VAL C C 1
ATOM 6042 O O . VAL C 1 228 ? 60.557 79.205 40.785 1.00 17.61 228 VAL C O 1
ATOM 6046 N N . ASP C 1 229 ? 60.333 76.985 40.490 1.00 16.74 229 ASP C N 1
ATOM 6047 C CA . ASP C 1 229 ? 61.025 77.002 39.203 1.00 16.43 229 ASP C CA 1
ATOM 6048 C C . ASP C 1 229 ? 60.215 77.758 38.159 1.00 19.15 229 ASP C C 1
ATOM 6049 O O . ASP C 1 229 ? 60.761 78.564 37.400 1.00 19.80 229 ASP C O 1
ATOM 6054 N N . TYR C 1 230 ? 58.907 77.515 38.115 1.00 18.54 230 TYR C N 1
ATOM 6055 C CA . TYR C 1 230 ? 58.048 78.153 37.122 1.00 17.43 230 TYR C CA 1
ATOM 6056 C C . TYR C 1 230 ? 57.996 79.662 37.323 1.00 21.05 230 TYR C C 1
ATOM 6057 O O . TYR C 1 230 ? 58.155 80.433 36.373 1.00 22.59 230 TYR C O 1
ATOM 6066 N N . ASP C 1 231 ? 57.771 80.105 38.555 1.00 16.54 231 ASP C N 1
ATOM 6067 C CA . ASP C 1 231 ? 57.665 81.537 38.844 1.00 21.39 231 ASP C CA 1
ATOM 6068 C C . ASP C 1 231 ? 58.013 81.741 40.320 1.00 19.06 231 ASP C C 1
ATOM 6069 O O . ASP C 1 231 ? 57.193 81.451 41.189 1.00 16.21 231 ASP C O 1
ATOM 6074 N N . ASP C 1 232 ? 59.233 82.203 40.591 1.00 20.21 232 ASP C N 1
ATOM 6075 C CA . ASP C 1 232 ? 59.701 82.338 41.967 1.00 19.81 232 ASP C CA 1
ATOM 6076 C C . ASP C 1 232 ? 59.163 83.584 42.655 1.00 17.84 232 ASP C C 1
ATOM 6077 O O . ASP C 1 232 ? 59.508 83.830 43.817 1.00 17.18 232 ASP C O 1
ATOM 6082 N N . THR C 1 233 ? 58.312 84.361 41.984 1.00 19.45 233 THR C N 1
ATOM 6083 C CA . THR C 1 233 ? 57.735 85.560 42.581 1.00 20.14 233 THR C CA 1
ATOM 6084 C C . THR C 1 233 ? 56.251 85.434 42.910 1.00 24.22 233 THR C C 1
ATOM 6085 O O . THR C 1 233 ? 55.715 86.305 43.608 1.00 19.22 233 THR C O 1
ATOM 6089 N N . CYS C 1 234 ? 55.576 84.390 42.437 1.00 21.31 234 CYS C N 1
ATOM 6090 C CA . CYS C 1 234 ? 54.156 84.237 42.707 1.00 18.88 234 CYS C CA 1
ATOM 6091 C C . CYS C 1 234 ? 53.931 83.897 44.171 1.00 18.64 234 CYS C C 1
ATOM 6092 O O . CYS C 1 234 ? 54.845 83.485 44.888 1.00 17.04 234 CYS C O 1
ATOM 6095 N N . ASN C 1 235 ? 52.689 84.101 44.614 1.00 16.77 235 ASN C N 1
ATOM 6096 C CA . ASN C 1 235 ? 52.369 83.938 46.027 1.00 15.62 235 ASN C CA 1
ATOM 6097 C C . ASN C 1 235 ? 52.635 82.506 46.510 1.00 15.19 235 ASN C C 1
ATOM 6098 O O . ASN C 1 235 ? 53.123 82.292 47.626 1.00 18.66 235 ASN C O 1
ATOM 6103 N N . GLN C 1 236 ? 52.306 81.508 45.699 1.00 14.55 236 GLN C N 1
ATOM 6104 C CA . GLN C 1 236 ? 52.527 80.127 46.128 1.00 14.14 236 GLN C CA 1
ATOM 6105 C C . GLN C 1 236 ? 54.019 79.810 46.261 1.00 15.91 236 GLN C C 1
ATOM 6106 O O . GLN C 1 236 ? 54.429 79.066 47.166 1.00 14.17 236 GLN C O 1
ATOM 6112 N N . ALA C 1 237 ? 54.849 80.360 45.371 1.00 14.70 237 ALA C N 1
ATOM 6113 C CA . ALA C 1 237 ? 56.286 80.185 45.529 1.00 17.86 237 ALA C CA 1
ATOM 6114 C C . ALA C 1 237 ? 56.752 80.735 46.872 1.00 13.90 237 ALA C C 1
ATOM 6115 O O . ALA C 1 237 ? 57.611 80.141 47.532 1.00 17.24 237 ALA C O 1
ATOM 6117 N N . LEU C 1 238 ? 56.191 81.870 47.293 1.00 17.68 238 LEU C N 1
ATOM 6118 C CA . LEU C 1 238 ? 56.569 82.453 48.576 1.00 20.03 238 LEU C CA 1
ATOM 6119 C C . LEU C 1 238 ? 56.051 81.625 49.738 1.00 18.21 238 LEU C C 1
ATOM 6120 O O . LEU C 1 238 ? 56.681 81.596 50.807 1.00 16.84 238 LEU C O 1
ATOM 6125 N N . GLU C 1 239 ? 54.908 80.955 49.549 1.00 20.97 239 GLU C N 1
ATOM 6126 C CA . GLU C 1 239 ? 54.411 80.033 50.565 1.00 17.80 239 GLU C CA 1
ATOM 6127 C C . GLU C 1 239 ? 55.399 78.895 50.798 1.00 17.17 239 GLU C C 1
ATOM 6128 O O . GLU C 1 239 ? 55.734 78.573 51.943 1.00 17.49 239 GLU C O 1
ATOM 6134 N N . TYR C 1 240 ? 55.903 78.296 49.716 1.00 13.82 240 TYR C N 1
ATOM 6135 C CA . TYR C 1 240 ? 56.920 77.265 49.852 1.00 15.47 240 TYR C CA 1
ATOM 6136 C C . TYR C 1 240 ? 58.240 77.835 50.357 1.00 12.49 240 TYR C C 1
ATOM 6137 O O . TYR C 1 240 ? 58.965 77.152 51.085 1.00 15.04 240 TYR C O 1
ATOM 6146 N N . LYS C 1 241 ? 58.560 79.084 50.013 1.00 17.55 241 LYS C N 1
ATOM 6147 C CA . LYS C 1 241 ? 59.737 79.723 50.594 1.00 13.25 241 LYS C CA 1
ATOM 6148 C C . LYS C 1 241 ? 59.647 79.765 52.118 1.00 13.68 241 LYS C C 1
ATOM 6149 O O . LYS C 1 241 ? 60.636 79.508 52.816 1.00 13.78 241 LYS C O 1
ATOM 6155 N N . GLU C 1 242 ? 58.453 80.040 52.650 1.00 15.59 242 GLU C N 1
ATOM 6156 C CA . GLU C 1 242 ? 58.268 80.140 54.093 1.00 13.26 242 GLU C CA 1
ATOM 6157 C C . GLU C 1 242 ? 58.237 78.762 54.742 1.00 12.74 242 GLU C C 1
ATOM 6158 O O . GLU C 1 242 ? 58.841 78.573 55.798 1.00 12.75 242 GLU C O 1
ATOM 6164 N N . LEU C 1 243 ? 57.545 77.792 54.135 1.00 12.35 243 LEU C N 1
ATOM 6165 C CA . LEU C 1 243 ? 57.604 76.425 54.643 1.00 11.91 243 LEU C CA 1
ATOM 6166 C C . LEU C 1 243 ? 59.038 75.927 54.695 1.00 11.90 243 LEU C C 1
ATOM 6167 O O . LEU C 1 243 ? 59.466 75.357 55.701 1.00 12.52 243 LEU C O 1
ATOM 6172 N N . ALA C 1 244 ? 59.802 76.145 53.625 1.00 11.94 244 ALA C N 1
ATOM 6173 C CA . ALA C 1 244 ? 61.213 75.775 53.642 1.00 11.97 244 ALA C CA 1
ATOM 6174 C C . ALA C 1 244 ? 61.959 76.461 54.791 1.00 12.29 244 ALA C C 1
ATOM 6175 O O . ALA C 1 244 ? 62.722 75.825 55.520 1.00 12.23 244 ALA C O 1
ATOM 6177 N N . ARG C 1 245 ? 61.772 77.766 54.961 1.00 12.69 245 ARG C N 1
ATOM 6178 C CA . ARG C 1 245 ? 62.429 78.442 56.072 1.00 13.84 245 ARG C CA 1
ATOM 6179 C C . ARG C 1 245 ? 62.040 77.808 57.399 1.00 12.90 245 ARG C C 1
ATOM 6180 O O . ARG C 1 245 ? 62.898 77.563 58.250 1.00 14.49 245 ARG C O 1
ATOM 6188 N N . LYS C 1 246 ? 60.748 77.535 57.591 1.00 12.68 246 LYS C N 1
ATOM 6189 C CA . LYS C 1 246 ? 60.284 76.985 58.863 1.00 18.81 246 LYS C CA 1
ATOM 6190 C C . LYS C 1 246 ? 60.911 75.620 59.161 1.00 14.85 246 LYS C C 1
ATOM 6191 O O . LYS C 1 246 ? 61.248 75.322 60.317 1.00 14.52 246 LYS C O 1
ATOM 6197 N N . ILE C 1 247 ? 61.075 74.779 58.136 1.00 11.95 247 ILE C N 1
ATOM 6198 C CA . ILE C 1 247 ? 61.715 73.485 58.343 1.00 13.68 247 ILE C CA 1
ATOM 6199 C C . ILE C 1 247 ? 63.200 73.659 58.659 1.00 15.51 247 ILE C C 1
ATOM 6200 O O . ILE C 1 247 ? 63.735 73.005 59.565 1.00 14.58 247 ILE C O 1
ATOM 6205 N N . ILE C 1 248 ? 63.890 74.541 57.930 1.00 16.50 248 ILE C N 1
ATOM 6206 C CA . ILE C 1 248 ? 65.312 74.752 58.186 1.00 12.95 248 ILE C CA 1
ATOM 6207 C C . ILE C 1 248 ? 65.537 75.185 59.626 1.00 18.11 248 ILE C C 1
ATOM 6208 O O . ILE C 1 248 ? 66.451 74.697 60.302 1.00 13.07 248 ILE C O 1
ATOM 6213 N N . GLU C 1 249 ? 64.702 76.095 60.121 1.00 18.05 249 GLU C N 1
ATOM 6214 C CA . GLU C 1 249 ? 64.858 76.646 61.461 1.00 18.88 249 GLU C CA 1
ATOM 6215 C C . GLU C 1 249 ? 64.186 75.811 62.549 1.00 19.02 249 GLU C C 1
ATOM 6216 O O . GLU C 1 249 ? 64.325 76.142 63.729 1.00 17.65 249 GLU C O 1
ATOM 6222 N N . ASN C 1 250 ? 63.458 74.753 62.197 1.00 16.74 250 ASN C N 1
ATOM 6223 C CA . ASN C 1 250 ? 62.608 74.088 63.179 1.00 14.69 250 ASN C CA 1
ATOM 6224 C C . ASN C 1 250 ? 63.438 73.403 64.253 1.00 14.53 250 ASN C C 1
ATOM 6225 O O . ASN C 1 250 ? 64.403 72.703 63.948 1.00 15.21 250 ASN C O 1
ATOM 6230 N N . GLU C 1 251 ? 63.059 73.618 65.515 1.00 14.98 251 GLU C N 1
ATOM 6231 C CA . GLU C 1 251 ? 63.620 72.905 66.649 1.00 19.00 251 GLU C CA 1
ATOM 6232 C C . GLU C 1 251 ? 62.541 72.308 67.542 1.00 14.05 251 GLU C C 1
ATOM 6233 O O . GLU C 1 251 ? 62.873 71.691 68.552 1.00 16.73 251 GLU C O 1
ATOM 6239 N N . ASN C 1 252 ? 61.269 72.452 67.186 1.00 14.38 252 ASN C N 1
ATOM 6240 C CA . ASN C 1 252 ? 60.173 71.788 67.884 1.00 12.24 252 ASN C CA 1
ATOM 6241 C C . ASN C 1 252 ? 60.050 70.373 67.323 1.00 14.06 252 ASN C C 1
ATOM 6242 O O . ASN C 1 252 ? 59.318 70.117 66.368 1.00 16.10 252 ASN C O 1
ATOM 6247 N N . LEU C 1 253 ? 60.790 69.442 67.918 1.00 17.48 253 LEU C N 1
ATOM 6248 C CA . LEU C 1 253 ? 60.839 68.051 67.487 1.00 11.30 253 LEU C CA 1
ATOM 6249 C C . LEU C 1 253 ? 60.403 67.183 68.653 1.00 14.02 253 LEU C C 1
ATOM 6250 O O . LEU C 1 253 ? 61.084 67.151 69.685 1.00 12.93 253 LEU C O 1
ATOM 6255 N N . VAL C 1 254 ? 59.291 66.462 68.475 1.00 13.50 254 VAL C N 1
ATOM 6256 C CA . VAL C 1 254 ? 58.620 65.797 69.578 1.00 13.15 254 VAL C CA 1
ATOM 6257 C C . VAL C 1 254 ? 58.394 64.321 69.277 1.00 12.42 254 VAL C C 1
ATOM 6258 O O . VAL C 1 254 ? 58.431 63.869 68.130 1.00 11.80 254 VAL C O 1
ATOM 6262 N N . ILE C 1 255 ? 58.127 63.576 70.338 1.00 12.94 255 ILE C N 1
ATOM 6263 C CA . ILE C 1 255 ? 57.466 62.280 70.243 1.00 13.43 255 ILE C CA 1
ATOM 6264 C C . ILE C 1 255 ? 56.003 62.507 70.609 1.00 16.68 255 ILE C C 1
ATOM 6265 O O . ILE C 1 255 ? 55.719 62.908 71.753 1.00 13.78 255 ILE C O 1
ATOM 6270 N N . PRO C 1 256 ? 55.063 62.287 69.696 1.00 12.47 256 PRO C N 1
ATOM 6271 C CA . PRO C 1 256 ? 53.673 62.676 69.956 1.00 14.30 256 PRO C CA 1
ATOM 6272 C C . PRO C 1 256 ? 52.911 61.616 70.749 1.00 18.80 256 PRO C C 1
ATOM 6273 O O . PRO C 1 256 ? 53.402 60.515 71.016 1.00 14.26 256 PRO C O 1
ATOM 6277 N N . THR C 1 257 ? 51.682 61.989 71.141 1.00 16.68 257 THR C N 1
ATOM 6278 C CA . THR C 1 257 ? 50.736 61.087 71.790 1.00 16.20 257 THR C CA 1
ATOM 6279 C C . THR C 1 257 ? 49.577 60.867 70.836 1.00 13.53 257 THR C C 1
ATOM 6280 O O . THR C 1 257 ? 48.813 61.812 70.580 1.00 19.74 257 THR C O 1
ATOM 6284 N N . PRO C 1 258 ? 49.386 59.666 70.299 1.00 22.33 258 PRO C N 1
ATOM 6285 C CA . PRO C 1 258 ? 48.290 59.473 69.347 1.00 16.54 258 PRO C CA 1
ATOM 6286 C C . PRO C 1 258 ? 46.932 59.605 70.030 1.00 13.58 258 PRO C C 1
ATOM 6287 O O . PRO C 1 258 ? 46.774 59.422 71.241 1.00 16.11 258 PRO C O 1
ATOM 6291 N N . MET C 1 259 ? 45.935 59.909 69.205 1.00 18.89 259 MET C N 1
ATOM 6292 C CA . MET C 1 259 ? 44.549 59.941 69.722 1.00 19.23 259 MET C CA 1
ATOM 6293 C C . MET C 1 259 ? 43.936 58.580 69.405 1.00 15.56 259 MET C C 1
ATOM 6294 O O . MET C 1 259 ? 44.446 57.900 68.499 1.00 19.81 259 MET C O 1
ATOM 6299 N N . THR C 1 260 ? 42.914 58.176 70.144 1.00 20.91 260 THR C N 1
ATOM 6300 C CA . THR C 1 260 ? 42.191 56.959 69.811 1.00 20.41 260 THR C CA 1
ATOM 6301 C C . THR C 1 260 ? 41.208 57.238 68.665 1.00 20.58 260 THR C C 1
ATOM 6302 O O . THR C 1 260 ? 40.884 58.387 68.353 1.00 24.53 260 THR C O 1
ATOM 6306 N N . MET C 1 261 ? 40.721 56.173 68.035 1.00 22.64 261 MET C N 1
ATOM 6307 C CA . MET C 1 261 ? 39.761 56.352 66.917 1.00 25.94 261 MET C CA 1
ATOM 6308 C C . MET C 1 261 ? 38.592 57.228 67.382 1.00 23.05 261 MET C C 1
ATOM 6309 O O . MET C 1 261 ? 38.250 58.177 66.655 1.00 22.85 261 MET C O 1
ATOM 6314 N N . ASP C 1 262 ? 38.014 56.929 68.551 1.00 22.17 262 ASP C N 1
ATOM 6315 C CA . ASP C 1 262 ? 36.801 57.682 68.975 1.00 24.00 262 ASP C CA 1
ATOM 6316 C C . ASP C 1 262 ? 37.118 59.180 69.141 1.00 24.89 262 ASP C C 1
ATOM 6317 O O . ASP C 1 262 ? 36.270 59.995 68.739 1.00 19.24 262 ASP C O 1
ATOM 6322 N N . GLU C 1 263 ? 38.293 59.507 69.686 1.00 23.52 263 GLU C N 1
ATOM 6323 C CA . GLU C 1 263 ? 38.710 60.926 69.854 1.00 20.45 263 GLU C CA 1
ATOM 6324 C C . GLU C 1 263 ? 38.775 61.613 68.484 1.00 15.35 263 GLU C C 1
ATOM 6325 O O . GLU C 1 263 ? 38.359 62.777 68.395 1.00 20.40 263 GLU C O 1
ATOM 6331 N N . LEU C 1 264 ? 39.278 60.912 67.462 1.00 17.37 264 LEU C N 1
ATOM 6332 C CA . LEU C 1 264 ? 39.363 61.480 66.119 1.00 19.11 264 LEU C CA 1
ATOM 6333 C C . LEU C 1 264 ? 37.978 61.749 65.536 1.00 15.55 264 LEU C C 1
ATOM 6334 O O . LEU C 1 264 ? 37.742 62.819 64.956 1.00 19.44 264 LEU C O 1
ATOM 6339 N N . GLU C 1 265 ? 37.058 60.778 65.650 1.00 21.54 265 GLU C N 1
ATOM 6340 C CA . GLU C 1 265 ? 35.689 61.001 65.192 1.00 22.08 265 GLU C CA 1
ATOM 6341 C C . GLU C 1 265 ? 35.040 62.145 65.960 1.00 15.44 265 GLU C C 1
ATOM 6342 O O . GLU C 1 265 ? 34.364 62.994 65.370 1.00 16.90 265 GLU C O 1
ATOM 6348 N N . GLU C 1 266 ? 35.231 62.181 67.278 1.00 15.88 266 GLU C N 1
ATOM 6349 C CA . GLU C 1 266 ? 34.738 63.303 68.065 1.00 16.60 266 GLU C CA 1
ATOM 6350 C C . GLU C 1 266 ? 35.293 64.619 67.540 1.00 14.96 266 GLU C C 1
ATOM 6351 O O . GLU C 1 266 ? 34.559 65.605 67.414 1.00 18.33 266 GLU C O 1
ATOM 6357 N N . LEU C 1 267 ? 36.586 64.651 67.203 1.00 18.23 267 LEU C N 1
ATOM 6358 C CA . LEU C 1 267 ? 37.224 65.912 66.829 1.00 20.39 267 LEU C CA 1
ATOM 6359 C C . LEU C 1 267 ? 36.719 66.407 65.483 1.00 17.13 267 LEU C C 1
ATOM 6360 O O . LEU C 1 267 ? 36.386 67.586 65.330 1.00 15.28 267 LEU C O 1
ATOM 6365 N N . THR C 1 268 ? 36.662 65.520 64.491 1.00 16.32 268 THR C N 1
ATOM 6366 C CA . THR C 1 268 ? 36.177 65.935 63.181 1.00 17.70 268 THR C CA 1
ATOM 6367 C C . THR C 1 268 ? 34.725 66.384 63.248 1.00 18.45 268 THR C C 1
ATOM 6368 O O . THR C 1 268 ? 34.351 67.373 62.605 1.00 17.05 268 THR C O 1
ATOM 6372 N N . SER C 1 269 ? 33.898 65.681 64.029 1.00 14.39 269 SER C N 1
ATOM 6373 C CA . SER C 1 269 ? 32.510 66.095 64.190 1.00 14.99 269 SER C CA 1
ATOM 6374 C C . SER C 1 269 ? 32.428 67.476 64.832 1.00 20.22 269 SER C C 1
ATOM 6375 O O . SER C 1 269 ? 31.566 68.284 64.474 1.00 20.50 269 SER C O 1
ATOM 6378 N N . LYS C 1 270 ? 33.313 67.758 65.794 1.00 17.73 270 LYS C N 1
ATOM 6379 C CA . LYS C 1 270 ? 33.314 69.051 66.471 1.00 16.86 270 LYS C CA 1
ATOM 6380 C C . LYS C 1 270 ? 33.392 70.207 65.486 1.00 19.46 270 LYS C C 1
ATOM 6381 O O . LYS C 1 270 ? 32.779 71.255 65.703 1.00 19.43 270 LYS C O 1
ATOM 6387 N N . TYR C 1 271 ? 34.132 70.030 64.394 1.00 15.86 271 TYR C N 1
ATOM 6388 C CA . TYR C 1 271 ? 34.417 71.094 63.447 1.00 17.75 271 TYR C CA 1
ATOM 6389 C C . TYR C 1 271 ? 33.572 70.994 62.195 1.00 17.35 271 TYR C C 1
ATOM 6390 O O . TYR C 1 271 ? 33.840 71.704 61.225 1.00 18.29 271 TYR C O 1
ATOM 6399 N N . GLY C 1 272 ? 32.564 70.130 62.193 1.00 22.79 272 GLY C N 1
ATOM 6400 C CA . GLY C 1 272 ? 31.644 70.034 61.085 1.00 24.21 272 GLY C CA 1
ATOM 6401 C C . GLY C 1 272 ? 32.054 69.079 59.995 1.00 21.16 272 GLY C C 1
ATOM 6402 O O . GLY C 1 272 ? 31.324 68.951 59.000 1.00 23.27 272 GLY C O 1
ATOM 6403 N N . PHE C 1 273 ? 33.178 68.387 60.156 1.00 21.63 273 PHE C N 1
ATOM 6404 C CA . PHE C 1 273 ? 33.661 67.422 59.167 1.00 15.42 273 PHE C CA 1
ATOM 6405 C C . PHE C 1 273 ? 33.014 66.058 59.415 1.00 21.42 273 PHE C C 1
ATOM 6406 O O . PHE C 1 273 ? 33.659 65.070 59.756 1.00 18.25 273 PHE C O 1
ATOM 6414 N N . LEU C 1 274 ? 31.699 66.015 59.207 1.00 21.01 274 LEU C N 1
ATOM 6415 C CA . LEU C 1 274 ? 30.940 64.794 59.466 1.00 20.54 274 LEU C CA 1
ATOM 6416 C C . LEU C 1 274 ? 31.193 63.742 58.387 1.00 19.94 274 LEU C C 1
ATOM 6417 O O . LEU C 1 274 ? 31.531 62.592 58.695 1.00 19.73 274 LEU C O 1
ATOM 6422 N N . ASP C 1 275 ? 31.014 64.111 57.117 1.00 21.67 275 ASP C N 1
ATOM 6423 C CA . ASP C 1 275 ? 31.416 63.265 55.996 1.00 17.74 275 ASP C CA 1
ATOM 6424 C C . ASP C 1 275 ? 32.928 63.367 55.878 1.00 14.48 275 ASP C C 1
ATOM 6425 O O . ASP C 1 275 ? 33.454 64.420 55.503 1.00 18.98 275 ASP C O 1
ATOM 6430 N N . GLY C 1 276 ? 33.629 62.276 56.206 1.00 19.32 276 GLY C N 1
ATOM 6431 C CA . GLY C 1 276 ? 35.077 62.306 56.331 1.00 18.82 276 GLY C CA 1
ATOM 6432 C C . GLY C 1 276 ? 35.840 62.516 55.037 1.00 18.99 276 GLY C C 1
ATOM 6433 O O . GLY C 1 276 ? 37.074 62.482 55.043 1.00 19.28 276 GLY C O 1
ATOM 6434 N N . ARG C 1 277 ? 35.114 62.725 53.937 1.00 16.55 277 ARG C N 1
ATOM 6435 C CA . ARG C 1 277 ? 35.757 62.901 52.606 1.00 20.28 277 ARG C CA 1
ATOM 6436 C C . ARG C 1 277 ? 36.155 64.374 52.411 1.00 23.01 277 ARG C C 1
ATOM 6437 O O . ARG C 1 277 ? 36.842 64.661 51.414 1.00 20.31 277 ARG C O 1
ATOM 6445 N N . ALA C 1 278 ? 35.764 65.263 53.333 1.00 20.70 278 ALA C N 1
ATOM 6446 C CA . ALA C 1 278 ? 36.141 66.699 53.272 1.00 32.00 278 ALA C CA 1
ATOM 6447 C C . ALA C 1 278 ? 35.865 67.286 51.882 1.00 35.38 278 ALA C C 1
ATOM 6448 O O . ALA C 1 278 ? 36.807 67.839 51.282 1.00 31.66 278 ALA C O 1
ATOM 6450 N N . ILE C 1 279 ? 34.624 67.177 51.402 1.00 43.63 279 ILE C N 1
ATOM 6451 C CA . ILE C 1 279 ? 34.243 67.790 50.094 1.00 48.17 279 ILE C CA 1
ATOM 6452 C C . ILE C 1 279 ? 32.971 68.615 50.312 1.00 56.02 279 ILE C C 1
ATOM 6453 O O . ILE C 1 279 ? 31.974 68.044 50.792 1.00 64.24 279 ILE C O 1
ATOM 6458 N N . GLU C 1 280 ? 33.021 69.913 50.006 1.00 67.22 280 GLU C N 1
ATOM 6459 C CA . GLU C 1 280 ? 31.837 70.799 50.177 1.00 77.48 280 GLU C CA 1
ATOM 6460 C C . GLU C 1 280 ? 32.182 72.213 49.698 1.00 78.04 280 GLU C C 1
ATOM 6461 O O . GLU C 1 280 ? 32.355 72.374 48.476 1.00 83.69 280 GLU C O 1
ATOM 6467 N N . VAL D 1 2 ? 74.840 38.655 65.606 1.00 27.30 2 VAL D N 1
ATOM 6468 C CA . VAL D 1 2 ? 74.532 37.360 66.207 1.00 21.67 2 VAL D CA 1
ATOM 6469 C C . VAL D 1 2 ? 73.706 36.538 65.225 1.00 24.62 2 VAL D C 1
ATOM 6470 O O . VAL D 1 2 ? 72.817 37.070 64.543 1.00 26.37 2 VAL D O 1
ATOM 6474 N N . ARG D 1 3 ? 74.009 35.246 65.129 1.00 16.20 3 ARG D N 1
ATOM 6475 C CA . ARG D 1 3 ? 73.238 34.322 64.295 1.00 23.06 3 ARG D CA 1
ATOM 6476 C C . ARG D 1 3 ? 72.353 33.469 65.193 1.00 15.85 3 ARG D C 1
ATOM 6477 O O . ARG D 1 3 ? 72.857 32.828 66.118 1.00 16.05 3 ARG D O 1
ATOM 6485 N N . LYS D 1 4 ? 71.041 33.461 64.919 1.00 14.87 4 LYS D N 1
ATOM 6486 C CA . LYS D 1 4 ? 70.061 32.725 65.706 1.00 13.79 4 LYS D CA 1
ATOM 6487 C C . LYS D 1 4 ? 69.691 31.463 64.950 1.00 14.64 4 LYS D C 1
ATOM 6488 O O . LYS D 1 4 ? 69.135 31.548 63.852 1.00 13.94 4 LYS D O 1
ATOM 6494 N N . ILE D 1 5 ? 69.989 30.306 65.539 1.00 12.12 5 ILE D N 1
ATOM 6495 C CA . ILE D 1 5 ? 69.803 29.008 64.902 1.00 13.57 5 ILE D CA 1
ATOM 6496 C C . ILE D 1 5 ? 68.791 28.219 65.711 1.00 11.01 5 ILE D C 1
ATOM 6497 O O . ILE D 1 5 ? 68.875 28.183 66.943 1.00 11.84 5 ILE D O 1
ATOM 6502 N N . ALA D 1 6 ? 67.844 27.586 65.015 1.00 11.71 6 ALA D N 1
ATOM 6503 C CA . ALA D 1 6 ? 66.853 26.711 65.627 1.00 11.33 6 ALA D CA 1
ATOM 6504 C C . ALA D 1 6 ? 67.121 25.285 65.181 1.00 10.23 6 ALA D C 1
ATOM 6505 O O . ALA D 1 6 ? 67.243 25.028 63.982 1.00 14.41 6 ALA D O 1
ATOM 6507 N N . ILE D 1 7 ? 67.222 24.368 66.139 1.00 11.10 7 ILE D N 1
ATOM 6508 C CA . ILE D 1 7 ? 67.430 22.952 65.860 1.00 11.72 7 ILE D CA 1
ATOM 6509 C C . ILE D 1 7 ? 66.102 22.231 66.072 1.00 14.09 7 ILE D C 1
ATOM 6510 O O . ILE D 1 7 ? 65.519 22.301 67.166 1.00 15.04 7 ILE D O 1
ATOM 6515 N N . TYR D 1 8 ? 65.606 21.572 65.018 1.00 9.95 8 TYR D N 1
ATOM 6516 C CA . TYR D 1 8 ? 64.352 20.840 65.067 1.00 11.39 8 TYR D CA 1
ATOM 6517 C C . TYR D 1 8 ? 64.613 19.353 64.842 1.00 11.48 8 TYR D C 1
ATOM 6518 O O . TYR D 1 8 ? 65.762 18.899 64.716 1.00 9.11 8 TYR D O 1
ATOM 6527 N N . GLY D 1 9 ? 63.525 18.595 64.812 1.00 12.05 9 GLY D N 1
ATOM 6528 C CA . GLY D 1 9 ? 63.574 17.152 64.658 1.00 15.36 9 GLY D CA 1
ATOM 6529 C C . GLY D 1 9 ? 62.631 16.450 65.615 1.00 12.80 9 GLY D C 1
ATOM 6530 O O . GLY D 1 9 ? 62.272 16.965 66.671 1.00 15.73 9 GLY D O 1
ATOM 6531 N N . LYS D 1 10 ? 62.220 15.243 65.241 1.00 11.98 10 LYS D N 1
ATOM 6532 C CA . LYS D 1 10 ? 61.317 14.460 66.068 1.00 13.91 10 LYS D CA 1
ATOM 6533 C C . LYS D 1 10 ? 61.933 14.198 67.446 1.00 12.13 10 LYS D C 1
ATOM 6534 O O . LYS D 1 10 ? 63.152 14.205 67.639 1.00 14.97 10 LYS D O 1
ATOM 6540 N N . GLY D 1 11 ? 61.059 13.925 68.407 1.00 11.50 11 GLY D N 1
ATOM 6541 C CA . GLY D 1 11 ? 61.526 13.651 69.753 1.00 14.61 11 GLY D CA 1
ATOM 6542 C C . GLY D 1 11 ? 62.406 12.415 69.801 1.00 13.45 11 GLY D C 1
ATOM 6543 O O . GLY D 1 11 ? 62.106 11.383 69.200 1.00 12.38 11 GLY D O 1
ATOM 6544 N N . GLY D 1 12 ? 63.518 12.529 70.505 1.00 10.76 12 GLY D N 1
ATOM 6545 C CA . GLY D 1 12 ? 64.412 11.392 70.652 1.00 12.59 12 GLY D CA 1
ATOM 6546 C C . GLY D 1 12 ? 65.418 11.214 69.538 1.00 9.67 12 GLY D C 1
ATOM 6547 O O . GLY D 1 12 ? 66.221 10.276 69.590 1.00 11.89 12 GLY D O 1
ATOM 6548 N N . ILE D 1 13 ? 65.410 12.095 68.544 1.00 10.56 13 ILE D N 1
ATOM 6549 C CA . ILE D 1 13 ? 66.294 11.959 67.402 1.00 9.25 13 ILE D CA 1
ATOM 6550 C C . ILE D 1 13 ? 67.730 12.330 67.727 1.00 8.57 13 ILE D C 1
ATOM 6551 O O . ILE D 1 13 ? 68.630 11.891 67.009 1.00 9.46 13 ILE D O 1
ATOM 6556 N N . GLY D 1 14 ? 67.965 13.117 68.776 1.00 9.00 14 GLY D N 1
ATOM 6557 C CA . GLY D 1 14 ? 69.292 13.571 69.123 1.00 7.52 14 GLY D CA 1
ATOM 6558 C C . GLY D 1 14 ? 69.482 15.071 69.069 1.00 9.18 14 GLY D C 1
ATOM 6559 O O . GLY D 1 14 ? 70.609 15.556 68.918 1.00 11.98 14 GLY D O 1
ATOM 6560 N N . LYS D 1 15 ? 68.387 15.817 69.210 1.00 10.31 15 LYS D N 1
ATOM 6561 C CA . LYS D 1 15 ? 68.463 17.274 69.119 1.00 8.62 15 LYS D CA 1
ATOM 6562 C C . LYS D 1 15 ? 69.354 17.852 70.217 1.00 11.29 15 LYS D C 1
ATOM 6563 O O . LYS D 1 15 ? 70.244 18.675 69.952 1.00 16.09 15 LYS D O 1
ATOM 6569 N N . SER D 1 16 ? 69.114 17.443 71.468 1.00 8.76 16 SER D N 1
ATOM 6570 C CA . SER D 1 16 ? 69.844 18.026 72.584 1.00 9.55 16 SER D CA 1
ATOM 6571 C C . SER D 1 16 ? 71.270 17.503 72.639 1.00 9.75 16 SER D C 1
ATOM 6572 O O . SER D 1 16 ? 72.173 18.219 73.065 1.00 11.57 16 SER D O 1
ATOM 6575 N N . THR D 1 17 ? 71.492 16.266 72.216 1.00 11.78 17 THR D N 1
ATOM 6576 C CA . THR D 1 17 ? 72.852 15.764 72.090 1.00 11.08 17 THR D CA 1
ATOM 6577 C C . THR D 1 17 ? 73.636 16.553 71.049 1.00 8.16 17 THR D C 1
ATOM 6578 O O . THR D 1 17 ? 74.794 16.919 71.277 1.00 7.99 17 THR D O 1
ATOM 6582 N N . THR D 1 18 ? 73.038 16.763 69.870 1.00 9.03 18 THR D N 1
ATOM 6583 C CA . THR D 1 18 ? 73.724 17.448 68.780 1.00 11.26 18 THR D CA 1
ATOM 6584 C C . THR D 1 18 ? 73.950 18.910 69.127 1.00 8.08 18 THR D C 1
ATOM 6585 O O . THR D 1 18 ? 75.036 19.448 68.890 1.00 7.44 18 THR D O 1
ATOM 6589 N N . THR D 1 19 ? 72.935 19.573 69.691 1.00 8.83 19 THR D N 1
ATOM 6590 C CA . THR D 1 19 ? 73.076 20.989 70.020 1.00 11.73 19 THR D CA 1
ATOM 6591 C C . THR D 1 19 ? 74.173 21.211 71.062 1.00 12.43 19 THR D C 1
ATOM 6592 O O . THR D 1 19 ? 75.104 21.998 70.845 1.00 9.19 19 THR D O 1
ATOM 6596 N N . GLN D 1 20 ? 74.062 20.542 72.216 1.00 11.60 20 GLN D N 1
ATOM 6597 C CA . GLN D 1 20 ? 75.016 20.763 73.296 1.00 8.71 20 GLN D CA 1
ATOM 6598 C C . GLN D 1 20 ? 76.434 20.458 72.845 1.00 8.88 20 GLN D C 1
ATOM 6599 O O . GLN D 1 20 ? 77.361 21.207 73.160 1.00 9.19 20 GLN D O 1
ATOM 6605 N N . ASN D 1 21 ? 76.621 19.376 72.084 1.00 11.83 21 ASN D N 1
ATOM 6606 C CA . ASN D 1 21 ? 77.955 18.983 71.656 1.00 7.42 21 ASN D CA 1
ATOM 6607 C C . ASN D 1 21 ? 78.492 19.853 70.536 1.00 13.73 21 ASN D C 1
ATOM 6608 O O . ASN D 1 21 ? 79.692 20.145 70.529 1.00 17.34 21 ASN D O 1
ATOM 6613 N N . THR D 1 22 ? 77.630 20.328 69.626 1.00 13.07 22 THR D N 1
ATOM 6614 C CA . THR D 1 22 ? 78.083 21.292 68.627 1.00 11.44 22 THR D CA 1
ATOM 6615 C C . THR D 1 22 ? 78.396 22.642 69.259 1.00 13.45 22 THR D C 1
ATOM 6616 O O . THR D 1 22 ? 79.419 23.255 68.936 1.00 10.29 22 THR D O 1
ATOM 6620 N N . VAL D 1 23 ? 77.544 23.108 70.177 1.00 13.55 23 VAL D N 1
ATOM 6621 C CA . VAL D 1 23 ? 77.800 24.369 70.867 1.00 10.92 23 VAL D CA 1
ATOM 6622 C C . VAL D 1 23 ? 79.081 24.280 71.685 1.00 10.98 23 VAL D C 1
ATOM 6623 O O . VAL D 1 23 ? 79.882 25.223 71.717 1.00 14.05 23 VAL D O 1
ATOM 6627 N N . ALA D 1 24 ? 79.298 23.143 72.352 1.00 10.82 24 ALA D N 1
ATOM 6628 C CA . ALA D 1 24 ? 80.513 22.960 73.136 1.00 11.73 24 ALA D CA 1
ATOM 6629 C C . ALA D 1 24 ? 81.752 23.004 72.256 1.00 11.24 24 ALA D C 1
ATOM 6630 O O . ALA D 1 24 ? 82.751 23.632 72.621 1.00 12.80 24 ALA D O 1
ATOM 6632 N N . ALA D 1 25 ? 81.690 22.369 71.080 1.00 12.23 25 ALA D N 1
ATOM 6633 C CA . ALA D 1 25 ? 82.793 22.443 70.131 1.00 13.39 25 ALA D CA 1
ATOM 6634 C C . ALA D 1 25 ? 82.980 23.858 69.631 1.00 11.17 25 ALA D C 1
ATOM 6635 O O . ALA D 1 25 ? 84.109 24.296 69.401 1.00 11.53 25 ALA D O 1
ATOM 6637 N N . MET D 1 26 ? 81.881 24.580 69.432 1.00 14.37 26 MET D N 1
ATOM 6638 C CA . MET D 1 26 ? 81.976 25.967 68.995 1.00 13.86 26 MET D CA 1
ATOM 6639 C C . MET D 1 26 ? 82.707 26.823 70.026 1.00 13.87 26 MET D C 1
ATOM 6640 O O . MET D 1 26 ? 83.538 27.670 69.671 1.00 14.57 26 MET D O 1
ATOM 6645 N N . ALA D 1 27 ? 82.409 26.616 71.314 1.00 14.35 27 ALA D N 1
ATOM 6646 C CA . ALA D 1 27 ? 83.046 27.404 72.365 1.00 14.29 27 ALA D CA 1
ATOM 6647 C C . ALA D 1 27 ? 84.472 26.943 72.619 1.00 13.32 27 ALA D C 1
ATOM 6648 O O . ALA D 1 27 ? 85.377 27.775 72.772 1.00 18.62 27 ALA D O 1
ATOM 6650 N N . HIS D 1 28 ? 84.689 25.625 72.621 1.00 14.91 28 HIS D N 1
ATOM 6651 C CA . HIS D 1 28 ? 85.987 25.079 72.981 1.00 14.62 28 HIS D CA 1
ATOM 6652 C C . HIS D 1 28 ? 86.972 25.205 71.835 1.00 15.30 28 HIS D C 1
ATOM 6653 O O . HIS D 1 28 ? 88.104 25.643 72.044 1.00 15.58 28 HIS D O 1
ATOM 6660 N N . PHE D 1 29 ? 86.570 24.802 70.626 1.00 14.20 29 PHE D N 1
ATOM 6661 C CA . PHE D 1 29 ? 87.501 24.759 69.509 1.00 14.41 29 PHE D CA 1
ATOM 6662 C C . PHE D 1 29 ? 87.520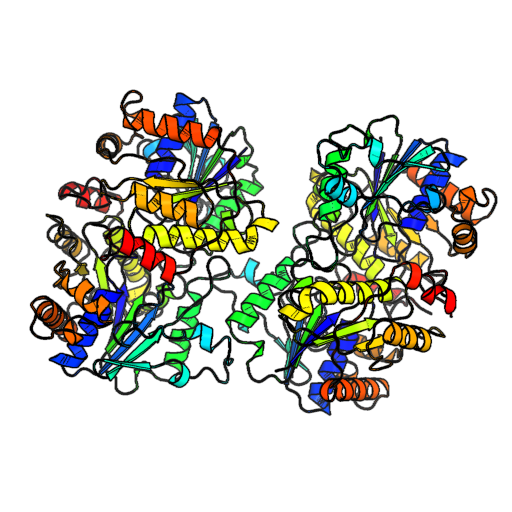 26.061 68.721 1.00 14.97 29 PHE D C 1
ATOM 6663 O O . PHE D 1 29 ? 88.566 26.444 68.201 1.00 16.14 29 PHE D O 1
ATOM 6671 N N . HIS D 1 30 ? 86.381 26.734 68.583 1.00 14.32 30 HIS D N 1
ATOM 6672 C CA . HIS D 1 30 ? 86.236 27.842 67.644 1.00 14.86 30 HIS D CA 1
ATOM 6673 C C . HIS D 1 30 ? 86.082 29.180 68.346 1.00 17.43 30 HIS D C 1
ATOM 6674 O O . HIS D 1 30 ? 85.818 30.192 67.693 1.00 16.72 30 HIS D O 1
ATOM 6681 N N . ASP D 1 31 ? 86.243 29.206 69.661 1.00 15.68 31 ASP D N 1
ATOM 6682 C CA . ASP D 1 31 ? 86.291 30.441 70.424 1.00 18.72 31 ASP D CA 1
ATOM 6683 C C . ASP D 1 31 ? 85.064 31.293 70.137 1.00 17.28 31 ASP D C 1
ATOM 6684 O O . ASP D 1 31 ? 85.162 32.504 69.940 1.00 23.15 31 ASP D O 1
ATOM 6689 N N . LYS D 1 32 ? 83.895 30.650 70.130 1.00 17.39 32 LYS D N 1
ATOM 6690 C CA . LYS D 1 32 ? 82.627 31.335 69.918 1.00 16.99 32 LYS D CA 1
ATOM 6691 C C . LYS D 1 32 ? 81.869 31.493 71.233 1.00 16.02 32 LYS D C 1
ATOM 6692 O O . LYS D 1 32 ? 81.913 30.615 72.093 1.00 18.09 32 LYS D O 1
ATOM 6698 N N . LYS D 1 33 ? 81.187 32.626 71.393 1.00 24.37 33 LYS D N 1
ATOM 6699 C CA . LYS D 1 33 ? 80.287 32.857 72.522 1.00 19.78 33 LYS D CA 1
ATOM 6700 C C . LYS D 1 33 ? 78.890 32.427 72.091 1.00 14.16 33 LYS D C 1
ATOM 6701 O O . LYS D 1 33 ? 78.370 32.912 71.078 1.00 20.45 33 LYS D O 1
ATOM 6707 N N . VAL D 1 34 ? 78.293 31.509 72.845 1.00 20.18 34 VAL D N 1
ATOM 6708 C CA . VAL D 1 34 ? 77.065 30.841 72.439 1.00 14.80 34 VAL D CA 1
ATOM 6709 C C . VAL D 1 34 ? 76.060 30.850 73.582 1.00 16.45 34 VAL D C 1
ATOM 6710 O O . VAL D 1 34 ? 76.422 30.919 74.761 1.00 16.02 34 VAL D O 1
ATOM 6714 N N . PHE D 1 35 ? 74.782 30.793 73.206 1.00 15.04 35 PHE D N 1
ATOM 6715 C CA . PHE D 1 35 ? 73.647 30.763 74.114 1.00 15.09 35 PHE D CA 1
ATOM 6716 C C . PHE D 1 35 ? 72.728 29.623 73.669 1.00 15.65 35 PHE D C 1
ATOM 6717 O O . PHE D 1 35 ? 72.421 29.491 72.475 1.00 13.25 35 PHE D O 1
ATOM 6725 N N . ILE D 1 36 ? 72.329 28.772 74.614 1.00 11.09 36 ILE D N 1
ATOM 6726 C CA . ILE D 1 36 ? 71.370 27.702 74.351 1.00 10.13 36 ILE D CA 1
ATOM 6727 C C . ILE D 1 36 ? 70.070 28.060 75.051 1.00 10.42 36 ILE D C 1
ATOM 6728 O O . ILE D 1 36 ? 70.052 28.284 76.265 1.00 11.01 36 ILE D O 1
ATOM 6733 N N . HIS D 1 37 ? 68.995 28.094 74.256 1.00 10.39 37 HIS D N 1
ATOM 6734 C CA . HIS D 1 37 ? 67.640 28.368 74.800 1.00 13.51 37 HIS D CA 1
ATOM 6735 C C . HIS D 1 37 ? 66.803 27.098 74.614 1.00 11.04 37 HIS D C 1
ATOM 6736 O O . HIS D 1 37 ? 66.312 26.852 73.499 1.00 11.70 37 HIS D O 1
ATOM 6743 N N . GLY D 1 38 ? 66.675 26.299 75.675 1.00 17.61 38 GLY D N 1
ATOM 6744 C CA . GLY D 1 38 ? 65.894 25.073 75.602 1.00 13.15 38 GLY D CA 1
ATOM 6745 C C . GLY D 1 38 ? 64.434 25.378 75.327 1.00 13.03 38 GLY D C 1
ATOM 6746 O O . GLY D 1 38 ? 63.802 26.151 76.071 1.00 12.56 38 GLY D O 1
ATOM 6747 N N . CYS D 1 39 ? 63.887 24.807 74.252 1.00 12.10 39 CYS D N 1
ATOM 6748 C CA . CYS D 1 39 ? 62.502 25.027 73.854 1.00 14.24 39 CYS D CA 1
ATOM 6749 C C . CYS D 1 39 ? 61.787 23.693 73.667 1.00 14.60 39 CYS D C 1
ATOM 6750 O O . CYS D 1 39 ? 60.992 23.502 72.735 1.00 12.63 39 CYS D O 1
ATOM 6753 N N . ASP D 1 40 ? 62.088 22.741 74.545 1.00 13.85 40 ASP D N 1
ATOM 6754 C CA . ASP D 1 40 ? 61.488 21.408 74.529 1.00 12.83 40 ASP D CA 1
ATOM 6755 C C . ASP D 1 40 ? 61.013 21.126 75.944 1.00 13.92 40 ASP D C 1
ATOM 6756 O O . ASP D 1 40 ? 61.821 21.221 76.894 1.00 15.70 40 ASP D O 1
ATOM 6761 N N . PRO D 1 41 ? 59.732 20.795 76.141 1.00 16.06 41 PRO D N 1
ATOM 6762 C CA . PRO D 1 41 ? 59.236 20.578 77.513 1.00 15.84 41 PRO D CA 1
ATOM 6763 C C . PRO D 1 41 ? 59.992 19.506 78.288 1.00 19.35 41 PRO D C 1
ATOM 6764 O O . PRO D 1 41 ? 59.857 19.449 79.517 1.00 19.42 41 PRO D O 1
ATOM 6768 N N . LYS D 1 42 ? 60.782 18.659 77.618 1.00 16.59 42 LYS D N 1
ATOM 6769 C CA . LYS D 1 42 ? 61.602 17.691 78.342 1.00 19.61 42 LYS D CA 1
ATOM 6770 C C . LYS D 1 42 ? 62.615 18.396 79.240 1.00 18.73 42 LYS D C 1
ATOM 6771 O O . LYS D 1 42 ? 62.971 17.877 80.304 1.00 24.19 42 LYS D O 1
ATOM 6777 N N . ALA D 1 43 ? 63.078 19.578 78.836 1.00 19.95 43 ALA D N 1
ATOM 6778 C CA . ALA D 1 43 ? 63.818 20.491 79.710 1.00 15.46 43 ALA D CA 1
ATOM 6779 C C . ALA D 1 43 ? 65.098 19.865 80.270 1.00 18.19 43 ALA D C 1
ATOM 6780 O O . ALA D 1 43 ? 65.518 20.172 81.389 1.00 18.09 43 ALA D O 1
ATOM 6782 N N . ASP D 1 44 ? 65.728 18.979 79.503 1.00 18.76 44 ASP D N 1
ATOM 6783 C CA . ASP D 1 44 ? 67.078 18.511 79.778 1.00 20.44 44 ASP D CA 1
ATOM 6784 C C . ASP D 1 44 ? 68.026 18.919 78.655 1.00 15.23 44 ASP D C 1
ATOM 6785 O O . ASP D 1 44 ? 69.027 18.254 78.396 1.00 18.50 44 ASP D O 1
ATOM 6790 N N . SER D 1 45 ? 67.720 20.034 77.994 1.00 13.31 45 SER D N 1
ATOM 6791 C CA . SER D 1 45 ? 68.488 20.488 76.844 1.00 14.34 45 SER D CA 1
ATOM 6792 C C . SER D 1 45 ? 69.805 21.133 77.226 1.00 13.41 45 SER D C 1
ATOM 6793 O O . SER D 1 45 ? 70.671 21.303 76.367 1.00 12.89 45 SER D O 1
ATOM 6796 N N . THR D 1 46 ? 69.983 21.482 78.492 1.00 14.51 46 THR D N 1
ATOM 6797 C CA . THR D 1 46 ? 71.190 22.157 78.945 1.00 13.91 46 THR D CA 1
ATOM 6798 C C . THR D 1 46 ? 71.939 21.367 80.012 1.00 12.95 46 THR D C 1
ATOM 6799 O O . THR D 1 46 ? 72.938 21.848 80.544 1.00 14.99 46 THR D O 1
ATOM 6803 N N . ARG D 1 47 ? 71.495 20.162 80.331 1.00 13.79 47 ARG D N 1
ATOM 6804 C CA . ARG D 1 47 ? 72.027 19.456 81.495 1.00 16.92 47 ARG D CA 1
ATOM 6805 C C . ARG D 1 47 ? 73.528 19.181 81.379 1.00 15.47 47 ARG D C 1
ATOM 6806 O O . ARG D 1 47 ? 74.272 19.324 82.356 1.00 12.24 47 ARG D O 1
ATOM 6814 N N . LEU D 1 48 ? 73.987 18.752 80.205 1.00 14.00 48 LEU D N 1
ATOM 6815 C CA . LEU D 1 48 ? 75.389 18.377 80.062 1.00 12.30 48 LEU D CA 1
ATOM 6816 C C . LEU D 1 48 ? 76.303 19.588 80.125 1.00 11.44 48 LEU D C 1
ATOM 6817 O O . LEU D 1 48 ? 77.366 19.528 80.758 1.00 12.91 48 LEU D O 1
ATOM 6822 N N . ILE D 1 49 ? 75.919 20.683 79.457 1.00 12.23 49 ILE D N 1
ATOM 6823 C CA . ILE D 1 49 ? 76.692 21.922 79.527 1.00 12.04 49 ILE D CA 1
ATOM 6824 C C . ILE D 1 49 ? 76.857 22.377 80.971 1.00 14.91 49 ILE D C 1
ATOM 6825 O O . ILE D 1 49 ? 77.900 22.939 81.346 1.00 12.08 49 ILE D O 1
ATOM 6830 N N . LEU D 1 50 ? 75.839 22.148 81.798 1.00 13.78 50 LEU D N 1
ATOM 6831 C CA . LEU D 1 50 ? 75.831 22.538 83.196 1.00 13.05 50 LEU D CA 1
ATOM 6832 C C . LEU D 1 50 ? 76.247 21.408 84.122 1.00 13.34 50 LEU D C 1
ATOM 6833 O O . LEU D 1 50 ? 76.023 21.499 85.331 1.00 15.28 50 LEU D O 1
ATOM 6838 N N . HIS D 1 51 ? 76.823 20.338 83.582 1.00 16.60 51 HIS D N 1
ATOM 6839 C CA . HIS D 1 51 ? 77.418 19.277 84.391 1.00 15.07 51 HIS D CA 1
ATOM 6840 C C . HIS D 1 51 ? 76.406 18.641 85.346 1.00 14.46 51 HIS D C 1
ATOM 6841 O O . HIS D 1 51 ? 76.708 18.346 86.505 1.00 15.30 51 HIS D O 1
ATOM 6848 N N . GLY D 1 52 ? 75.208 18.382 84.833 1.00 13.61 52 GLY D N 1
ATOM 6849 C CA . GLY D 1 52 ? 74.179 17.674 85.548 1.00 17.61 52 GLY D CA 1
ATOM 6850 C C . GLY D 1 52 ? 73.134 18.559 86.196 1.00 20.95 52 GLY D C 1
ATOM 6851 O O . GLY D 1 52 ? 72.072 18.057 86.578 1.00 17.10 52 GLY D O 1
ATOM 6852 N N . LYS D 1 53 ? 73.407 19.854 86.337 1.00 19.63 53 LYS D N 1
ATOM 6853 C CA . LYS D 1 53 ? 72.453 20.755 86.965 1.00 19.03 53 LYS D CA 1
ATOM 6854 C C . LYS D 1 53 ? 71.161 20.774 86.160 1.00 21.23 53 LYS D C 1
ATOM 6855 O O . LYS D 1 53 ? 71.175 20.795 84.928 1.00 21.85 53 LYS D O 1
ATOM 6861 N N . GLN D 1 54 ? 70.044 20.745 86.871 1.00 26.44 54 GLN D N 1
ATOM 6862 C CA . GLN D 1 54 ? 68.701 20.744 86.298 1.00 27.07 54 GLN D CA 1
ATOM 6863 C C . GLN D 1 54 ? 68.174 22.161 86.466 1.00 23.88 54 GLN D C 1
ATOM 6864 O O . GLN D 1 54 ? 67.719 22.536 87.543 1.00 32.38 54 GLN D O 1
ATOM 6870 N N . GLN D 1 55 ? 68.268 22.955 85.408 1.00 29.04 55 GLN D N 1
ATOM 6871 C CA . GLN D 1 55 ? 67.926 24.369 85.493 1.00 24.22 55 GLN D CA 1
ATOM 6872 C C . GLN D 1 55 ? 66.512 24.591 86.000 1.00 20.53 55 GLN D C 1
ATOM 6873 O O . GLN D 1 55 ? 65.589 23.853 85.668 1.00 24.37 55 GLN D O 1
ATOM 6879 N N . VAL D 1 56 ? 66.337 25.650 86.784 1.00 24.93 56 VAL D N 1
ATOM 6880 C CA . VAL D 1 56 ? 64.997 26.155 87.050 1.00 23.66 56 VAL D CA 1
ATOM 6881 C C . VAL D 1 56 ? 64.464 26.787 85.768 1.00 20.43 56 VAL D C 1
ATOM 6882 O O . VAL D 1 56 ? 65.125 27.643 85.160 1.00 21.30 56 VAL D O 1
ATOM 6886 N N . THR D 1 57 ? 63.276 26.356 85.339 1.00 19.30 57 THR D N 1
ATOM 6887 C CA . THR D 1 57 ? 62.725 26.859 84.092 1.00 17.48 57 THR D CA 1
ATOM 6888 C C . THR D 1 57 ? 62.208 28.285 84.270 1.00 24.23 57 THR D C 1
ATOM 6889 O O . THR D 1 57 ? 61.879 28.738 85.371 1.00 20.46 57 THR D O 1
ATOM 6893 N N . MET D 1 58 ? 62.154 29.004 83.154 1.00 19.38 58 MET D N 1
ATOM 6894 C CA . MET D 1 58 ? 61.655 30.371 83.189 1.00 25.07 58 MET D CA 1
ATOM 6895 C C . MET D 1 58 ? 60.215 30.415 83.666 1.00 24.48 58 MET D C 1
ATOM 6896 O O . MET D 1 58 ? 59.837 31.317 84.423 1.00 23.66 58 MET D O 1
ATOM 6901 N N A MET D 1 59 ? 59.392 29.455 83.225 0.38 21.90 59 MET D N 1
ATOM 6902 N N B MET D 1 59 ? 59.391 29.446 83.242 0.62 21.88 59 MET D N 1
ATOM 6903 C CA A MET D 1 59 ? 58.005 29.404 83.677 0.38 22.23 59 MET D CA 1
ATOM 6904 C CA B MET D 1 59 ? 57.999 29.443 83.687 0.62 22.28 59 MET D CA 1
ATOM 6905 C C A MET D 1 59 ? 57.921 29.119 85.168 0.38 25.32 59 MET D C 1
ATOM 6906 C C B MET D 1 59 ? 57.878 29.075 85.162 0.62 25.26 59 MET D C 1
ATOM 6907 O O A MET D 1 59 ? 57.095 29.711 85.872 0.38 31.00 59 MET D O 1
ATOM 6908 O O B MET D 1 59 ? 56.975 29.567 85.848 0.62 31.07 59 MET D O 1
ATOM 6917 N N . ASP D 1 60 ? 58.767 28.216 85.668 1.00 24.29 60 ASP D N 1
ATOM 6918 C CA . ASP D 1 60 ? 58.781 27.929 87.098 1.00 25.36 60 ASP D CA 1
ATOM 6919 C C . ASP D 1 60 ? 59.246 29.137 87.892 1.00 30.24 60 ASP D C 1
ATOM 6920 O O . ASP D 1 60 ? 58.829 29.312 89.039 1.00 38.69 60 ASP D O 1
ATOM 6925 N N . THR D 1 61 ? 60.099 29.979 87.300 1.00 27.64 61 THR D N 1
ATOM 6926 C CA . THR D 1 61 ? 60.538 31.196 87.974 1.00 31.50 61 THR D CA 1
ATOM 6927 C C . THR D 1 61 ? 59.430 32.241 87.975 1.00 36.58 61 THR D C 1
ATOM 6928 O O . THR D 1 61 ? 59.131 32.842 89.013 1.00 41.59 61 THR D O 1
ATOM 6932 N N . LEU D 1 62 ? 58.815 32.477 86.813 1.00 33.68 62 LEU D N 1
ATOM 6933 C CA . LEU D 1 62 ? 57.675 33.385 86.740 1.00 39.88 62 LEU D CA 1
ATOM 6934 C C . LEU D 1 62 ? 56.623 33.025 87.781 1.00 42.89 62 LEU D C 1
ATOM 6935 O O . LEU D 1 62 ? 56.116 33.895 88.497 1.00 43.67 62 LEU D O 1
ATOM 6940 N N . ARG D 1 63 ? 56.265 31.747 87.872 1.00 38.67 63 ARG D N 1
ATOM 6941 C CA . ARG D 1 63 ? 55.146 31.345 88.768 1.00 45.10 63 ARG D CA 1
ATOM 6942 C C . ARG D 1 63 ? 55.463 31.594 90.244 1.00 48.85 63 ARG D C 1
ATOM 6943 O O . ARG D 1 63 ? 54.545 32.017 90.970 1.00 56.14 63 ARG D O 1
ATOM 6951 N N . GLU D 1 64 ? 56.699 31.354 90.676 1.00 58.69 64 GLU D N 1
ATOM 6952 C CA . GLU D 1 64 ? 57.026 31.444 92.089 1.00 60.81 64 GLU D CA 1
ATOM 6953 C C . GLU D 1 64 ? 57.589 32.795 92.489 1.00 62.08 64 GLU D C 1
ATOM 6954 O O . GLU D 1 64 ? 57.643 33.085 93.688 1.00 65.42 64 GLU D O 1
ATOM 6960 N N . LYS D 1 65 ? 57.971 33.631 91.517 1.00 58.89 65 LYS D N 1
ATOM 6961 C CA . LYS D 1 65 ? 58.641 34.920 91.851 1.00 59.22 65 LYS D CA 1
ATOM 6962 C C . LYS D 1 65 ? 57.865 36.120 91.299 1.00 54.31 65 LYS D C 1
ATOM 6963 O O . LYS D 1 65 ? 57.877 37.171 91.965 1.00 66.81 65 LYS D O 1
ATOM 6969 N N . GLY D 1 66 ? 57.227 35.980 90.135 1.00 49.97 66 GLY D N 1
ATOM 6970 C CA . GLY D 1 66 ? 56.526 37.081 89.511 1.00 48.89 66 GLY D CA 1
ATOM 6971 C C . GLY D 1 66 ? 57.210 37.534 88.233 1.00 52.12 66 GLY D C 1
ATOM 6972 O O . GLY D 1 66 ? 58.338 37.152 87.919 1.00 53.06 66 GLY D O 1
ATOM 6973 N N . GLU D 1 67 ? 56.497 38.394 87.502 1.00 71.06 67 GLU D N 1
ATOM 6974 C CA . GLU D 1 67 ? 56.962 38.845 86.197 1.00 76.06 67 GLU D CA 1
ATOM 6975 C C . GLU D 1 67 ? 57.991 39.966 86.281 1.00 79.39 67 GLU D C 1
ATOM 6976 O O . GLU D 1 67 ? 58.559 40.339 85.248 1.00 79.59 67 GLU D O 1
ATOM 6982 N N . ASP D 1 68 ? 58.244 40.474 87.489 1.00 84.03 68 ASP D N 1
ATOM 6983 C CA . ASP D 1 68 ? 59.199 41.603 87.656 1.00 87.98 68 ASP D CA 1
ATOM 6984 C C . ASP D 1 68 ? 60.582 41.045 88.005 1.00 82.19 68 ASP D C 1
ATOM 6985 O O . ASP D 1 68 ? 61.510 41.223 87.193 1.00 81.50 68 ASP D O 1
ATOM 6990 N N . GLU D 1 69 ? 60.704 40.394 89.164 1.00 81.85 69 GLU D N 1
ATOM 6991 C CA . GLU D 1 69 ? 62.006 39.820 89.590 1.00 83.88 69 GLU D CA 1
ATOM 6992 C C . GLU D 1 69 ? 62.480 38.808 88.543 1.00 82.50 69 GLU D C 1
ATOM 6993 O O . GLU D 1 69 ? 63.684 38.817 88.232 1.00 81.58 69 GLU D O 1
ATOM 6999 N N . CYS D 1 70 ? 61.581 37.954 88.041 1.00 70.92 70 CYS D N 1
ATOM 7000 C CA . CYS D 1 70 ? 61.968 36.997 86.968 1.00 59.23 70 CYS D CA 1
ATOM 7001 C C . CYS D 1 70 ? 62.774 37.829 85.971 1.00 57.68 70 CYS D C 1
ATOM 7002 O O . CYS D 1 70 ? 62.174 38.683 85.296 1.00 66.65 70 CYS D O 1
ATOM 7005 N N . THR D 1 71 ? 64.079 37.573 85.879 1.00 57.13 71 THR D N 1
ATOM 7006 C CA . THR D 1 71 ? 64.950 38.396 85.003 1.00 52.16 71 THR D CA 1
ATOM 7007 C C . THR D 1 71 ? 66.030 37.488 84.415 1.00 44.75 71 THR D C 1
ATOM 7008 O O . THR D 1 71 ? 66.343 36.457 85.036 1.00 42.72 71 THR D O 1
ATOM 7012 N N . PRO D 1 72 ? 66.609 37.835 83.248 1.00 45.20 72 PRO D N 1
ATOM 7013 C CA . PRO D 1 72 ? 67.696 37.053 82.666 1.00 45.93 72 PRO D CA 1
ATOM 7014 C C . PRO D 1 72 ? 68.703 36.605 83.734 1.00 41.86 72 PRO D C 1
ATOM 7015 O O . PRO D 1 72 ? 69.133 35.470 83.685 1.00 37.58 72 PRO D O 1
ATOM 7019 N N . ASP D 1 73 ? 69.031 37.487 84.682 1.00 35.35 73 ASP D N 1
ATOM 7020 C CA . ASP D 1 73 ? 70.064 37.160 85.703 1.00 40.24 73 ASP D CA 1
ATOM 7021 C C . ASP D 1 73 ? 69.612 35.998 86.600 1.00 43.65 73 ASP D C 1
ATOM 7022 O O . ASP D 1 73 ? 70.498 35.302 87.123 1.00 50.66 73 ASP D O 1
ATOM 7027 N N . LYS D 1 74 ? 68.303 35.807 86.787 1.00 40.55 74 LYS D N 1
ATOM 7028 C CA . LYS D 1 74 ? 67.794 34.733 87.684 1.00 41.65 74 LYS D CA 1
ATOM 7029 C C . LYS D 1 74 ? 67.596 33.420 86.914 1.00 38.10 74 LYS D C 1
ATOM 7030 O O . LYS D 1 74 ? 67.482 32.380 87.584 1.00 39.37 74 LYS D O 1
ATOM 7036 N N . VAL D 1 75 ? 67.555 33.449 85.576 1.00 31.44 75 VAL D N 1
ATOM 7037 C CA . VAL D 1 75 ? 67.224 32.268 84.787 1.00 30.86 75 VAL D CA 1
ATOM 7038 C C . VAL D 1 75 ? 68.376 31.789 83.914 1.00 20.79 75 VAL D C 1
ATOM 7039 O O . VAL D 1 75 ? 68.368 30.620 83.506 1.00 23.86 75 VAL D O 1
ATOM 7043 N N . ILE D 1 76 ? 69.347 32.627 83.618 1.00 19.61 76 ILE D N 1
ATOM 7044 C CA . ILE D 1 76 ? 70.479 32.238 82.790 1.00 18.28 76 ILE D CA 1
ATOM 7045 C C . ILE D 1 76 ? 71.544 31.604 83.670 1.00 21.28 76 ILE D C 1
ATOM 7046 O O . ILE D 1 76 ? 71.864 32.112 84.748 1.00 19.88 76 ILE D O 1
ATOM 7051 N N . GLU D 1 77 ? 72.089 30.482 83.215 1.00 16.96 77 GLU D N 1
ATOM 7052 C CA . GLU D 1 77 ? 73.186 29.812 83.894 1.00 19.65 77 GLU D CA 1
ATOM 7053 C C . GLU D 1 77 ? 74.330 29.603 82.911 1.00 16.77 77 GLU D C 1
ATOM 7054 O O . GLU D 1 77 ? 74.100 29.388 81.723 1.00 16.60 77 GLU D O 1
ATOM 7060 N N . VAL D 1 78 ? 75.564 29.676 83.411 1.00 17.15 78 VAL D N 1
ATOM 7061 C CA . VAL D 1 78 ? 76.771 29.563 82.597 1.00 16.39 78 VAL D CA 1
ATOM 7062 C C . VAL D 1 78 ? 77.430 28.221 82.891 1.00 15.85 78 VAL D C 1
ATOM 7063 O O . VAL D 1 78 ? 77.594 27.842 84.056 1.00 17.29 78 VAL D O 1
ATOM 7067 N N . GLY D 1 79 ? 77.797 27.499 81.838 1.00 15.14 79 GLY D N 1
ATOM 7068 C CA . GLY D 1 79 ? 78.345 26.163 81.972 1.00 14.44 79 GLY D CA 1
ATOM 7069 C C . GLY D 1 79 ? 79.658 26.040 81.228 1.00 14.08 79 GLY D C 1
ATOM 7070 O O . GLY D 1 79 ? 80.496 26.946 81.232 1.00 15.01 79 GLY D O 1
ATOM 7071 N N . PHE D 1 80 ? 79.832 24.892 80.577 1.00 18.00 80 PHE D N 1
ATOM 7072 C CA . PHE D 1 80 ? 81.084 24.608 79.886 1.00 17.76 80 PHE D CA 1
ATOM 7073 C C . PHE D 1 80 ? 81.348 25.618 78.777 1.00 12.89 80 PHE D C 1
ATOM 7074 O O . PHE D 1 80 ? 80.443 25.994 78.031 1.00 16.34 80 PHE D O 1
ATOM 7082 N N . GLY D 1 81 ? 82.602 26.060 78.677 1.00 19.34 81 GLY D N 1
ATOM 7083 C CA . GLY D 1 81 ? 83.002 26.991 77.639 1.00 16.14 81 GLY D CA 1
ATOM 7084 C C . GLY D 1 81 ? 82.358 28.354 77.731 1.00 17.86 81 GLY D C 1
ATOM 7085 O O . GLY D 1 81 ? 82.346 29.103 76.747 1.00 15.60 81 GLY D O 1
ATOM 7086 N N . GLY D 1 82 ? 81.835 28.714 78.896 1.00 15.26 82 GLY D N 1
ATOM 7087 C CA . GLY D 1 82 ? 81.161 29.990 79.013 1.00 14.84 82 GLY D CA 1
ATOM 7088 C C . GLY D 1 82 ? 79.824 30.052 78.320 1.00 15.01 82 GLY D C 1
ATOM 7089 O O . GLY D 1 82 ? 79.276 31.147 78.146 1.00 15.43 82 GLY D O 1
ATOM 7090 N N . VAL D 1 83 ? 79.276 28.896 77.947 1.00 13.25 83 VAL D N 1
ATOM 7091 C CA . VAL D 1 83 ? 77.988 28.837 77.274 1.00 12.41 83 VAL D CA 1
ATOM 7092 C C . VAL D 1 83 ? 76.900 29.224 78.259 1.00 14.30 83 VAL D C 1
ATOM 7093 O O . VAL D 1 83 ? 76.835 28.697 79.380 1.00 15.59 83 VAL D O 1
ATOM 7097 N N . LYS D 1 84 ? 76.054 30.161 77.846 1.00 13.05 84 LYS D N 1
ATOM 7098 C CA . LYS D 1 84 ? 74.911 30.597 78.631 1.00 14.40 84 LYS D CA 1
ATOM 7099 C C . LYS D 1 84 ? 73.720 29.702 78.320 1.00 14.93 84 LYS D C 1
ATOM 7100 O O . LYS D 1 84 ? 73.523 29.300 77.173 1.00 11.49 84 LYS D O 1
ATOM 7106 N N . CYS D 1 85 ? 72.932 29.384 79.348 1.00 11.99 85 CYS D N 1
ATOM 7107 C CA . CYS D 1 85 ? 71.871 28.394 79.241 1.00 14.88 85 CYS D CA 1
ATOM 7108 C C . CYS D 1 85 ? 70.586 28.891 79.884 1.00 13.97 85 CYS D C 1
ATOM 7109 O O . CYS D 1 85 ? 70.608 29.607 80.893 1.00 12.27 85 CYS D O 1
ATOM 7112 N N . VAL D 1 86 ? 69.466 28.533 79.262 1.00 11.16 86 VAL D N 1
ATOM 7113 C CA . VAL D 1 86 ? 68.151 28.816 79.817 1.00 14.59 86 VAL D CA 1
ATOM 7114 C C . VAL D 1 86 ? 67.205 27.717 79.347 1.00 14.24 86 VAL D C 1
ATOM 7115 O O . VAL D 1 86 ? 67.410 27.097 78.297 1.00 14.06 86 VAL D O 1
ATOM 7119 N N . GLU D 1 87 ? 66.200 27.432 80.169 1.00 10.82 87 GLU D N 1
ATOM 7120 C CA . GLU D 1 87 ? 65.152 26.475 79.843 1.00 12.95 87 GLU D CA 1
ATOM 7121 C C . GLU D 1 87 ? 63.832 27.224 79.878 1.00 13.89 87 GLU D C 1
ATOM 7122 O O . GLU D 1 87 ? 63.492 27.827 80.898 1.00 13.57 87 GLU D O 1
ATOM 7128 N N . SER D 1 88 ? 63.095 27.193 78.768 1.00 16.87 88 SER D N 1
ATOM 7129 C CA . SER D 1 88 ? 61.817 27.903 78.704 1.00 18.63 88 SER D CA 1
ATOM 7130 C C . SER D 1 88 ? 60.833 27.357 79.730 1.00 16.29 88 SER D C 1
ATOM 7131 O O . SER D 1 88 ? 60.210 28.112 80.488 1.00 1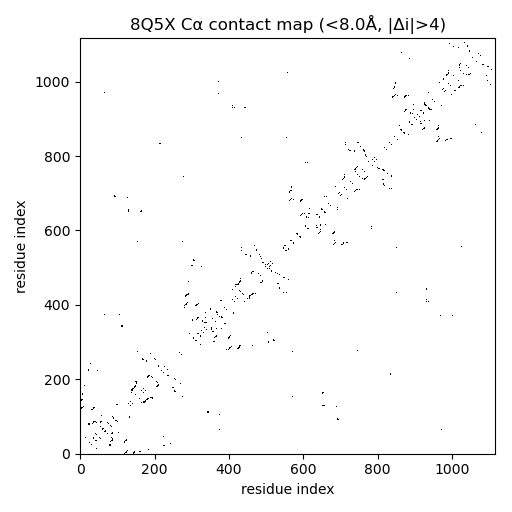3.34 88 SER D O 1
ATOM 7134 N N . GLY D 1 89 ? 60.692 26.043 79.772 1.00 18.36 89 GLY D N 1
ATOM 7135 C CA . GLY D 1 89 ? 59.655 25.409 80.549 1.00 18.25 89 GLY D CA 1
ATOM 7136 C C . GLY D 1 89 ? 58.316 25.454 79.838 1.00 20.42 89 GLY D C 1
ATOM 7137 O O . GLY D 1 89 ? 58.165 25.971 78.726 1.00 16.39 89 GLY D O 1
ATOM 7138 N N . GLY D 1 90 ? 57.308 24.940 80.529 1.00 22.10 90 GLY D N 1
ATOM 7139 C CA . GLY D 1 90 ? 55.975 24.906 79.982 1.00 26.17 90 GLY D CA 1
ATOM 7140 C C . GLY D 1 90 ? 54.983 24.225 80.903 1.00 25.49 90 GLY D C 1
ATOM 7141 O O . GLY D 1 90 ? 55.349 23.620 81.914 1.00 23.78 90 GLY D O 1
ATOM 7142 N N . PRO D 1 91 ? 53.700 24.316 80.571 1.00 20.16 91 PRO D N 1
ATOM 7143 C CA . PRO D 1 91 ? 52.680 23.684 81.417 1.00 19.74 91 PRO D CA 1
ATOM 7144 C C . PRO D 1 91 ? 52.882 22.178 81.524 1.00 17.38 91 PRO D C 1
ATOM 7145 O O . PRO D 1 91 ? 53.390 21.528 80.610 1.00 18.71 91 PRO D O 1
ATOM 7149 N N . GLU D 1 92 ? 52.450 21.623 82.658 1.00 17.61 92 GLU D N 1
ATOM 7150 C CA . GLU D 1 92 ? 52.456 20.188 82.843 1.00 17.41 92 GLU D CA 1
ATOM 7151 C C . GLU D 1 92 ? 51.504 19.528 81.849 1.00 16.16 92 GLU D C 1
ATOM 7152 O O . GLU D 1 92 ? 50.634 20.186 81.270 1.00 16.83 92 GLU D O 1
ATOM 7158 N N . PRO D 1 93 ? 51.666 18.229 81.618 1.00 16.32 93 PRO D N 1
ATOM 7159 C CA . PRO D 1 93 ? 50.830 17.560 80.613 1.00 14.55 93 PRO D CA 1
ATOM 7160 C C . PRO D 1 93 ? 49.352 17.726 80.920 1.00 14.14 93 PRO D C 1
ATOM 7161 O O . PRO D 1 93 ? 48.910 17.568 82.059 1.00 12.63 93 PRO D O 1
ATOM 7165 N N . GLY D 1 94 ? 48.589 18.051 79.878 1.00 15.75 94 GLY D N 1
ATOM 7166 C CA . GLY D 1 94 ? 47.164 18.263 79.988 1.00 18.95 94 GLY D CA 1
ATOM 7167 C C . GLY D 1 94 ? 46.733 19.605 80.531 1.00 18.80 94 GLY D C 1
ATOM 7168 O O . GLY D 1 94 ? 45.555 19.942 80.416 1.00 17.12 94 GLY D O 1
ATOM 7169 N N . VAL D 1 95 ? 47.645 20.393 81.099 1.00 15.10 95 VAL D N 1
ATOM 7170 C CA . VAL D 1 95 ? 47.236 21.592 81.816 1.00 16.64 95 VAL D CA 1
ATOM 7171 C C . VAL D 1 95 ? 47.035 22.755 80.852 1.00 18.61 95 VAL D C 1
ATOM 7172 O O . VAL D 1 95 ? 46.183 23.621 81.081 1.00 25.19 95 VAL D O 1
ATOM 7176 N N . GLY D 1 96 ? 47.806 22.815 79.780 1.00 17.58 96 GLY D N 1
ATOM 7177 C CA . GLY D 1 96 ? 47.604 23.864 78.807 1.00 22.55 96 GLY D CA 1
ATOM 7178 C C . GLY D 1 96 ? 48.447 23.614 77.578 1.00 22.00 96 GLY D C 1
ATOM 7179 O O . GLY D 1 96 ? 49.006 22.530 77.393 1.00 20.19 96 GLY D O 1
ATOM 7180 N N . CYS D 1 97 ? 48.549 24.667 76.756 1.00 12.54 97 CYS D N 1
ATOM 7181 C CA . CYS D 1 97 ? 49.362 24.593 75.517 1.00 12.74 97 CYS D CA 1
ATOM 7182 C C . CYS D 1 97 ? 50.806 24.258 75.884 1.00 11.66 97 CYS D C 1
ATOM 7183 O O . CYS D 1 97 ? 51.431 25.045 76.614 1.00 13.20 97 CYS D O 1
ATOM 7186 N N . ALA D 1 98 ? 51.311 23.151 75.356 1.00 10.46 98 ALA D N 1
ATOM 7187 C CA . ALA D 1 98 ? 52.644 22.685 75.725 1.00 10.69 98 ALA D CA 1
ATOM 7188 C C . ALA D 1 98 ? 53.719 23.693 75.345 1.00 13.25 98 ALA D C 1
ATOM 7189 O O . ALA D 1 98 ? 54.805 23.700 75.950 1.00 13.73 98 ALA D O 1
ATOM 7191 N N . GLY D 1 99 ? 53.436 24.551 74.361 1.00 11.60 99 GLY D N 1
ATOM 7192 C CA . GLY D 1 99 ? 54.409 25.514 73.896 1.00 10.64 99 GLY D CA 1
ATOM 7193 C C . GLY D 1 99 ? 54.209 26.914 74.416 1.00 13.56 99 GLY D C 1
ATOM 7194 O O . GLY D 1 99 ? 54.790 27.866 73.871 1.00 11.49 99 GLY D O 1
ATOM 7195 N N . ARG D 1 100 ? 53.418 27.061 75.480 1.00 13.03 100 ARG D N 1
ATOM 7196 C CA . ARG D 1 100 ? 53.111 28.419 76.001 1.00 12.01 100 ARG D CA 1
ATOM 7197 C C . ARG D 1 100 ? 54.377 29.029 76.613 1.00 11.67 100 ARG D C 1
ATOM 7198 O O . ARG D 1 100 ? 54.622 30.223 76.381 1.00 14.39 100 ARG D O 1
ATOM 7206 N N . GLY D 1 101 ? 55.144 28.232 77.363 1.00 11.75 101 GLY D N 1
ATOM 7207 C CA . GLY D 1 101 ? 56.346 28.755 77.994 1.00 13.68 101 GLY D CA 1
ATOM 7208 C C . GLY D 1 101 ? 57.392 29.227 77.007 1.00 14.35 101 GLY D C 1
ATOM 7209 O O . GLY D 1 101 ? 58.129 30.182 77.278 1.00 15.09 101 GLY D O 1
ATOM 7210 N N . VAL D 1 102 ? 57.476 28.570 75.854 1.00 12.83 102 VAL D N 1
ATOM 7211 C CA . VAL D 1 102 ? 58.421 28.993 74.826 1.00 10.62 102 VAL D CA 1
ATOM 7212 C C . VAL D 1 102 ? 58.081 30.405 74.352 1.00 13.89 102 VAL D C 1
ATOM 7213 O O . VAL D 1 102 ? 58.957 31.272 74.251 1.00 15.25 102 VAL D O 1
ATOM 7217 N N . ILE D 1 103 ? 56.803 30.662 74.051 1.00 12.97 103 ILE D N 1
ATOM 7218 C CA . ILE D 1 103 ? 56.395 32.024 73.694 1.00 15.08 103 ILE D CA 1
ATOM 7219 C C . ILE D 1 103 ? 56.888 33.011 74.741 1.00 12.85 103 ILE D C 1
ATOM 7220 O O . ILE D 1 103 ? 57.574 33.988 74.429 1.00 20.22 103 ILE D O 1
ATOM 7225 N N . THR D 1 104 ? 56.544 32.762 76.004 1.00 16.86 104 THR D N 1
ATOM 7226 C CA . THR D 1 104 ? 56.877 33.698 77.071 1.00 15.76 104 THR D CA 1
ATOM 7227 C C . THR D 1 104 ? 58.381 33.886 77.210 1.00 17.42 104 THR D C 1
ATOM 7228 O O . THR D 1 104 ? 58.858 35.020 77.350 1.00 14.21 104 THR D O 1
ATOM 7232 N N . ALA D 1 105 ? 59.143 32.785 77.157 1.00 13.64 105 ALA D N 1
ATOM 7233 C CA . ALA D 1 105 ? 60.579 32.849 77.403 1.00 15.35 105 ALA D CA 1
ATOM 7234 C C . ALA D 1 105 ? 61.304 33.581 76.278 1.00 14.83 105 ALA D C 1
ATOM 7235 O O . ALA D 1 105 ? 62.131 34.463 76.535 1.00 16.00 105 ALA D O 1
ATOM 7237 N N . ILE D 1 106 ? 61.027 33.221 75.023 1.00 16.89 106 ILE D N 1
ATOM 7238 C CA . ILE D 1 106 ? 61.661 33.926 73.911 1.00 13.35 106 ILE D CA 1
ATOM 7239 C C . ILE D 1 106 ? 61.280 35.404 73.941 1.00 18.00 106 ILE D C 1
ATOM 7240 O O . ILE D 1 106 ? 62.117 36.290 73.726 1.00 18.94 106 ILE D O 1
ATOM 7245 N N . THR D 1 107 ? 60.012 35.697 74.218 1.00 17.35 107 THR D N 1
ATOM 7246 C CA . THR D 1 107 ? 59.585 37.090 74.307 1.00 17.46 107 THR D CA 1
ATOM 7247 C C . THR D 1 107 ? 60.373 37.839 75.378 1.00 20.10 107 THR D C 1
ATOM 7248 O O . THR D 1 107 ? 60.874 38.943 75.143 1.00 18.86 107 THR D O 1
ATOM 7252 N N . LEU D 1 108 ? 60.476 37.233 76.558 1.00 27.17 108 LEU D N 1
ATOM 7253 C CA . LEU D 1 108 ? 61.239 37.868 77.659 1.00 22.17 108 LEU D CA 1
ATOM 7254 C C . LEU D 1 108 ? 62.671 38.116 77.202 1.00 21.08 108 LEU D C 1
ATOM 7255 O O . LEU D 1 108 ? 63.149 39.259 77.329 1.00 23.10 108 LEU D O 1
ATOM 7260 N N . MET D 1 109 ? 63.325 37.063 76.718 1.00 17.01 109 MET D N 1
ATOM 7261 C CA . MET D 1 109 ? 64.725 37.178 76.320 1.00 18.23 109 MET D CA 1
ATOM 7262 C C . MET D 1 109 ? 64.915 38.310 75.317 1.00 21.16 109 MET D C 1
ATOM 7263 O O . MET D 1 109 ? 65.901 39.051 75.383 1.00 18.16 109 MET D O 1
ATOM 7268 N N . GLU D 1 110 ? 63.979 38.464 74.381 1.00 22.91 110 GLU D N 1
ATOM 7269 C CA . GLU D 1 110 ? 64.088 39.525 73.382 1.00 22.89 110 GLU D CA 1
ATOM 7270 C C . GLU D 1 110 ? 63.893 40.900 74.007 1.00 23.60 110 GLU D C 1
ATOM 7271 O O . GLU D 1 110 ? 64.673 41.829 73.755 1.00 25.28 110 GLU D O 1
ATOM 7277 N N . GLN D 1 111 ? 62.848 41.050 74.824 1.00 27.10 111 GLN D N 1
ATOM 7278 C CA . GLN D 1 111 ? 62.586 42.335 75.455 1.00 24.78 111 GLN D CA 1
ATOM 7279 C C . GLN D 1 111 ? 63.785 42.824 76.252 1.00 24.77 111 GLN D C 1
ATOM 7280 O O . GLN D 1 111 ? 63.968 44.034 76.417 1.00 23.10 111 GLN D O 1
ATOM 7286 N N . HIS D 1 112 ? 64.596 41.910 76.772 1.00 24.36 112 HIS D N 1
ATOM 7287 C CA . HIS D 1 112 ? 65.742 42.269 77.591 1.00 28.83 112 HIS D CA 1
ATOM 7288 C C . HIS D 1 112 ? 67.032 42.325 76.793 1.00 22.93 112 HIS D C 1
ATOM 7289 O O . HIS D 1 112 ? 68.090 42.561 77.375 1.00 30.82 112 HIS D O 1
ATOM 7296 N N . GLY D 1 113 ? 66.971 42.105 75.483 1.00 24.60 113 GLY D N 1
ATOM 7297 C CA . GLY D 1 113 ? 68.173 42.144 74.669 1.00 25.38 113 GLY D CA 1
ATOM 7298 C C . GLY D 1 113 ? 69.183 41.074 75.012 1.00 27.15 113 GLY D C 1
ATOM 7299 O O . GLY D 1 113 ? 70.385 41.270 74.809 1.00 27.13 113 GLY D O 1
ATOM 7300 N N . VAL D 1 114 ? 68.728 39.948 75.548 1.00 23.75 114 VAL D N 1
ATOM 7301 C CA . VAL D 1 114 ? 69.657 38.913 75.975 1.00 27.91 114 VAL D CA 1
ATOM 7302 C C . VAL D 1 114 ? 70.413 38.348 74.778 1.00 23.07 114 VAL D C 1
ATOM 7303 O O . VAL D 1 114 ? 71.617 38.076 74.863 1.00 22.37 114 VAL D O 1
ATOM 7307 N N . TYR D 1 115 ? 69.719 38.133 73.655 1.00 24.63 115 TYR D N 1
ATOM 7308 C CA . TYR D 1 115 ? 70.363 37.514 72.501 1.00 19.94 115 TYR D CA 1
ATOM 7309 C C . TYR D 1 115 ? 71.431 38.403 71.878 1.00 25.36 115 TYR D C 1
ATOM 7310 O O . TYR D 1 115 ? 72.184 37.929 71.022 1.00 23.70 115 TYR D O 1
ATOM 7319 N N . GLU D 1 116 ? 71.509 39.671 72.272 1.00 22.70 116 GLU D N 1
ATOM 7320 C CA . GLU D 1 116 ? 72.468 40.615 71.716 1.00 28.33 116 GLU D CA 1
ATOM 7321 C C . GLU D 1 116 ? 73.602 40.915 72.689 1.00 30.33 116 GLU D C 1
ATOM 7322 O O . GLU D 1 116 ? 74.461 41.746 72.392 1.00 30.15 116 GLU D O 1
ATOM 7328 N N . ASP D 1 117 ? 73.652 40.226 73.828 1.00 31.88 117 ASP D N 1
ATOM 7329 C CA . ASP D 1 117 ? 74.636 40.512 74.868 1.00 29.76 117 ASP D CA 1
ATOM 7330 C C . ASP D 1 117 ? 75.868 39.637 74.658 1.00 26.97 117 ASP D C 1
ATOM 7331 O O . ASP D 1 117 ? 76.058 38.598 75.293 1.00 27.77 117 ASP D O 1
ATOM 7336 N N . ASP D 1 118 ? 76.724 40.079 73.741 1.00 28.83 118 ASP D N 1
ATOM 7337 C CA . ASP D 1 118 ? 78.049 39.495 73.551 1.00 33.46 118 ASP D CA 1
ATOM 7338 C C . ASP D 1 118 ? 77.957 38.019 73.158 1.00 30.77 118 ASP D C 1
ATOM 7339 O O . ASP D 1 118 ? 78.546 37.134 73.787 1.00 27.07 118 ASP D O 1
ATOM 7344 N N . LEU D 1 119 ? 77.219 37.773 72.080 1.00 24.00 119 LEU D N 1
ATOM 7345 C CA . LEU D 1 119 ? 77.004 36.429 71.578 1.00 25.28 119 LEU D CA 1
ATOM 7346 C C . LEU D 1 119 ? 77.282 36.382 70.084 1.00 20.36 119 LEU D C 1
ATOM 7347 O O . LEU D 1 119 ? 76.970 37.322 69.348 1.00 20.40 119 LEU D O 1
ATOM 7352 N N . ASP D 1 120 ? 77.891 35.280 69.651 1.00 25.53 120 ASP D N 1
ATOM 7353 C CA . ASP D 1 120 ? 78.035 34.975 68.234 1.00 20.07 120 ASP D CA 1
ATOM 7354 C C . ASP D 1 120 ? 76.881 34.127 67.719 1.00 19.16 120 ASP D C 1
ATOM 7355 O O . ASP D 1 120 ? 76.462 34.300 66.573 1.00 14.77 120 ASP D O 1
ATOM 7360 N N . PHE D 1 121 ? 76.362 33.217 68.541 1.00 18.34 121 PHE D N 1
ATOM 7361 C CA . PHE D 1 121 ? 75.302 32.310 68.135 1.00 17.88 121 PHE D CA 1
ATOM 7362 C C . PHE D 1 121 ? 74.301 32.144 69.270 1.00 12.62 121 PHE D C 1
ATOM 7363 O O . PHE D 1 121 ? 74.649 32.206 70.455 1.00 13.57 121 PHE D O 1
ATOM 7371 N N . VAL D 1 122 ? 73.053 31.908 68.885 1.00 11.89 122 VAL D N 1
ATOM 7372 C CA . VAL D 1 122 ? 71.997 31.466 69.784 1.00 11.47 122 VAL D CA 1
ATOM 7373 C C . VAL D 1 122 ? 71.387 30.219 69.169 1.00 11.01 122 VAL D C 1
ATOM 7374 O O . VAL D 1 122 ? 71.013 30.234 67.991 1.00 15.86 122 VAL D O 1
ATOM 7378 N N . PHE D 1 123 ? 71.272 29.152 69.961 1.00 10.22 123 PHE D N 1
ATOM 7379 C CA . PHE D 1 123 ? 70.705 27.891 69.507 1.00 13.02 123 PHE D CA 1
ATOM 7380 C C . PHE D 1 123 ? 69.404 27.648 70.258 1.00 10.77 123 PHE D C 1
ATOM 7381 O O . PHE D 1 123 ? 69.392 27.581 71.494 1.00 12.40 123 PHE D O 1
ATOM 7389 N N . PHE D 1 124 ? 68.322 27.499 69.510 1.00 15.06 124 PHE D N 1
ATOM 7390 C CA . PHE D 1 124 ? 67.046 27.058 70.049 1.00 11.53 124 PHE D CA 1
ATOM 7391 C C . PHE D 1 124 ? 66.954 25.552 69.863 1.00 10.41 124 PHE D C 1
ATOM 7392 O O . PHE D 1 124 ? 67.026 25.066 68.736 1.00 12.02 124 PHE D O 1
ATOM 7400 N N . ASP D 1 125 ? 66.795 24.826 70.960 1.00 9.36 125 ASP D N 1
ATOM 7401 C CA . ASP D 1 125 ? 66.548 23.385 70.963 1.00 13.56 125 ASP D CA 1
ATOM 7402 C C . ASP D 1 125 ? 65.038 23.215 71.076 1.00 11.73 125 ASP D C 1
ATOM 7403 O O . ASP D 1 125 ? 64.466 23.391 72.151 1.00 12.24 125 ASP D O 1
ATOM 7408 N N . VAL D 1 126 ? 64.391 22.853 69.972 1.00 12.04 126 VAL D N 1
ATOM 7409 C CA . VAL D 1 126 ? 62.945 23.008 69.826 1.00 11.98 126 VAL D CA 1
ATOM 7410 C C . VAL D 1 126 ? 62.281 21.655 69.573 1.00 10.00 126 VAL D C 1
ATOM 7411 O O . VAL D 1 126 ? 62.696 20.902 68.684 1.00 10.69 126 VAL D O 1
ATOM 7415 N N . LEU D 1 127 ? 61.211 21.377 70.319 1.00 13.04 127 LEU D N 1
ATOM 7416 C CA . LEU D 1 127 ? 60.364 20.225 70.019 1.00 8.91 127 LEU D CA 1
ATOM 7417 C C . LEU D 1 127 ? 59.796 20.331 68.611 1.00 13.32 127 LEU D C 1
ATOM 7418 O O . LEU D 1 127 ? 59.340 21.398 68.191 1.00 12.06 127 LEU D O 1
ATOM 7423 N N . GLY D 1 128 ? 59.831 19.218 67.875 1.00 11.19 128 GLY D N 1
ATOM 7424 C CA . GLY D 1 128 ? 59.504 19.273 66.464 1.00 15.55 128 GLY D CA 1
ATOM 7425 C C . GLY D 1 128 ? 58.378 18.361 66.033 1.00 18.13 128 GLY D C 1
ATOM 7426 O O . GLY D 1 128 ? 58.166 18.158 64.832 1.00 15.64 128 GLY D O 1
ATOM 7427 N N . ASP D 1 129 ? 57.638 17.818 67.001 1.00 15.72 129 ASP D N 1
ATOM 7428 C CA . ASP D 1 129 ? 56.578 16.861 66.711 1.00 16.02 129 ASP D CA 1
ATOM 7429 C C . ASP D 1 129 ? 55.252 17.519 66.364 1.00 17.06 129 ASP D C 1
ATOM 7430 O O . ASP D 1 129 ? 54.401 16.861 65.759 1.00 18.63 129 ASP D O 1
ATOM 7435 N N . VAL D 1 130 ? 55.053 18.781 66.750 1.00 13.61 130 VAL D N 1
ATOM 7436 C CA . VAL D 1 130 ? 53.968 19.621 66.253 1.00 15.16 130 VAL D CA 1
ATOM 7437 C C . VAL D 1 130 ? 54.562 20.985 65.912 1.00 13.31 130 VAL D C 1
ATOM 7438 O O . VAL D 1 130 ? 55.557 21.407 66.508 1.00 12.13 130 VAL D O 1
ATOM 7442 N N . VAL D 1 131 ? 53.955 21.675 64.939 1.00 11.10 131 VAL D N 1
ATOM 7443 C CA . VAL D 1 131 ? 54.449 22.982 64.501 1.00 12.05 131 VAL D CA 1
ATOM 7444 C C . VAL D 1 131 ? 53.402 24.047 64.830 1.00 11.27 131 VAL D C 1
ATOM 7445 O O . VAL D 1 131 ? 52.670 24.522 63.955 1.00 10.21 131 VAL D O 1
ATOM 7449 N N . CYS D 1 132 ? 53.318 24.410 66.106 1.00 11.36 132 CYS D N 1
ATOM 7450 C CA . CYS D 1 132 ? 52.296 25.314 66.615 1.00 11.29 132 CYS D CA 1
ATOM 7451 C C . CYS D 1 132 ? 52.728 25.793 67.999 1.00 10.15 132 CYS D C 1
ATOM 7452 O O . CYS D 1 132 ? 53.728 25.334 68.561 1.00 13.25 132 CYS D O 1
ATOM 7455 N N . GLY D 1 133 ? 51.963 26.728 68.542 1.00 13.97 133 GLY D N 1
ATOM 7456 C CA . GLY D 1 133 ? 52.360 27.283 69.793 1.00 15.53 133 GLY D CA 1
ATOM 7457 C C . GLY D 1 133 ? 53.732 27.930 69.634 1.00 14.41 133 GLY D C 1
ATOM 7458 O O . GLY D 1 133 ? 54.168 28.296 68.540 1.00 12.30 133 GLY D O 1
ATOM 7459 N N . GLY D 1 134 ? 54.418 28.078 70.768 1.00 14.49 134 GLY D N 1
ATOM 7460 C CA . GLY D 1 134 ? 55.775 28.621 70.743 1.00 12.49 134 GLY D CA 1
ATOM 7461 C C . GLY D 1 134 ? 56.747 27.828 69.886 1.00 11.98 134 GLY D C 1
ATOM 7462 O O . GLY D 1 134 ? 57.718 28.379 69.347 1.00 11.63 134 GLY D O 1
ATOM 7463 N N . PHE D 1 135 ? 56.502 26.534 69.738 1.00 9.56 135 PHE D N 1
ATOM 7464 C CA . PHE D 1 135 ? 57.381 25.711 68.919 1.00 9.15 135 PHE D CA 1
ATOM 7465 C C . PHE D 1 135 ? 57.487 26.224 67.485 1.00 12.40 135 PHE D C 1
ATOM 7466 O O . PHE D 1 135 ? 58.534 26.060 66.855 1.00 17.08 135 PHE D O 1
ATOM 7474 N N . ALA D 1 136 ? 56.440 26.869 66.963 1.00 12.37 136 ALA D N 1
ATOM 7475 C CA . ALA D 1 136 ? 56.488 27.444 65.628 1.00 12.79 136 ALA D CA 1
ATOM 7476 C C . ALA D 1 136 ? 57.107 28.830 65.587 1.00 19.56 136 ALA D C 1
ATOM 7477 O O . ALA D 1 136 ? 57.363 29.325 64.488 1.00 18.77 136 ALA D O 1
ATOM 7479 N N . MET D 1 137 ? 57.350 29.443 66.749 1.00 14.40 137 MET D N 1
ATOM 7480 C CA . MET D 1 137 ? 57.874 30.836 66.797 1.00 20.47 137 MET D CA 1
ATOM 7481 C C . MET D 1 137 ? 59.098 30.978 65.881 1.00 19.73 137 MET D C 1
ATOM 7482 O O . MET D 1 137 ? 59.088 31.887 65.035 1.00 21.24 137 MET D O 1
ATOM 7487 N N . PRO D 1 138 ? 60.166 30.164 66.029 1.00 17.51 138 PRO D N 1
ATOM 7488 C CA . PRO D 1 138 ? 61.370 30.348 65.200 1.00 18.63 138 PRO D CA 1
ATOM 7489 C C . PRO D 1 138 ? 61.091 30.318 63.716 1.00 21.67 138 PRO D C 1
ATOM 7490 O O . PRO D 1 138 ? 61.770 31.018 62.959 1.00 27.49 138 PRO D O 1
ATOM 7494 N N . VAL D 1 139 ? 60.120 29.521 63.273 1.00 30.93 139 VAL D N 1
ATOM 7495 C CA . VAL D 1 139 ? 59.783 29.449 61.856 1.00 22.94 139 VAL D CA 1
ATOM 7496 C C . VAL D 1 139 ? 58.862 30.590 61.443 1.00 26.60 139 VAL D C 1
ATOM 7497 O O . VAL D 1 139 ? 59.022 31.178 60.367 1.00 28.26 139 VAL D O 1
ATOM 7501 N N . ARG D 1 140 ? 57.881 30.913 62.278 1.00 20.86 140 ARG D N 1
ATOM 7502 C CA . ARG D 1 140 ? 56.749 31.729 61.860 1.00 26.46 140 ARG D CA 1
ATOM 7503 C C . ARG D 1 140 ? 56.872 33.188 62.244 1.00 22.50 140 ARG D C 1
ATOM 7504 O O . ARG D 1 140 ? 56.386 34.049 61.506 1.00 23.40 140 ARG D O 1
ATOM 7512 N N . ASP D 1 141 ? 57.490 33.485 63.378 1.00 18.05 141 ASP D N 1
ATOM 7513 C CA . ASP D 1 141 ? 57.661 34.852 63.825 1.00 19.51 141 ASP D CA 1
ATOM 7514 C C . ASP D 1 141 ? 59.073 35.340 63.617 1.00 26.16 141 ASP D C 1
ATOM 7515 O O . ASP D 1 141 ? 59.415 36.423 64.101 1.00 32.49 141 ASP D O 1
ATOM 7520 N N . GLY D 1 142 ? 59.896 34.571 62.911 1.00 20.62 142 GLY D N 1
ATOM 7521 C CA . GLY D 1 142 ? 61.257 35.012 62.646 1.00 28.49 142 GLY D CA 1
ATOM 7522 C C . GLY D 1 142 ? 62.135 35.170 63.873 1.00 25.60 142 GLY D C 1
ATOM 7523 O O . GLY D 1 142 ? 62.984 36.073 63.920 1.00 22.28 142 GLY D O 1
ATOM 7524 N N . LYS D 1 143 ? 61.947 34.314 64.879 1.00 22.87 143 LYS D N 1
ATOM 7525 C CA . LYS D 1 143 ? 62.799 34.372 66.063 1.00 20.25 143 LYS D CA 1
ATOM 7526 C C . LYS D 1 143 ? 64.162 33.725 65.834 1.00 23.89 143 LYS D C 1
ATOM 7527 O O . LYS D 1 143 ? 65.095 33.979 66.607 1.00 23.33 143 LYS D O 1
ATOM 7533 N N . ALA D 1 144 ? 64.308 32.929 64.776 1.00 14.36 144 ALA D N 1
ATOM 7534 C CA . ALA D 1 144 ? 65.593 32.383 64.361 1.00 17.26 144 ALA D CA 1
ATOM 7535 C C . ALA D 1 144 ? 65.908 32.839 62.941 1.00 19.20 144 ALA D C 1
ATOM 7536 O O . ALA D 1 144 ? 65.019 33.223 62.179 1.00 19.93 144 ALA D O 1
ATOM 7538 N N . ASP D 1 145 ? 67.191 32.821 62.596 1.00 15.43 145 ASP D N 1
ATOM 7539 C CA . ASP D 1 145 ? 67.619 33.122 61.238 1.00 17.70 145 ASP D CA 1
ATOM 7540 C C . ASP D 1 145 ? 67.777 31.877 60.379 1.00 14.89 145 ASP D C 1
ATOM 7541 O O . ASP D 1 145 ? 67.458 31.900 59.187 1.00 17.79 145 ASP D O 1
ATOM 7546 N N . GLU D 1 146 ? 68.286 30.797 60.958 1.00 14.65 146 GLU D N 1
ATOM 7547 C CA . GLU D 1 146 ? 68.601 29.576 60.236 1.00 17.58 146 GLU D CA 1
ATOM 7548 C C . GLU D 1 146 ? 68.027 28.394 61.001 1.00 13.01 146 GLU D C 1
ATOM 7549 O O . GLU D 1 146 ? 67.886 28.423 62.227 1.00 10.69 146 GLU D O 1
ATOM 7555 N N . ILE D 1 147 ? 67.660 27.368 60.263 1.00 12.31 147 ILE D N 1
ATOM 7556 C CA . ILE D 1 147 ? 67.107 26.159 60.840 1.00 12.93 147 ILE D CA 1
ATOM 7557 C C . ILE D 1 147 ? 67.927 24.981 60.357 1.00 11.96 147 ILE D C 1
ATOM 7558 O O . ILE D 1 147 ? 68.254 24.884 59.173 1.00 15.92 147 ILE D O 1
ATOM 7563 N N . TYR D 1 148 ? 68.252 24.084 61.266 1.00 12.90 148 TYR D N 1
ATOM 7564 C CA . TYR D 1 148 ? 68.790 22.778 60.925 1.00 13.64 148 TYR D CA 1
ATOM 7565 C C . TYR D 1 148 ? 67.900 21.734 61.575 1.00 11.83 148 TYR D C 1
ATOM 7566 O O . TYR D 1 148 ? 67.443 21.911 62.712 1.00 11.61 148 TYR D O 1
ATOM 7575 N N . VAL D 1 149 ? 67.659 20.644 60.857 1.00 11.12 149 VAL D N 1
ATOM 7576 C CA . VAL D 1 149 ? 66.816 19.561 61.342 1.00 12.77 149 VAL D CA 1
ATOM 7577 C C . VAL D 1 149 ? 67.677 18.326 61.522 1.00 8.45 149 VAL D C 1
ATOM 7578 O O . VAL D 1 149 ? 68.361 17.902 60.586 1.00 10.35 149 VAL D O 1
ATOM 7582 N N . VAL D 1 150 ? 67.662 17.764 62.725 1.00 8.57 150 VAL D N 1
ATOM 7583 C CA . VAL D 1 150 ? 68.306 16.476 62.971 1.00 10.93 150 VAL D CA 1
ATOM 7584 C C . VAL D 1 150 ? 67.347 15.383 62.522 1.00 10.86 150 VAL D C 1
ATOM 7585 O O . VAL D 1 150 ? 66.146 15.443 62.805 1.00 11.90 150 VAL D O 1
ATOM 7589 N N . ALA D 1 151 ? 67.852 14.407 61.774 1.00 11.16 151 ALA D N 1
ATOM 7590 C CA . ALA D 1 151 ? 66.987 13.355 61.264 1.00 11.10 151 ALA D CA 1
ATOM 7591 C C . ALA D 1 151 ? 67.740 12.038 61.244 1.00 11.74 151 ALA D C 1
ATOM 7592 O O . ALA D 1 151 ? 68.928 11.975 61.557 1.00 11.92 151 ALA D O 1
ATOM 7594 N N . SER D 1 152 ? 67.027 10.980 60.871 1.00 15.16 152 SER D N 1
ATOM 7595 C CA . SER D 1 152 ? 67.575 9.644 60.704 1.00 14.35 152 SER D CA 1
ATOM 7596 C C . SER D 1 152 ? 66.771 8.957 59.602 1.00 17.10 152 SER D C 1
ATOM 7597 O O . SER D 1 152 ? 65.986 9.591 58.891 1.00 14.56 152 SER D O 1
ATOM 7600 N N . GLY D 1 153 ? 66.940 7.648 59.475 1.00 16.33 153 GLY D N 1
ATOM 7601 C CA . GLY D 1 153 ? 66.208 6.898 58.468 1.00 20.97 153 GLY D CA 1
ATOM 7602 C C . GLY D 1 153 ? 64.754 6.610 58.786 1.00 16.97 153 GLY D C 1
ATOM 7603 O O . GLY D 1 153 ? 64.009 6.175 57.906 1.00 15.34 153 GLY D O 1
ATOM 7604 N N . GLU D 1 154 ? 64.332 6.827 60.023 1.00 16.01 154 GLU D N 1
ATOM 7605 C CA . GLU D 1 154 ? 62.970 6.489 60.403 1.00 19.52 154 GLU D CA 1
ATOM 7606 C C . GLU D 1 154 ? 61.942 7.398 59.736 1.00 16.34 154 GLU D C 1
ATOM 7607 O O . GLU D 1 154 ? 62.179 8.584 59.509 1.00 13.53 154 GLU D O 1
ATOM 7613 N N . MET D 1 155 ? 60.776 6.816 59.426 1.00 19.24 155 MET D N 1
ATOM 7614 C CA . MET D 1 155 ? 59.740 7.553 58.704 1.00 19.22 155 MET D CA 1
ATOM 7615 C C . MET D 1 155 ? 59.338 8.819 59.451 1.00 12.50 155 MET D C 1
ATOM 7616 O O . MET D 1 155 ? 59.233 9.894 58.858 1.00 14.12 155 MET D O 1
ATOM 7621 N N . MET D 1 156 ? 59.114 8.716 60.759 1.00 15.49 156 MET D N 1
ATOM 7622 C CA . MET D 1 156 ? 58.651 9.880 61.505 1.00 10.38 156 MET D CA 1
ATOM 7623 C C . MET D 1 156 ? 59.735 10.938 61.628 1.00 12.06 156 MET D C 1
ATOM 7624 O O . MET D 1 156 ? 59.423 12.107 61.885 1.00 10.64 156 MET D O 1
ATOM 7629 N N . ALA D 1 157 ? 61.003 10.568 61.444 1.00 11.71 157 ALA D N 1
ATOM 7630 C CA . ALA D 1 157 ? 62.053 11.583 61.439 1.00 14.43 157 ALA D CA 1
ATOM 7631 C C . ALA D 1 157 ? 61.979 12.434 60.176 1.00 10.25 157 ALA D C 1
ATOM 7632 O O . ALA D 1 157 ? 62.110 13.661 60.224 1.00 11.63 157 ALA D O 1
ATOM 7634 N N . LEU D 1 158 ? 61.820 11.790 59.025 1.00 11.32 158 LEU D N 1
ATOM 7635 C CA . LEU D 1 158 ? 61.623 12.531 57.784 1.00 12.86 158 LEU D CA 1
ATOM 7636 C C . LEU D 1 158 ? 60.317 13.320 57.812 1.00 13.50 158 LEU D C 1
ATOM 7637 O O . LEU D 1 158 ? 60.253 14.465 57.349 1.00 11.35 158 LEU D O 1
ATOM 7642 N N . TYR D 1 159 ? 59.265 12.726 58.365 1.00 11.65 159 TYR D N 1
ATOM 7643 C CA . TYR D 1 159 ? 57.983 13.416 58.477 1.00 14.24 159 TYR D CA 1
ATOM 7644 C C . TYR D 1 159 ? 58.118 14.693 59.310 1.00 13.51 159 TYR D C 1
ATOM 7645 O O . TYR D 1 159 ? 57.622 15.764 58.931 1.00 12.01 159 TYR D O 1
ATOM 7654 N N . ALA D 1 160 ? 58.807 14.603 60.444 1.00 14.50 160 ALA D N 1
ATOM 7655 C CA . ALA D 1 160 ? 59.038 15.794 61.246 1.00 11.05 160 ALA D CA 1
ATOM 7656 C C . ALA D 1 160 ? 59.829 16.834 60.468 1.00 11.42 160 ALA D C 1
ATOM 7657 O O . ALA D 1 160 ? 59.479 18.016 60.469 1.00 10.86 160 ALA D O 1
ATOM 7659 N N . ALA D 1 161 ? 60.897 16.409 59.789 1.00 9.38 161 ALA D N 1
ATOM 7660 C CA . ALA D 1 161 ? 61.680 17.340 58.986 1.00 10.91 161 ALA D CA 1
ATOM 7661 C C . ALA D 1 161 ? 60.830 17.974 57.896 1.00 9.53 161 ALA D C 1
ATOM 7662 O O . ALA D 1 161 ? 60.879 19.187 57.696 1.00 12.77 161 ALA D O 1
ATOM 7664 N N . ASN D 1 162 ? 59.999 17.185 57.225 1.00 9.65 162 ASN D N 1
ATOM 7665 C CA . ASN D 1 162 ? 59.175 17.705 56.141 1.00 10.98 162 ASN D CA 1
ATOM 7666 C C . ASN D 1 162 ? 58.120 18.669 56.651 1.00 16.01 162 ASN D C 1
ATOM 7667 O O . ASN D 1 162 ? 57.810 19.648 55.966 1.00 12.44 162 ASN D O 1
ATOM 7672 N N . ASN D 1 163 ? 57.596 18.440 57.864 1.00 15.04 163 ASN D N 1
ATOM 7673 C CA . ASN D 1 163 ? 56.559 19.324 58.401 1.00 14.98 163 ASN D CA 1
ATOM 7674 C C . ASN D 1 163 ? 57.119 20.687 58.805 1.00 13.18 163 ASN D C 1
ATOM 7675 O O . ASN D 1 163 ? 56.480 21.723 58.584 1.00 15.46 163 ASN D O 1
ATOM 7680 N N . ILE D 1 164 ? 58.307 20.713 59.401 1.00 10.50 164 ILE D N 1
ATOM 7681 C CA . ILE D 1 164 ? 58.893 21.991 59.771 1.00 16.78 164 ILE D CA 1
ATOM 7682 C C . ILE D 1 164 ? 59.291 22.763 58.528 1.00 18.60 164 ILE D C 1
ATOM 7683 O O . ILE D 1 164 ? 59.275 23.999 58.528 1.00 14.56 164 ILE D O 1
ATOM 7688 N N . CYS D 1 165 ? 59.626 22.055 57.447 1.00 14.03 165 CYS D N 1
ATOM 7689 C CA . CYS D 1 165 ? 59.860 22.712 56.165 1.00 15.59 165 CYS D CA 1
ATOM 7690 C C . CYS D 1 165 ? 58.575 23.319 55.614 1.00 20.29 165 CYS D C 1
ATOM 7691 O O . CYS D 1 165 ? 58.584 24.440 55.091 1.00 17.91 165 CYS D O 1
ATOM 7694 N N . LYS D 1 166 ? 57.462 22.587 55.691 1.00 16.46 166 LYS D N 1
ATOM 7695 C CA . LYS D 1 166 ? 56.173 23.187 55.361 1.00 19.31 166 LYS D CA 1
ATOM 7696 C C . LYS D 1 166 ? 55.972 24.471 56.154 1.00 16.11 166 LYS D C 1
ATOM 7697 O O . LYS D 1 166 ? 55.787 25.549 55.588 1.00 26.54 166 LYS D O 1
ATOM 7703 N N . GLY D 1 167 ? 56.042 24.385 57.475 1.00 12.70 167 GLY D N 1
ATOM 7704 C CA . GLY D 1 167 ? 55.947 25.599 58.272 1.00 16.31 167 GLY D CA 1
ATOM 7705 C C . GLY D 1 167 ? 56.816 26.728 57.741 1.00 25.31 167 GLY D C 1
ATOM 7706 O O . GLY D 1 167 ? 56.389 27.888 57.678 1.00 19.46 167 GLY D O 1
ATOM 7707 N N . MET D 1 168 ? 58.048 26.399 57.344 1.00 21.00 168 MET D N 1
ATOM 7708 C CA . MET D 1 168 ? 58.957 27.394 56.778 1.00 25.77 168 MET D CA 1
ATOM 7709 C C . MET D 1 168 ? 58.357 28.071 55.551 1.00 23.92 168 MET D C 1
ATOM 7710 O O . MET D 1 168 ? 58.356 29.304 55.456 1.00 23.78 168 MET D O 1
ATOM 7715 N N . VAL D 1 169 ? 57.851 27.275 54.597 1.00 23.24 169 VAL D N 1
ATOM 7716 C CA . VAL D 1 169 ? 57.462 27.804 53.294 1.00 29.15 169 VAL D CA 1
ATOM 7717 C C . VAL D 1 169 ? 56.413 28.893 53.452 1.00 27.09 169 VAL D C 1
ATOM 7718 O O . VAL D 1 169 ? 56.448 29.904 52.744 1.00 25.93 169 VAL D O 1
ATOM 7722 N N . LYS D 1 170 ? 55.462 28.699 54.364 1.00 23.18 170 LYS D N 1
ATOM 7723 C CA . LYS D 1 170 ? 54.327 29.659 54.467 1.00 25.73 170 LYS D CA 1
ATOM 7724 C C . LYS D 1 170 ? 54.773 31.019 55.003 1.00 23.97 170 LYS D C 1
ATOM 7725 O O . LYS D 1 170 ? 54.001 31.981 54.846 1.00 26.17 170 LYS D O 1
ATOM 7731 N N . TYR D 1 171 ? 55.966 31.111 55.584 1.00 20.08 171 TYR D N 1
ATOM 7732 C CA . TYR D 1 171 ? 56.386 32.332 56.252 1.00 26.82 171 TYR D CA 1
ATOM 7733 C C . TYR D 1 171 ? 57.790 32.776 55.876 1.00 29.37 171 TYR D C 1
ATOM 7734 O O . TYR D 1 171 ? 58.235 33.827 56.352 1.00 29.09 171 TYR D O 1
ATOM 7743 N N . ALA D 1 172 ? 58.496 32.012 55.040 1.00 28.24 172 ALA D N 1
ATOM 7744 C CA . ALA D 1 172 ? 59.926 32.242 54.849 1.00 28.08 172 ALA D CA 1
ATOM 7745 C C . ALA D 1 172 ? 60.203 33.549 54.118 1.00 31.69 172 ALA D C 1
ATOM 7746 O O . ALA D 1 172 ? 61.114 34.293 54.495 1.00 34.27 172 ALA D O 1
ATOM 7748 N N . GLU D 1 173 ? 59.445 33.843 53.061 1.00 37.78 173 GLU D N 1
ATOM 7749 C CA . GLU D 1 173 ? 59.684 35.077 52.321 1.00 44.51 173 GLU D CA 1
ATOM 7750 C C . GLU D 1 173 ? 59.463 36.302 53.195 1.00 44.05 173 GLU D C 1
ATOM 7751 O O . GLU D 1 173 ? 60.072 37.344 52.956 1.00 30.73 173 GLU D O 1
ATOM 7757 N N . GLN D 1 174 ? 58.620 36.194 54.220 1.00 50.56 174 GLN D N 1
ATOM 7758 C CA . GLN D 1 174 ? 58.344 37.298 55.130 1.00 43.86 174 GLN D CA 1
ATOM 7759 C C . GLN D 1 174 ? 59.323 37.345 56.298 1.00 49.99 174 GLN D C 1
ATOM 7760 O O . GLN D 1 174 ? 59.932 38.385 56.562 1.00 49.78 174 GLN D O 1
ATOM 7766 N N . SER D 1 175 ? 59.484 36.228 57.005 1.00 31.01 175 SER D N 1
ATOM 7767 C CA . SER D 1 175 ? 60.265 36.203 58.232 1.00 26.86 175 SER D CA 1
ATOM 7768 C C . SER D 1 175 ? 61.768 36.125 57.996 1.00 31.06 175 SER D C 1
ATOM 7769 O O . SER D 1 175 ? 62.539 36.291 58.950 1.00 32.01 175 SER D O 1
ATOM 7772 N N . GLY D 1 176 ? 62.209 35.881 56.766 1.00 24.82 176 GLY D N 1
ATOM 7773 C CA . GLY D 1 176 ? 63.632 35.762 56.493 1.00 23.66 176 GLY D CA 1
ATOM 7774 C C . GLY D 1 176 ? 64.307 34.494 56.991 1.00 21.14 176 GLY D C 1
ATOM 7775 O O . GLY D 1 176 ? 65.532 34.351 56.833 1.00 18.74 176 GLY D O 1
ATOM 7776 N N . VAL D 1 177 ? 63.565 33.572 57.599 1.00 22.22 177 VAL D N 1
ATOM 7777 C CA . VAL D 1 177 ? 64.173 32.336 58.059 1.00 16.83 177 VAL D CA 1
ATOM 7778 C C . VAL D 1 177 ? 64.572 31.499 56.839 1.00 15.25 177 VAL D C 1
ATOM 7779 O O . VAL D 1 177 ? 63.883 31.481 55.804 1.00 16.61 177 VAL D O 1
ATOM 7783 N N . ARG D 1 178 ? 65.690 30.786 56.959 1.00 14.82 178 ARG D N 1
ATOM 7784 C CA . ARG D 1 178 ? 66.152 29.907 55.894 1.00 14.26 178 ARG D CA 1
ATOM 7785 C C . ARG D 1 178 ? 66.638 28.586 56.483 1.00 15.32 178 ARG D C 1
ATOM 7786 O O . ARG D 1 178 ? 67.110 28.526 57.626 1.00 12.74 178 ARG D O 1
ATOM 7794 N N . LEU D 1 179 ? 66.505 27.520 55.690 1.00 11.87 179 LEU D N 1
ATOM 7795 C CA . LEU D 1 179 ? 66.959 26.198 56.098 1.00 11.89 179 LEU D CA 1
ATOM 7796 C C . LEU D 1 179 ? 68.431 26.046 55.749 1.00 11.42 179 LEU D C 1
ATOM 7797 O O . LEU D 1 179 ? 68.826 26.267 54.603 1.00 14.72 179 LEU D O 1
ATOM 7802 N N . GLY D 1 180 ? 69.226 25.642 56.730 1.00 10.97 180 GLY D N 1
ATOM 7803 C CA . GLY D 1 180 ? 70.654 25.471 56.562 1.00 13.26 180 GLY D CA 1
ATOM 7804 C C . GLY D 1 180 ? 71.061 24.044 56.248 1.00 13.48 180 GLY D C 1
ATOM 7805 O O . GLY D 1 180 ? 72.178 23.775 55.799 1.00 15.00 180 GLY D O 1
ATOM 7806 N N . GLY D 1 181 ? 70.168 23.105 56.497 1.00 12.15 181 GLY D N 1
ATOM 7807 C CA . GLY D 1 181 ? 70.433 21.740 56.111 1.00 13.23 181 GLY D CA 1
ATOM 7808 C C . GLY D 1 181 ? 69.901 20.713 57.077 1.00 9.74 181 GLY D C 1
ATOM 7809 O O . GLY D 1 181 ? 69.305 21.060 58.101 1.00 9.40 181 GLY D O 1
ATOM 7810 N N . ILE D 1 182 ? 70.110 19.441 56.742 1.00 16.75 182 ILE D N 1
ATOM 7811 C CA . ILE D 1 182 ? 69.700 18.311 57.562 1.00 11.06 182 ILE D CA 1
ATOM 7812 C C . ILE D 1 182 ? 70.949 17.671 58.159 1.00 12.27 182 ILE D C 1
ATOM 7813 O O . ILE D 1 182 ? 71.999 17.588 57.505 1.00 11.64 182 ILE D O 1
ATOM 7818 N N . ILE D 1 183 ? 70.828 17.205 59.398 1.00 14.67 183 ILE D N 1
ATOM 7819 C CA . ILE D 1 183 ? 71.895 16.495 60.096 1.00 11.23 183 ILE D CA 1
ATOM 7820 C C . ILE D 1 183 ? 71.458 15.043 60.262 1.00 15.76 183 ILE D C 1
ATOM 7821 O O . ILE D 1 183 ? 70.428 14.764 60.889 1.00 14.68 183 ILE D O 1
ATOM 7826 N N . CYS D 1 184 ? 72.214 14.118 59.675 1.00 10.91 184 CYS D N 1
ATOM 7827 C CA . CYS D 1 184 ? 71.986 12.699 59.925 1.00 12.94 184 CYS D CA 1
ATOM 7828 C C . CYS D 1 184 ? 72.645 12.339 61.252 1.00 11.00 184 CYS D C 1
ATOM 7829 O O . CYS D 1 184 ? 73.873 12.270 61.342 1.00 14.52 184 CYS D O 1
ATOM 7832 N N . ASN D 1 185 ? 71.837 12.128 62.290 1.00 9.77 185 ASN D N 1
ATOM 7833 C CA . ASN D 1 185 ? 72.307 11.555 63.551 1.00 14.15 185 ASN D CA 1
ATOM 7834 C C . ASN D 1 185 ? 72.184 10.039 63.430 1.00 15.83 185 ASN D C 1
ATOM 7835 O O . ASN D 1 185 ? 71.085 9.474 63.549 1.00 11.21 185 ASN D O 1
ATOM 7840 N N . SER D 1 186 ? 73.308 9.388 63.136 1.00 13.17 186 SER D N 1
ATOM 7841 C CA . SER D 1 186 ? 73.275 7.997 62.718 1.00 9.43 186 SER D CA 1
ATOM 7842 C C . SER D 1 186 ? 72.775 7.070 63.820 1.00 17.03 186 SER D C 1
ATOM 7843 O O . SER D 1 186 ? 73.105 7.230 65.004 1.00 15.58 186 SER D O 1
ATOM 7846 N N . ARG D 1 187 ? 71.970 6.088 63.406 1.00 12.97 187 ARG D N 1
ATOM 7847 C CA . ARG D 1 187 ? 71.544 4.985 64.249 1.00 14.61 187 ARG D CA 1
ATOM 7848 C C . ARG D 1 187 ? 72.250 3.704 63.837 1.00 17.01 187 ARG D C 1
ATOM 7849 O O . ARG D 1 187 ? 71.838 2.626 64.245 1.00 19.08 187 ARG D O 1
ATOM 7857 N N . ASN D 1 188 ? 73.297 3.809 63.019 1.00 17.76 188 ASN D N 1
ATOM 7858 C CA . ASN D 1 188 ? 74.083 2.662 62.572 1.00 24.23 188 ASN D CA 1
ATOM 7859 C C . ASN D 1 188 ? 73.217 1.671 61.806 1.00 24.69 188 ASN D C 1
ATOM 7860 O O . ASN D 1 188 ? 73.401 0.459 61.904 1.00 21.43 188 ASN D O 1
ATOM 7865 N N . VAL D 1 189 ? 72.273 2.190 61.026 1.00 20.49 189 VAL D N 1
ATOM 7866 C CA . VAL D 1 189 ? 71.422 1.384 60.156 1.00 23.75 189 VAL D CA 1
ATOM 7867 C C . VAL D 1 189 ? 71.869 1.628 58.723 1.00 24.25 189 VAL D C 1
ATOM 7868 O O . VAL D 1 189 ? 72.012 2.780 58.303 1.00 20.78 189 VAL D O 1
ATOM 7872 N N . ASP D 1 190 ? 72.107 0.549 57.983 1.00 20.28 190 ASP D N 1
ATOM 7873 C CA . ASP D 1 190 ? 72.557 0.667 56.601 1.00 25.84 190 ASP D CA 1
ATOM 7874 C C . ASP D 1 190 ? 71.528 1.411 55.760 1.00 25.50 190 ASP D C 1
ATOM 7875 O O . ASP D 1 190 ? 70.322 1.267 55.962 1.00 29.87 190 ASP D O 1
ATOM 7880 N N . GLY D 1 191 ? 72.015 2.209 54.806 1.00 24.66 191 GLY D N 1
ATOM 7881 C CA . GLY D 1 191 ? 71.169 2.972 53.923 1.00 25.76 191 GLY D CA 1
ATOM 7882 C C . GLY D 1 191 ? 70.712 4.301 54.455 1.00 20.23 191 GLY D C 1
ATOM 7883 O O . GLY D 1 191 ? 70.104 5.061 53.702 1.00 25.08 191 GLY D O 1
ATOM 7884 N N . GLU D 1 192 ? 70.987 4.609 55.723 1.00 15.88 192 GLU D N 1
ATOM 7885 C CA . GLU D 1 192 ? 70.495 5.846 56.323 1.00 24.80 192 GLU D CA 1
ATOM 7886 C C . GLU D 1 192 ? 71.078 7.065 55.624 1.00 15.79 192 GLU D C 1
ATOM 7887 O O . GLU D 1 192 ? 70.361 8.023 55.318 1.00 16.87 192 GLU D O 1
ATOM 7893 N N . LEU D 1 193 ? 72.394 7.060 55.405 1.00 20.54 193 LEU D N 1
ATOM 7894 C CA . LEU D 1 193 ? 73.047 8.184 54.741 1.00 19.42 193 LEU D CA 1
ATOM 7895 C C . LEU D 1 193 ? 72.477 8.410 53.353 1.00 19.00 193 LEU D C 1
ATOM 7896 O O . LEU D 1 193 ? 72.097 9.532 53.008 1.00 18.80 193 LEU D O 1
ATOM 7901 N N . ASP D 1 194 ? 72.400 7.350 52.543 1.00 17.74 194 ASP D N 1
ATOM 7902 C CA . ASP D 1 194 ? 71.885 7.487 51.184 1.00 15.97 194 ASP D CA 1
ATOM 7903 C C . ASP D 1 194 ? 70.443 7.970 51.191 1.00 18.60 194 ASP D C 1
ATOM 7904 O O . ASP D 1 194 ? 70.053 8.804 50.364 1.00 21.68 194 ASP D O 1
ATOM 7909 N N . LEU D 1 195 ? 69.636 7.455 52.117 1.00 13.00 195 LEU D N 1
ATOM 7910 C CA . LEU D 1 195 ? 68.248 7.883 52.218 1.00 17.73 195 LEU D CA 1
ATOM 7911 C C . LEU D 1 195 ? 68.156 9.382 52.503 1.00 13.76 195 LEU D C 1
ATOM 7912 O O . LEU D 1 195 ? 67.395 10.104 51.858 1.00 15.26 195 LEU D O 1
ATOM 7917 N N . LEU D 1 196 ? 68.925 9.876 53.471 1.00 16.94 196 LEU D N 1
ATOM 7918 C CA . LEU D 1 196 ? 68.792 11.281 53.849 1.00 14.37 196 LEU D CA 1
ATOM 7919 C C . LEU D 1 196 ? 69.413 12.190 52.804 1.00 13.32 196 LEU D C 1
ATOM 7920 O O . LEU D 1 196 ? 68.946 13.315 52.610 1.00 15.77 196 LEU D O 1
ATOM 7925 N N . GLN D 1 197 ? 70.451 11.722 52.111 1.00 13.13 197 GLN D N 1
ATOM 7926 C CA . GLN D 1 197 ? 70.973 12.484 50.980 1.00 13.39 197 GLN D CA 1
ATOM 7927 C C . GLN D 1 197 ? 69.891 12.712 49.927 1.00 14.42 197 GLN D C 1
ATOM 7928 O O . GLN D 1 197 ? 69.682 13.841 49.459 1.00 13.71 197 GLN D O 1
ATOM 7934 N N . GLU D 1 198 ? 69.208 11.630 49.548 1.00 15.68 198 GLU D N 1
ATOM 7935 C CA . GLU D 1 198 ? 68.119 11.736 48.542 1.00 16.28 198 GLU D CA 1
ATOM 7936 C C . GLU D 1 198 ? 67.050 12.686 49.080 1.00 14.77 198 GLU D C 1
ATOM 7937 O O . GLU D 1 198 ? 66.580 13.538 48.312 1.00 16.85 198 GLU D O 1
ATOM 7943 N N . PHE D 1 199 ? 66.697 12.533 50.359 1.00 13.70 199 PHE D N 1
ATOM 7944 C CA . PHE D 1 199 ? 65.705 13.404 50.981 1.00 16.63 199 PHE D CA 1
ATOM 7945 C C . PHE D 1 199 ? 66.109 14.868 50.847 1.00 14.91 199 PHE D C 1
ATOM 7946 O O . PHE D 1 199 ? 65.300 15.713 50.452 1.00 16.31 199 PHE D O 1
ATOM 7954 N N . CYS D 1 200 ? 67.370 15.181 51.137 1.00 15.60 200 CYS D N 1
ATOM 7955 C CA . CYS D 1 200 ? 67.832 16.560 51.019 1.00 14.17 200 CYS D CA 1
ATOM 7956 C C . CYS D 1 200 ? 67.760 17.058 49.584 1.00 14.97 200 CYS D C 1
ATOM 7957 O O . CYS D 1 200 ? 67.358 18.198 49.336 1.00 18.31 200 CYS D O 1
ATOM 7960 N N . ASP D 1 201 ? 68.136 16.218 48.622 1.00 18.91 201 ASP D N 1
ATOM 7961 C CA . ASP D 1 201 ? 68.055 16.632 47.225 1.00 21.06 201 ASP D CA 1
ATOM 7962 C C . ASP D 1 201 ? 66.607 16.886 46.814 1.00 20.02 201 ASP D C 1
ATOM 7963 O O . ASP D 1 201 ? 66.330 17.821 46.055 1.00 19.61 201 ASP D O 1
ATOM 7968 N N . LYS D 1 202 ? 65.680 16.062 47.305 1.00 15.95 202 LYS D N 1
ATOM 7969 C CA . LYS D 1 202 ? 64.260 16.196 46.876 1.00 19.75 202 LYS D CA 1
ATOM 7970 C C . LYS D 1 202 ? 63.675 17.518 47.379 1.00 17.36 202 LYS D C 1
ATOM 7971 O O . LYS D 1 202 ? 6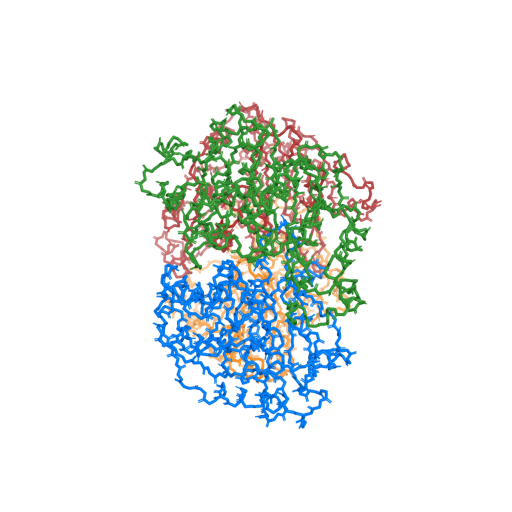2.852 18.106 46.660 1.00 18.00 202 LYS D O 1
ATOM 7977 N N . ILE D 1 203 ? 64.096 17.972 48.559 1.00 19.82 203 ILE D N 1
ATOM 7978 C CA . ILE D 1 203 ? 63.524 19.179 49.143 1.00 16.80 203 ILE D CA 1
ATOM 7979 C C . ILE D 1 203 ? 64.375 20.406 48.880 1.00 17.98 203 ILE D C 1
ATOM 7980 O O . ILE D 1 203 ? 63.967 21.508 49.228 1.00 19.61 203 ILE D O 1
ATOM 7985 N N . GLY D 1 204 ? 65.543 20.251 48.288 1.00 17.19 204 GLY D N 1
ATOM 7986 C CA . GLY D 1 204 ? 66.324 21.394 47.878 1.00 18.39 204 GLY D CA 1
ATOM 7987 C C . GLY D 1 204 ? 67.336 21.901 48.880 1.00 22.33 204 GLY D C 1
ATOM 7988 O O . GLY D 1 204 ? 67.721 23.073 48.809 1.00 19.06 204 GLY D O 1
ATOM 7989 N N . THR D 1 205 ? 67.794 21.058 49.800 1.00 15.56 205 THR D N 1
ATOM 7990 C CA . THR D 1 205 ? 68.761 21.477 50.805 1.00 18.34 205 THR D CA 1
ATOM 7991 C C . THR D 1 205 ? 69.999 20.592 50.715 1.00 20.01 205 THR D C 1
ATOM 7992 O O . THR D 1 205 ? 70.207 19.905 49.707 1.00 20.36 205 THR D O 1
ATOM 7996 N N . GLN D 1 206 ? 70.833 20.624 51.751 1.00 19.05 206 GLN D N 1
ATOM 7997 C CA . GLN D 1 206 ? 72.058 19.852 51.813 1.00 15.91 206 GLN D CA 1
ATOM 7998 C C . GLN D 1 206 ? 72.055 18.973 53.054 1.00 14.14 206 GLN D C 1
ATOM 7999 O O . GLN D 1 206 ? 71.410 19.283 54.065 1.00 11.24 206 GLN D O 1
ATOM 8005 N N . LEU D 1 207 ? 72.795 17.875 52.957 1.00 16.08 207 LEU D N 1
ATOM 8006 C CA . LEU D 1 207 ? 73.083 17.006 54.093 1.00 17.51 207 LEU D CA 1
ATOM 8007 C C . LEU D 1 207 ? 74.389 17.526 54.652 1.00 14.98 207 LEU D C 1
ATOM 8008 O O . LEU D 1 207 ? 75.467 17.160 54.186 1.00 12.13 207 LEU D O 1
ATOM 8013 N N . ILE D 1 208 ? 74.296 18.372 55.671 1.00 14.60 208 ILE D N 1
ATOM 8014 C CA . ILE D 1 208 ? 75.461 19.154 56.064 1.00 14.26 208 ILE D CA 1
ATOM 8015 C C . ILE D 1 208 ? 76.476 18.285 56.796 1.00 16.41 208 ILE D C 1
ATOM 8016 O O . ILE D 1 208 ? 77.684 18.507 56.685 1.00 20.33 208 ILE D O 1
ATOM 8021 N N . HIS D 1 209 ? 76.019 17.318 57.585 1.00 14.44 209 HIS D N 1
ATOM 8022 C CA . HIS D 1 209 ? 76.968 16.465 58.288 1.00 16.41 209 HIS D CA 1
ATOM 8023 C C . HIS D 1 209 ? 76.321 15.145 58.654 1.00 12.48 209 HIS D C 1
ATOM 8024 O O . HIS D 1 209 ? 75.116 15.082 58.897 1.00 12.79 209 HIS D O 1
ATOM 8031 N N . PHE D 1 210 ? 77.153 14.103 58.697 1.00 11.11 210 PHE D N 1
ATOM 8032 C CA . PHE D 1 210 ? 76.812 12.775 59.195 1.00 16.95 210 PHE D CA 1
ATOM 8033 C C . PHE D 1 210 ? 77.477 12.599 60.555 1.00 14.22 210 PHE D C 1
ATOM 8034 O O . PHE D 1 210 ? 78.701 12.460 60.641 1.00 16.07 210 PHE D O 1
ATOM 8042 N N . VAL D 1 211 ? 76.684 12.605 61.618 1.00 9.94 211 VAL D N 1
ATOM 8043 C CA . VAL D 1 211 ? 77.188 12.373 62.969 1.00 12.76 211 VAL D CA 1
ATOM 8044 C C . VAL D 1 211 ? 77.193 10.868 63.225 1.00 11.94 211 VAL D C 1
ATOM 8045 O O . VAL D 1 211 ? 76.126 10.243 63.170 1.00 10.76 211 VAL D O 1
ATOM 8049 N N . PRO D 1 212 ? 78.337 10.254 63.512 1.00 14.17 212 PRO D N 1
ATOM 8050 C CA . PRO D 1 212 ? 78.329 8.809 63.793 1.00 11.68 212 PRO D CA 1
ATOM 8051 C C . PRO D 1 212 ? 77.603 8.474 65.095 1.00 9.81 212 PRO D C 1
ATOM 8052 O O . PRO D 1 212 ? 77.433 9.301 65.990 1.00 12.70 212 PRO D O 1
ATOM 8056 N N . ARG D 1 213 ? 77.158 7.228 65.188 1.00 13.19 213 ARG D N 1
ATOM 8057 C CA . ARG D 1 213 ? 76.698 6.680 66.453 1.00 14.63 213 ARG D CA 1
ATOM 8058 C C . ARG D 1 213 ? 77.925 6.230 67.248 1.00 14.89 213 ARG D C 1
ATOM 8059 O O . ARG D 1 213 ? 78.730 5.427 66.761 1.00 16.13 213 ARG D O 1
ATOM 8067 N N . ASP D 1 214 ? 78.083 6.746 68.463 1.00 14.90 214 ASP D N 1
ATOM 8068 C CA . ASP D 1 214 ? 79.291 6.476 69.238 1.00 13.69 214 ASP D CA 1
ATOM 8069 C C . ASP D 1 214 ? 78.910 6.425 70.705 1.00 14.35 214 ASP D C 1
ATOM 8070 O O . ASP D 1 214 ? 78.455 7.428 71.264 1.00 14.00 214 ASP D O 1
ATOM 8075 N N . ASN D 1 215 ? 79.099 5.262 71.324 1.00 13.35 215 ASN D N 1
ATOM 8076 C CA . ASN D 1 215 ? 78.735 5.120 72.728 1.00 16.30 215 ASN D CA 1
ATOM 8077 C C . ASN D 1 215 ? 79.616 5.950 73.680 1.00 14.80 215 ASN D C 1
ATOM 8078 O O . ASN D 1 215 ? 79.333 5.959 74.890 1.00 16.50 215 ASN D O 1
ATOM 8083 N N . ILE D 1 216 ? 80.657 6.639 73.191 1.00 13.94 216 ILE D N 1
ATOM 8084 C CA . ILE D 1 216 ? 81.345 7.609 74.041 1.00 12.14 216 ILE D CA 1
ATOM 8085 C C . ILE D 1 216 ? 80.376 8.706 74.478 1.00 15.55 216 ILE D C 1
ATOM 8086 O O . ILE D 1 216 ? 80.583 9.359 75.508 1.00 14.14 216 ILE D O 1
ATOM 8091 N N . VAL D 1 217 ? 79.294 8.905 73.724 1.00 13.86 217 VAL D N 1
ATOM 8092 C CA . VAL D 1 217 ? 78.257 9.848 74.133 1.00 14.26 217 VAL D CA 1
ATOM 8093 C C . VAL D 1 217 ? 77.711 9.466 75.505 1.00 13.20 217 VAL D C 1
ATOM 8094 O O . VAL D 1 217 ? 77.615 10.297 76.417 1.00 11.11 217 VAL D O 1
ATOM 8098 N N . GLN D 1 218 ? 77.359 8.196 75.673 1.00 12.33 218 GLN D N 1
ATOM 8099 C CA . GLN D 1 218 ? 76.817 7.759 76.950 1.00 11.79 218 GLN D CA 1
ATOM 8100 C C . GLN D 1 218 ? 77.890 7.694 78.031 1.00 10.67 218 GLN D C 1
ATOM 8101 O O . GLN D 1 218 ? 77.616 7.982 79.196 1.00 12.84 218 GLN D O 1
ATOM 8107 N N . LYS D 1 219 ? 79.116 7.355 77.665 1.00 11.34 219 LYS D N 1
ATOM 8108 C CA . LYS D 1 219 ? 80.205 7.383 78.633 1.00 12.16 219 LYS D CA 1
ATOM 8109 C C . LYS D 1 219 ? 80.384 8.788 79.216 1.00 13.70 219 LYS D C 1
ATOM 8110 O O . LYS D 1 219 ? 80.553 8.959 80.429 1.00 17.13 219 LYS D O 1
ATOM 8116 N N . ALA D 1 220 ? 80.334 9.809 78.371 1.00 13.72 220 ALA D N 1
ATOM 8117 C CA . ALA D 1 220 ? 80.452 11.177 78.861 1.00 12.52 220 ALA D CA 1
ATOM 8118 C C . ALA D 1 220 ? 79.221 11.593 79.659 1.00 14.13 220 ALA D C 1
ATOM 8119 O O . ALA D 1 220 ? 79.332 12.296 80.673 1.00 14.88 220 ALA D O 1
ATOM 8121 N N . GLU D 1 221 ? 78.033 11.213 79.194 1.00 11.30 221 GLU D N 1
ATOM 8122 C CA . GLU D 1 221 ? 76.827 11.520 79.957 1.00 14.03 221 GLU D CA 1
ATOM 8123 C C . GLU D 1 221 ? 76.902 10.947 81.367 1.00 15.59 221 GLU D C 1
ATOM 8124 O O . GLU D 1 221 ? 76.386 11.554 82.314 1.00 14.54 221 GLU D O 1
ATOM 8130 N N . PHE D 1 222 ? 77.512 9.762 81.529 1.00 15.34 222 PHE D N 1
ATOM 8131 C CA . PHE D 1 222 ? 77.629 9.177 82.861 1.00 15.02 222 PHE D CA 1
ATOM 8132 C C . PHE D 1 222 ? 78.539 9.992 83.773 1.00 16.23 222 PHE D C 1
ATOM 8133 O O . PHE D 1 222 ? 78.501 9.798 84.991 1.00 15.16 222 PHE D O 1
ATOM 8141 N N . GLN D 1 223 ? 79.330 10.904 83.190 1.00 13.08 223 GLN D N 1
ATOM 8142 C CA . GLN D 1 223 ? 80.163 11.842 83.993 1.00 13.18 223 GLN D CA 1
ATOM 8143 C C . GLN D 1 223 ? 79.560 13.247 83.881 1.00 16.10 223 GLN D C 1
ATOM 8144 O O . GLN D 1 223 ? 80.257 14.218 84.234 1.00 22.17 223 GLN D O 1
ATOM 8150 N N . LYS D 1 224 ? 78.324 13.351 83.389 1.00 11.20 224 LYS D N 1
ATOM 8151 C CA . LYS D 1 224 ? 77.633 14.631 83.245 1.00 16.14 224 LYS D CA 1
ATOM 8152 C C . LYS D 1 224 ? 78.480 15.654 82.473 1.00 20.59 224 LYS D C 1
ATOM 8153 O O . LYS D 1 224 ? 78.766 16.770 82.936 1.00 14.02 224 LYS D O 1
ATOM 8159 N N . LYS D 1 225 ? 78.891 15.243 81.274 1.00 14.29 225 LYS D N 1
ATOM 8160 C CA . LYS D 1 225 ? 79.710 16.078 80.414 1.00 12.28 225 LYS D CA 1
ATOM 8161 C C . LYS D 1 225 ? 79.278 15.890 78.974 1.00 13.12 225 LYS D C 1
ATOM 8162 O O . LYS D 1 225 ? 78.843 14.807 78.591 1.00 11.18 225 LYS D O 1
ATOM 8168 N N . ALA D 1 226 ? 79.373 16.966 78.196 1.00 12.03 226 ALA D N 1
ATOM 8169 C CA . ALA D 1 226 ? 79.391 16.873 76.747 1.00 12.05 226 ALA D CA 1
ATOM 8170 C C . ALA D 1 226 ? 80.656 16.141 76.298 1.00 15.21 226 ALA D C 1
ATOM 8171 O O . ALA D 1 226 ? 81.656 16.081 77.021 1.00 14.44 226 ALA D O 1
ATOM 8173 N N . VAL D 1 227 ? 80.591 15.554 75.097 1.00 17.00 227 VAL D N 1
ATOM 8174 C CA . VAL D 1 227 ? 81.707 14.763 74.583 1.00 10.26 227 VAL D CA 1
ATOM 8175 C C . VAL D 1 227 ? 82.960 15.623 74.490 1.00 16.24 227 VAL D C 1
ATOM 8176 O O . VAL D 1 227 ? 84.048 15.206 74.897 1.00 17.11 227 VAL D O 1
ATOM 8180 N N . VAL D 1 228 ? 82.827 16.838 73.947 1.00 16.47 228 VAL D N 1
ATOM 8181 C CA . VAL D 1 228 ? 83.972 17.736 73.822 1.00 15.60 228 VAL D CA 1
ATOM 8182 C C . VAL D 1 228 ? 84.553 18.034 75.198 1.00 18.93 228 VAL D C 1
ATOM 8183 O O . VAL D 1 228 ? 85.777 18.107 75.370 1.00 20.37 228 VAL D O 1
ATOM 8187 N N . ASP D 1 229 ? 83.683 18.216 76.195 1.00 16.98 229 ASP D N 1
ATOM 8188 C CA . ASP D 1 229 ? 84.145 18.415 77.563 1.00 15.11 229 ASP D CA 1
ATOM 8189 C C . ASP D 1 229 ? 84.803 17.157 78.109 1.00 15.85 229 ASP D C 1
ATOM 8190 O O . ASP D 1 229 ? 85.821 17.236 78.801 1.00 20.42 229 ASP D O 1
ATOM 8195 N N . TYR D 1 230 ? 84.239 15.986 77.811 1.00 20.29 230 TYR D N 1
ATOM 8196 C CA . TYR D 1 230 ? 84.771 14.739 78.354 1.00 13.71 230 TYR D CA 1
ATOM 8197 C C . TYR D 1 230 ? 86.147 14.399 77.771 1.00 16.86 230 TYR D C 1
ATOM 8198 O O . TYR D 1 230 ? 87.074 14.026 78.503 1.00 12.92 230 TYR D O 1
ATOM 8207 N N . ASP D 1 231 ? 86.298 14.508 76.455 1.00 15.56 231 ASP D N 1
ATOM 8208 C CA . ASP D 1 231 ? 87.538 14.107 75.792 1.00 20.62 231 ASP D CA 1
ATOM 8209 C C . ASP D 1 231 ? 87.581 14.819 74.447 1.00 18.05 231 ASP D C 1
ATOM 8210 O O . ASP D 1 231 ? 86.984 14.332 73.484 1.00 16.56 231 ASP D O 1
ATOM 8215 N N . ASP D 1 232 ? 88.289 15.951 74.388 1.00 18.02 232 ASP D N 1
ATOM 8216 C CA . ASP D 1 232 ? 88.311 16.763 73.177 1.00 16.33 232 ASP D CA 1
ATOM 8217 C C . ASP D 1 232 ? 89.217 16.193 72.092 1.00 19.22 232 ASP D C 1
ATOM 8218 O O . ASP D 1 232 ? 89.325 16.799 71.016 1.00 14.27 232 ASP D O 1
ATOM 8223 N N . THR D 1 233 ? 89.853 15.046 72.335 1.00 15.46 233 THR D N 1
ATOM 8224 C CA . THR D 1 233 ? 90.673 14.395 71.320 1.00 13.86 233 THR D CA 1
ATOM 8225 C C . THR D 1 233 ? 90.016 13.140 70.736 1.00 19.01 233 THR D C 1
ATOM 8226 O O . THR D 1 233 ? 90.604 12.488 69.861 1.00 16.24 233 THR D O 1
ATOM 8230 N N . CYS D 1 234 ? 88.855 12.738 71.235 1.00 14.52 234 CYS D N 1
ATOM 8231 C CA . CYS D 1 234 ? 88.222 11.533 70.727 1.00 13.01 234 CYS D CA 1
ATOM 8232 C C . CYS D 1 234 ? 87.558 11.824 69.388 1.00 12.94 234 CYS D C 1
ATOM 8233 O O . CYS D 1 234 ? 87.304 12.978 69.021 1.00 13.09 234 CYS D O 1
ATOM 8236 N N . ASN D 1 235 ? 87.271 10.749 68.656 1.00 15.07 235 ASN D N 1
ATOM 8237 C CA . ASN D 1 235 ? 86.770 10.914 67.298 1.00 17.86 235 ASN D CA 1
ATOM 8238 C C . ASN D 1 235 ? 85.446 11.658 67.278 1.00 12.93 235 ASN D C 1
ATOM 8239 O O . ASN D 1 235 ? 85.220 12.505 66.407 1.00 14.11 235 ASN D O 1
ATOM 8244 N N . GLN D 1 236 ? 84.550 11.345 68.213 1.00 13.11 236 GLN D N 1
ATOM 8245 C CA . GLN D 1 236 ? 83.247 11.991 68.202 1.00 10.04 236 GLN D CA 1
ATOM 8246 C C . GLN D 1 236 ? 83.368 13.470 68.525 1.00 12.55 236 GLN D C 1
ATOM 8247 O O . GLN D 1 236 ? 82.587 14.276 68.004 1.00 14.18 236 GLN D O 1
ATOM 8253 N N . ALA D 1 237 ? 84.325 13.842 69.384 1.00 13.72 237 ALA D N 1
ATOM 8254 C CA . ALA D 1 237 ? 84.564 15.256 69.636 1.00 10.20 237 ALA D CA 1
ATOM 8255 C C . ALA D 1 237 ? 85.017 15.957 68.362 1.00 12.29 237 ALA D C 1
ATOM 8256 O O . ALA D 1 237 ? 84.628 17.098 68.094 1.00 13.44 237 ALA D O 1
ATOM 8258 N N . LEU D 1 238 ? 85.835 15.287 67.557 1.00 12.16 238 LEU D N 1
ATOM 8259 C CA . LEU D 1 238 ? 86.305 15.890 66.311 1.00 14.91 238 LEU D CA 1
ATOM 8260 C C . LEU D 1 238 ? 85.206 15.942 65.262 1.00 12.64 238 LEU D C 1
ATOM 8261 O O . LEU D 1 238 ? 85.223 16.814 64.388 1.00 14.93 238 LEU D O 1
ATOM 8266 N N . GLU D 1 239 ? 84.234 15.040 65.345 1.00 13.62 239 GLU D N 1
ATOM 8267 C CA . GLU D 1 239 ? 83.083 15.114 64.454 1.00 13.77 239 GLU D CA 1
ATOM 8268 C C . GLU D 1 239 ? 82.216 16.336 64.758 1.00 11.40 239 GLU D C 1
ATOM 8269 O O . GLU D 1 239 ? 81.748 17.028 63.842 1.00 10.21 239 GLU D O 1
ATOM 8275 N N . TYR D 1 240 ? 81.970 16.603 66.039 1.00 9.81 240 TYR D N 1
ATOM 8276 C CA . TYR D 1 240 ? 81.243 17.803 66.425 1.00 11.18 240 TYR D CA 1
ATOM 8277 C C . TYR D 1 240 ? 82.042 19.051 66.102 1.00 9.81 240 TYR D C 1
ATOM 8278 O O . TYR D 1 240 ? 81.457 20.080 65.763 1.00 13.71 240 TYR D O 1
ATOM 8287 N N . LYS D 1 241 ? 83.373 18.985 66.226 1.00 11.57 241 LYS D N 1
ATOM 8288 C CA . LYS D 1 241 ? 84.226 20.085 65.776 1.00 11.54 241 LYS D CA 1
ATOM 8289 C C . LYS D 1 241 ? 83.982 20.411 64.310 1.00 11.82 241 LYS D C 1
ATOM 8290 O O . LYS D 1 241 ? 83.870 21.582 63.937 1.00 11.17 241 LYS D O 1
ATOM 8296 N N . GLU D 1 242 ? 83.852 19.384 63.471 1.00 16.55 242 GLU D N 1
ATOM 8297 C CA . GLU D 1 242 ? 83.628 19.606 62.049 1.00 12.82 242 GLU D CA 1
ATOM 8298 C C . GLU D 1 242 ? 82.223 20.126 61.799 1.00 13.71 242 GLU D C 1
ATOM 8299 O O . GLU D 1 242 ? 82.028 21.035 60.990 1.00 13.28 242 GLU D O 1
ATOM 8305 N N . LEU D 1 243 ? 81.230 19.560 62.479 1.00 16.33 243 LEU D N 1
ATOM 8306 C CA . LEU D 1 243 ? 79.871 20.065 62.335 1.00 14.37 243 LEU D CA 1
ATOM 8307 C C . LEU D 1 243 ? 79.777 21.516 62.777 1.00 10.67 243 LEU D C 1
ATOM 8308 O O . LEU D 1 243 ? 79.143 22.337 62.106 1.00 12.10 243 LEU D O 1
ATOM 8313 N N . ALA D 1 244 ? 80.428 21.853 63.888 1.00 13.62 244 ALA D N 1
ATOM 8314 C CA . ALA D 1 244 ? 80.467 23.234 64.338 1.00 12.49 244 ALA D CA 1
ATOM 8315 C C . ALA D 1 244 ? 81.097 24.146 63.293 1.00 13.08 244 ALA D C 1
ATOM 8316 O O . ALA D 1 244 ? 80.600 25.252 63.063 1.00 15.05 244 ALA D O 1
ATOM 8318 N N . ARG D 1 245 ? 82.203 23.721 62.664 1.00 11.39 245 ARG D N 1
ATOM 8319 C CA . ARG D 1 245 ? 82.823 24.555 61.631 1.00 14.13 245 ARG D CA 1
ATOM 8320 C C . ARG D 1 245 ? 81.918 24.708 60.413 1.00 15.65 245 ARG D C 1
ATOM 8321 O O . ARG D 1 245 ? 81.790 25.807 59.864 1.00 17.14 245 ARG D O 1
ATOM 8329 N N . LYS D 1 246 ? 81.298 23.613 59.969 1.00 13.97 246 LYS D N 1
ATOM 8330 C CA . LYS D 1 246 ? 80.403 23.674 58.820 1.00 14.62 246 LYS D CA 1
ATOM 8331 C C . LYS D 1 246 ? 79.259 24.649 59.062 1.00 14.51 246 LYS D C 1
ATOM 8332 O O . LYS D 1 246 ? 78.873 25.399 58.157 1.00 14.63 246 LYS D O 1
ATOM 8338 N N . ILE D 1 247 ? 78.680 24.634 60.267 1.00 13.80 247 ILE D N 1
ATOM 8339 C CA . ILE D 1 247 ? 77.633 25.605 60.577 1.00 16.03 247 ILE D CA 1
ATOM 8340 C C . ILE D 1 247 ? 78.197 27.021 60.559 1.00 15.00 247 ILE D C 1
ATOM 8341 O O . ILE D 1 247 ? 77.566 27.956 60.050 1.00 19.11 247 ILE D O 1
ATOM 8346 N N . ILE D 1 248 ? 79.377 27.211 61.142 1.00 20.04 248 ILE D N 1
ATOM 8347 C CA . ILE D 1 248 ? 79.986 28.537 61.163 1.00 13.46 248 ILE D CA 1
ATOM 8348 C C . ILE D 1 248 ? 80.153 29.064 59.744 1.00 16.85 248 ILE D C 1
ATOM 8349 O O . ILE D 1 248 ? 79.839 30.222 59.446 1.00 17.84 248 ILE D O 1
ATOM 8354 N N . GLU D 1 249 ? 80.671 28.227 58.849 1.00 18.53 249 GLU D N 1
ATOM 8355 C CA . GLU D 1 249 ? 81.003 28.652 57.492 1.00 17.31 249 GLU D CA 1
ATOM 8356 C C . GLU D 1 249 ? 79.845 28.508 56.513 1.00 14.78 249 GLU D C 1
ATOM 8357 O O . GLU D 1 249 ? 79.938 28.997 55.376 1.00 14.92 249 GLU D O 1
ATOM 8363 N N . ASN D 1 250 ? 78.753 27.881 56.932 1.00 15.66 250 ASN D N 1
ATOM 8364 C CA . ASN D 1 250 ? 77.658 27.610 56.014 1.00 17.21 250 ASN D CA 1
ATOM 8365 C C . ASN D 1 250 ? 77.137 28.882 55.360 1.00 16.44 250 ASN D C 1
ATOM 8366 O O . ASN D 1 250 ? 76.926 29.893 56.035 1.00 21.28 250 ASN D O 1
ATOM 8371 N N . GLU D 1 251 ? 76.908 28.812 54.039 1.00 17.70 251 GLU D N 1
ATOM 8372 C CA . GLU D 1 251 ? 76.246 29.870 53.289 1.00 24.22 251 GLU D CA 1
ATOM 8373 C C . GLU D 1 251 ? 75.058 29.338 52.490 1.00 23.50 251 GLU D C 1
ATOM 8374 O O . GLU D 1 251 ? 74.343 30.133 51.868 1.00 22.02 251 GLU D O 1
ATOM 8380 N N . ASN D 1 252 ? 74.836 28.023 52.473 1.00 19.08 252 ASN D N 1
ATOM 8381 C CA . ASN D 1 252 ? 73.68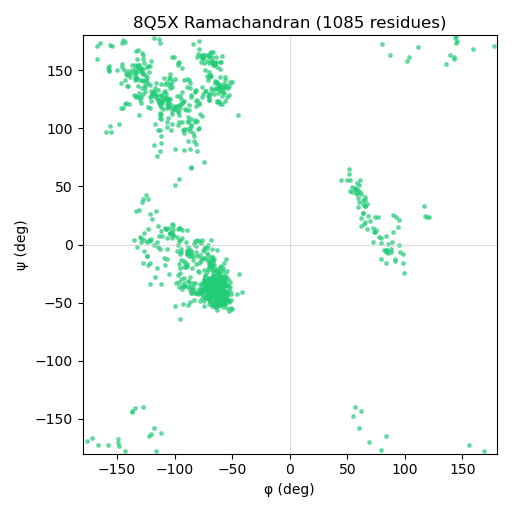2 27.423 51.801 1.00 18.42 252 ASN D CA 1
ATOM 8382 C C . ASN D 1 252 ? 72.445 27.570 52.686 1.00 17.20 252 ASN D C 1
ATOM 8383 O O . ASN D 1 252 ? 72.231 26.793 53.618 1.00 21.34 252 ASN D O 1
ATOM 8388 N N . LEU D 1 253 ? 71.617 28.558 52.383 1.00 22.35 253 LEU D N 1
ATOM 8389 C CA . LEU D 1 253 ? 70.432 28.910 53.157 1.00 19.88 253 LEU D CA 1
ATOM 8390 C C . LEU D 1 253 ? 69.295 29.035 52.157 1.00 17.60 253 LEU D C 1
ATOM 8391 O O . LEU D 1 253 ? 69.275 29.960 51.336 1.00 19.97 253 LEU D O 1
ATOM 8396 N N . VAL D 1 254 ? 68.344 28.119 52.222 1.00 21.24 254 VAL D N 1
ATOM 8397 C CA . VAL D 1 254 ? 67.365 27.980 51.160 1.00 18.59 254 VAL D CA 1
ATOM 8398 C C . VAL D 1 254 ? 65.960 27.997 51.741 1.00 15.85 254 VAL D C 1
ATOM 8399 O O . VAL D 1 254 ? 65.753 27.805 52.942 1.00 14.61 254 VAL D O 1
ATOM 8403 N N . ILE D 1 255 ? 65.004 28.195 50.845 1.00 15.99 255 ILE D N 1
ATOM 8404 C CA . ILE D 1 255 ? 63.587 27.919 51.084 1.00 16.74 255 ILE D CA 1
ATOM 8405 C C . ILE D 1 255 ? 63.311 26.547 50.527 1.00 16.50 255 ILE D C 1
ATOM 8406 O O . ILE D 1 255 ? 63.346 26.369 49.291 1.00 14.72 255 ILE D O 1
ATOM 8411 N N . PRO D 1 256 ? 63.024 25.527 51.350 1.00 18.95 256 PRO D N 1
ATOM 8412 C CA . PRO D 1 256 ? 62.873 24.167 50.836 1.00 16.16 256 PRO D CA 1
ATOM 8413 C C . PRO D 1 256 ? 61.572 23.969 50.074 1.00 17.20 256 PRO D C 1
ATOM 8414 O O . PRO D 1 256 ? 60.630 24.759 50.163 1.00 23.50 256 PRO D O 1
ATOM 8418 N N . THR D 1 257 ? 61.542 22.880 49.302 1.00 22.69 257 THR D N 1
ATOM 8419 C CA . THR D 1 257 ? 60.361 22.442 48.559 1.00 16.83 257 THR D CA 1
ATOM 8420 C C . THR D 1 257 ? 59.860 21.151 49.185 1.00 19.99 257 THR D C 1
ATOM 8421 O O . THR D 1 257 ? 60.319 20.057 48.825 1.00 19.96 257 THR D O 1
ATOM 8425 N N . PRO D 1 258 ? 58.915 21.214 50.118 1.00 15.49 258 PRO D N 1
ATOM 8426 C CA . PRO D 1 258 ? 58.545 19.995 50.853 1.00 18.72 258 PRO D CA 1
ATOM 8427 C C . PRO D 1 258 ? 58.021 18.897 49.941 1.00 17.47 258 PRO D C 1
ATOM 8428 O O . PRO D 1 258 ? 57.543 19.133 48.833 1.00 20.01 258 PRO D O 1
ATOM 8432 N N . MET D 1 259 ? 58.125 17.673 50.451 1.00 15.24 259 MET D N 1
ATOM 8433 C CA . MET D 1 259 ? 57.664 16.503 49.672 1.00 21.83 259 MET D CA 1
ATOM 8434 C C . MET D 1 259 ? 56.254 16.114 50.108 1.00 25.30 259 MET D C 1
ATOM 8435 O O . MET D 1 259 ? 55.862 16.468 51.232 1.00 23.86 259 MET D O 1
ATOM 8440 N N . THR D 1 260 ? 55.517 15.447 49.230 1.00 25.24 260 THR D N 1
ATOM 8441 C CA . THR D 1 260 ? 54.203 14.919 49.564 1.00 22.90 260 THR D CA 1
ATOM 8442 C C . THR D 1 260 ? 54.356 13.663 50.425 1.00 21.62 260 THR D C 1
ATOM 8443 O O . THR D 1 260 ? 55.419 13.042 50.475 1.00 22.38 260 THR D O 1
ATOM 8447 N N . MET D 1 261 ? 53.262 13.274 51.088 1.00 23.12 261 MET D N 1
ATOM 8448 C CA . MET D 1 261 ? 53.285 12.069 51.916 1.00 26.64 261 MET D CA 1
ATOM 8449 C C . MET D 1 261 ? 53.582 10.829 51.072 1.00 22.75 261 MET D C 1
ATOM 8450 O O . MET D 1 261 ? 54.346 9.952 51.484 1.00 23.40 261 MET D O 1
ATOM 8455 N N . ASP D 1 262 ? 52.981 10.730 49.887 1.00 22.73 262 ASP D N 1
ATOM 8456 C CA . ASP D 1 262 ? 53.239 9.573 49.030 1.00 28.99 262 ASP D CA 1
ATOM 8457 C C . ASP D 1 262 ? 54.714 9.503 48.643 1.00 29.51 262 ASP D C 1
ATOM 8458 O O . ASP D 1 262 ? 55.295 8.412 48.547 1.00 28.28 262 ASP D O 1
ATOM 8463 N N . GLU D 1 263 ? 55.338 10.665 48.418 1.00 28.16 263 GLU D N 1
ATOM 8464 C CA . GLU D 1 263 ? 56.755 10.679 48.081 1.00 21.41 263 GLU D CA 1
ATOM 8465 C C . GLU D 1 263 ? 57.597 10.210 49.253 1.00 23.23 263 GLU D C 1
ATOM 8466 O O . GLU D 1 263 ? 58.600 9.519 49.057 1.00 26.77 263 GLU D O 1
ATOM 8472 N N . LEU D 1 264 ? 57.203 10.567 50.480 1.00 22.15 264 LEU D N 1
ATOM 8473 C CA . LEU D 1 264 ? 57.895 10.061 51.662 1.00 25.32 264 LEU D CA 1
ATOM 8474 C C . LEU D 1 264 ? 57.774 8.546 51.748 1.00 24.18 264 LEU D C 1
ATOM 8475 O O . LEU D 1 264 ? 58.751 7.846 52.028 1.00 28.78 264 LEU D O 1
ATOM 8480 N N . GLU D 1 265 ? 56.568 8.022 51.528 1.00 26.90 265 GLU D N 1
ATOM 8481 C CA . GLU D 1 265 ? 56.371 6.575 51.543 1.00 25.76 265 GLU D CA 1
ATOM 8482 C C . GLU D 1 265 ? 57.248 5.899 50.494 1.00 27.91 265 GLU D C 1
ATOM 8483 O O . GLU D 1 265 ? 57.955 4.927 50.782 1.00 28.51 265 GLU D O 1
ATOM 8489 N N . GLU D 1 266 ? 57.214 6.408 49.261 1.00 26.75 266 GLU D N 1
ATOM 8490 C CA . GLU D 1 266 ? 58.032 5.827 48.206 1.00 28.08 266 GLU D CA 1
ATOM 8491 C C . GLU D 1 266 ? 59.503 5.883 48.569 1.00 24.89 266 GLU D C 1
ATOM 8492 O O . GLU D 1 266 ? 60.265 4.985 48.200 1.00 29.81 266 GLU D O 1
ATOM 8498 N N . LEU D 1 267 ? 59.923 6.922 49.295 1.00 23.52 267 LEU D N 1
ATOM 8499 C CA . LEU D 1 267 ? 61.343 7.077 49.595 1.00 26.94 267 LEU D CA 1
ATOM 8500 C C . LEU D 1 267 ? 61.800 6.085 50.660 1.00 27.72 267 LEU D C 1
ATOM 8501 O O . LEU D 1 267 ? 62.862 5.461 50.530 1.00 24.64 267 LEU D O 1
ATOM 8506 N N . THR D 1 268 ? 61.015 5.927 51.728 1.00 21.34 268 THR D N 1
ATOM 8507 C CA . THR D 1 268 ? 61.374 4.942 52.745 1.00 25.46 268 THR D CA 1
ATOM 8508 C C . THR D 1 268 ? 61.324 3.527 52.180 1.00 24.51 268 THR D C 1
ATOM 8509 O O . THR D 1 268 ? 62.161 2.676 52.517 1.00 25.21 268 THR D O 1
ATOM 8513 N N . SER D 1 269 ? 60.342 3.254 51.327 1.00 25.55 269 SER D N 1
ATOM 8514 C CA . SER D 1 269 ? 60.257 1.945 50.696 1.00 24.65 269 SER D CA 1
ATOM 8515 C C . SER D 1 269 ? 61.510 1.643 49.883 1.00 29.04 269 SER D C 1
ATOM 8516 O O . SER D 1 269 ? 62.072 0.545 49.975 1.00 23.49 269 SER D O 1
ATOM 8519 N N . LYS D 1 270 ? 61.950 2.608 49.066 1.00 24.60 270 LYS D N 1
ATOM 8520 C CA . LYS D 1 270 ? 63.102 2.402 48.196 1.00 20.70 270 LYS D CA 1
ATOM 8521 C C . LYS D 1 270 ? 64.321 1.926 48.979 1.00 27.90 270 LYS D C 1
ATOM 8522 O O . LYS D 1 270 ? 65.079 1.074 48.505 1.00 27.65 270 LYS D O 1
ATOM 8528 N N . TYR D 1 271 ? 64.474 2.433 50.211 1.00 26.56 271 TYR D N 1
ATOM 8529 C CA . TYR D 1 271 ? 65.684 2.117 51.022 1.00 27.68 271 TYR D CA 1
ATOM 8530 C C . TYR D 1 271 ? 65.449 0.922 51.950 1.00 34.81 271 TYR D C 1
ATOM 8531 O O . TYR D 1 271 ? 66.277 0.695 52.849 1.00 34.84 271 TYR D O 1
ATOM 8540 N N . GLY D 1 272 ? 64.361 0.182 51.743 1.00 32.85 272 GLY D N 1
ATOM 8541 C CA . GLY D 1 272 ? 64.132 -1.029 52.506 1.00 25.17 272 GLY D CA 1
ATOM 8542 C C . GLY D 1 272 ? 63.487 -0.844 53.858 1.00 27.47 272 GLY D C 1
ATOM 8543 O O . GLY D 1 272 ? 63.375 -1.818 54.609 1.00 27.72 272 GLY D O 1
ATOM 8544 N N . PHE D 1 273 ? 63.052 0.364 54.192 1.00 27.92 273 PHE D N 1
ATOM 8545 C CA . PHE D 1 273 ? 62.466 0.639 55.502 1.00 22.36 273 PHE D CA 1
ATOM 8546 C C . PHE D 1 273 ? 60.941 0.558 55.428 1.00 28.91 273 PHE D C 1
ATOM 8547 O O . PHE D 1 273 ? 60.218 1.503 55.760 1.00 26.04 273 PHE D O 1
ATOM 8555 N N . LEU D 1 274 ? 60.459 -0.604 54.966 1.00 25.64 274 LEU D N 1
ATOM 8556 C CA . LEU D 1 274 ? 59.020 -0.831 54.872 1.00 24.95 274 LEU D CA 1
ATOM 8557 C C . LEU D 1 274 ? 58.377 -0.764 56.252 1.00 25.18 274 LEU D C 1
ATOM 8558 O O . LEU D 1 274 ? 57.229 -0.326 56.384 1.00 25.89 274 LEU D O 1
ATOM 8563 N N . ASP D 1 275 ? 59.097 -1.205 57.290 1.00 24.98 275 ASP D N 1
ATOM 8564 C CA . ASP D 1 275 ? 58.735 -0.933 58.682 1.00 20.52 275 ASP D CA 1
ATOM 8565 C C . ASP D 1 275 ? 59.345 0.423 59.012 1.00 20.80 275 ASP D C 1
ATOM 8566 O O . ASP D 1 275 ? 60.557 0.531 59.215 1.00 18.91 275 ASP D O 1
ATOM 8571 N N . GLY D 1 276 ? 58.504 1.463 59.038 1.00 19.84 276 GLY D N 1
ATOM 8572 C CA . GLY D 1 276 ? 58.964 2.839 59.174 1.00 20.01 276 GLY D CA 1
ATOM 8573 C C . GLY D 1 276 ? 59.837 3.103 60.380 1.00 19.61 276 GLY D C 1
ATOM 8574 O O . GLY D 1 276 ? 60.431 4.182 60.463 1.00 19.17 276 GLY D O 1
ATOM 8575 N N . ARG D 1 277 ? 59.913 2.172 61.327 1.00 19.27 277 ARG D N 1
ATOM 8576 C CA . ARG D 1 277 ? 60.805 2.352 62.469 1.00 23.43 277 ARG D CA 1
ATOM 8577 C C . ARG D 1 277 ? 62.275 2.198 62.101 1.00 20.12 277 ARG D C 1
ATOM 8578 O O . ARG D 1 277 ? 63.137 2.472 62.946 1.00 23.98 277 ARG D O 1
ATOM 8586 N N . ALA D 1 278 ? 62.577 1.778 60.873 1.00 20.63 278 ALA D N 1
ATOM 8587 C CA . ALA D 1 278 ? 63.947 1.763 60.359 1.00 30.89 278 ALA D CA 1
ATOM 8588 C C . ALA D 1 278 ? 64.876 0.999 61.300 1.00 26.06 278 ALA D C 1
ATOM 8589 O O . ALA D 1 278 ? 65.957 1.460 61.667 1.00 28.31 278 ALA D O 1
ATOM 8591 N N . ILE D 1 279 ? 64.447 -0.199 61.677 1.00 29.12 279 ILE D N 1
ATOM 8592 C CA . ILE D 1 279 ? 65.209 -1.034 62.594 1.00 29.26 279 ILE D CA 1
ATOM 8593 C C . ILE D 1 279 ? 66.223 -1.836 61.776 1.00 27.24 279 ILE D C 1
ATOM 8594 O O . ILE D 1 279 ? 67.408 -1.863 62.105 1.00 32.26 279 ILE D O 1
#

Radius of gyration: 32.72 Å; Cα contacts (8 Å, |Δi|>4): 2688; chains: 4; bounding box: 78×103×63 Å

Sequence (1117 aa):
VRKIAIYGKGGIGKSTTTQNTVAAMAHFHDKKVFIHGCDPKADSTRLILHGKQQVTMMMDTLREKGEDECTPDKVIEVGFGGVKCVVESGGPEPGVGCAGRGVITAITLMEQHGVYEDDLDFVFFDVLGDVVCGGFAMPVVRDGKADEIYVVASGEMMALYAANNICKGMVKYAEQSGVRLGGIICNSRNVDGELDLLQEFCDKIGTQLIHFVPRDNIVQKAEFQKKAVVDYDDTCNQALEYKELARKIIENENLVIPTPMTMDELEEELTSKYGFLDGRAIEGVRKIAIYGKGGIGKSTTTQNTVAAMAHFHDKKVFIHGCDPKADSTRLILHGKQQVTMMDTLRREKGEDECTPDKVIEVGFGGVKCVESGGPEPGVGCAGRGVITAITLMEQHGVYEDDLDFVFFDVLGDVVCGGFAMPVRDGKADEIYVVASGEMMALYAANNICKGMVKYAEQSGVRLGGIICNSRNVDGELDLLLQEFCDKIGTQLIHFVPRDNIVQKAEFQKKAVVDYDDTCNQALEYKELARKIIENENLVIPTPMTMDELEELTSKYGFLDGRAIEGVRKIAIYGKGGIGKSTTTQNTVAAMAHFHDKKVFIHGCDPKADSTRLILHGKQQVTMMDTLREKGEDECTPDKVIEVGFGGVKCVESGGPEPGVGCAGRGVITAITLMEQQHGVYEDDLDFVFFDVLGDVVCGGFAMPVRDGKADEIYVVASGEMMALYAANNICKGMVKYAEQSGVRLGGIICNSRNVDGELDLLQEFCDKIGTQLIHFVPRDNIVQKAEFQKKAVVDYDDTCNQALEYKELARKIIENENLVIPTPMTMDELEELTSKYGFLDGRAIEVRKIAIYGKGGIGKSTTTQNTVAAMAHFHDKKVFIHGCDPKADSTRLILHGKQQVTMMMDTLREKGEDECTPDKVIEVGFGGVKCVESGGPEPGVGCAGRGVITAITLMEQHGVYEDDLDFVFFDVLGDVVCGGFAMPVRDGKADEIYVVASGEMMALYAANNICKGMVKYAEQSGVRLGGIICNSRNVDGELDLLQEFCDKIGTQLIHFVPRDNIVQKAEFQKKAVVDYDDTCNQALEYKELARKIIENENLVIPTPMTMDELEELTSKYGFLDGRAI

Secondary structure (DSSP, 8-state):
-EEEEEE-STTSSHHHHHHHHHHHHHHTS---EEEEEESTT--TTTTTTTT--PPPHHHHHHHH-GGG--GGGT-EE-GGG-EEEE---PPTTTS-TTHHHHHHHHHHHHTTGGGSS-SEEEEEE--SS--GGGGHHHHS---SEEEEEE-SSHHHHHHHHHHHHHHHHHHHHH--EEEEEEEE--S-TTHHHHHHHHHHHHT--EEEEE---THHHHHHHTT--HHHH-TTSHHHHHHHHHHHHHHH----B---PPPHHHHHHHHHHTT-SSTT----/-EEEEEE--TTSSHHHHHHHHHHHHHHHS---EEEEEESTT--SSTTTTTT--PPPHHHHHHHH-TTT--HHHH-EE-GGG-EEEE---PPTTSS-TTHHHHHHHHHHHHTTGGGSS-SEEEEEE--SS--GGGGHHHHS---SEEEEEE-SSHHHHHHHHHHHHHHHHHHHHH--EEEEEEEE--S-TTHHHHHHHHHHHHT--EEEEE---THHHHHHHTT--HHHH-TTSHHHHHHHHHHHHHHH----B---PPPHHHHHHHHHHTT--STT----/-EEEEEE--TTSSHHHHHHHHHHHHHHTS---EEEEEESTT--TTTTTTTT--PPPHHHHHHHH-TTT--HHHH-EE-GGG-EEEE---PPTTTS-TTHHHHHHHHHHHHTTGGGSS-SEEEEEE--SS--GGGGHHHHSS--SEEEEEE-S-HHHHHHHHHHHHHHHHHHHHH--EEEEEEEE--S-TTHHHHHHHHHHHHT--EEEEE---THHHHHHHTT--HHHH-TTSHHHHHHHHHHHHHHH----B---PPPHHHHHHHHHHTT--STT---/-EEEEEE-STTSSHHHHHHHHHHHHHHHH---EEEEEESTT--SSTTTTTT--PPPHHHHHHHH-TTT--HHHH-EE-GGG-EEEE---PPTTTS-TTHHHHHHHHHHHHTTGGGSS-SEEEEEE--SS--GGGGHHHHS---SEEEEEE-SSHHHHHHHHHHHHHHHHHHHHH--EEEEEEEE--S-TTHHHHHHHHHHHHT--EEEEEPP-THHHHHHTTT--HHHH-TTSHHHHHHHHHHHHHHH----B---PPPHHHHHHHHHHTT--STT--

B-factor: mean 20.78, std 10.67, range [6.62, 103.08]

Nearest PDB structures (foldseek):
  8q5x-assembly2_D  TM=1.002E+00  e=4.767E-57  Methanococcus maripaludis S2
  8q5w-assembly3_F  TM=9.876E-01  e=3.079E-44  Methanocaldococcus infernus ME
  8q5v-assembly1_B  TM=9.851E-01  e=5.055E-44  Methanothermococcus thermolithotrophicus DSM 2095
  7qqa-assembly2_C  TM=9.761E-01  e=2.380E-43  Azotobacter vinelandii
  6n4l-assembly1_A  TM=9.551E-01  e=3.213E-42  Azotobacter vinelandii

InterPro domains:
  IPR000392 NifH/frxC family [PF00142] (3-272)
  IPR000392 NifH/frxC family [PIRSF000363] (2-272)
  IPR000392 NifH/frxC family [PS51026] (2-274)
  IPR000392 NifH/frxC family [PTHR42864] (3-272)
  IPR005977 Nitrogenase iron protein NifH [MF_00533] (2-275)
  IPR005977 Nitrogenase iron protein NifH [TIGR01287] (3-273)
  IPR027417 P-loop containing nucleoside triphosphate hydrolase [G3DSA:3.40.50.300] (1-275)
  IPR027417 P-loop containing nucleoside triphosphate hydrolase [SSF52540] (3-269)
  IPR030655 NifH/chlL conserved site [PS00692] (125-138)
  IPR030655 NifH/chlL conserved site [PS00746] (87-99)

Organism: Methanococcus maripaludis (strain DSM 14266 / JCM 13030 / NBRC 101832 / S2 / LL) (NCBI:txid267377)

Foldseek 3Di:
DAEEEEEFAPPLCLLLLVQLLVLLCLVPVVFAEEEEEQAQVQCSCQLQALRDSFQALVNCCVPVHPVPRAVVNAWDAGRSRYIYGYQHADDPPPDDRRQSLVVVLVRCVVVCVVVDRGPYYYYRAYQLDCDHSRVCVQAVQSGQEYEYEAWLFLSRLVSVLVSLVSNVVHCVPNNYWYQAYEYADPPAPCGVVLRQVQQVQFVHHHQAYQYDDCVCVVSVVRSHRSCGVPVPDPNSVSSNVSSVSVVVGPTTHNTDHDDVVVSCVSSVVRPPVVSRRPHD/DAEEEEEFAPPLQLLQLVQLLVLLCLPVVVFAEEEEEQAQVQCSCQQQAQNDRFQALVNLCVPPNPVPSAPVVAWDAGRSRYIYHYQHADDPPPDDRRQSLVVVLVRCVVVVVCVPRGDYYYYRAYQLDCDHSRVCVQAQLSGQEYEYEAWL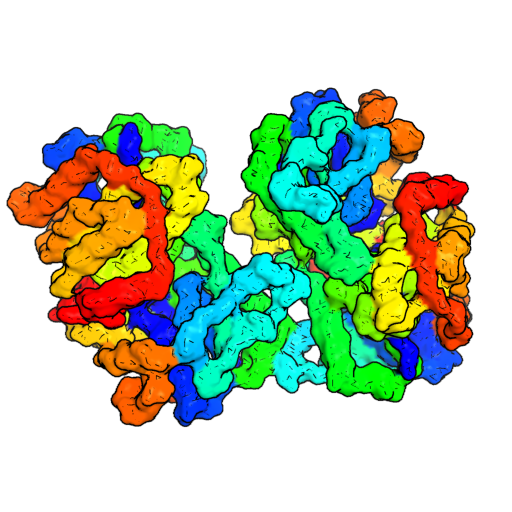FLRRLVSVLVSLVSNVVHCVPNNHWYQAYEYAYPPAPQTVVLRQVVCVQFPHHHQAYQYDDCCCVVSVVSSHRSCVVPCPDPNVVRSNVSSVSVVPTPRTHNTHHDDPVVSCVSSVVRPNNPSRSPHD/DAEEEEEFAPPLQLLQLVQLLVLLCLPVVVFAEEEEEQAQVQPSCQQQVQNDRFDALVNVCVVPNPVGSACVRAWDAGRSRYIYGYQHADDPPPDDRRQSLVVVLVRCVVVCVCVPRGDYYYYRAHQLDQDHSSVCVQAVQSHQEYEYEAWLFLSRLVSVLVSLVSNVVHCVPSNHWYQAYEYAYPVFPQGVVLVQVSCVQFVHHHQAYQYDDCCQVVSVVSSHRSCVVPCPDPNVVRSNVSSVSVVPTDRTHNTDHDDPVVSCVSSVVRPCNPSRRDD/DAEEEEEWAPPLCLLLLVQLLVLLCLPVVVFAEEEEEQAQVQCSCQLQALRDRFDALVNCCVPPNPPVSACVNAWDAGHSRYIYGYQHADDPPPDDRRQSLVVVLVRCVVRCVCVDRGPYYYYRAHQQDCDHSSVCCQAVLSGQEYEYEAWLFLVRLVSVLVNLVSNQVHCVPSNHFYQYYEYAYPPFPPTVVLVQVSQVQFPHHHQAYQDDDCVCVVSVVSSHRSCRVPCPDPNNVRSNSSSVSVVPGDGTHNTHHDDPVVSCVSSVVSPPPVSRSD